Protein AF-A0A4Q3ETP7-F1 (afdb_monomer_lite)

pLDDT: mean 81.55, std 17.99, range [24.77, 98.75]

Sequence (913 aa):
LSASTTYLGPKTLTGAPQRDGIPVQGWSYGGETTNFLIDFCYAVKTATGEDLVATDANLKRFFSKTSEAIVHAYFPNRFQYDNSNDNGSFLGCTASYALPLRLTAILEGTPEGANIEYWYKNRQQPVNLLTGNKGYPALSWEKLLYGKTRKTTSPTLKPYYPETTVNIYKTTAVNKGLDKFYMRQDWTKTATWAALEMGVAAYDQHNHSNAGHFKIVRGDSHDGDDHLLVGANEIGTGANGIDGSSNYAFASSASNTLFIDDFDDYDARSQDHINTTGGQTSYGYDVPTHQEQNDKFSYFRSDLTSAYFVAYTAPDTSQRTLRYYYRSFLYLRGTNIFLVYDNLLVKNSANAKGQYKKHLRWHFLKQPVVSGSNVTATMDNSKLFVHTVLPEAVDIATVNESANPDNVYGTSANWYFNTNTWRAEVTVPGNPLKQDILTVLQPGAKTGSTEMTTTALKTTQNNMEGSIVKIGSRTEVVLFNKSVAKYPSPITSATYTYTGSLNATHSLCGLDPGKAYQVTYTGPVVTVKRTTSGTIKASASGVLTFVLPTPTKVAQTLKFSTTRSVKYGTADKTPGATSSNDITPISYKTSNSAIATIVAGQLHIKRTGVVTITASQAGSIYFTAAANVIQTLTVTPATLKISVPSNSRPYGSANPVVKPVYTGFVNGDTSITKLPVFTTAANATSIPGVYPVTASGAASVNYTISYLPGKITVTKAHLTITADSLSKVQGTANPVLTVSYNGFVNGQTAAVLTTLPKAATTATNSSPAGIYAIKVSGAAAANYSLIYIPGTLTVTTPPSANKIMSIAATNTIETNQTETEVTVPKALSPNGDGINDVFTIEGIDKFAENKVVIMNTTGALVYQVTGYNNIAKVFNGYNKDGILQKSGTYFYLVEYSTSTGLKRKTGYFILKY

Radius of gyration: 54.92 Å; chains: 1; bounding box: 120×83×165 Å

Secondary structure (DSSP, 8-state):
--HHHHSS-S--TTSPPPSS---TTHHHHHHHHHHHHHHHHHHHHHHH---HHHH-HHHHHHHHHHHHHHHHHB-TTSS-B---SS-S-TT-----THHHHHHHHHTTTSHHHHHHHHHHHHSPPPP---SSS----S-HHHHHHH---PPP-----PPP--S----TTS---------EEEEES-SSTTSEEEEEE------SSS----TT-EEEEES--SSSTTEEEB-GGG---SBTBS-TT-TTTTSGGGSSSEEEE-S------TTTSTT--SS--TT---EEEEEEE-SSEEEEEEE-SGGGSSSTT----SS--EEEEEEEEEEETTTTEEEEEEEEEES-SB-SS-B-EEEEEEEESSPPEEETTEEEEE-SSEEEEEEEEESS--EEEEEEGGG-TT--SSTTTT-------EEEEEE-TT--SEEEEEEEEEEEETTT-PPPEEEEEE-TTSSEEEEEEEETTEEEEEEEE---SSSPPPBSEEEEE--S-TTPEEEEESB-TT-EEEEEEETTEEEEEE-TT-SEE--TTSEEEEEPPPPBPB---EEE-S-EEEETTPPPB---EEES--SSPEEEEES-TTTEEEETTEEEE-SSEEEEEEEEE---SSBPPPPPEEEEEEEEPEEEEEEPPPEEEETTSPPP----EEE---TT----SBPPEEEES--TTPPSEEEEEEEE--B-SSEEEEEE-EEEEEEPEEEEEEEPPEEEETTSPPPP--EEEE---TT--GGGEEE--EEEES--TTPPSEEEEEEEE--EESSEEEEEE-EEEEEE--------------------------B--SEE--SSSSSSSS---BTGGG-TT-EEEEE-TT--EEEEEES--SSSS---SB-TTSPBPPSEEEEEEEEEEETTEEEEEEEEEEE--

Foldseek 3Di:
DVLCPPQQPDAFVVRAGAQQQQGQLGLASSLVSLVVVLVVQVVCCVVPVDRPLVVDPRNVSNLLNNLLVQLLQQALLLEEGPQAWDAQDQLHHLSQLCSLLSSLQSQAPHPSSQQSVQSNVPGDYQDCPDDADDSDDQDPVSCVSRNDDGHHDHDPNWARDRPQPCLLPDPDDGHDHFQKGWDWLDNHSQIKIKMFGQWHDQDDQIHALAHGFIWIAGHNDSSRQRTAFDFLLRHFDDSRRPPSQLLCSRYNVRGQFKWKQLPDQDQPPDPRSPFDGTDFHSAFDKDFSFWDDGNFKTKTKIWHQRRRDNHPPDPDDPRFWWPTWMWIWMAGSVQRKIKIKIKTFTPAQDDPVGGMWIWRKTKHLAWWDDDFQWTWDATDFKIKIKGWAPPVHKDKDKDFQQRDPSQGDDPPSPSRSRGRMMMIITTDPPRDRIGTIMMMMHMDTNPPFDDKDWHKWAFPVNQWIDIWIGGPPEIEAEIEGPAPDRNRDADQKTKTFADDDLAYKYKYFRHDAQFAWAWAAAQRMIMIGTDNPHPWGAHSRRITIDGHDQHHADAKEKDADDAAEDEPQDDWAAPGIDMPDDPWDKDKAKPDVCQWGQDPNIIGGNFFDKIKMKIWTDADSRYHTYDIDIHIYGHHAWAKEWEWEAEEDEAQDADDDIDTDIDGDHPPDDDAPFDWDKDWPDGNHDAFDKIKIWTDDTDHRRYDYDYHIYIYGYAAWAKEKEWAAEEDEAQAADDDTDIDIDGDHPPDDQVQWPWHKDWDWPDGSRRDFDKIKTWIDDIHGRRYDYHYHIYIYGYHYDDDDDDDDDDDDDDDDDDDDDDDDKAWDQAAELPPPPPRLWRDIPPLQVFQQKKKWKADPVRHTFDIDGRQHRPPRIHRQHGPVRHHHDFAKMKMWIWGADPVGIDIDIDIHTYDD

Structure (mmCIF, N/CA/C/O backbone):
data_AF-A0A4Q3ETP7-F1
#
_entry.id   AF-A0A4Q3ETP7-F1
#
loop_
_atom_site.group_PDB
_atom_site.id
_atom_site.type_symbol
_atom_site.label_atom_id
_atom_site.label_alt_id
_atom_site.label_comp_id
_atom_site.label_asym_id
_atom_site.label_entity_id
_atom_site.label_seq_id
_atom_site.pdbx_PDB_ins_code
_atom_site.Cartn_x
_atom_site.Cartn_y
_atom_site.Cartn_z
_atom_site.occupancy
_atom_site.B_iso_or_equiv
_atom_site.auth_seq_id
_atom_site.auth_comp_id
_atom_site.auth_asym_id
_atom_site.auth_atom_id
_atom_site.pdbx_PDB_model_num
ATOM 1 N N . LEU A 1 1 ? -34.282 5.974 46.234 1.00 34.06 1 LEU A N 1
ATOM 2 C CA . LEU A 1 1 ? -35.443 5.678 45.356 1.00 34.06 1 LEU A CA 1
ATOM 3 C C . LEU A 1 1 ? -35.883 6.876 44.507 1.00 34.06 1 LEU A C 1
ATOM 5 O O . LEU A 1 1 ? -35.835 6.738 43.290 1.00 34.06 1 LEU A O 1
ATOM 9 N N . SER A 1 2 ? -36.237 8.032 45.083 1.00 32.22 2 SER A N 1
ATOM 10 C CA . SER A 1 2 ? -36.499 9.274 44.320 1.00 32.22 2 SER A CA 1
ATOM 11 C C . SER A 1 2 ? -35.216 9.990 43.870 1.00 32.22 2 SER A C 1
ATOM 13 O O . SER A 1 2 ? -35.065 10.281 42.693 1.00 32.22 2 SER A O 1
ATOM 15 N N . ALA A 1 3 ? -34.224 10.173 44.750 1.00 36.03 3 ALA A N 1
ATOM 16 C CA . ALA A 1 3 ? -32.917 10.724 44.347 1.00 36.03 3 ALA A CA 1
ATOM 17 C C . ALA A 1 3 ? -32.281 9.929 43.181 1.00 36.03 3 ALA A C 1
ATOM 19 O O . ALA A 1 3 ? -31.731 10.485 42.236 1.00 36.03 3 ALA A O 1
ATOM 20 N N . SER A 1 4 ? -32.461 8.607 43.186 1.00 39.72 4 SER A N 1
ATOM 21 C CA . SER A 1 4 ? -31.983 7.697 42.141 1.00 39.72 4 SER A CA 1
ATOM 22 C C . SER A 1 4 ? -32.717 7.784 40.792 1.00 39.72 4 SER A C 1
ATOM 24 O O . SER A 1 4 ? -32.283 7.110 39.868 1.00 39.72 4 SER A O 1
ATOM 26 N N . THR A 1 5 ? -33.803 8.558 40.644 1.00 38.62 5 THR A N 1
ATOM 27 C CA . THR A 1 5 ? -34.422 8.815 39.321 1.00 38.62 5 THR A CA 1
ATOM 28 C C . THR A 1 5 ? -33.926 10.086 38.640 1.00 38.62 5 THR A C 1
ATOM 30 O O . THR A 1 5 ? -34.085 10.190 37.432 1.00 38.62 5 THR A O 1
ATOM 33 N N . THR A 1 6 ? -33.329 11.023 39.381 1.00 39.50 6 THR A N 1
ATOM 34 C CA . THR A 1 6 ? -32.821 12.295 38.826 1.00 39.50 6 THR A CA 1
ATOM 35 C C . THR A 1 6 ? -31.305 12.277 38.632 1.00 39.50 6 THR A C 1
ATOM 37 O O . THR A 1 6 ? -30.787 12.930 37.735 1.00 39.50 6 THR A O 1
ATOM 40 N N . TYR A 1 7 ? -30.592 11.521 39.475 1.00 42.81 7 TYR A N 1
ATOM 41 C CA . TYR A 1 7 ? -29.131 11.571 39.561 1.00 42.81 7 TYR A CA 1
ATOM 42 C C . TYR A 1 7 ? -28.416 10.363 38.926 1.00 42.81 7 TYR A C 1
ATOM 44 O O . TYR A 1 7 ? -27.399 10.533 38.266 1.00 42.81 7 TYR A O 1
ATOM 52 N N . LEU A 1 8 ? -28.929 9.135 39.063 1.00 43.47 8 LEU A N 1
ATOM 53 C CA . LEU A 1 8 ? -28.208 7.919 38.627 1.00 43.47 8 LEU A CA 1
ATOM 54 C C . LEU A 1 8 ? -28.393 7.567 37.135 1.00 43.47 8 LEU A C 1
ATOM 56 O O . LEU A 1 8 ? -28.206 6.413 36.746 1.00 43.47 8 LEU A O 1
ATOM 60 N N . GLY A 1 9 ? -28.762 8.551 36.311 1.00 42.34 9 GLY A N 1
ATOM 61 C CA . GLY A 1 9 ? -29.066 8.363 34.893 1.00 42.34 9 GLY A CA 1
ATOM 62 C C . GLY A 1 9 ? -30.337 7.538 34.638 1.00 42.34 9 GLY A C 1
ATOM 63 O O . GLY A 1 9 ? -31.125 7.291 35.560 1.00 42.34 9 GLY A O 1
ATOM 64 N N . PRO A 1 10 ? -30.570 7.090 33.389 1.00 38.78 10 PRO A N 1
ATOM 65 C CA . PRO A 1 10 ? -31.679 6.204 33.092 1.00 38.78 10 PRO A CA 1
ATOM 66 C C . PRO A 1 10 ? -31.516 4.882 33.844 1.00 38.78 10 PRO A C 1
ATOM 68 O O . PRO A 1 10 ? -30.569 4.120 33.640 1.00 38.78 10 PRO A O 1
ATOM 71 N N . LYS A 1 11 ? -32.519 4.585 34.673 1.00 41.94 11 LYS A N 1
ATOM 72 C CA . LYS A 1 11 ? -32.808 3.230 35.141 1.00 41.94 11 LYS A CA 1
ATOM 73 C C . LYS A 1 11 ? -32.742 2.245 33.971 1.00 41.94 11 LYS A C 1
ATOM 75 O O . LYS A 1 11 ? -33.188 2.551 32.863 1.00 41.94 11 LYS A O 1
ATOM 80 N N . THR A 1 12 ? -32.342 1.006 34.249 1.00 40.25 12 THR A N 1
ATOM 81 C CA . THR A 1 12 ? -32.731 -0.110 33.373 1.00 40.25 12 THR A CA 1
ATOM 82 C C . THR A 1 12 ? -34.254 -0.119 33.163 1.00 40.25 12 THR A C 1
ATOM 84 O O . THR A 1 12 ? -35.003 0.392 33.999 1.00 40.25 12 THR A O 1
ATOM 87 N N . LEU A 1 13 ? -34.751 -0.833 32.144 1.00 31.92 13 LEU A N 1
ATOM 88 C CA . LEU A 1 13 ? -36.190 -1.144 31.997 1.00 31.92 13 LEU A CA 1
ATOM 89 C C . LEU A 1 13 ? -36.808 -1.850 33.235 1.00 31.92 13 LEU A C 1
ATOM 91 O O . LEU A 1 13 ? -38.014 -2.062 33.288 1.00 31.92 13 LEU A O 1
ATOM 95 N N . THR A 1 14 ? -35.990 -2.205 34.234 1.00 35.62 14 THR A N 1
ATOM 96 C CA . THR A 1 14 ? -36.365 -2.841 35.504 1.00 35.62 14 THR A CA 1
ATOM 97 C C . THR A 1 14 ? -35.980 -2.023 36.751 1.00 35.62 14 THR A C 1
ATOM 99 O O . THR A 1 14 ? -36.059 -2.549 37.858 1.00 35.62 14 THR A O 1
ATOM 102 N N . GLY A 1 15 ? -35.526 -0.771 36.618 1.00 43.00 15 GLY A N 1
ATOM 103 C CA . GLY A 1 15 ? -35.301 0.136 37.754 1.00 43.00 15 GLY A CA 1
ATOM 104 C C . GLY A 1 15 ? -33.912 0.166 38.411 1.00 43.00 15 GLY A C 1
ATOM 105 O O . GLY A 1 15 ? -33.773 0.862 39.415 1.00 43.00 15 GLY A O 1
ATOM 106 N N . ALA A 1 16 ? -32.908 -0.547 37.891 1.00 47.25 16 ALA A N 1
ATOM 107 C CA . ALA A 1 16 ? -31.584 -0.692 38.518 1.00 47.25 16 ALA A CA 1
ATOM 108 C C . ALA A 1 16 ? -30.559 0.376 38.056 1.00 47.25 16 ALA A C 1
ATOM 110 O O . ALA A 1 16 ? -30.709 0.890 36.943 1.00 47.25 16 ALA A O 1
ATOM 111 N N . PRO A 1 17 ? -29.509 0.676 38.858 1.00 54.72 17 PRO A N 1
ATOM 112 C CA . PRO A 1 17 ? -28.368 1.496 38.432 1.00 54.72 17 PRO A CA 1
ATOM 113 C C . PRO A 1 17 ? -27.515 0.803 37.352 1.00 54.72 17 PRO A C 1
ATOM 115 O O . PRO A 1 17 ? -27.645 -0.404 37.110 1.00 54.72 17 PRO A O 1
ATOM 118 N N . GLN A 1 18 ? -26.619 1.570 36.721 1.00 62.06 18 GLN A N 1
ATOM 119 C CA . GLN A 1 18 ? -25.673 1.074 35.714 1.00 62.06 18 GLN A CA 1
ATOM 120 C C . GLN A 1 18 ? -24.776 -0.060 36.251 1.00 62.06 18 GLN A C 1
ATOM 122 O O . GLN A 1 18 ? -24.487 -0.149 37.445 1.00 62.06 18 GLN A O 1
ATOM 127 N N . ARG A 1 19 ? -24.367 -0.972 35.360 1.00 62.56 19 ARG A N 1
ATOM 128 C CA . ARG A 1 19 ? -23.789 -2.291 35.715 1.00 62.56 19 ARG A CA 1
ATOM 129 C C . ARG A 1 19 ? -22.311 -2.470 35.368 1.00 62.56 19 ARG A C 1
ATOM 131 O O . ARG A 1 19 ? -21.702 -3.454 35.770 1.00 62.56 19 ARG A O 1
ATOM 138 N N . ASP A 1 20 ? -21.776 -1.532 34.610 1.00 70.38 20 ASP A N 1
ATOM 139 C CA . ASP A 1 20 ? -20.394 -1.356 34.167 1.00 70.38 20 ASP A CA 1
ATOM 140 C C . ASP A 1 20 ? -19.636 -0.350 35.048 1.00 70.38 20 ASP A C 1
ATOM 142 O O . ASP A 1 20 ? -18.434 -0.486 35.237 1.00 70.38 20 ASP A O 1
ATOM 146 N N . GLY A 1 21 ? -20.345 0.609 35.651 1.00 77.12 21 GLY A N 1
ATOM 147 C CA . GLY A 1 21 ? -19.800 1.528 36.654 1.00 77.12 21 GLY A CA 1
ATOM 148 C C . GLY A 1 21 ? -19.117 2.776 36.093 1.00 77.12 21 GLY A C 1
ATOM 149 O O . GLY A 1 21 ? -18.650 3.596 36.886 1.00 77.12 21 GLY A O 1
ATOM 150 N N . ILE A 1 22 ? -19.089 2.953 34.767 1.00 78.88 22 ILE A N 1
ATOM 151 C CA . ILE A 1 22 ? -18.768 4.242 34.142 1.00 78.88 22 ILE A CA 1
ATOM 152 C C . ILE A 1 22 ? -20.000 5.143 34.312 1.00 78.88 22 ILE A C 1
ATOM 154 O O . ILE A 1 22 ? -21.091 4.740 33.903 1.00 78.88 22 ILE A O 1
ATOM 158 N N . PRO A 1 23 ? -19.876 6.331 34.919 1.00 74.12 23 PRO A N 1
ATOM 159 C CA . PRO A 1 23 ? -21.020 7.209 35.130 1.00 74.12 23 PRO A CA 1
ATOM 160 C C . PRO A 1 23 ? -21.522 7.830 33.819 1.00 74.12 23 PRO A C 1
ATOM 162 O O . PRO A 1 23 ? -20.711 8.282 33.014 1.00 74.12 23 PRO A O 1
ATOM 165 N N . VAL A 1 24 ? -22.852 7.931 33.651 1.00 69.94 24 VAL A N 1
ATOM 166 C CA . VAL A 1 24 ? -23.498 8.582 32.487 1.00 69.94 24 VAL A CA 1
ATOM 167 C C . VAL A 1 24 ? -22.864 9.930 32.156 1.00 69.94 24 VAL A C 1
ATOM 169 O O . VAL A 1 24 ? -22.305 10.051 31.075 1.00 69.94 24 VAL A O 1
ATOM 172 N N . GLN A 1 25 ? -22.927 10.888 33.092 1.00 71.44 25 GLN A N 1
ATOM 173 C CA . GLN A 1 25 ? -22.565 12.312 32.942 1.00 71.44 25 GLN A CA 1
ATOM 174 C C . GLN A 1 25 ? -21.042 12.571 32.907 1.00 71.44 25 GLN A C 1
ATOM 176 O O . GLN A 1 25 ? -20.555 13.564 33.455 1.00 71.44 25 GLN A O 1
ATOM 181 N N . GLY A 1 26 ? -20.267 11.618 32.385 1.00 75.56 26 GLY A N 1
ATOM 182 C CA . GLY A 1 26 ? -18.812 11.603 32.504 1.00 75.56 26 GLY A CA 1
ATOM 183 C C . GLY A 1 26 ? -18.312 11.549 33.955 1.00 75.56 26 GLY A C 1
ATOM 184 O O . GLY A 1 26 ? -19.064 11.519 34.935 1.00 75.56 26 GLY A O 1
ATOM 185 N N . TRP A 1 27 ? -16.991 11.535 34.110 1.00 78.94 27 TRP A N 1
ATOM 186 C CA . TRP A 1 27 ? -16.341 11.380 35.416 1.00 78.94 27 TRP A CA 1
ATOM 187 C C . TRP A 1 27 ? -16.333 12.650 36.282 1.00 78.94 27 TRP A C 1
ATOM 189 O O . TRP A 1 27 ? -16.048 12.548 37.474 1.00 78.94 27 TRP A O 1
ATOM 199 N N . SER A 1 28 ? -16.675 13.818 35.721 1.00 74.50 28 SER A N 1
ATOM 200 C CA . SER A 1 28 ? -16.854 15.069 36.476 1.00 74.50 28 SER A CA 1
ATOM 201 C C . SER A 1 28 ? -18.164 15.023 37.279 1.00 74.50 28 SER A C 1
ATOM 203 O O . SER A 1 28 ? -18.192 14.539 38.414 1.00 74.50 28 SER A O 1
ATOM 205 N N . TYR A 1 29 ? -19.279 15.419 36.661 1.00 73.56 29 TYR A N 1
ATOM 206 C CA . TYR A 1 29 ? -20.600 15.500 37.288 1.00 73.56 29 TYR A CA 1
ATOM 207 C C . TYR A 1 29 ? -21.125 14.140 37.761 1.00 73.56 29 TYR A C 1
ATOM 209 O O . TYR A 1 29 ? -21.717 14.025 38.837 1.00 73.56 29 TYR A O 1
ATOM 217 N N . GLY A 1 30 ? -20.862 13.073 37.005 1.00 75.62 30 GLY A N 1
ATOM 218 C CA . GLY A 1 30 ? -21.205 11.712 37.409 1.00 75.62 30 GLY A CA 1
ATOM 219 C C . GLY A 1 30 ? -20.345 11.170 38.560 1.00 75.62 30 GLY A C 1
ATOM 220 O O . GLY A 1 30 ? -20.817 10.370 39.376 1.00 75.62 30 GLY A O 1
ATOM 221 N N . GLY A 1 31 ? -19.108 11.658 38.694 1.00 78.06 31 GLY A N 1
ATOM 222 C CA . GLY A 1 31 ? -18.247 11.383 39.843 1.00 78.06 31 GLY A CA 1
ATOM 223 C C . GLY A 1 31 ? -18.759 12.058 41.117 1.00 78.06 31 GLY A C 1
ATOM 224 O O . GLY A 1 31 ? -18.889 11.408 42.156 1.00 78.06 31 GLY A O 1
ATOM 225 N N . GLU A 1 32 ? -19.126 13.338 41.052 1.00 76.00 32 GLU A N 1
ATOM 226 C CA . GLU A 1 32 ? -19.788 14.055 42.158 1.00 76.00 32 GLU A CA 1
ATOM 227 C C . GLU A 1 32 ? -21.143 13.438 42.525 1.00 76.00 32 GLU A C 1
ATOM 229 O O . GLU A 1 32 ? -21.456 13.240 43.698 1.00 76.00 32 GLU A O 1
ATOM 234 N N . THR A 1 33 ? -21.904 12.995 41.531 1.00 76.06 33 THR A N 1
ATOM 235 C CA . THR A 1 33 ? -23.161 12.278 41.761 1.00 76.06 33 THR A CA 1
ATOM 236 C C . THR A 1 33 ? -22.953 10.948 42.498 1.00 76.06 33 THR A C 1
ATOM 238 O O . THR A 1 33 ? -23.701 10.614 43.421 1.00 76.06 33 THR A O 1
ATOM 241 N N . THR A 1 34 ? -21.895 10.206 42.158 1.00 81.06 34 THR A N 1
ATOM 242 C CA . THR A 1 34 ? -21.508 8.984 42.884 1.00 81.06 34 THR A CA 1
ATOM 243 C C . THR A 1 34 ? -21.087 9.298 44.323 1.00 81.06 34 THR A C 1
ATOM 245 O O . THR A 1 34 ? -21.446 8.566 45.245 1.00 81.06 34 THR A O 1
ATOM 248 N N . ASN A 1 35 ? -20.378 10.410 44.540 1.00 81.44 35 ASN A N 1
ATOM 249 C CA . ASN A 1 35 ? -19.997 10.890 45.870 1.00 81.44 35 ASN A CA 1
ATOM 250 C C . ASN A 1 35 ? -21.222 11.153 46.768 1.00 81.44 35 ASN A C 1
ATOM 252 O O . ASN A 1 35 ? -21.239 10.675 47.904 1.00 81.44 35 ASN A O 1
ATOM 256 N N . PHE A 1 36 ? -22.260 11.833 46.261 1.00 81.31 36 PHE A N 1
ATOM 257 C CA . PHE A 1 36 ? -23.504 12.070 47.011 1.00 81.31 36 PHE A CA 1
ATOM 258 C C . PHE A 1 36 ? -24.253 10.773 47.349 1.00 81.31 36 PHE A C 1
ATOM 260 O O . PHE A 1 36 ? -24.826 10.659 48.434 1.00 81.31 36 PHE A O 1
ATOM 267 N N . LEU A 1 37 ? -24.229 9.767 46.464 1.00 83.31 37 LEU A N 1
ATOM 268 C CA . LEU A 1 37 ? -24.819 8.458 46.767 1.00 83.31 37 LEU A CA 1
ATOM 269 C C . LEU A 1 37 ? -24.063 7.745 47.902 1.00 83.31 37 LEU A C 1
ATOM 271 O O . LEU A 1 37 ? -24.701 7.129 48.755 1.00 83.31 37 LEU A O 1
ATOM 275 N N . ILE A 1 38 ? -22.730 7.855 47.956 1.00 88.44 38 ILE A N 1
ATOM 276 C CA . ILE A 1 38 ? -21.939 7.299 49.066 1.00 88.44 38 ILE A CA 1
ATOM 277 C C . ILE A 1 38 ? -22.240 8.040 50.375 1.00 88.44 38 ILE A C 1
ATOM 279 O O . ILE A 1 38 ? -22.456 7.376 51.388 1.00 88.44 38 ILE A O 1
ATOM 283 N N . ASP A 1 39 ? -22.329 9.376 50.357 1.00 86.75 39 ASP A N 1
ATOM 284 C CA . ASP A 1 39 ? -22.715 10.164 51.541 1.00 86.75 39 ASP A CA 1
ATOM 285 C C . ASP A 1 39 ? -24.096 9.747 52.063 1.00 86.75 39 ASP A C 1
ATOM 287 O O . ASP A 1 39 ? -24.262 9.547 53.265 1.00 86.75 39 ASP A O 1
ATOM 291 N N . PHE A 1 40 ? -25.072 9.541 51.171 1.00 87.69 40 PHE A N 1
ATOM 292 C CA . PHE A 1 40 ? -26.398 9.039 51.537 1.00 87.69 40 PHE A CA 1
ATOM 293 C C . PHE A 1 40 ? -26.334 7.644 52.180 1.00 87.69 40 PHE A C 1
ATOM 295 O O . PHE A 1 40 ? -26.904 7.439 53.253 1.00 87.69 40 PHE A O 1
ATOM 302 N N . CYS A 1 41 ? -25.619 6.690 51.574 1.00 88.88 41 CYS A N 1
ATOM 303 C CA . CYS A 1 41 ? -25.468 5.345 52.137 1.00 88.88 41 CYS A CA 1
ATOM 304 C C . CYS A 1 41 ? -24.766 5.363 53.505 1.00 88.88 41 CYS A C 1
ATOM 306 O O . CYS A 1 41 ? -25.162 4.622 54.405 1.00 88.88 41 CYS A O 1
ATOM 308 N N . TYR A 1 42 ? -23.760 6.221 53.685 1.00 88.00 42 TYR A N 1
ATOM 309 C CA . TYR A 1 42 ? -23.052 6.365 54.957 1.00 88.00 42 TYR A CA 1
ATOM 310 C C . TYR A 1 42 ? -23.934 7.030 56.023 1.00 88.00 42 TYR A C 1
ATOM 312 O O . TYR A 1 42 ? -24.002 6.542 57.148 1.00 88.00 42 TYR A O 1
ATOM 320 N N . ALA A 1 43 ? -24.685 8.076 55.661 1.00 88.38 43 ALA A N 1
ATOM 321 C CA . ALA A 1 43 ? -25.626 8.749 56.553 1.00 88.38 43 ALA A CA 1
ATOM 322 C C . ALA A 1 43 ? -26.748 7.814 57.033 1.00 88.38 43 ALA A C 1
ATOM 324 O O . ALA A 1 43 ? -27.026 7.776 58.230 1.00 88.38 43 ALA A O 1
ATOM 325 N N . VAL A 1 44 ? -27.342 7.009 56.140 1.00 89.19 44 VAL A N 1
ATOM 326 C CA . VAL A 1 44 ? -28.331 5.979 56.518 1.00 89.19 44 VAL A CA 1
ATOM 327 C C . VAL A 1 44 ? -27.711 4.977 57.493 1.00 89.19 44 VAL A C 1
ATOM 329 O O . VAL A 1 44 ? -28.269 4.755 58.570 1.00 89.19 44 VAL A O 1
ATOM 332 N N . LYS A 1 45 ? -26.527 4.440 57.179 1.00 90.50 45 LYS A N 1
ATOM 333 C CA . LYS A 1 45 ? -25.829 3.467 58.029 1.00 90.50 45 LYS A CA 1
ATOM 334 C C . LYS A 1 45 ? -25.472 4.027 59.409 1.00 90.50 45 LYS A C 1
ATOM 336 O O . LYS A 1 45 ? -25.620 3.322 60.402 1.00 90.50 45 LYS A O 1
ATOM 341 N N . THR A 1 46 ? -25.056 5.290 59.501 1.00 88.12 46 THR A N 1
ATOM 342 C CA . THR A 1 46 ? -24.763 5.958 60.781 1.00 88.12 46 THR A CA 1
ATOM 343 C C . THR A 1 46 ? -26.027 6.309 61.572 1.00 88.12 46 THR A C 1
ATOM 345 O O . THR A 1 46 ? -26.010 6.196 62.794 1.00 88.12 46 THR A O 1
ATOM 348 N N . ALA A 1 47 ? -27.119 6.709 60.914 1.00 93.62 47 ALA A N 1
ATOM 349 C CA . ALA A 1 47 ? -28.354 7.121 61.586 1.00 93.62 47 ALA A CA 1
ATOM 350 C C . ALA A 1 47 ? -29.270 5.953 61.999 1.00 93.62 47 ALA A C 1
ATOM 352 O O . ALA A 1 47 ? -30.067 6.107 62.921 1.00 93.62 47 ALA A O 1
ATOM 353 N N . THR A 1 48 ? -29.186 4.804 61.317 1.00 94.75 48 THR A N 1
ATOM 354 C CA . THR A 1 48 ? -30.128 3.675 61.487 1.00 94.75 48 THR A CA 1
ATOM 355 C C . THR A 1 48 ? -29.462 2.324 61.760 1.00 94.75 48 THR A C 1
ATOM 357 O O . THR A 1 48 ? -30.129 1.399 62.215 1.00 94.75 48 THR A O 1
ATOM 360 N N . GLY A 1 49 ? -28.166 2.181 61.464 1.00 92.06 49 GLY A N 1
ATOM 361 C CA . GLY A 1 49 ? -27.472 0.891 61.424 1.00 92.06 49 GLY A CA 1
ATOM 362 C C . GLY A 1 49 ? -27.647 0.102 60.117 1.00 92.06 49 GLY A C 1
ATOM 363 O O . GLY A 1 49 ? -26.936 -0.884 59.923 1.00 92.06 49 GLY A O 1
ATOM 364 N N . GLU A 1 50 ? -28.534 0.514 59.202 1.00 91.81 50 GLU A N 1
ATOM 365 C CA . GLU A 1 50 ? -28.773 -0.198 57.939 1.00 91.81 50 GLU A CA 1
ATOM 366 C C . GLU A 1 50 ? -27.617 -0.006 56.942 1.00 91.81 50 GLU A C 1
ATOM 368 O O . GLU A 1 50 ? -27.359 1.091 56.446 1.00 91.81 50 GLU A O 1
ATOM 373 N N . ASP A 1 51 ? -26.934 -1.098 56.594 1.00 90.06 51 ASP A N 1
ATOM 374 C CA . ASP A 1 51 ? -25.914 -1.104 55.546 1.00 90.06 51 ASP A CA 1
ATOM 375 C C . ASP A 1 51 ? -26.522 -1.453 54.179 1.00 90.06 51 ASP A C 1
ATOM 377 O O . ASP A 1 51 ? -26.521 -2.609 53.750 1.00 90.06 51 ASP A O 1
ATOM 381 N N . LEU A 1 52 ? -26.994 -0.419 53.477 1.00 87.00 52 LEU A N 1
ATOM 382 C CA . LEU A 1 52 ? -27.570 -0.511 52.128 1.00 87.00 52 LEU A CA 1
ATOM 383 C C . LEU A 1 52 ? -26.657 -1.197 51.092 1.00 87.00 52 LEU A C 1
ATOM 385 O O . LEU A 1 52 ? -27.142 -1.684 50.072 1.00 87.00 52 LEU A O 1
ATOM 389 N N . VAL A 1 53 ? -25.339 -1.233 51.319 1.00 87.25 53 VAL A N 1
ATOM 390 C CA . VAL A 1 53 ? -24.350 -1.815 50.392 1.00 87.25 53 VAL A CA 1
ATOM 391 C C . VAL A 1 53 ? -23.997 -3.256 50.777 1.00 87.25 53 VAL A C 1
ATOM 393 O O . VAL A 1 53 ? -23.548 -4.038 49.936 1.00 87.25 53 VAL A O 1
ATOM 396 N N . ALA A 1 54 ? -24.277 -3.661 52.016 1.00 86.88 54 ALA A N 1
ATOM 397 C CA . ALA A 1 54 ? -24.356 -5.070 52.387 1.00 86.88 54 ALA A CA 1
ATOM 398 C C . ALA A 1 54 ? -25.668 -5.726 51.911 1.00 86.88 54 ALA A C 1
ATOM 400 O O . ALA A 1 54 ? -25.639 -6.906 51.557 1.00 86.88 54 ALA A O 1
ATOM 401 N N . THR A 1 55 ? -26.788 -4.989 51.884 1.00 85.62 55 THR A N 1
ATOM 402 C CA . THR A 1 55 ? -28.126 -5.532 51.575 1.00 85.62 55 THR A CA 1
ATOM 403 C C . THR A 1 55 ? -28.527 -5.461 50.094 1.00 85.62 55 THR A C 1
ATOM 405 O O . THR A 1 55 ? -29.055 -6.449 49.582 1.00 85.62 55 THR A O 1
ATOM 408 N N . ASP A 1 56 ? -28.260 -4.368 49.362 1.00 84.00 56 ASP A N 1
ATOM 409 C CA . ASP A 1 56 ? -28.586 -4.268 47.927 1.00 84.00 56 ASP A CA 1
ATOM 410 C C . ASP A 1 56 ? -27.405 -4.696 47.037 1.00 84.00 56 ASP A C 1
ATOM 412 O O . ASP A 1 56 ? -26.416 -3.981 46.838 1.00 84.00 56 ASP A O 1
ATOM 416 N N . ALA A 1 57 ? -27.548 -5.870 46.419 1.00 81.44 57 ALA A N 1
ATOM 417 C CA . ALA A 1 57 ? -26.575 -6.426 45.482 1.00 81.44 57 ALA A CA 1
ATOM 418 C C . ALA A 1 57 ? -26.331 -5.556 44.228 1.00 81.44 57 ALA A C 1
ATOM 420 O O . ALA A 1 57 ? -25.265 -5.665 43.617 1.00 81.44 57 ALA A O 1
ATOM 421 N N . ASN A 1 58 ? -27.269 -4.687 43.833 1.00 76.38 58 ASN A N 1
ATOM 422 C CA . ASN A 1 58 ? -27.089 -3.747 42.723 1.00 76.38 58 ASN A CA 1
ATOM 423 C C . ASN A 1 58 ? -26.266 -2.528 43.150 1.00 76.38 58 ASN A C 1
ATOM 425 O O . ASN A 1 58 ? -25.374 -2.142 42.400 1.00 76.38 58 ASN A O 1
ATOM 429 N N . LEU A 1 59 ? -26.503 -1.961 44.342 1.00 80.00 59 LEU A N 1
ATOM 430 C CA . LEU A 1 59 ? -25.662 -0.882 44.887 1.00 80.00 59 LEU A CA 1
ATOM 431 C C . LEU A 1 59 ? -24.230 -1.372 45.116 1.00 80.00 59 LEU A C 1
ATOM 433 O O . LEU A 1 59 ? -23.277 -0.716 44.695 1.00 80.00 59 LEU A O 1
ATOM 437 N N . LYS A 1 60 ? -24.075 -2.569 45.692 1.00 84.50 60 LYS A N 1
ATOM 438 C CA . LYS A 1 60 ? -22.771 -3.222 45.851 1.00 84.50 60 LYS A CA 1
ATOM 439 C C . LYS A 1 60 ? -22.048 -3.386 44.517 1.00 84.50 60 LYS A C 1
ATOM 441 O O . LYS A 1 60 ? -20.907 -2.954 44.384 1.00 84.50 60 LYS A O 1
ATOM 446 N N . ARG A 1 61 ? -22.722 -3.958 43.511 1.00 81.12 61 ARG A N 1
ATOM 447 C CA . ARG A 1 61 ? -22.161 -4.138 42.164 1.00 81.12 61 ARG A CA 1
ATOM 448 C C . ARG A 1 61 ? -21.808 -2.808 41.506 1.00 81.12 61 ARG A C 1
ATOM 450 O O . ARG A 1 61 ? -20.735 -2.730 40.922 1.00 81.12 61 ARG A O 1
ATOM 457 N N . PHE A 1 62 ? -22.663 -1.790 41.618 1.00 82.00 62 PHE A N 1
ATOM 458 C CA . PHE A 1 62 ? -22.412 -0.447 41.091 1.00 82.00 62 PHE A CA 1
ATOM 459 C C . PHE A 1 62 ? -21.114 0.129 41.666 1.00 82.00 62 PHE A C 1
ATOM 461 O O . PHE A 1 62 ? -20.190 0.393 40.903 1.00 82.00 62 PHE A O 1
ATOM 468 N N . PHE A 1 63 ? -20.973 0.210 42.994 1.00 87.88 63 PHE A N 1
ATOM 469 C CA . PHE A 1 63 ? -19.751 0.740 43.609 1.00 87.88 63 PHE A CA 1
ATOM 470 C C . PHE A 1 63 ? -18.509 -0.103 43.286 1.00 87.88 63 PHE A C 1
ATOM 472 O O . PHE A 1 63 ? -17.476 0.460 42.918 1.00 87.88 63 PHE A O 1
ATOM 479 N N . SER A 1 64 ? -18.602 -1.439 43.349 1.00 86.88 64 SER A N 1
ATOM 480 C CA . SER A 1 64 ? -17.514 -2.340 42.937 1.00 86.88 64 SER A CA 1
ATOM 481 C C . SER A 1 64 ? -17.066 -2.052 41.501 1.00 86.88 64 SER A C 1
ATOM 483 O O . SER A 1 64 ? -15.869 -1.923 41.245 1.00 86.88 64 SER A O 1
ATOM 485 N N . LYS A 1 65 ? -18.012 -1.875 40.574 1.00 83.62 65 LYS A N 1
ATOM 486 C CA . LYS A 1 65 ? -17.734 -1.617 39.159 1.00 83.62 65 LYS A CA 1
ATOM 487 C C . LYS A 1 65 ? -17.221 -0.209 38.888 1.00 83.62 65 LYS A C 1
ATOM 489 O O . LYS A 1 65 ? -16.273 -0.067 38.125 1.00 83.62 65 LYS A O 1
ATOM 494 N N . THR A 1 66 ? -17.719 0.815 39.575 1.00 85.94 66 THR A N 1
ATOM 495 C CA . THR A 1 66 ? -17.138 2.164 39.501 1.00 85.94 66 THR A CA 1
ATOM 496 C C . THR A 1 66 ? -15.706 2.189 40.041 1.00 85.94 66 THR A C 1
ATOM 498 O O . THR A 1 66 ? -14.863 2.888 39.482 1.00 85.94 66 THR A O 1
ATOM 501 N N . SER A 1 67 ? -15.378 1.372 41.052 1.00 87.75 67 SER A N 1
ATOM 502 C CA . SER A 1 67 ? -13.996 1.228 41.537 1.00 87.75 67 SER A CA 1
ATOM 503 C C . SER A 1 67 ? -13.056 0.535 40.536 1.00 87.75 67 SER A C 1
ATOM 505 O O . SER A 1 67 ? -11.871 0.862 40.493 1.00 87.75 67 SER A O 1
ATOM 507 N N . GLU A 1 68 ? -13.575 -0.361 39.689 1.00 84.88 68 GLU A N 1
ATOM 508 C CA . GLU A 1 68 ? -12.845 -0.945 38.555 1.00 84.88 68 GLU A CA 1
ATOM 509 C C . GLU A 1 68 ? -12.680 0.091 37.430 1.00 84.88 68 GLU A C 1
ATOM 511 O O . GLU A 1 68 ? -11.562 0.408 37.019 1.00 84.88 68 GLU A O 1
ATOM 516 N N . ALA A 1 69 ? -13.791 0.673 36.972 1.00 84.62 69 ALA A N 1
ATOM 517 C CA . ALA A 1 69 ? -13.839 1.591 35.841 1.00 84.62 69 ALA A CA 1
ATOM 518 C C . ALA A 1 69 ? -12.980 2.849 36.054 1.00 84.62 69 ALA A C 1
ATOM 520 O O . ALA A 1 69 ? -12.245 3.241 35.146 1.00 84.62 69 ALA A O 1
ATOM 521 N N . ILE A 1 70 ? -12.985 3.447 37.254 1.00 84.56 70 ILE A N 1
ATOM 522 C CA . ILE A 1 70 ? -12.222 4.677 37.521 1.00 84.56 70 ILE A CA 1
ATOM 523 C C . ILE A 1 70 ? -10.706 4.452 37.410 1.00 84.56 70 ILE A C 1
ATOM 525 O O . ILE A 1 70 ? -9.999 5.267 36.823 1.00 84.56 70 ILE A O 1
ATOM 529 N N . VAL A 1 71 ? -10.197 3.303 37.872 1.00 84.81 71 VAL A N 1
ATOM 530 C CA . VAL A 1 71 ? -8.772 2.924 37.759 1.00 84.81 71 VAL A CA 1
ATOM 531 C C . VAL A 1 71 ? -8.346 2.758 36.293 1.00 84.81 71 VAL A C 1
ATOM 533 O O . VAL A 1 71 ? -7.181 2.970 35.942 1.00 84.81 71 VAL A O 1
ATOM 536 N N . HIS A 1 72 ? -9.289 2.426 35.413 1.00 86.38 72 HIS A N 1
ATOM 537 C CA . HIS A 1 72 ? -9.069 2.374 33.973 1.00 86.38 72 HIS A CA 1
ATOM 538 C C . HIS A 1 72 ? -9.233 3.724 33.269 1.00 86.38 72 HIS A C 1
ATOM 540 O O . HIS A 1 72 ? -8.509 3.963 32.303 1.00 86.38 72 HIS A O 1
ATOM 546 N N . ALA A 1 73 ? -10.084 4.618 33.775 1.00 86.50 73 ALA A N 1
ATOM 547 C CA . ALA A 1 73 ? -10.234 5.984 33.279 1.00 86.50 73 ALA A CA 1
ATOM 548 C C . ALA A 1 73 ? -8.969 6.844 33.480 1.00 86.50 73 ALA A C 1
ATOM 550 O O . ALA A 1 73 ? -8.680 7.701 32.647 1.00 86.50 73 ALA A O 1
ATOM 551 N N . TYR A 1 74 ? -8.187 6.613 34.545 1.00 83.44 74 TYR A N 1
ATOM 552 C CA . TYR A 1 74 ? -6.932 7.341 34.795 1.00 83.44 74 TYR A CA 1
ATOM 553 C C . TYR A 1 74 ? -5.892 7.162 33.676 1.00 83.44 74 TYR A C 1
ATOM 555 O O . TYR A 1 74 ? -5.579 6.040 33.267 1.00 83.44 74 TYR A O 1
ATOM 563 N N . PHE A 1 75 ? -5.299 8.266 33.223 1.00 84.62 75 PHE A N 1
ATOM 564 C CA . PHE A 1 75 ? -4.242 8.315 32.208 1.00 84.62 75 PHE A CA 1
ATOM 565 C C . PHE A 1 75 ? -2.911 7.735 32.737 1.00 84.62 75 PHE A C 1
ATOM 567 O O . PHE A 1 75 ? -2.778 7.468 33.937 1.00 84.62 75 PHE A O 1
ATOM 574 N N . PRO A 1 76 ? -1.900 7.499 31.875 1.00 85.38 76 PRO A N 1
ATOM 575 C CA . PRO A 1 76 ? -0.621 6.910 32.284 1.00 85.38 76 PRO A CA 1
ATOM 576 C C . PRO A 1 76 ? 0.129 7.708 33.369 1.00 85.38 76 PRO A C 1
ATOM 578 O O . PRO A 1 76 ? 0.771 7.098 34.226 1.00 85.38 76 PRO A O 1
ATOM 581 N N . ASN A 1 77 ? -0.029 9.039 33.418 1.00 76.69 77 ASN A N 1
ATOM 582 C CA . ASN A 1 77 ? 0.520 9.893 34.484 1.00 76.69 77 ASN A CA 1
ATOM 583 C C . ASN A 1 77 ? -0.108 9.665 35.879 1.00 76.69 77 ASN A C 1
ATOM 585 O O . ASN A 1 77 ? 0.449 10.114 36.880 1.00 76.69 77 ASN A O 1
ATOM 589 N N . ARG A 1 78 ? -1.235 8.938 35.978 1.00 74.81 78 ARG A N 1
ATOM 590 C CA . ARG A 1 78 ? -1.977 8.643 37.227 1.00 74.81 78 ARG A CA 1
ATOM 591 C C . ARG A 1 78 ? -2.401 9.886 38.022 1.00 74.81 78 ARG A C 1
ATOM 593 O O . ARG A 1 78 ? -2.635 9.786 39.228 1.00 74.81 78 ARG A O 1
ATOM 600 N N . PHE A 1 79 ? -2.485 11.029 37.350 1.00 71.75 79 PHE A N 1
ATOM 601 C CA . PHE A 1 79 ? -2.943 12.311 37.881 1.00 71.75 79 PHE A CA 1
ATOM 602 C C . PHE A 1 79 ? -4.257 12.697 37.193 1.00 71.75 79 PHE A C 1
ATOM 604 O O . PHE A 1 79 ? -5.275 12.865 37.862 1.00 71.75 79 PHE A O 1
ATOM 611 N N . GLN A 1 80 ? -4.238 12.740 35.862 1.00 74.75 80 GLN A N 1
ATOM 612 C CA . GLN A 1 80 ? -5.393 13.022 35.014 1.00 74.75 80 GLN A CA 1
ATOM 613 C C . GLN A 1 80 ? -6.172 11.740 34.692 1.00 74.75 80 GLN A C 1
ATOM 615 O O . GLN A 1 80 ? -5.634 10.630 34.767 1.00 74.75 80 GLN A O 1
ATOM 620 N N . TYR A 1 81 ? -7.427 11.883 34.280 1.00 79.38 81 TYR A N 1
ATOM 621 C CA . TYR A 1 81 ? -8.268 10.791 33.795 1.00 79.38 81 TYR A CA 1
ATOM 622 C C . TYR A 1 81 ? -9.169 11.268 32.647 1.00 79.38 81 TYR A C 1
ATOM 624 O O . TYR A 1 81 ? -9.248 12.459 32.357 1.00 79.38 81 TYR A O 1
ATOM 632 N N . ASP A 1 82 ? -9.857 10.313 32.021 1.00 81.62 82 ASP A N 1
ATOM 633 C CA . ASP A 1 82 ? -10.874 10.487 30.980 1.00 81.62 82 ASP A CA 1
ATOM 634 C C . ASP A 1 82 ? -11.834 11.678 31.192 1.00 81.62 82 ASP A C 1
ATOM 636 O O . ASP A 1 82 ? -12.808 11.591 31.940 1.00 81.62 82 ASP A O 1
ATOM 640 N N . ASN A 1 83 ? -11.553 12.779 30.492 1.00 76.50 83 ASN A N 1
ATOM 641 C CA . ASN A 1 83 ? -12.284 14.045 30.565 1.00 76.50 83 ASN A CA 1
ATOM 642 C C . ASN A 1 83 ? -13.194 14.323 29.351 1.00 76.50 83 ASN A C 1
ATOM 644 O O . ASN A 1 83 ? -13.438 15.483 29.030 1.00 76.50 83 ASN A O 1
ATOM 648 N N . SER A 1 84 ? -13.669 13.277 28.668 1.00 74.69 84 SER A N 1
ATOM 649 C CA . SER A 1 84 ? -14.794 13.400 27.725 1.00 74.69 84 SER A CA 1
ATOM 650 C C . SER A 1 84 ? -16.094 13.698 28.482 1.00 74.69 84 SER A C 1
ATOM 652 O O . SER A 1 84 ? -16.190 13.364 29.668 1.00 74.69 84 SER A O 1
ATOM 654 N N . ASN A 1 85 ? -17.096 14.254 27.787 1.00 73.75 85 ASN A N 1
ATOM 655 C CA . ASN A 1 85 ? -18.267 14.910 28.390 1.00 73.75 85 ASN A CA 1
ATOM 656 C C . ASN A 1 85 ? -17.855 16.156 29.204 1.00 73.75 85 ASN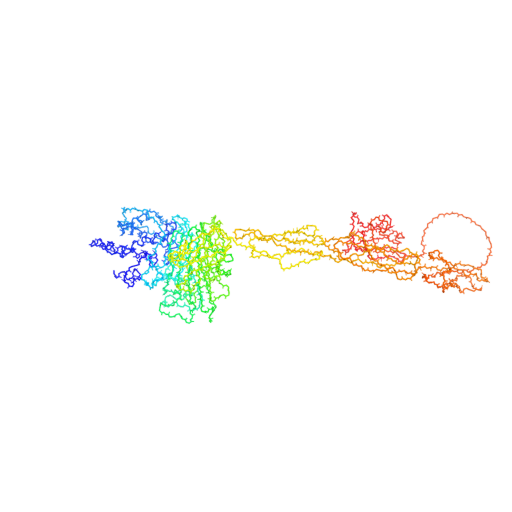 A C 1
ATOM 658 O O . ASN A 1 85 ? -16.672 16.512 29.245 1.00 73.75 85 ASN A O 1
ATOM 662 N N . ASP A 1 86 ? -18.812 16.881 29.790 1.00 71.69 86 ASP A N 1
ATOM 663 C CA . ASP A 1 86 ? -18.510 18.185 30.394 1.00 71.69 86 ASP A CA 1
ATOM 664 C C . ASP A 1 86 ? -17.472 18.104 31.522 1.00 71.69 86 ASP A C 1
ATOM 666 O O . ASP A 1 86 ? -17.579 17.324 32.478 1.00 71.69 86 ASP A O 1
ATOM 670 N N . ASN A 1 87 ? -16.457 18.964 31.416 1.00 66.88 87 ASN A N 1
ATOM 671 C CA . ASN A 1 87 ? -15.360 19.061 32.364 1.00 66.88 87 ASN A CA 1
ATOM 672 C C . ASN A 1 87 ? -14.993 20.535 32.628 1.00 66.88 87 ASN A C 1
ATOM 674 O O . ASN A 1 87 ? -14.837 21.326 31.704 1.00 66.88 87 ASN A O 1
ATOM 678 N N . GLY A 1 88 ? -14.822 20.901 33.901 1.00 53.41 88 GLY A N 1
ATOM 679 C CA . GLY A 1 88 ? -14.478 22.271 34.310 1.00 53.41 88 GLY A CA 1
ATOM 680 C C . GLY A 1 88 ? -12.973 22.572 34.360 1.00 53.41 88 GLY A C 1
ATOM 681 O O . GLY A 1 88 ? -12.550 23.378 35.189 1.00 53.41 88 GLY A O 1
ATOM 682 N N . SER A 1 89 ? -12.122 21.870 33.595 1.00 51.88 89 SER A N 1
ATOM 683 C CA . SER A 1 89 ? -10.659 21.996 33.735 1.00 51.88 89 SER A CA 1
ATOM 684 C C . SER A 1 89 ? -9.863 21.473 32.534 1.00 51.88 89 SER A C 1
ATOM 686 O O . SER A 1 89 ? -9.895 20.288 32.214 1.00 51.88 89 SER A O 1
ATOM 688 N N . PHE A 1 90 ? -9.020 22.348 31.971 1.00 45.28 90 PHE A N 1
ATOM 689 C CA . PHE A 1 90 ? -8.049 22.053 30.905 1.00 45.28 90 PHE A CA 1
ATOM 690 C C . PHE A 1 90 ? -7.155 20.828 31.185 1.00 45.28 90 PHE A C 1
ATOM 692 O O . PHE A 1 90 ? -6.821 20.084 30.270 1.00 45.28 90 PHE A O 1
ATOM 699 N N . LEU A 1 91 ? -6.804 20.576 32.453 1.00 49.56 91 LEU A N 1
ATOM 700 C CA . LEU A 1 91 ? -5.991 19.421 32.862 1.00 49.56 91 LEU A CA 1
ATOM 701 C C . LEU A 1 91 ? -6.829 18.149 33.085 1.00 49.56 91 LEU A C 1
ATOM 703 O O . LEU A 1 91 ? -6.377 17.214 33.745 1.00 49.56 91 LEU A O 1
ATOM 707 N N . GLY A 1 92 ? -8.040 18.094 32.538 1.00 45.25 92 GLY A N 1
ATOM 708 C CA . GLY A 1 92 ? -9.064 17.135 32.920 1.00 45.25 92 GLY A CA 1
ATOM 709 C C . GLY A 1 92 ? -9.779 17.568 34.198 1.00 45.25 92 GLY A C 1
ATOM 710 O O . GLY A 1 92 ? -9.240 18.305 35.031 1.00 45.25 92 GLY A O 1
ATOM 711 N N . CYS A 1 93 ? -11.027 17.129 34.341 1.00 44.28 93 CYS A N 1
ATOM 712 C CA . CYS A 1 93 ? -11.864 17.460 35.485 1.00 44.28 93 CYS A CA 1
ATOM 713 C C . CYS A 1 93 ? -11.232 17.004 36.807 1.00 44.28 93 CYS A C 1
ATOM 715 O O . CYS A 1 93 ? -10.605 15.950 36.912 1.00 44.28 93 CYS A O 1
ATOM 717 N N . THR A 1 94 ? -11.446 17.787 37.859 1.00 47.00 94 THR A N 1
ATOM 718 C CA . THR A 1 94 ? -11.247 17.307 39.221 1.00 47.00 94 THR A CA 1
ATOM 719 C C . THR A 1 94 ? -12.494 16.542 39.636 1.00 47.00 94 THR A C 1
ATOM 721 O O . THR A 1 94 ? -13.353 17.094 40.319 1.00 47.00 94 THR A O 1
ATOM 724 N N . ALA A 1 95 ? -12.594 15.257 39.278 1.00 48.22 95 ALA A N 1
ATOM 725 C CA . ALA A 1 95 ? -13.416 14.334 40.058 1.00 48.22 95 ALA A CA 1
ATOM 726 C C . ALA A 1 95 ? -13.002 14.551 41.507 1.00 48.22 95 ALA A C 1
ATOM 728 O O . ALA A 1 95 ? -11.791 14.600 41.774 1.00 48.22 95 ALA A O 1
ATOM 729 N N . SER A 1 96 ? -13.977 14.729 42.409 1.00 57.72 96 SER A N 1
ATOM 730 C CA . SER A 1 96 ? -13.668 15.037 43.807 1.00 57.72 96 SER A CA 1
ATOM 731 C C . SER A 1 96 ? -12.558 14.089 44.257 1.00 57.72 96 SER A C 1
ATOM 733 O O . SER A 1 96 ? -12.645 12.872 44.053 1.00 57.72 96 SER A O 1
ATOM 735 N N . TYR A 1 97 ? -11.449 14.635 44.770 1.00 61.72 97 TYR A N 1
ATOM 736 C CA . TYR A 1 97 ? -10.264 13.820 45.053 1.00 61.72 97 TYR A CA 1
ATOM 737 C C . TYR A 1 97 ? -10.629 12.664 46.003 1.00 61.72 97 TYR A C 1
ATOM 739 O O . TYR A 1 97 ? -9.983 11.612 45.998 1.00 61.72 97 TYR A O 1
ATOM 747 N N . ALA A 1 98 ? -11.688 12.849 46.793 1.00 74.00 98 ALA A N 1
ATOM 748 C CA . ALA A 1 98 ? -12.264 11.848 47.657 1.00 74.00 98 ALA A CA 1
ATOM 749 C C . ALA A 1 98 ? -13.029 10.713 46.955 1.00 74.00 98 ALA A C 1
ATOM 751 O O . ALA A 1 98 ? -13.217 9.716 47.628 1.00 74.00 98 ALA A O 1
ATOM 752 N N . LEU A 1 99 ? -13.434 10.745 45.678 1.00 83.88 99 LEU A N 1
ATOM 753 C CA . LEU A 1 99 ? -14.229 9.642 45.097 1.00 83.88 99 LEU A CA 1
ATOM 754 C C . LEU A 1 99 ? -13.550 8.265 45.264 1.00 83.88 99 LEU A C 1
ATOM 756 O O . LEU A 1 99 ? -14.175 7.376 45.844 1.00 83.88 99 LEU A O 1
ATOM 760 N N . PRO A 1 100 ? -12.258 8.072 44.916 1.00 86.69 100 PRO A N 1
ATOM 761 C CA . PRO A 1 100 ? -11.541 6.857 45.293 1.00 86.69 100 PRO A CA 1
ATOM 762 C C . PRO A 1 100 ? -11.515 6.592 46.806 1.00 86.69 100 PRO A C 1
ATOM 764 O O . PRO A 1 100 ? -11.735 5.454 47.193 1.00 86.69 100 PRO A O 1
ATOM 767 N N . LEU A 1 101 ? -11.320 7.611 47.661 1.00 86.81 101 LEU A N 1
ATOM 768 C CA . LEU A 1 101 ? -11.325 7.490 49.135 1.00 86.81 101 LEU A CA 1
ATOM 769 C C . LEU A 1 101 ? -12.681 6.999 49.689 1.00 86.81 101 LEU A C 1
ATOM 771 O O . LEU A 1 101 ? -12.725 6.130 50.558 1.00 86.81 101 LEU A O 1
ATOM 775 N N . ARG A 1 102 ? -13.786 7.545 49.174 1.00 90.00 102 ARG A N 1
ATOM 776 C CA . ARG A 1 102 ? -15.163 7.178 49.514 1.00 90.00 102 ARG A CA 1
ATOM 777 C C . ARG A 1 102 ? -15.492 5.779 48.994 1.00 90.00 102 ARG A C 1
ATOM 779 O O . ARG A 1 102 ? -16.138 5.013 49.703 1.00 90.00 102 ARG A O 1
ATOM 786 N N . LEU A 1 103 ? -14.966 5.396 47.827 1.00 91.69 103 LEU A N 1
ATOM 787 C CA . LEU A 1 103 ? -15.046 4.023 47.322 1.00 91.69 103 LEU A CA 1
ATOM 788 C C . LEU A 1 103 ? -14.288 3.030 48.224 1.00 91.69 103 LEU A C 1
ATOM 790 O O . LEU A 1 103 ? -14.839 1.971 48.515 1.00 91.69 103 LEU A O 1
ATOM 794 N N . THR A 1 104 ? -13.098 3.358 48.756 1.00 91.38 104 THR A N 1
ATOM 795 C CA . THR A 1 104 ? -12.425 2.476 49.745 1.00 91.38 104 THR A CA 1
ATOM 796 C C . THR A 1 104 ? -13.210 2.359 51.056 1.00 91.38 104 THR A C 1
ATOM 798 O O . THR A 1 104 ? -13.174 1.309 51.698 1.00 91.38 104 THR A O 1
ATOM 801 N N . ALA A 1 105 ? -13.963 3.401 51.430 1.00 91.19 105 ALA A N 1
ATOM 802 C CA . ALA A 1 105 ? -14.835 3.397 52.602 1.00 91.19 105 ALA A CA 1
ATOM 803 C C . ALA A 1 105 ? -16.104 2.554 52.425 1.00 91.19 105 ALA A C 1
ATOM 805 O O . ALA A 1 105 ? -16.417 1.748 53.299 1.00 91.19 105 ALA A O 1
ATOM 806 N N . ILE A 1 106 ? -16.828 2.714 51.314 1.00 92.00 106 ILE A N 1
ATOM 807 C CA . ILE A 1 106 ? -18.110 2.028 51.095 1.00 92.00 106 ILE A CA 1
ATOM 808 C C . ILE A 1 106 ? -17.937 0.554 50.687 1.00 92.00 106 ILE A C 1
ATOM 810 O O . ILE A 1 106 ? -18.822 -0.261 50.925 1.00 92.00 106 ILE A O 1
ATOM 814 N N . LEU A 1 107 ? -16.777 0.194 50.123 1.00 92.38 107 LEU A N 1
ATOM 815 C CA . LEU A 1 107 ? -16.409 -1.176 49.742 1.00 92.38 107 LEU A CA 1
ATOM 816 C C . LEU A 1 107 ? -15.522 -1.882 50.785 1.00 92.38 107 LEU A C 1
ATOM 818 O O . LEU A 1 107 ? -14.874 -2.886 50.477 1.00 92.38 107 LEU A O 1
ATOM 822 N N . GLU A 1 108 ? -15.437 -1.368 52.010 1.00 91.69 108 GLU A N 1
ATOM 823 C CA . GLU A 1 108 ? -14.536 -1.903 53.030 1.00 91.69 108 GLU A CA 1
ATOM 824 C C . GLU A 1 108 ? -14.785 -3.398 53.322 1.00 91.69 108 GLU A C 1
ATOM 826 O O . GLU A 1 108 ? -15.917 -3.869 53.395 1.00 91.69 108 GLU A O 1
ATOM 831 N N . GLY A 1 109 ? -13.700 -4.168 53.452 1.00 89.38 109 GLY A N 1
ATOM 832 C CA . GLY A 1 109 ? -13.749 -5.626 53.619 1.00 89.38 109 GLY A CA 1
ATOM 833 C C . GLY A 1 109 ? -13.890 -6.428 52.316 1.00 89.38 109 GLY A C 1
ATOM 834 O O . GLY A 1 109 ? -13.629 -7.631 52.329 1.00 89.38 109 GLY A O 1
ATOM 835 N N . THR A 1 110 ? -14.224 -5.797 51.185 1.00 90.38 110 THR A N 1
ATOM 836 C CA . THR A 1 110 ? -14.251 -6.463 49.867 1.00 90.38 110 THR A CA 1
ATOM 837 C C . THR A 1 110 ? -12.868 -6.478 49.187 1.00 90.38 110 THR A C 1
ATOM 839 O O . THR A 1 110 ? -12.020 -5.630 49.493 1.00 90.38 110 THR A O 1
ATOM 842 N N . PRO A 1 111 ? -12.611 -7.407 48.240 1.00 89.06 111 PRO A N 1
ATOM 843 C CA . PRO A 1 111 ? -11.423 -7.359 47.383 1.00 89.06 111 PRO A CA 1
ATOM 844 C C . PRO A 1 111 ? -11.322 -6.052 46.586 1.00 89.06 111 PRO A C 1
ATOM 846 O O . PRO A 1 111 ? -10.240 -5.480 46.471 1.00 89.06 111 PRO A O 1
ATOM 849 N N . GLU A 1 112 ? -12.448 -5.548 46.084 1.00 88.50 112 GLU A N 1
ATOM 850 C CA . GLU A 1 112 ? -12.531 -4.318 45.293 1.00 88.50 112 GLU A CA 1
ATOM 851 C C . GLU A 1 112 ? -12.139 -3.103 46.143 1.00 88.50 112 GLU A C 1
ATOM 853 O O . GLU A 1 112 ? -11.296 -2.309 45.729 1.00 88.50 112 GLU A O 1
ATOM 858 N N . GLY A 1 113 ? -12.639 -3.029 47.381 1.00 91.25 113 GLY A N 1
ATOM 859 C CA . GLY A 1 113 ? -12.249 -2.033 48.381 1.00 91.25 113 GLY A CA 1
ATOM 860 C C . GLY A 1 113 ? -10.746 -2.029 48.674 1.00 91.25 113 GLY A C 1
ATOM 861 O O . GLY A 1 113 ? -10.127 -0.967 48.724 1.00 91.25 113 GLY A O 1
ATOM 862 N N . ALA A 1 114 ? -10.129 -3.208 48.801 1.00 91.44 114 ALA A N 1
ATOM 863 C CA . ALA A 1 114 ? -8.685 -3.332 49.025 1.00 91.44 114 ALA A CA 1
ATOM 864 C C . ALA A 1 114 ? -7.840 -2.934 47.796 1.00 91.44 114 ALA A C 1
ATOM 866 O O . ALA A 1 114 ? -6.731 -2.408 47.953 1.00 91.44 114 ALA A O 1
ATOM 867 N N . ASN A 1 115 ? -8.371 -3.145 46.589 1.00 89.50 115 ASN A N 1
ATOM 868 C CA . ASN A 1 115 ? -7.760 -2.734 45.324 1.00 89.50 115 ASN A CA 1
ATOM 869 C C . ASN A 1 115 ? -7.808 -1.207 45.138 1.00 89.50 115 ASN A C 1
ATOM 871 O O . ASN A 1 115 ? -6.784 -0.595 44.824 1.00 89.50 115 ASN A O 1
ATOM 875 N N . ILE A 1 116 ? -8.963 -0.569 45.374 1.00 89.69 116 ILE A N 1
ATOM 876 C CA . ILE A 1 116 ? -9.099 0.894 45.266 1.00 89.69 116 ILE A CA 1
ATOM 877 C C . ILE A 1 116 ? -8.375 1.623 46.411 1.00 89.69 116 ILE A C 1
ATOM 879 O O . ILE A 1 116 ? -7.795 2.677 46.170 1.00 89.69 116 ILE A O 1
ATOM 883 N N . GLU A 1 117 ? -8.275 1.034 47.611 1.00 90.75 117 GLU A N 1
ATOM 884 C CA . GLU A 1 117 ? -7.394 1.510 48.698 1.00 90.75 117 GLU A CA 1
ATOM 885 C C . GLU A 1 117 ? -5.914 1.489 48.288 1.00 90.75 117 GLU A C 1
ATOM 887 O O . GLU A 1 117 ? -5.185 2.454 48.534 1.00 90.75 117 GLU A O 1
ATOM 892 N N . TYR A 1 118 ? -5.450 0.412 47.640 1.00 89.12 118 TYR A N 1
ATOM 893 C CA . TYR A 1 118 ? -4.088 0.355 47.103 1.00 89.12 118 TYR A CA 1
ATOM 894 C C . TYR A 1 118 ? -3.878 1.428 46.033 1.00 89.12 118 TYR A C 1
ATOM 896 O O . TYR A 1 118 ? -2.881 2.149 46.083 1.00 89.12 118 TYR A O 1
ATOM 904 N N . TRP A 1 119 ? -4.818 1.578 45.097 1.00 85.25 119 TRP A N 1
ATOM 905 C CA . TRP A 1 119 ? -4.695 2.554 44.019 1.00 85.25 119 TRP A CA 1
ATOM 906 C C . TRP A 1 119 ? -4.720 4.003 44.538 1.00 85.25 119 TRP A C 1
ATOM 908 O O . TRP A 1 119 ? -3.834 4.787 44.205 1.00 85.25 119 TRP A O 1
ATOM 918 N N . TYR A 1 120 ? -5.641 4.338 45.450 1.00 84.12 120 TYR A N 1
ATOM 919 C CA . TYR A 1 120 ? -5.718 5.638 46.132 1.00 84.12 120 TYR A CA 1
ATOM 920 C C . TYR A 1 120 ? -4.406 6.022 46.839 1.00 84.12 120 TYR A C 1
ATOM 922 O O . TYR A 1 120 ? -4.019 7.191 46.813 1.00 84.12 120 TYR A O 1
ATOM 930 N N . LYS A 1 121 ? -3.701 5.045 47.427 1.00 83.88 121 LYS A N 1
ATOM 931 C CA . LYS A 1 121 ? -2.394 5.230 48.085 1.00 83.88 121 LYS A CA 1
ATOM 932 C C . LYS A 1 121 ? -1.198 5.310 47.121 1.00 83.88 121 LYS A C 1
ATOM 934 O O . LYS A 1 121 ? -0.160 5.820 47.524 1.00 83.88 121 LYS A O 1
ATOM 939 N N . ASN A 1 122 ? -1.321 4.818 45.883 1.00 80.31 122 ASN A N 1
ATOM 940 C CA . ASN A 1 122 ? -0.218 4.702 44.907 1.00 80.31 122 ASN A CA 1
ATOM 941 C C . ASN A 1 122 ? -0.405 5.556 43.630 1.00 80.31 122 ASN A C 1
ATOM 943 O O . ASN A 1 122 ? 0.368 5.429 42.673 1.00 80.31 122 ASN A O 1
ATOM 947 N N . ARG A 1 123 ? -1.425 6.420 43.594 1.00 76.12 123 ARG A N 1
ATOM 948 C CA . ARG A 1 123 ? -1.592 7.468 42.574 1.00 76.12 123 ARG A CA 1
ATOM 949 C C . ARG A 1 123 ? -0.724 8.687 42.879 1.00 76.12 123 ARG A C 1
ATOM 951 O O . ARG A 1 123 ? -0.343 8.911 44.028 1.00 76.12 123 ARG A O 1
ATOM 958 N N . GLN A 1 124 ? -0.453 9.505 41.866 1.00 67.56 124 GLN A N 1
ATOM 959 C CA . GLN A 1 124 ? 0.194 10.794 42.102 1.00 67.56 124 GLN A CA 1
ATOM 960 C C . GLN A 1 124 ? -0.815 11.792 42.682 1.00 67.56 124 GLN A C 1
ATOM 962 O O . GLN A 1 124 ? -1.997 11.776 42.341 1.00 67.56 124 GLN A O 1
ATOM 967 N N . GLN A 1 125 ? -0.350 12.642 43.598 1.00 61.62 125 GLN A N 1
ATOM 968 C CA . GLN A 1 125 ? -1.138 13.784 44.057 1.00 61.62 125 GLN A CA 1
ATOM 969 C C . GLN A 1 125 ? -1.207 14.839 42.943 1.00 61.62 125 GLN A C 1
ATOM 971 O O . GLN A 1 125 ? -0.236 14.962 42.191 1.00 61.62 125 GLN A O 1
ATOM 976 N N . PRO A 1 126 ? -2.291 15.632 42.856 1.00 53.88 126 PRO A N 1
ATOM 977 C CA . PRO A 1 126 ? -2.271 16.850 42.059 1.00 53.88 126 PRO A CA 1
ATOM 978 C C . PRO A 1 126 ? -1.133 17.756 42.544 1.00 53.88 126 PRO A C 1
ATOM 980 O O . PRO A 1 126 ? -1.039 18.075 43.732 1.00 53.88 126 PRO A O 1
ATOM 983 N N . VAL A 1 127 ? -0.272 18.183 41.624 1.00 47.88 127 VAL A N 1
ATOM 984 C CA . VAL A 1 127 ? 0.617 19.324 41.867 1.00 47.88 127 VAL A CA 1
ATOM 985 C C . VAL A 1 127 ? -0.244 20.589 41.771 1.00 47.88 127 VAL A C 1
ATOM 987 O O . VAL A 1 127 ? -1.109 20.678 40.900 1.00 47.88 127 VAL A O 1
ATOM 990 N N . ASN A 1 128 ? -0.039 21.567 42.660 1.00 47.38 128 ASN A N 1
ATOM 991 C CA . ASN A 1 128 ? -0.731 22.862 42.593 1.00 47.38 128 ASN A CA 1
ATOM 992 C C . ASN A 1 128 ? -0.247 23.651 41.362 1.00 47.38 128 ASN A C 1
ATOM 994 O O . ASN A 1 128 ? 0.690 24.439 41.466 1.00 47.38 128 ASN A O 1
ATOM 998 N N . LEU A 1 129 ? -0.865 23.415 40.202 1.00 44.50 129 LEU A N 1
ATOM 999 C CA . LEU A 1 129 ? -0.436 23.973 38.913 1.00 44.50 129 LEU A CA 1
ATOM 1000 C C . LEU A 1 129 ? -1.210 25.222 38.464 1.00 44.50 129 LEU A C 1
ATOM 1002 O O . LEU A 1 129 ? -0.769 25.883 37.530 1.00 44.50 129 LEU A O 1
ATOM 1006 N N . LEU A 1 130 ? -2.319 25.589 39.121 1.00 40.22 130 LEU A N 1
ATOM 1007 C CA . LEU A 1 130 ? -3.081 26.805 38.803 1.00 40.22 130 LEU A CA 1
ATOM 1008 C C . LEU A 1 130 ? -3.483 27.586 40.061 1.00 40.22 130 LEU A C 1
ATOM 1010 O O . LEU A 1 130 ? -4.179 27.083 40.944 1.00 40.22 130 LEU A O 1
ATOM 1014 N N . THR A 1 131 ? -3.092 28.859 40.116 1.00 36.66 131 THR A N 1
ATOM 1015 C CA . THR A 1 131 ? -3.490 29.818 41.157 1.00 36.66 131 THR A CA 1
ATOM 1016 C C . THR A 1 131 ? -4.907 30.335 40.912 1.00 36.66 131 THR A C 1
ATOM 1018 O O . THR A 1 131 ? -5.104 31.451 40.439 1.00 36.66 131 THR A O 1
ATOM 1021 N N . GLY A 1 132 ? -5.905 29.514 41.230 1.00 42.56 132 GLY A N 1
ATOM 1022 C CA . GLY A 1 132 ? -7.314 29.908 41.188 1.00 42.56 132 GLY A CA 1
ATOM 1023 C C . GLY A 1 132 ? -8.235 28.718 41.406 1.00 42.56 132 GLY A C 1
ATOM 1024 O O . GLY A 1 132 ? -8.943 28.655 42.411 1.00 42.56 132 GLY A O 1
ATOM 1025 N N . ASN A 1 133 ? -8.161 27.738 40.504 1.00 40.34 133 ASN A N 1
ATOM 1026 C CA . ASN A 1 133 ? -9.029 26.570 40.555 1.00 40.34 133 ASN A CA 1
ATOM 1027 C C . ASN A 1 133 ? -8.477 25.530 41.545 1.00 40.34 133 ASN A C 1
ATOM 1029 O O . ASN A 1 133 ? -7.495 24.832 41.278 1.00 40.34 133 ASN A O 1
ATOM 1033 N N . LYS A 1 134 ? -9.080 25.464 42.737 1.00 42.31 134 LYS A N 1
ATOM 1034 C CA . LYS A 1 134 ? -8.682 24.535 43.800 1.00 42.31 134 LYS A CA 1
ATOM 1035 C C . LYS A 1 134 ? -9.108 23.121 43.423 1.00 42.31 134 LYS A C 1
ATOM 1037 O O . LYS A 1 134 ? -10.217 22.707 43.740 1.00 42.31 134 LYS A O 1
ATOM 1042 N N . GLY A 1 135 ? -8.194 22.346 42.844 1.00 45.47 135 GLY A N 1
ATOM 1043 C CA . GLY A 1 135 ? -8.309 20.889 42.833 1.00 45.47 135 GLY A CA 1
ATOM 1044 C C . GLY A 1 135 ? -8.227 20.364 44.262 1.00 45.47 135 GLY A C 1
ATOM 1045 O O . GLY A 1 135 ? -7.142 20.045 44.742 1.00 45.47 135 GLY A O 1
ATOM 1046 N N . TYR A 1 136 ? -9.364 20.361 44.963 1.00 47.31 136 TYR A N 1
ATOM 1047 C CA . TYR A 1 136 ? -9.438 20.124 46.400 1.00 47.31 136 TYR A CA 1
ATOM 1048 C C . TYR A 1 136 ? -8.777 18.783 46.756 1.00 47.31 136 TYR A C 1
ATOM 1050 O O . TYR A 1 136 ? -9.335 17.736 46.420 1.00 47.31 136 TYR A O 1
ATOM 1058 N N . PRO A 1 137 ? -7.634 18.754 47.474 1.00 52.31 137 PRO A N 1
ATOM 1059 C CA . PRO A 1 137 ? -7.238 17.529 48.156 1.00 52.31 137 PRO A CA 1
ATOM 1060 C C . PRO A 1 137 ? -8.345 17.211 49.163 1.00 52.31 137 PRO A C 1
ATOM 1062 O O . PRO A 1 137 ? -8.816 18.146 49.812 1.00 52.31 137 PRO A O 1
ATOM 1065 N N . ALA A 1 138 ? -8.726 15.929 49.309 1.00 55.19 138 ALA A N 1
ATOM 1066 C CA . ALA A 1 138 ? -9.896 15.520 50.109 1.00 55.19 138 ALA A CA 1
ATOM 1067 C C . ALA A 1 138 ? -9.989 16.357 51.387 1.00 55.19 138 ALA A C 1
ATOM 1069 O O . ALA A 1 138 ? -9.007 16.437 52.146 1.00 55.19 138 ALA A O 1
ATOM 1070 N N . LEU A 1 139 ? -11.120 17.041 51.540 1.00 60.16 139 LEU A N 1
ATOM 1071 C CA . LEU A 1 139 ? -11.318 18.092 52.525 1.00 60.16 139 LEU A CA 1
ATOM 1072 C C . LEU A 1 139 ? -11.061 17.539 53.928 1.00 60.16 139 LEU A C 1
ATOM 1074 O O . LEU A 1 139 ? -11.124 16.330 54.162 1.00 60.16 139 LEU A O 1
ATOM 1078 N N . SER A 1 140 ? -10.762 18.419 54.883 1.00 65.94 140 SER A N 1
ATOM 1079 C CA . SER A 1 140 ? -10.507 18.014 56.273 1.00 65.94 140 SER A CA 1
ATOM 1080 C C . SER A 1 140 ? -11.625 17.120 56.824 1.00 65.94 140 SER A C 1
ATOM 1082 O O . SER A 1 140 ? -11.331 16.124 57.480 1.00 65.94 140 SER A O 1
ATOM 1084 N N . TRP A 1 141 ? -12.883 17.403 56.467 1.00 75.50 141 TRP A N 1
ATOM 1085 C CA . TRP A 1 141 ? -14.039 16.575 56.814 1.00 75.50 141 TRP A CA 1
ATOM 1086 C C . TRP A 1 141 ? -14.096 15.235 56.056 1.00 75.50 141 TRP A C 1
ATOM 1088 O O . TRP A 1 141 ? -14.407 14.216 56.662 1.00 75.50 141 TRP A O 1
ATOM 1098 N N . GLU A 1 142 ? -13.737 15.177 54.770 1.00 79.06 142 GLU A N 1
ATOM 1099 C CA . GLU A 1 142 ? -13.727 13.919 54.000 1.00 79.06 142 GLU A CA 1
ATOM 1100 C C . GLU A 1 142 ? -12.647 12.962 54.509 1.00 79.06 142 GLU A C 1
ATOM 1102 O O . GLU A 1 142 ? -12.871 11.758 54.626 1.00 79.06 142 GLU A O 1
ATOM 1107 N N . LYS A 1 143 ? -11.473 13.498 54.862 1.00 79.25 143 LYS A N 1
ATOM 1108 C CA . LYS A 1 143 ? -10.407 12.732 55.520 1.00 79.25 143 LYS A CA 1
ATOM 1109 C C . LYS A 1 143 ? -10.802 12.304 56.934 1.00 79.25 143 LYS A C 1
ATOM 1111 O O . LYS A 1 143 ? -10.416 11.215 57.332 1.00 79.25 143 LYS A O 1
ATOM 1116 N N . LEU A 1 144 ? -11.588 13.104 57.656 1.00 83.12 144 LEU A N 1
ATOM 1117 C CA . LEU A 1 144 ? -12.102 12.753 58.984 1.00 83.12 144 LEU A CA 1
ATOM 1118 C C . LEU A 1 144 ? -13.155 11.631 58.936 1.00 83.12 144 LEU A C 1
ATOM 1120 O O . LEU A 1 144 ? -13.095 10.716 59.750 1.00 83.12 144 LEU A O 1
ATOM 1124 N N . LEU A 1 145 ? -14.100 11.675 57.988 1.00 84.50 145 LEU A N 1
ATOM 1125 C CA . LEU A 1 145 ? -15.170 10.672 57.869 1.00 84.50 145 LEU A CA 1
ATOM 1126 C C . LEU A 1 145 ? -14.711 9.383 57.174 1.00 84.50 145 LEU A C 1
ATOM 1128 O O . LEU A 1 145 ? -15.082 8.286 57.593 1.00 84.50 145 LEU A O 1
ATOM 1132 N N . TYR A 1 146 ? -13.910 9.502 56.110 1.00 87.62 146 TYR A N 1
ATOM 1133 C CA . TYR A 1 146 ? -13.574 8.385 55.221 1.00 87.62 146 TYR A CA 1
ATOM 1134 C C . TYR A 1 146 ? -12.104 7.948 55.291 1.00 87.62 146 TYR A C 1
ATOM 1136 O O . TYR A 1 146 ? -11.780 6.838 54.854 1.00 87.62 146 TYR A O 1
ATOM 1144 N N . GLY A 1 147 ? -11.211 8.765 55.854 1.00 82.50 147 GLY A N 1
ATOM 1145 C CA . GLY A 1 147 ? -9.779 8.482 55.980 1.00 82.50 147 GLY A CA 1
ATOM 1146 C C . GLY A 1 147 ? -9.425 7.654 57.213 1.00 82.50 147 GLY A C 1
ATOM 1147 O O . GLY A 1 147 ? -9.177 8.191 58.287 1.00 82.50 147 GLY A O 1
ATOM 1148 N N . LYS A 1 148 ? -9.301 6.336 57.036 1.00 85.81 148 LYS A N 1
ATOM 1149 C CA . LYS A 1 148 ? -8.710 5.421 58.027 1.00 85.81 148 LYS A CA 1
ATOM 1150 C C . LYS A 1 148 ? -7.837 4.368 57.352 1.00 85.81 148 LYS A C 1
ATOM 1152 O O . LYS A 1 148 ? -7.955 4.125 56.155 1.00 85.81 148 LYS A O 1
ATOM 1157 N N . THR A 1 149 ? -6.971 3.722 58.126 1.00 86.25 149 THR A N 1
ATOM 1158 C CA . THR A 1 149 ? -6.100 2.644 57.641 1.00 86.25 149 THR A CA 1
ATOM 1159 C C . THR A 1 149 ? -6.921 1.406 57.274 1.00 86.25 149 THR A C 1
ATOM 1161 O O . THR A 1 149 ? -7.328 0.658 58.160 1.00 86.25 149 THR A O 1
ATOM 1164 N N . ARG A 1 150 ? -7.133 1.155 55.975 1.00 91.31 150 ARG A N 1
ATOM 1165 C CA . ARG A 1 150 ? -7.722 -0.101 55.478 1.00 91.31 150 ARG A CA 1
ATOM 1166 C C . ARG A 1 150 ? -6.662 -1.024 54.877 1.00 91.31 150 ARG A C 1
ATOM 1168 O O . ARG A 1 150 ? -5.562 -0.594 54.510 1.00 91.31 150 ARG A O 1
ATOM 1175 N N . LYS A 1 151 ? -7.019 -2.308 54.764 1.00 90.44 151 LYS A N 1
ATOM 1176 C CA . LYS A 1 151 ? -6.241 -3.328 54.049 1.00 90.44 151 LYS A CA 1
ATOM 1177 C C . LYS A 1 151 ? -6.078 -2.917 52.584 1.00 90.44 151 LYS A C 1
ATOM 1179 O O . LYS A 1 151 ? -7.065 -2.690 51.896 1.00 90.44 151 LYS A O 1
ATOM 1184 N N . THR A 1 152 ? -4.842 -2.899 52.101 1.00 90.69 152 THR A N 1
ATOM 1185 C CA . THR A 1 152 ? -4.517 -2.792 50.675 1.00 90.69 152 THR A CA 1
ATOM 1186 C C . THR A 1 152 ? -4.383 -4.177 50.044 1.00 90.69 152 THR A C 1
ATOM 1188 O O . THR A 1 152 ? -4.081 -5.170 50.709 1.00 90.69 152 THR A O 1
ATOM 1191 N N . THR A 1 153 ? -4.581 -4.272 48.736 1.00 89.75 153 THR A N 1
ATOM 1192 C CA . THR A 1 153 ? -4.171 -5.417 47.911 1.00 89.75 153 THR A CA 1
ATOM 1193 C C . THR A 1 153 ? -3.773 -4.858 46.552 1.00 89.75 153 THR A C 1
ATOM 1195 O O . THR A 1 153 ? -4.493 -4.032 46.006 1.00 89.75 153 THR A O 1
ATOM 1198 N N . SER A 1 154 ? -2.598 -5.236 46.038 1.00 82.06 154 SER A N 1
ATOM 1199 C CA . SER A 1 154 ? -2.175 -4.788 44.708 1.00 82.06 154 SER A CA 1
ATOM 1200 C C . SER A 1 154 ? -3.072 -5.453 43.659 1.00 82.06 154 SER A C 1
ATOM 1202 O O . SER A 1 154 ? -3.078 -6.686 43.591 1.00 82.06 154 SER A O 1
ATOM 1204 N N . PRO A 1 155 ? -3.854 -4.694 42.873 1.00 70.81 155 PRO A N 1
ATOM 1205 C CA . PRO A 1 155 ? -4.772 -5.285 41.919 1.00 70.81 155 PRO A CA 1
ATOM 1206 C C . PRO A 1 155 ? -4.012 -5.918 40.751 1.00 70.81 155 PRO A C 1
ATOM 1208 O O . PRO A 1 155 ? -3.191 -5.272 40.096 1.00 70.81 155 PRO A O 1
ATOM 1211 N N . THR A 1 156 ? -4.350 -7.164 40.419 1.00 65.69 156 THR A N 1
ATOM 1212 C CA . THR A 1 156 ? -3.971 -7.773 39.136 1.00 65.69 156 THR A CA 1
ATOM 1213 C C . THR A 1 156 ? -4.835 -7.156 38.037 1.00 65.69 156 THR A C 1
ATOM 1215 O O . THR A 1 156 ? -5.854 -7.720 37.636 1.00 65.69 156 THR A O 1
ATOM 1218 N N . LEU A 1 157 ? -4.451 -5.953 37.602 1.00 64.50 157 LEU A N 1
ATOM 1219 C CA . LEU A 1 157 ? -5.193 -5.124 36.654 1.00 64.50 157 LEU A CA 1
ATOM 1220 C C . LEU A 1 157 ? -5.148 -5.707 35.235 1.00 64.50 157 LEU A C 1
ATOM 1222 O O . LEU A 1 157 ? -4.344 -5.308 34.386 1.00 64.50 157 LEU A O 1
ATOM 1226 N N . LYS A 1 158 ? -6.055 -6.656 34.999 1.00 64.25 158 LYS A N 1
ATOM 1227 C CA . LYS A 1 158 ? -6.488 -7.111 33.672 1.00 64.25 158 LYS A CA 1
ATOM 1228 C C . LYS A 1 158 ? -6.976 -5.917 32.828 1.00 64.25 158 LYS A C 1
ATOM 1230 O O . LYS A 1 158 ? -7.226 -4.847 33.377 1.00 64.25 158 LYS A O 1
ATOM 1235 N N . PRO A 1 159 ? -7.151 -6.068 31.505 1.00 65.50 159 PRO A N 1
ATOM 1236 C CA . PRO A 1 159 ? -7.920 -5.108 30.714 1.00 65.50 159 PRO A CA 1
ATOM 1237 C C . PRO A 1 159 ? -9.318 -4.876 31.323 1.00 65.50 159 PRO A C 1
ATOM 1239 O O . PRO A 1 159 ? -9.841 -5.768 31.982 1.00 65.50 159 PRO A O 1
ATOM 1242 N N . TYR A 1 160 ? -9.918 -3.704 31.100 1.00 65.81 160 TYR A N 1
ATOM 1243 C CA . TYR A 1 160 ? -11.276 -3.411 31.572 1.00 65.81 160 TYR A CA 1
ATOM 1244 C C . TYR A 1 160 ? -12.319 -4.239 30.811 1.00 65.81 160 TYR A C 1
ATOM 1246 O O . TYR A 1 160 ? -12.174 -4.446 29.602 1.00 65.81 160 TYR A O 1
ATOM 1254 N N . TYR A 1 161 ? -13.378 -4.665 31.504 1.00 59.78 161 TYR A N 1
ATOM 1255 C CA . TYR A 1 161 ? -14.519 -5.365 30.912 1.00 59.78 161 TYR A CA 1
ATOM 1256 C C . TYR A 1 161 ? -15.837 -4.709 31.368 1.00 59.78 161 TYR A C 1
ATOM 1258 O O . TYR A 1 161 ? -16.313 -5.017 32.469 1.00 59.78 161 TYR A O 1
ATOM 1266 N N . PRO A 1 162 ? -16.479 -3.854 30.545 1.00 54.81 162 PRO A N 1
ATOM 1267 C CA . PRO A 1 162 ? -17.859 -3.462 30.811 1.00 54.81 162 PRO A CA 1
ATOM 1268 C C . PRO A 1 162 ? -18.749 -4.711 30.728 1.00 54.81 162 PRO A C 1
ATOM 1270 O O . PRO A 1 162 ? -18.586 -5.549 29.839 1.00 54.81 162 PRO A O 1
ATOM 1273 N N . GLU A 1 163 ? -19.686 -4.874 31.666 1.00 49.59 163 GLU A N 1
ATOM 1274 C CA . GLU A 1 163 ? -20.462 -6.118 31.819 1.00 49.59 163 GLU A CA 1
ATOM 1275 C C . GLU A 1 163 ? -21.651 -6.234 30.850 1.00 49.59 163 GLU A C 1
ATOM 1277 O O . GLU A 1 163 ? -22.767 -6.609 31.223 1.00 49.59 163 GLU A O 1
ATOM 1282 N N . THR A 1 164 ? -21.398 -5.941 29.577 1.00 49.25 164 THR A N 1
ATOM 1283 C CA . THR A 1 164 ? -22.303 -6.175 28.454 1.00 49.25 164 THR A CA 1
ATOM 1284 C C . THR A 1 164 ? -21.923 -7.481 27.749 1.00 49.25 164 THR A C 1
ATOM 1286 O O . THR A 1 164 ? -21.151 -7.521 26.794 1.00 49.25 164 THR A O 1
ATOM 1289 N N . THR A 1 165 ? -22.490 -8.605 28.195 1.00 37.91 165 THR A N 1
ATOM 1290 C CA . THR A 1 165 ? -22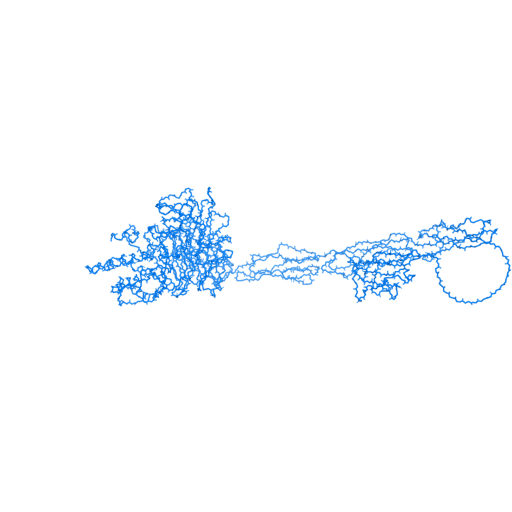.315 -9.906 27.519 1.00 37.91 165 THR A CA 1
ATOM 1291 C C . THR A 1 165 ? -23.205 -9.992 26.273 1.00 37.91 165 THR A C 1
ATOM 1293 O O . THR A 1 165 ? -24.137 -10.798 26.215 1.00 37.91 165 THR A O 1
ATOM 1296 N N . VAL A 1 166 ? -22.948 -9.141 25.273 1.00 41.72 166 VAL A N 1
ATOM 1297 C CA . VAL A 1 166 ? -23.692 -9.137 24.005 1.00 41.72 166 VAL A CA 1
ATOM 1298 C C . VAL A 1 166 ? -23.350 -10.413 23.233 1.00 41.72 166 VAL A C 1
ATOM 1300 O O . VAL A 1 166 ? -22.369 -10.493 22.501 1.00 41.72 166 VAL A O 1
ATOM 1303 N N . ASN A 1 167 ? -24.154 -11.457 23.425 1.00 36.31 167 ASN A N 1
ATOM 1304 C CA . ASN A 1 167 ? -24.073 -12.683 22.641 1.00 36.31 167 ASN A CA 1
ATOM 1305 C C . ASN A 1 167 ? -24.885 -12.470 21.358 1.00 36.31 167 ASN A C 1
ATOM 1307 O O . ASN A 1 167 ? -26.087 -12.713 21.329 1.00 36.31 167 ASN A O 1
ATOM 1311 N N . ILE A 1 168 ? -24.224 -11.950 20.324 1.00 40.38 168 ILE A N 1
ATOM 1312 C CA . ILE A 1 168 ? -24.835 -11.252 19.173 1.00 40.38 168 ILE A CA 1
ATOM 1313 C C . ILE A 1 168 ? -25.755 -12.111 18.284 1.00 40.38 168 ILE A C 1
ATOM 1315 O O . ILE A 1 168 ? -26.466 -11.573 17.441 1.00 40.38 168 ILE A O 1
ATOM 1319 N N . TYR A 1 169 ? -25.796 -13.430 18.498 1.00 37.75 169 TYR A N 1
ATOM 1320 C CA . TYR A 1 169 ? -26.740 -14.354 17.848 1.00 37.75 169 TYR A CA 1
ATOM 1321 C C . TYR A 1 169 ? -27.938 -14.732 18.736 1.00 37.75 169 TYR A C 1
ATOM 1323 O O . TYR A 1 169 ? -28.709 -15.628 18.391 1.00 37.75 169 TYR A O 1
ATOM 1331 N N . LYS A 1 170 ? -28.111 -14.067 19.884 1.00 33.84 170 LYS A N 1
ATOM 1332 C CA . LYS A 1 170 ? -29.298 -14.149 20.741 1.00 33.84 170 LYS A CA 1
ATOM 1333 C C . LYS A 1 170 ? -29.962 -12.776 20.802 1.00 33.84 170 LYS A C 1
ATOM 1335 O O . LYS A 1 170 ? -29.382 -11.812 21.285 1.00 33.84 170 LYS A O 1
ATOM 1340 N N . THR A 1 171 ? -31.199 -12.700 20.326 1.00 30.38 171 THR A N 1
ATOM 1341 C CA . THR A 1 171 ? -31.953 -11.460 20.059 1.00 30.38 171 THR A CA 1
ATOM 1342 C C . THR A 1 171 ? -32.457 -10.712 21.305 1.00 30.38 171 THR A C 1
ATOM 1344 O O . THR A 1 171 ? -33.230 -9.765 21.189 1.00 30.38 171 THR A O 1
ATOM 1347 N N . THR A 1 172 ? -32.032 -11.106 22.506 1.00 35.78 172 THR A N 1
ATOM 1348 C CA . THR A 1 172 ? -32.514 -10.580 23.791 1.00 35.78 172 THR A CA 1
ATOM 1349 C C . THR A 1 172 ? -31.567 -9.519 24.355 1.00 35.78 172 THR A C 1
ATOM 1351 O O . THR A 1 172 ? -30.728 -9.816 25.207 1.00 35.78 172 THR A O 1
ATOM 1354 N N . ALA A 1 173 ? -31.700 -8.275 23.893 1.00 35.59 173 ALA A N 1
ATOM 1355 C CA . ALA A 1 173 ? -30.985 -7.138 24.471 1.00 35.59 173 ALA A CA 1
ATOM 1356 C C . ALA A 1 173 ? -31.595 -6.753 25.832 1.00 35.59 173 ALA A C 1
ATOM 1358 O O . ALA A 1 173 ? -32.692 -6.201 25.890 1.00 35.59 173 ALA A O 1
ATOM 1359 N N . VAL A 1 174 ? -30.889 -7.038 26.932 1.00 36.91 174 VAL A N 1
ATOM 1360 C CA . VAL A 1 174 ? -31.306 -6.667 28.295 1.00 36.91 174 VAL A CA 1
ATOM 1361 C C . VAL A 1 174 ? -30.114 -6.091 29.056 1.00 36.91 174 VAL A C 1
ATOM 1363 O O . VAL A 1 174 ? -29.131 -6.791 29.273 1.00 36.91 174 VAL A O 1
ATOM 1366 N N . ASN A 1 175 ? -30.258 -4.843 29.509 1.00 41.81 175 ASN A N 1
ATOM 1367 C CA . ASN A 1 175 ? -29.284 -4.040 30.260 1.00 41.81 175 ASN A CA 1
ATOM 1368 C C . ASN A 1 175 ? -27.953 -3.772 29.536 1.00 41.81 175 ASN A C 1
ATOM 1370 O O . ASN A 1 175 ? -27.098 -4.647 29.413 1.00 41.81 175 ASN A O 1
ATOM 1374 N N . LYS A 1 176 ? -27.749 -2.507 29.160 1.00 51.19 176 LYS A N 1
ATOM 1375 C CA . LYS A 1 176 ? -26.447 -1.958 28.779 1.00 51.19 176 LYS A CA 1
ATOM 1376 C C . LYS A 1 176 ? -25.899 -1.041 29.874 1.00 51.19 176 LYS A C 1
ATOM 1378 O O . LYS A 1 176 ? -26.674 -0.472 30.642 1.00 51.19 176 LYS A O 1
ATOM 1383 N N . GLY A 1 177 ? -24.575 -0.926 29.923 1.00 53.12 177 GLY A N 1
ATOM 1384 C CA . GLY A 1 177 ? -23.877 0.185 30.570 1.00 53.12 177 GLY A CA 1
ATOM 1385 C C . GLY A 1 177 ? -23.775 1.392 29.635 1.00 53.12 177 GLY A C 1
ATOM 1386 O O . GLY A 1 177 ? -24.571 1.507 28.701 1.00 53.12 177 GLY A O 1
ATOM 1387 N N . LEU A 1 178 ? -22.769 2.245 29.832 1.00 64.31 178 LEU A N 1
ATOM 1388 C CA . LEU A 1 178 ? -22.265 3.046 28.715 1.00 64.31 178 LEU A CA 1
ATOM 1389 C C . LEU A 1 178 ? -21.496 2.131 27.758 1.00 64.31 178 LEU A C 1
ATOM 1391 O O . LEU A 1 178 ? -20.713 1.280 28.180 1.00 64.31 178 LEU A O 1
ATOM 1395 N N . ASP A 1 179 ? -21.658 2.342 26.454 1.00 73.31 179 ASP A N 1
ATOM 1396 C CA . ASP A 1 179 ? -20.880 1.638 25.432 1.00 73.31 179 ASP A CA 1
ATOM 1397 C C . ASP A 1 179 ? -19.495 2.320 25.247 1.00 73.31 179 ASP A C 1
ATOM 1399 O O . ASP A 1 179 ? -19.070 2.610 24.127 1.00 73.31 179 ASP A O 1
ATOM 1403 N N . LYS A 1 180 ? -18.794 2.598 26.364 1.00 81.06 180 LYS A N 1
ATOM 1404 C CA . LYS A 1 180 ? -17.467 3.245 26.441 1.00 81.06 180 LYS A CA 1
ATOM 1405 C C . LYS A 1 180 ? -16.395 2.271 26.948 1.00 81.06 180 LYS A C 1
ATOM 1407 O O . LYS A 1 180 ? -16.591 1.545 27.921 1.00 81.06 180 LYS A O 1
ATOM 1412 N N . PHE A 1 181 ? -15.239 2.256 26.282 1.00 85.50 181 PHE A N 1
ATOM 1413 C CA . PHE A 1 181 ? -14.214 1.218 26.433 1.00 85.50 181 PHE A CA 1
ATOM 1414 C C . PHE A 1 181 ? -12.828 1.808 26.712 1.00 85.50 181 PHE A C 1
ATOM 1416 O O . PHE A 1 181 ? -12.264 2.509 25.871 1.00 85.50 181 PHE A O 1
ATOM 1423 N N . TYR A 1 182 ? -12.249 1.471 27.870 1.00 88.50 182 TYR A N 1
ATOM 1424 C CA . TYR A 1 182 ? -10.896 1.882 28.261 1.00 88.50 182 TYR A CA 1
ATOM 1425 C C . TYR A 1 182 ? -9.841 0.840 27.912 1.00 88.50 182 TYR A C 1
ATOM 1427 O O . TYR A 1 182 ? -9.897 -0.320 28.332 1.00 88.50 182 TYR A O 1
ATOM 1435 N N . MET A 1 183 ? -8.810 1.282 27.204 1.00 90.69 183 MET A N 1
ATOM 1436 C CA . MET A 1 183 ? -7.713 0.459 26.718 1.00 90.69 183 MET A CA 1
ATOM 1437 C C . MET A 1 183 ? -6.379 1.000 27.221 1.00 90.69 183 MET A C 1
ATOM 1439 O O . MET A 1 183 ? -6.135 2.201 27.241 1.00 90.69 183 MET A O 1
ATOM 1443 N N . ARG A 1 184 ? -5.478 0.089 27.586 1.00 88.75 184 ARG A N 1
ATOM 1444 C CA . ARG A 1 184 ? -4.097 0.406 27.960 1.00 88.75 184 ARG A CA 1
ATOM 1445 C C . ARG A 1 184 ? -3.147 -0.590 27.296 1.00 88.75 184 ARG A C 1
ATOM 1447 O O . ARG A 1 184 ? -3.560 -1.712 26.985 1.00 88.75 184 ARG A O 1
ATOM 1454 N N . GLN A 1 185 ? -1.913 -0.182 27.026 1.00 88.12 185 GLN A N 1
ATOM 1455 C CA . GLN A 1 185 ? -0.844 -1.073 26.565 1.00 88.12 185 GLN A CA 1
ATOM 1456 C C . GLN A 1 185 ? -0.335 -1.939 27.726 1.00 88.12 185 GLN A C 1
ATOM 1458 O O . GLN A 1 185 ? -0.384 -3.164 27.662 1.00 88.12 185 GLN A O 1
ATOM 1463 N N . ASP A 1 186 ? 0.061 -1.272 28.807 1.00 85.38 186 ASP A N 1
ATOM 1464 C CA . ASP A 1 186 ? 0.527 -1.808 30.086 1.00 85.38 186 ASP A CA 1
ATOM 1465 C C . ASP A 1 186 ? 0.338 -0.721 31.172 1.00 85.38 186 ASP A C 1
ATOM 1467 O O . ASP A 1 186 ? -0.246 0.325 30.895 1.00 85.38 186 ASP A O 1
ATOM 1471 N N . TRP A 1 187 ? 0.788 -0.947 32.411 1.00 83.44 187 TRP A N 1
ATOM 1472 C CA . TRP A 1 187 ? 0.573 -0.024 33.545 1.00 83.44 187 TRP A CA 1
ATOM 1473 C C . TRP A 1 187 ? 1.766 0.891 33.887 1.00 83.44 187 TRP A C 1
ATOM 1475 O O . TRP A 1 187 ? 1.783 1.513 34.959 1.00 83.44 187 TRP A O 1
ATOM 1485 N N . THR A 1 188 ? 2.764 0.996 33.004 1.00 85.19 188 THR A N 1
ATOM 1486 C CA . THR A 1 188 ? 3.831 2.005 33.112 1.00 85.19 188 THR A CA 1
ATOM 1487 C C . THR A 1 188 ? 3.294 3.414 32.846 1.00 85.19 188 THR A C 1
ATOM 1489 O O . THR A 1 188 ? 2.202 3.592 32.304 1.00 85.19 188 THR A O 1
ATOM 1492 N N . LYS A 1 189 ? 4.062 4.446 33.221 1.00 82.88 189 LYS A N 1
ATOM 1493 C CA . LYS A 1 189 ? 3.655 5.832 32.959 1.00 82.88 189 LYS A CA 1
ATOM 1494 C C . LYS A 1 189 ? 3.817 6.270 31.496 1.00 82.88 189 LYS A C 1
ATOM 1496 O O . LYS A 1 189 ? 3.221 7.251 31.087 1.00 82.88 189 LYS A O 1
ATOM 1501 N N . THR A 1 190 ? 4.607 5.553 30.698 1.00 85.94 190 THR A N 1
ATOM 1502 C CA . THR A 1 190 ? 4.820 5.845 29.268 1.00 85.94 190 THR A CA 1
ATOM 1503 C C . THR A 1 190 ? 3.989 4.948 28.346 1.00 85.94 190 THR A C 1
ATOM 1505 O O . THR A 1 190 ? 4.124 5.023 27.120 1.00 85.94 190 THR A O 1
ATOM 1508 N N . ALA A 1 191 ? 3.121 4.117 28.932 1.00 88.81 191 ALA A N 1
ATOM 1509 C CA . ALA A 1 191 ? 2.158 3.285 28.232 1.00 88.81 191 ALA A CA 1
ATOM 1510 C C . ALA A 1 191 ? 1.222 4.119 27.353 1.00 88.81 191 ALA A C 1
ATOM 1512 O O . ALA A 1 191 ? 0.863 5.249 27.685 1.00 88.81 191 ALA A O 1
ATOM 1513 N N . THR A 1 192 ? 0.744 3.519 26.268 1.00 92.88 192 THR A N 1
ATOM 1514 C CA . THR A 1 192 ? -0.403 4.069 25.541 1.00 92.88 192 THR A CA 1
ATOM 1515 C C . THR A 1 192 ? -1.688 3.784 26.315 1.00 92.88 192 THR A C 1
ATOM 1517 O O . THR A 1 192 ? -1.954 2.636 26.687 1.00 92.88 192 THR A O 1
ATOM 1520 N N . TRP A 1 193 ? -2.498 4.815 26.529 1.00 92.94 193 TRP A N 1
ATOM 1521 C CA . TRP A 1 193 ? -3.885 4.737 26.979 1.00 92.94 193 TRP A CA 1
ATOM 1522 C C . TRP A 1 193 ? -4.806 5.223 25.862 1.00 92.94 193 TRP A C 1
ATOM 1524 O O . TRP A 1 193 ? -4.439 6.106 25.084 1.00 92.94 193 TRP A O 1
ATOM 1534 N N . ALA A 1 194 ? -6.001 4.653 25.779 1.00 93.69 194 ALA A N 1
ATOM 1535 C CA . ALA A 1 194 ? -7.012 5.080 24.829 1.00 93.69 194 ALA A CA 1
ATOM 1536 C C . ALA A 1 194 ? -8.431 4.845 25.361 1.00 93.69 194 ALA A C 1
ATOM 1538 O O . ALA A 1 194 ? -8.676 3.874 26.083 1.00 93.69 194 ALA A O 1
ATOM 1539 N N . ALA A 1 195 ? -9.368 5.689 24.936 1.00 90.56 195 ALA A N 1
ATOM 1540 C CA . ALA A 1 195 ? -10.801 5.491 25.130 1.00 90.56 195 ALA A CA 1
ATOM 1541 C C . ALA A 1 195 ? -11.518 5.473 23.779 1.00 90.56 195 ALA A C 1
ATOM 1543 O O . ALA A 1 195 ? -11.126 6.179 22.850 1.00 90.56 195 ALA A O 1
ATOM 1544 N N . LEU A 1 196 ? -12.563 4.655 23.681 1.00 89.88 196 LEU A N 1
ATOM 1545 C CA . LEU A 1 196 ? -13.439 4.564 22.518 1.00 89.88 196 LEU A CA 1
ATOM 1546 C C . LEU A 1 196 ? -14.895 4.556 22.985 1.00 89.88 196 LEU A C 1
ATOM 1548 O O . LEU A 1 196 ? -15.254 3.765 23.858 1.00 89.88 196 LEU A O 1
ATOM 1552 N N . GLU A 1 197 ? -15.724 5.401 22.387 1.00 84.19 197 GLU A N 1
ATOM 1553 C CA . GLU A 1 197 ? -17.152 5.527 22.684 1.00 84.19 197 GLU A CA 1
ATOM 1554 C C . GLU A 1 197 ? -17.935 4.981 21.492 1.00 84.19 197 GLU A C 1
ATOM 1556 O O . GLU A 1 197 ? -17.883 5.535 20.401 1.00 84.19 197 GLU A O 1
ATOM 1561 N N . MET A 1 198 ? -18.614 3.847 21.656 1.00 78.50 198 MET A N 1
ATOM 1562 C CA . MET A 1 198 ? -19.264 3.106 20.562 1.00 78.50 198 MET A CA 1
ATOM 1563 C C . MET A 1 198 ? -20.792 3.214 20.575 1.00 78.50 198 MET A C 1
ATOM 1565 O O . MET A 1 198 ? -21.469 2.473 19.858 1.00 78.50 198 MET A O 1
ATOM 1569 N N . GLY A 1 199 ? -21.329 4.157 21.346 1.00 65.75 199 GLY A N 1
ATOM 1570 C CA . GLY A 1 199 ? -22.717 4.586 21.266 1.00 65.75 199 GLY A CA 1
ATOM 1571 C C . GLY A 1 199 ? -23.084 5.604 22.339 1.00 65.75 199 GLY A C 1
ATOM 1572 O O . GLY A 1 199 ? -22.485 5.626 23.412 1.00 65.75 199 GLY A O 1
ATOM 1573 N N . VAL A 1 200 ? -24.090 6.423 22.039 1.00 56.66 200 VAL A N 1
ATOM 1574 C CA . VAL A 1 200 ? -24.685 7.381 22.981 1.00 56.66 200 VAL A CA 1
ATOM 1575 C C . VAL A 1 200 ? -25.762 6.692 23.826 1.00 56.66 200 VAL A C 1
ATOM 1577 O O . VAL A 1 200 ? -26.539 5.872 23.333 1.00 56.66 200 VAL A O 1
ATOM 1580 N N . ALA A 1 201 ? -25.816 7.047 25.110 1.00 51.28 201 ALA A N 1
ATOM 1581 C CA . ALA A 1 201 ? -26.969 6.809 25.969 1.00 51.28 201 ALA A CA 1
ATOM 1582 C C . ALA A 1 201 ? -27.700 8.143 26.160 1.00 51.28 201 ALA A C 1
ATOM 1584 O O . ALA A 1 201 ? -27.135 9.069 26.742 1.00 51.28 201 ALA A O 1
ATOM 1585 N N . ALA A 1 202 ? -28.935 8.246 25.663 1.00 48.59 202 ALA A N 1
ATOM 1586 C CA . ALA A 1 202 ? -29.692 9.493 25.712 1.00 48.59 202 ALA A CA 1
ATOM 1587 C C . ALA A 1 202 ? -29.932 9.956 27.162 1.00 48.59 202 ALA A C 1
ATOM 1589 O O . ALA A 1 202 ? -30.665 9.316 27.922 1.00 48.59 202 ALA A O 1
ATOM 1590 N N . TYR A 1 203 ? -29.329 11.089 27.522 1.00 52.62 203 TYR A N 1
ATOM 1591 C CA . TYR A 1 203 ? -29.640 11.840 28.734 1.00 52.62 203 TYR A CA 1
ATOM 1592 C C . TYR A 1 203 ? -29.460 13.354 28.505 1.00 52.62 203 TYR A C 1
ATOM 1594 O O . TYR A 1 203 ? -29.264 13.805 27.373 1.00 52.62 203 TYR A O 1
ATOM 1602 N N . ASP A 1 204 ? -29.635 14.119 29.576 1.00 59.38 204 ASP A N 1
ATOM 1603 C CA . ASP A 1 204 ? -29.715 15.576 29.646 1.00 59.38 204 ASP A CA 1
ATOM 1604 C C . ASP A 1 204 ? -28.429 16.200 30.240 1.00 59.38 204 ASP A C 1
ATOM 1606 O O . ASP A 1 204 ? -27.678 15.547 30.969 1.00 59.38 204 ASP A O 1
ATOM 1610 N N . GLN A 1 205 ? -28.225 17.491 29.990 1.00 62.56 205 GLN A N 1
ATOM 1611 C CA . GLN A 1 205 ? -27.213 18.385 30.586 1.00 62.56 205 GLN A CA 1
ATOM 1612 C C . GLN A 1 205 ? -25.753 18.169 30.163 1.00 62.56 205 GLN A C 1
ATOM 1614 O O . GLN A 1 205 ? -25.222 19.052 29.509 1.00 62.56 205 GLN A O 1
ATOM 1619 N N . HIS A 1 206 ? -25.089 17.057 30.511 1.00 70.94 206 HIS A N 1
ATOM 1620 C CA . HIS A 1 206 ? -23.608 17.017 30.514 1.00 70.94 206 HIS A CA 1
ATOM 1621 C C . HIS A 1 206 ? -22.932 16.064 29.519 1.00 70.94 206 HIS A C 1
ATOM 1623 O O . HIS A 1 206 ? -21.702 16.024 29.460 1.00 70.94 206 HIS A O 1
ATOM 1629 N N . ASN A 1 207 ? -23.699 15.309 28.728 1.00 71.31 207 ASN A N 1
ATOM 1630 C CA . ASN A 1 207 ? -23.156 14.362 27.750 1.00 71.31 207 ASN A CA 1
ATOM 1631 C C . ASN A 1 207 ? -23.077 14.932 26.337 1.00 71.31 207 ASN A C 1
ATOM 1633 O O . ASN A 1 207 ? -24.005 15.583 25.862 1.00 71.31 207 ASN A O 1
ATOM 1637 N N . HIS A 1 208 ? -21.981 14.631 25.642 1.00 74.69 208 HIS A N 1
ATOM 1638 C CA . HIS A 1 208 ? -21.723 15.112 24.286 1.00 74.69 208 HIS A CA 1
ATOM 1639 C C . HIS A 1 208 ? -22.267 14.142 23.227 1.00 74.69 208 HIS A C 1
ATOM 1641 O O . HIS A 1 208 ? -22.337 12.932 23.442 1.00 74.69 208 HIS A O 1
ATOM 1647 N N . SER A 1 209 ? -22.616 14.657 22.047 1.00 75.62 209 SER A N 1
ATOM 1648 C CA . SER A 1 209 ? -23.038 13.853 20.888 1.00 75.62 209 SER A CA 1
ATOM 1649 C C . SER A 1 209 ? -21.793 13.286 20.195 1.00 75.62 209 SER A C 1
ATOM 1651 O O . SER A 1 209 ? -21.301 13.833 19.210 1.00 75.62 209 SER A O 1
ATOM 1653 N N . ASN A 1 210 ? -21.201 12.249 20.789 1.00 79.38 210 ASN A N 1
ATOM 1654 C CA . ASN A 1 210 ? -19.826 11.810 20.528 1.00 79.38 210 ASN A CA 1
ATOM 1655 C C . ASN A 1 210 ? -19.712 10.333 20.081 1.00 79.38 210 ASN A C 1
ATOM 1657 O O . ASN A 1 210 ? -18.670 9.701 20.253 1.00 79.38 210 ASN A O 1
ATOM 1661 N N . ALA A 1 211 ? -20.750 9.750 19.482 1.00 81.88 211 ALA A N 1
ATOM 1662 C CA . ALA A 1 211 ? -20.742 8.354 19.053 1.00 81.88 211 ALA A CA 1
ATOM 1663 C C . ALA A 1 211 ? -19.600 8.056 18.061 1.00 81.88 211 ALA A C 1
ATOM 1665 O O . ALA A 1 211 ? -19.350 8.783 17.093 1.00 81.88 211 ALA A O 1
ATOM 1666 N N . GLY A 1 212 ? -18.881 6.965 18.298 1.00 87.94 212 GLY A N 1
ATOM 1667 C CA . GLY A 1 212 ? -17.663 6.604 17.581 1.00 87.94 212 GLY A CA 1
ATOM 1668 C C . GLY A 1 212 ? -16.404 7.341 18.039 1.00 87.94 212 GLY A C 1
ATOM 1669 O O . GLY A 1 212 ? -15.340 7.002 17.521 1.00 87.94 212 GLY A O 1
ATOM 1670 N N . HIS A 1 213 ? -16.477 8.319 18.953 1.00 89.56 213 HIS A N 1
ATOM 1671 C CA . HIS A 1 213 ? -15.320 9.108 19.386 1.00 89.56 213 HIS A CA 1
ATOM 1672 C C . HIS A 1 213 ? -14.182 8.207 19.875 1.00 89.56 213 HIS A C 1
ATOM 1674 O O . HIS A 1 213 ? -14.382 7.280 20.661 1.00 89.56 213 HIS A O 1
ATOM 1680 N N . PHE A 1 214 ? -12.967 8.511 19.422 1.00 92.31 214 PHE A N 1
ATOM 1681 C CA . PHE A 1 214 ? -11.752 7.792 19.777 1.00 92.31 214 PHE A CA 1
ATOM 1682 C C . PHE A 1 214 ? -10.658 8.747 20.273 1.00 92.31 214 PHE A C 1
ATOM 1684 O O . PHE A 1 214 ? -10.425 9.787 19.665 1.00 92.31 214 PHE A O 1
ATOM 1691 N N . LYS A 1 215 ? -9.974 8.383 21.361 1.00 91.12 215 LYS A N 1
ATOM 1692 C CA . LYS A 1 215 ? -9.025 9.230 22.099 1.00 91.12 215 LYS A CA 1
ATOM 1693 C C . LYS A 1 215 ? -7.752 8.459 22.432 1.00 91.12 215 LYS A C 1
ATOM 1695 O O . LYS A 1 215 ? -7.835 7.283 22.781 1.00 91.12 215 LYS A O 1
ATOM 1700 N N . ILE A 1 216 ? -6.588 9.110 22.375 1.00 94.25 216 ILE A N 1
ATOM 1701 C CA . ILE A 1 216 ? -5.282 8.513 22.712 1.00 94.25 216 ILE A CA 1
ATOM 1702 C C . ILE A 1 216 ? -4.473 9.470 23.593 1.00 94.25 216 ILE A C 1
ATOM 1704 O O . ILE A 1 216 ? -4.247 10.622 23.227 1.00 94.25 216 ILE A O 1
ATOM 1708 N N . VAL A 1 217 ? -3.946 8.961 24.706 1.00 91.06 217 VAL A N 1
ATOM 1709 C CA . VAL A 1 217 ? -2.991 9.657 25.586 1.00 91.06 217 VAL A CA 1
ATOM 1710 C C . VAL A 1 217 ? -1.778 8.753 25.795 1.00 91.06 217 VAL A C 1
ATOM 1712 O O . VAL A 1 217 ? -1.931 7.548 26.011 1.00 91.06 217 VAL A O 1
ATOM 1715 N N . ARG A 1 218 ? -0.559 9.294 25.723 1.00 90.81 218 ARG A N 1
ATOM 1716 C CA . ARG A 1 218 ? 0.663 8.502 25.925 1.00 90.81 218 ARG A CA 1
ATOM 1717 C C . ARG A 1 218 ? 1.778 9.367 26.495 1.00 90.81 218 ARG A C 1
ATOM 1719 O O . ARG A 1 218 ? 2.273 10.241 25.798 1.00 90.81 218 ARG A O 1
ATOM 1726 N N . GLY A 1 219 ? 2.269 9.028 27.680 1.00 82.25 219 GLY A N 1
ATOM 1727 C CA . GLY A 1 219 ? 3.341 9.766 28.348 1.00 82.25 219 GLY A CA 1
ATOM 1728 C C . GLY A 1 219 ? 2.935 10.208 29.746 1.00 82.25 219 GLY A C 1
ATOM 1729 O O . GLY A 1 219 ? 1.814 9.943 30.190 1.00 82.25 219 GLY A O 1
ATOM 1730 N N . ASP A 1 220 ? 3.876 10.837 30.446 1.00 73.62 220 ASP A N 1
ATOM 1731 C CA . ASP A 1 220 ? 3.730 11.199 31.852 1.00 73.62 220 ASP A CA 1
ATOM 1732 C C . ASP A 1 220 ? 3.875 12.695 32.147 1.00 73.62 220 ASP A C 1
ATOM 1734 O O . ASP A 1 220 ? 4.080 13.074 33.304 1.00 73.62 220 ASP A O 1
ATOM 1738 N N . SER A 1 221 ? 3.686 13.552 31.135 1.00 67.25 221 SER A N 1
ATOM 1739 C CA . SER A 1 221 ? 3.562 14.996 31.348 1.00 67.25 221 SER A CA 1
ATOM 1740 C C . SER A 1 221 ? 2.431 15.320 32.343 1.00 67.25 221 SER A C 1
ATOM 1742 O O . SER A 1 221 ? 1.429 14.604 32.458 1.00 67.25 221 SER A O 1
ATOM 1744 N N . HIS A 1 222 ? 2.647 16.358 33.154 1.00 62.81 222 HIS A N 1
ATOM 1745 C CA . HIS A 1 222 ? 1.727 16.779 34.226 1.00 62.81 222 HIS A CA 1
ATOM 1746 C C . HIS A 1 222 ? 0.873 17.998 33.811 1.00 62.81 222 HIS A C 1
ATOM 1748 O O . HIS A 1 222 ? 0.063 18.488 34.592 1.00 62.81 222 HIS A O 1
ATOM 1754 N N . ASP A 1 223 ? 1.068 18.465 32.581 1.00 61.19 223 ASP A N 1
ATOM 1755 C CA . ASP A 1 223 ? 0.486 19.641 31.921 1.00 61.19 223 ASP A CA 1
ATOM 1756 C C . ASP A 1 223 ? -0.582 19.280 30.865 1.00 61.19 223 ASP A C 1
ATOM 1758 O O . ASP A 1 223 ? -1.257 20.166 30.351 1.00 61.19 223 ASP A O 1
ATOM 1762 N N . GLY A 1 224 ? -0.763 17.988 30.565 1.00 63.09 224 GLY A N 1
ATOM 1763 C CA . GLY A 1 224 ? -1.703 17.491 29.555 1.00 63.09 224 GLY A CA 1
ATOM 1764 C C . GLY A 1 224 ? -1.160 17.441 28.121 1.00 63.09 224 GLY A C 1
ATOM 1765 O O . GLY A 1 224 ? -1.825 16.869 27.257 1.00 63.09 224 GLY A O 1
ATOM 1766 N N . ASP A 1 225 ? 0.046 17.948 27.845 1.00 68.31 225 ASP A N 1
ATOM 1767 C CA . ASP A 1 225 ? 0.561 18.042 26.471 1.00 68.31 225 ASP A CA 1
ATOM 1768 C C . ASP A 1 225 ? 0.770 16.673 25.796 1.00 68.31 225 ASP A C 1
ATOM 1770 O O . ASP A 1 225 ? 0.663 16.575 24.577 1.00 68.31 225 ASP A O 1
ATOM 1774 N N . ASP A 1 226 ? 0.993 15.588 26.548 1.00 79.38 226 ASP A N 1
ATOM 1775 C CA . ASP A 1 226 ? 1.140 14.214 26.022 1.00 79.38 226 ASP A CA 1
ATOM 1776 C C . ASP A 1 226 ? -0.183 13.548 25.541 1.00 79.38 226 ASP A C 1
ATOM 1778 O O . ASP A 1 226 ? -0.239 12.335 25.274 1.00 79.38 226 ASP A O 1
ATOM 1782 N N . HIS A 1 227 ? -1.265 14.318 25.380 1.00 86.38 227 HIS A N 1
ATOM 1783 C CA . HIS A 1 227 ? -2.474 13.872 24.683 1.00 86.38 227 HIS A CA 1
ATOM 1784 C C . HIS A 1 227 ? -2.236 13.812 23.162 1.00 86.38 227 HIS A C 1
ATOM 1786 O O . HIS A 1 227 ? -2.040 14.825 22.496 1.00 86.38 227 HIS A O 1
ATOM 1792 N N . LEU A 1 228 ? -2.293 12.611 22.585 1.00 91.00 228 LEU A N 1
ATOM 1793 C CA . LEU A 1 228 ? -1.971 12.367 21.175 1.00 91.00 228 LEU A CA 1
ATOM 1794 C C . LEU A 1 228 ? -3.154 12.511 20.215 1.00 91.00 228 LEU A C 1
ATOM 1796 O O . LEU A 1 228 ? -2.940 12.798 19.040 1.00 91.00 228 LEU A O 1
ATOM 1800 N N . LEU A 1 229 ? -4.372 12.272 20.696 1.00 92.62 229 LEU A N 1
ATOM 1801 C CA . LEU A 1 229 ? -5.623 12.416 19.955 1.00 92.62 229 LEU A CA 1
ATOM 1802 C C . LEU A 1 229 ? -6.712 12.784 20.972 1.00 92.62 229 LEU A C 1
ATOM 1804 O O . LEU A 1 229 ? -6.924 12.021 21.917 1.00 92.62 229 LEU A O 1
ATOM 1808 N N . VAL A 1 230 ? -7.358 13.937 20.798 1.00 86.94 230 VAL A N 1
ATOM 1809 C CA . VAL A 1 230 ? -8.306 14.562 21.750 1.00 86.94 230 VAL A CA 1
ATOM 1810 C C . VAL A 1 230 ? -9.639 14.871 21.080 1.00 86.94 230 VAL A C 1
ATOM 1812 O O . VAL A 1 230 ? -9.698 14.915 19.857 1.00 86.94 230 VAL A O 1
ATOM 1815 N N . GLY A 1 231 ? -10.695 15.136 21.842 1.00 81.25 231 GLY A N 1
ATOM 1816 C CA . GLY A 1 231 ? -11.799 15.967 21.358 1.00 81.25 231 GLY A CA 1
ATOM 1817 C C . GLY A 1 231 ? -11.463 17.446 21.487 1.00 81.25 231 GLY A C 1
ATOM 1818 O O . GLY A 1 231 ? -10.870 17.866 22.480 1.00 81.25 231 GLY A O 1
ATOM 1819 N N . ALA A 1 232 ? -11.864 18.251 20.507 1.00 75.50 232 ALA A N 1
ATOM 1820 C CA . ALA A 1 232 ? -11.740 19.706 20.604 1.00 75.50 232 ALA A CA 1
ATOM 1821 C C . ALA A 1 232 ? -12.653 20.280 21.708 1.00 75.50 232 ALA A C 1
ATOM 1823 O O . ALA A 1 232 ? -12.320 21.269 22.349 1.00 75.50 232 ALA A O 1
ATOM 1824 N N . ASN A 1 233 ? -13.761 19.595 21.999 1.00 65.50 233 ASN A N 1
ATOM 1825 C CA . ASN A 1 233 ? -14.679 19.876 23.102 1.00 65.50 233 ASN A CA 1
ATOM 1826 C C . ASN A 1 233 ? -14.157 19.452 24.492 1.00 65.50 233 ASN A C 1
ATOM 1828 O O . ASN A 1 233 ? -14.803 19.735 25.496 1.00 65.50 233 ASN A O 1
ATOM 1832 N N . GLU A 1 234 ? -13.000 18.789 24.578 1.00 66.00 234 GLU A N 1
ATOM 1833 C CA . GLU A 1 234 ? -12.421 18.329 25.849 1.00 66.00 234 GLU A CA 1
ATOM 1834 C C . GLU A 1 234 ? -11.366 19.292 26.422 1.00 66.00 234 GLU A C 1
ATOM 1836 O O . GLU A 1 234 ? -10.903 19.087 27.545 1.00 66.00 234 GLU A O 1
ATOM 1841 N N . ILE A 1 235 ? -10.948 20.300 25.648 1.00 59.81 235 ILE A N 1
ATOM 1842 C CA . ILE A 1 235 ? -9.766 21.140 25.890 1.00 59.81 235 ILE A CA 1
ATOM 1843 C C . ILE A 1 235 ? -10.155 22.607 25.694 1.00 59.81 235 ILE A C 1
ATOM 1845 O O . ILE A 1 235 ? -10.510 22.987 24.588 1.00 59.81 235 ILE A O 1
ATOM 1849 N N . GLY A 1 236 ? -10.048 23.467 26.710 1.00 53.69 236 GLY A N 1
ATOM 1850 C CA . GLY A 1 236 ? -10.399 24.884 26.544 1.00 53.69 236 GLY A CA 1
ATOM 1851 C C . GLY A 1 236 ? -9.830 25.810 27.612 1.00 53.69 236 GLY A C 1
ATOM 1852 O O . GLY A 1 236 ? -9.482 25.379 28.712 1.00 53.69 236 GLY A O 1
ATOM 1853 N N . THR A 1 237 ? -9.709 27.093 27.265 1.00 45.16 237 THR A N 1
ATOM 1854 C CA . THR A 1 237 ? -9.045 28.116 28.084 1.00 45.16 237 THR A CA 1
ATOM 1855 C C . THR A 1 237 ? -9.996 29.254 28.443 1.00 45.16 237 THR A C 1
ATOM 1857 O O . THR A 1 237 ? -10.284 30.118 27.617 1.00 45.16 237 THR A O 1
ATOM 1860 N N . GLY A 1 238 ? -10.431 29.284 29.701 1.00 40.62 238 GLY A N 1
ATOM 1861 C CA . GLY A 1 238 ? -11.260 30.337 30.285 1.00 40.62 238 GLY A CA 1
ATOM 1862 C C . GLY A 1 238 ? -11.134 30.341 31.810 1.00 40.62 238 GLY A C 1
ATOM 1863 O O . GLY A 1 238 ? -10.661 29.367 32.396 1.00 40.62 238 GLY A O 1
ATOM 1864 N N . ALA A 1 239 ? -11.555 31.426 32.468 1.00 35.44 239 ALA A N 1
ATOM 1865 C CA . ALA A 1 239 ? -11.497 31.537 33.933 1.00 35.44 239 ALA A CA 1
ATOM 1866 C C . ALA A 1 239 ? -12.367 30.485 34.657 1.00 35.44 239 ALA A C 1
ATOM 1868 O O . ALA A 1 239 ? -12.059 30.112 35.787 1.00 35.44 239 ALA A O 1
ATOM 1869 N N . ASN A 1 240 ? -13.391 29.972 33.967 1.00 35.31 240 ASN A N 1
ATOM 1870 C CA . ASN A 1 240 ? -14.311 28.932 34.433 1.00 35.31 240 ASN A CA 1
ATOM 1871 C C . ASN A 1 240 ? -13.952 27.527 33.886 1.00 35.31 240 ASN A C 1
ATOM 1873 O O . ASN A 1 240 ? -14.699 26.576 34.088 1.00 35.31 240 ASN A O 1
ATOM 1877 N N . GLY A 1 241 ? -12.829 27.382 33.168 1.00 39.06 241 GLY A N 1
ATOM 1878 C CA . GLY A 1 241 ? -12.587 26.236 32.282 1.00 39.06 241 GLY A CA 1
ATOM 1879 C C . GLY A 1 241 ? -13.367 26.376 30.969 1.00 39.06 241 GLY A C 1
ATOM 1880 O O . GLY A 1 241 ? -13.547 27.494 30.481 1.00 39.06 241 GLY A O 1
ATOM 1881 N N . ILE A 1 242 ? -13.831 25.255 30.404 1.00 40.97 242 ILE A N 1
ATOM 1882 C CA . ILE A 1 242 ? -14.981 25.277 29.492 1.00 40.97 242 ILE A CA 1
ATOM 1883 C C . ILE A 1 242 ? -16.226 25.363 30.378 1.00 40.97 242 ILE A C 1
ATOM 1885 O O . ILE A 1 242 ? -16.500 24.435 31.136 1.00 40.97 242 ILE A O 1
ATOM 1889 N N . ASP A 1 243 ? -16.993 26.448 30.269 1.00 39.62 243 ASP A N 1
ATOM 1890 C CA . ASP A 1 243 ? -18.379 26.423 30.736 1.00 39.62 243 ASP A CA 1
ATOM 1891 C C . ASP A 1 243 ? -19.158 25.435 29.853 1.00 39.62 243 ASP A C 1
ATOM 1893 O O . ASP A 1 243 ? -19.290 25.644 28.641 1.00 39.62 243 ASP A O 1
ATOM 1897 N N . GLY A 1 244 ? -19.665 24.357 30.466 1.00 43.38 244 GLY A N 1
ATOM 1898 C CA . GLY A 1 244 ? -20.502 23.307 29.858 1.00 43.38 244 GLY A CA 1
ATOM 1899 C C . GLY A 1 244 ? -21.900 23.807 29.478 1.00 43.38 244 GLY A C 1
ATOM 1900 O O . GLY A 1 244 ? -22.915 23.293 29.930 1.00 43.38 244 GLY A O 1
ATOM 1901 N N . SER A 1 245 ? -21.942 24.899 28.719 1.00 43.75 245 SER A N 1
ATOM 1902 C CA . SER A 1 245 ? -23.141 25.610 28.269 1.00 43.75 245 SER A CA 1
ATOM 1903 C C . SER A 1 245 ? -22.999 26.166 26.848 1.00 43.75 245 SER A C 1
ATOM 1905 O O . SER A 1 245 ? -23.993 26.563 26.244 1.00 43.75 245 SER A O 1
ATOM 1907 N N . SER A 1 246 ? -21.792 26.153 26.263 1.00 53.00 246 SER A N 1
ATOM 1908 C CA . SER A 1 246 ? -21.636 26.437 24.835 1.00 53.00 246 SER A CA 1
ATOM 1909 C C . SER A 1 246 ? -22.172 25.263 24.004 1.00 53.00 246 SER A C 1
ATOM 1911 O O . SER A 1 246 ? -21.674 24.141 24.090 1.00 53.00 246 SER A O 1
ATOM 1913 N N . ASN A 1 247 ? -23.178 25.520 23.165 1.00 52.94 247 ASN A N 1
ATOM 1914 C CA . ASN A 1 247 ? -23.870 24.481 22.385 1.00 52.94 247 ASN A CA 1
ATOM 1915 C C . ASN A 1 247 ? -22.949 23.641 21.479 1.00 52.94 247 ASN A C 1
ATOM 1917 O O . ASN A 1 247 ? -23.302 22.525 21.106 1.00 52.94 247 ASN A O 1
ATOM 1921 N N . TYR A 1 248 ? -21.765 24.156 21.132 1.00 57.25 248 TYR A N 1
ATOM 1922 C CA . TYR A 1 248 ? -20.789 23.463 20.287 1.00 57.25 248 TYR A CA 1
ATOM 1923 C C . TYR A 1 248 ? -19.926 22.438 21.037 1.00 57.25 248 TYR A C 1
ATOM 1925 O O . TYR A 1 248 ? -19.410 21.526 20.395 1.00 57.25 248 TYR A O 1
ATOM 1933 N N . ALA A 1 249 ? -19.815 22.501 22.371 1.00 58.56 249 ALA A N 1
ATOM 1934 C CA . ALA A 1 249 ? -19.138 21.450 23.142 1.00 58.56 249 ALA A CA 1
ATOM 1935 C C . ALA A 1 249 ? -19.878 20.100 23.030 1.00 58.56 249 ALA A C 1
ATOM 1937 O O . ALA A 1 249 ? -19.259 19.039 22.946 1.00 58.56 249 ALA A O 1
ATOM 1938 N N . PHE A 1 250 ? -21.208 20.152 22.928 1.00 63.62 250 PHE A N 1
ATOM 1939 C CA . PHE A 1 250 ? -22.087 18.992 22.778 1.00 63.62 250 PHE A CA 1
ATOM 1940 C C . PHE A 1 250 ? -22.119 18.399 21.359 1.00 63.62 250 PHE A C 1
ATOM 1942 O O . PHE A 1 250 ? -22.749 17.358 21.160 1.00 63.62 250 PHE A O 1
ATOM 1949 N N . ALA A 1 251 ? -21.481 19.030 20.369 1.00 69.88 251 ALA A N 1
ATOM 1950 C CA . ALA A 1 251 ? -21.601 18.661 18.960 1.00 69.88 251 ALA A CA 1
ATOM 1951 C C . ALA A 1 251 ? -20.543 17.638 18.503 1.00 69.88 251 ALA A C 1
ATOM 1953 O O . ALA A 1 251 ? -19.360 17.729 18.841 1.00 69.88 251 ALA A O 1
ATOM 1954 N N . SER A 1 252 ? -20.936 16.704 17.627 1.00 73.00 252 SER A N 1
ATOM 1955 C CA . SER A 1 252 ? -20.009 15.715 17.047 1.00 73.00 252 SER A CA 1
ATOM 1956 C C . SER A 1 252 ? -18.919 16.324 16.162 1.00 73.00 252 SER A C 1
ATOM 1958 O O . SER A 1 252 ? -17.930 15.655 15.868 1.00 73.00 252 SER A O 1
ATOM 1960 N N . SER A 1 253 ? -19.097 17.573 15.720 1.00 75.25 253 SER A N 1
ATOM 1961 C CA . SER A 1 253 ? -18.129 18.336 14.922 1.00 75.25 253 SER A CA 1
ATOM 1962 C C . SER A 1 253 ? -16.759 18.452 15.600 1.00 75.25 253 SER A C 1
ATOM 1964 O O . SER A 1 253 ? -15.756 18.487 14.890 1.00 75.25 253 SER A O 1
ATOM 1966 N N . ALA A 1 254 ? -16.728 18.430 16.938 1.00 77.44 254 ALA A N 1
ATOM 1967 C CA . ALA A 1 254 ? -15.539 18.484 17.788 1.00 77.44 254 ALA A CA 1
ATOM 1968 C C . ALA A 1 254 ? -14.972 17.099 18.186 1.00 77.44 254 ALA A C 1
ATOM 1970 O O . ALA A 1 254 ? -14.032 17.012 18.980 1.00 77.44 254 ALA A O 1
ATOM 1971 N N . SER A 1 255 ? -15.553 16.003 17.680 1.00 83.56 255 SER A N 1
ATOM 1972 C CA . SER A 1 255 ? -15.236 14.621 18.070 1.00 83.56 255 SER A CA 1
ATOM 1973 C C . SER A 1 255 ? -14.563 13.808 16.962 1.00 83.56 255 SER A C 1
ATOM 1975 O O . SER A 1 255 ? -14.782 14.030 15.774 1.00 83.56 255 SER A O 1
ATOM 1977 N N . ASN A 1 256 ? -13.766 12.805 17.348 1.00 91.81 256 ASN A N 1
ATOM 1978 C CA . ASN A 1 256 ? -12.977 11.976 16.423 1.00 91.81 256 ASN A CA 1
ATOM 1979 C C . ASN A 1 256 ? -13.813 10.898 15.718 1.00 91.81 256 ASN A C 1
ATOM 1981 O O . ASN A 1 256 ? -13.622 9.695 15.911 1.00 91.81 256 ASN A O 1
ATOM 1985 N N . THR A 1 257 ? -14.801 11.338 14.948 1.00 90.75 257 THR A N 1
ATOM 1986 C CA . THR A 1 257 ? -15.815 10.516 14.285 1.00 90.75 257 THR A CA 1
ATOM 1987 C C . THR A 1 257 ? -16.158 11.115 12.914 1.00 90.75 257 THR A C 1
ATOM 1989 O O . THR A 1 257 ? -15.401 11.921 12.366 1.00 90.75 257 THR A O 1
ATOM 1992 N N . LEU A 1 258 ? -17.266 10.679 12.322 1.00 89.94 258 LEU A N 1
ATOM 1993 C CA . LEU A 1 258 ? -17.783 11.197 11.063 1.00 89.94 258 LEU A CA 1
ATOM 1994 C C . LEU A 1 258 ? -18.545 12.513 11.290 1.00 89.94 258 LEU A C 1
ATOM 1996 O O . LEU A 1 258 ? -19.492 12.564 12.073 1.00 89.94 258 LEU A O 1
ATOM 2000 N N . PHE A 1 259 ? -18.180 13.551 10.550 1.00 86.56 259 PHE A N 1
ATOM 2001 C CA . PHE A 1 259 ? -18.942 14.787 10.395 1.00 86.56 259 PHE A CA 1
ATOM 2002 C C . PHE A 1 259 ? -19.571 14.823 8.994 1.00 86.56 259 PHE A C 1
ATOM 2004 O O . PHE A 1 259 ? -18.930 14.430 8.013 1.00 86.56 259 PHE A O 1
ATOM 2011 N N . ILE A 1 260 ? -20.829 15.263 8.903 1.00 80.88 260 ILE A N 1
ATOM 2012 C CA . ILE A 1 260 ? -21.589 15.352 7.649 1.00 80.88 260 ILE A CA 1
ATOM 2013 C C . ILE A 1 260 ? -22.171 16.759 7.551 1.00 80.88 260 ILE A C 1
ATOM 2015 O O . ILE A 1 260 ? -23.031 17.123 8.343 1.00 80.88 260 ILE A O 1
ATOM 2019 N N . ASP A 1 261 ? -21.709 17.522 6.568 1.00 74.75 261 ASP A N 1
ATOM 2020 C CA . ASP A 1 261 ? -22.211 18.859 6.245 1.00 74.75 261 ASP A CA 1
ATOM 2021 C C . ASP A 1 261 ? -23.415 18.728 5.295 1.00 74.75 261 ASP A C 1
ATOM 2023 O O . ASP A 1 261 ? -23.221 18.613 4.082 1.00 74.75 261 ASP A O 1
ATOM 2027 N N . ASP A 1 262 ? -24.644 18.642 5.825 1.00 67.19 262 ASP A N 1
ATOM 2028 C CA . ASP A 1 262 ? -25.882 18.493 5.032 1.00 67.19 262 ASP A CA 1
ATOM 2029 C C . ASP A 1 262 ? -26.885 19.664 5.099 1.00 67.19 262 ASP A C 1
ATOM 2031 O O . ASP A 1 262 ? -28.006 19.571 4.593 1.00 67.19 262 ASP A O 1
ATOM 2035 N N . PHE A 1 263 ? -26.423 20.826 5.573 1.00 56.75 263 PHE A N 1
ATOM 2036 C CA . PHE A 1 263 ? -27.033 22.161 5.405 1.00 56.75 263 PHE A CA 1
ATOM 2037 C C . PHE A 1 263 ? -28.456 22.399 5.965 1.00 56.75 263 PHE A C 1
ATOM 2039 O O . PHE A 1 263 ? -28.976 23.509 5.808 1.00 56.75 263 PHE A O 1
ATOM 2046 N N . ASP A 1 264 ? -29.101 21.419 6.601 1.00 54.22 264 ASP A N 1
ATOM 2047 C CA . ASP A 1 264 ? -30.454 21.551 7.186 1.00 54.22 264 ASP A CA 1
ATOM 2048 C C . ASP A 1 264 ? -30.674 20.729 8.474 1.00 54.22 264 ASP A C 1
ATOM 2050 O O . ASP A 1 264 ? -31.803 20.628 8.957 1.00 54.22 264 ASP A O 1
ATOM 2054 N N . ASP A 1 265 ? -29.629 20.114 9.036 1.00 54.62 265 ASP A N 1
ATOM 2055 C CA . ASP A 1 265 ? -29.815 19.100 10.074 1.00 54.62 265 ASP A CA 1
ATOM 2056 C C . ASP A 1 265 ? -29.964 19.648 11.501 1.00 54.62 265 ASP A C 1
ATOM 2058 O O . ASP A 1 265 ? -29.008 19.786 12.260 1.00 54.62 265 ASP A O 1
ATOM 2062 N N . TYR A 1 266 ? -31.210 19.957 11.844 1.00 52.47 266 TYR A N 1
ATOM 2063 C CA . TYR A 1 266 ? -31.648 20.530 13.113 1.00 52.47 266 TYR A CA 1
ATOM 2064 C C . TYR A 1 266 ? -31.836 19.462 14.214 1.00 52.47 266 TYR A C 1
ATOM 2066 O O . TYR A 1 266 ? -32.715 18.602 14.097 1.00 52.47 266 TYR A O 1
ATOM 2074 N N . ASP A 1 267 ? -31.070 19.539 15.314 1.00 52.53 267 ASP A N 1
ATOM 2075 C CA . ASP A 1 267 ? -31.489 18.937 16.594 1.00 52.53 267 ASP A CA 1
ATOM 2076 C C . ASP A 1 267 ? -32.576 19.837 17.210 1.00 52.53 267 ASP A C 1
ATOM 2078 O O . ASP A 1 267 ? -32.402 21.046 17.351 1.00 52.53 267 ASP A O 1
ATOM 2082 N N . ALA A 1 268 ? -33.724 19.245 17.535 1.00 44.66 268 ALA A N 1
ATOM 2083 C CA . ALA A 1 268 ? -34.927 19.960 17.950 1.00 44.66 268 ALA A CA 1
ATOM 2084 C C . ALA A 1 268 ? -35.041 20.169 19.475 1.00 44.66 268 ALA A C 1
ATOM 2086 O O . ALA A 1 268 ? -36.129 20.486 19.970 1.00 44.66 268 ALA A O 1
ATOM 2087 N N . ARG A 1 269 ? -33.963 19.970 20.250 1.00 44.62 269 ARG A N 1
ATOM 2088 C CA . ARG A 1 269 ? -33.972 20.263 21.693 1.00 44.62 269 ARG A CA 1
ATOM 2089 C C . ARG A 1 269 ? -33.920 21.765 21.986 1.00 44.62 269 ARG A C 1
ATOM 2091 O O . ARG A 1 269 ? -32.895 22.405 21.810 1.00 44.62 269 ARG A O 1
ATOM 2098 N N . SER A 1 270 ? -35.020 22.241 22.571 1.00 42.00 270 SER A N 1
ATOM 2099 C CA . SER A 1 270 ? -35.207 23.557 23.199 1.00 42.00 270 SER A CA 1
ATOM 2100 C C . SER A 1 270 ? -34.996 24.787 22.299 1.00 42.00 270 SER A C 1
ATOM 2102 O O . SER A 1 270 ? -34.689 24.701 21.112 1.00 42.00 270 SER A O 1
ATOM 2104 N N . GLN A 1 271 ? -35.250 25.966 22.874 1.00 43.69 271 GLN A N 1
ATOM 2105 C CA . GLN A 1 271 ? -34.923 27.258 22.261 1.00 43.69 271 GLN A CA 1
ATOM 2106 C C . GLN A 1 271 ? -33.476 27.688 22.563 1.00 43.69 271 GLN A C 1
ATOM 2108 O O . GLN A 1 271 ? -33.060 28.758 22.126 1.00 43.69 271 GLN A O 1
ATOM 2113 N N . ASP A 1 272 ? -32.717 26.857 23.283 1.00 43.03 272 ASP A N 1
ATOM 2114 C CA . ASP A 1 272 ? -31.384 27.170 23.798 1.00 43.03 272 ASP A CA 1
ATOM 2115 C C . ASP A 1 272 ? -30.278 26.525 22.955 1.00 43.03 272 ASP A C 1
ATOM 2117 O O . ASP A 1 272 ? -29.267 27.180 22.706 1.00 43.03 272 ASP A O 1
ATOM 2121 N N . HIS A 1 273 ? -30.464 25.300 22.435 1.00 50.06 273 HIS A N 1
ATOM 2122 C CA . HIS A 1 273 ? -29.454 24.584 21.630 1.00 50.06 273 HIS A CA 1
ATOM 2123 C C . HIS A 1 273 ? -29.418 25.003 20.149 1.00 50.06 273 HIS A C 1
ATOM 2125 O O . HIS A 1 273 ? -29.371 24.188 19.228 1.00 50.06 273 HIS A O 1
ATOM 2131 N N . ILE A 1 274 ? -29.444 26.312 19.904 1.00 46.28 274 ILE A N 1
ATOM 2132 C CA . ILE A 1 274 ? -29.604 26.889 18.567 1.00 46.28 274 ILE A CA 1
ATOM 2133 C C . ILE A 1 274 ? -28.366 26.657 17.675 1.00 46.28 274 ILE A C 1
ATOM 2135 O O . ILE A 1 274 ? -27.267 27.114 17.992 1.00 46.28 274 ILE A O 1
ATOM 2139 N N . ASN A 1 275 ? -28.593 26.073 16.491 1.00 48.28 275 ASN A N 1
ATOM 2140 C CA . ASN A 1 275 ? -27.710 26.082 15.309 1.00 48.28 275 ASN A CA 1
ATOM 2141 C C . ASN A 1 275 ? -26.395 25.262 15.367 1.00 48.28 275 ASN A C 1
ATOM 2143 O O . ASN A 1 275 ? -25.352 25.721 14.884 1.00 48.28 275 ASN A O 1
ATOM 2147 N N . THR A 1 276 ? -26.418 24.029 15.876 1.00 49.16 276 THR A N 1
ATOM 2148 C CA . THR A 1 276 ? -25.374 23.043 15.532 1.00 49.16 276 THR A CA 1
ATOM 2149 C C . THR A 1 276 ? -25.536 22.600 14.073 1.00 49.16 276 THR A C 1
ATOM 2151 O O . THR A 1 276 ? -26.620 22.213 13.646 1.00 49.16 276 THR A O 1
ATOM 2154 N N . THR A 1 277 ? -24.474 22.695 13.270 1.00 53.41 277 THR A N 1
ATOM 2155 C CA . THR A 1 277 ? -24.524 22.401 11.827 1.00 53.41 277 THR A CA 1
ATOM 2156 C C . THR A 1 277 ? -23.815 21.092 11.501 1.00 53.41 277 THR A C 1
ATOM 2158 O O . THR A 1 277 ? -22.588 21.055 11.457 1.00 53.41 277 THR A O 1
ATOM 2161 N N . GLY A 1 278 ? -24.594 20.047 11.213 1.00 61.25 278 GLY A N 1
ATOM 2162 C CA . GLY A 1 278 ? -24.108 18.794 10.633 1.00 61.25 278 GLY A CA 1
ATOM 2163 C C . GLY A 1 278 ? -23.529 17.789 11.637 1.00 61.25 278 GLY A C 1
ATOM 2164 O O . GLY A 1 278 ? -22.586 18.074 12.377 1.00 61.25 278 GLY A O 1
ATOM 2165 N N . GLY A 1 279 ? -24.059 16.563 11.627 1.00 73.06 279 GLY A N 1
ATOM 2166 C CA . GLY A 1 279 ? -23.513 15.441 12.393 1.00 73.06 279 GLY A CA 1
ATOM 2167 C C . GLY A 1 279 ? -24.543 14.705 13.248 1.00 73.06 279 GLY A C 1
ATOM 2168 O O . GLY A 1 279 ? -25.566 14.244 12.741 1.00 73.06 279 GLY A O 1
ATOM 2169 N N . GLN A 1 280 ? -24.211 14.502 14.521 1.00 77.25 280 GLN A N 1
ATOM 2170 C CA . GLN A 1 280 ? -25.003 13.704 15.454 1.00 77.25 280 GLN A CA 1
ATOM 2171 C C . GLN A 1 280 ? -25.976 14.544 16.270 1.00 77.25 280 GLN A C 1
ATOM 2173 O O . GLN A 1 280 ? -25.715 15.709 16.567 1.00 77.25 280 GLN A O 1
ATOM 2178 N N . THR A 1 281 ? -27.054 13.898 16.700 1.00 68.12 281 THR A N 1
ATOM 2179 C CA . THR A 1 281 ? -28.020 14.432 17.654 1.00 68.12 281 THR A CA 1
ATOM 2180 C C . THR A 1 281 ? -27.840 13.820 19.030 1.00 68.12 281 THR A C 1
ATOM 2182 O O . THR A 1 281 ? -27.294 12.729 19.225 1.00 68.12 281 THR A O 1
ATOM 2185 N N . SER A 1 282 ? -28.449 14.496 19.986 1.00 60.44 282 SER A N 1
ATOM 2186 C CA . SER A 1 282 ? -28.593 14.076 21.372 1.00 60.44 282 SER A CA 1
ATOM 2187 C C . SER A 1 282 ? -29.490 12.833 21.596 1.00 60.44 282 SER A C 1
ATOM 2189 O O . SER A 1 282 ? -29.641 12.388 22.739 1.00 60.44 282 SER A O 1
ATOM 2191 N N . TYR A 1 283 ? -30.123 12.268 20.553 1.00 55.41 283 TYR A N 1
ATOM 2192 C CA . TYR A 1 283 ? -31.187 11.245 20.649 1.00 55.41 283 TYR A CA 1
ATOM 2193 C C . TYR A 1 283 ? -30.819 9.824 20.168 1.00 55.41 283 TYR A C 1
ATOM 2195 O O . TYR A 1 283 ? -31.675 8.933 20.212 1.00 55.41 283 TYR A O 1
ATOM 2203 N N . GLY A 1 284 ? -29.588 9.591 19.707 1.00 59.06 284 GLY A N 1
ATOM 2204 C CA . GLY A 1 284 ? -29.149 8.280 19.207 1.00 59.06 284 GLY A CA 1
ATOM 2205 C C . GLY A 1 284 ? -29.117 7.157 20.254 1.00 59.06 284 GLY A C 1
ATOM 2206 O O . GLY A 1 284 ? -28.912 7.396 21.442 1.00 59.06 284 GLY A O 1
ATOM 2207 N N . TYR A 1 285 ? -29.267 5.911 19.790 1.00 63.19 285 TYR A N 1
ATOM 2208 C CA . TYR A 1 285 ? -29.151 4.675 20.579 1.00 63.19 285 TYR A CA 1
ATOM 2209 C C . TYR A 1 285 ? -28.410 3.596 19.777 1.00 63.19 285 TYR A C 1
ATOM 2211 O O . TYR A 1 285 ? -28.983 2.614 19.288 1.00 63.19 285 TYR A O 1
ATOM 2219 N N . ASP A 1 286 ? -27.105 3.790 19.630 1.00 68.44 286 ASP A N 1
ATOM 2220 C CA . ASP A 1 286 ? -26.259 2.890 18.854 1.00 68.44 286 ASP A CA 1
ATOM 2221 C C . ASP A 1 286 ? -26.019 1.553 19.572 1.00 68.44 286 ASP A C 1
ATOM 2223 O O . ASP A 1 286 ? -26.422 1.324 20.719 1.00 68.44 286 ASP A O 1
ATOM 2227 N N . VAL A 1 287 ? -25.424 0.593 18.861 1.00 68.06 287 VAL A N 1
ATOM 2228 C CA . VAL A 1 287 ? -25.283 -0.781 19.357 1.00 68.06 287 VAL A CA 1
ATOM 2229 C C . VAL A 1 287 ? -23.934 -1.376 18.973 1.00 68.06 287 VAL A C 1
ATOM 2231 O O . VAL A 1 287 ? -23.756 -1.708 17.800 1.00 68.06 287 VAL A O 1
ATOM 2234 N N . PRO A 1 288 ? -23.041 -1.640 19.950 1.00 75.50 288 PRO A N 1
ATOM 2235 C CA . PRO A 1 288 ? -21.945 -2.581 19.792 1.00 75.50 288 PRO A CA 1
ATOM 2236 C C . PRO A 1 288 ? -22.463 -3.937 19.309 1.00 75.50 288 PRO A C 1
ATOM 2238 O O . PRO A 1 288 ? -23.127 -4.699 20.010 1.00 75.50 288 PRO A O 1
ATOM 2241 N N . THR A 1 289 ? -22.169 -4.199 18.045 1.00 77.50 289 THR A N 1
ATOM 2242 C CA . THR A 1 289 ? -22.510 -5.400 17.278 1.00 77.50 289 THR A CA 1
ATOM 2243 C C . THR A 1 289 ? -21.499 -6.517 17.502 1.00 77.50 289 THR A C 1
ATOM 2245 O O . THR A 1 289 ? -21.801 -7.662 17.199 1.00 77.50 289 THR A O 1
ATOM 2248 N N . HIS A 1 290 ? -20.295 -6.164 17.965 1.00 80.62 290 HIS A N 1
ATOM 2249 C CA . HIS A 1 290 ? -19.178 -7.024 18.352 1.00 80.62 290 HIS A CA 1
ATOM 2250 C C . HIS A 1 290 ? -18.363 -6.267 19.406 1.00 80.62 290 HIS A C 1
ATOM 2252 O O . HIS A 1 290 ? -18.147 -5.061 19.257 1.00 80.62 290 HIS A O 1
ATOM 2258 N N . GLN A 1 291 ? -17.879 -6.965 20.431 1.00 82.44 291 GLN A N 1
ATOM 2259 C CA . GLN A 1 291 ? -16.974 -6.409 21.437 1.00 82.44 291 GLN A CA 1
ATOM 2260 C C . GLN A 1 291 ? -16.162 -7.503 22.133 1.00 82.44 291 GLN A C 1
ATOM 2262 O O . GLN A 1 291 ? -16.698 -8.505 22.607 1.00 82.44 291 GLN A O 1
ATOM 2267 N N . GLU A 1 292 ? -14.850 -7.332 22.188 1.00 86.12 292 GLU A N 1
ATOM 2268 C CA . GLU A 1 292 ? -13.945 -8.213 22.915 1.00 86.12 292 GLU A CA 1
ATOM 2269 C C . GLU A 1 292 ? -12.691 -7.449 23.319 1.00 86.12 292 GLU A C 1
ATOM 2271 O O . GLU A 1 292 ? -12.073 -6.769 22.504 1.00 86.12 292 GLU A O 1
ATOM 2276 N N . GLN A 1 293 ? -12.276 -7.612 24.569 1.00 86.44 293 GLN A N 1
ATOM 2277 C CA . GLN A 1 293 ? -11.033 -7.061 25.079 1.00 86.44 293 GLN A CA 1
ATOM 2278 C C . GLN A 1 293 ? -10.244 -8.189 25.744 1.00 86.44 293 GLN A C 1
ATOM 2280 O O . GLN A 1 293 ? -10.808 -8.988 26.481 1.00 86.44 293 GLN A O 1
ATOM 2285 N N . ASN A 1 294 ? -8.955 -8.309 25.439 1.00 85.19 294 ASN A N 1
ATOM 2286 C CA . ASN A 1 294 ? -8.059 -9.302 26.032 1.00 85.19 294 ASN A CA 1
ATOM 2287 C C . ASN A 1 294 ? -6.609 -8.772 26.041 1.00 85.19 294 ASN A C 1
ATOM 2289 O O . ASN A 1 294 ? -6.348 -7.626 25.660 1.00 85.19 294 ASN A O 1
ATOM 2293 N N . ASP A 1 295 ? -5.654 -9.584 26.492 1.00 83.69 295 ASP A N 1
ATOM 2294 C CA . ASP A 1 295 ? -4.249 -9.174 26.656 1.00 83.69 295 ASP A CA 1
ATOM 2295 C C . ASP A 1 295 ? -3.496 -9.004 25.319 1.00 83.69 295 ASP A C 1
ATOM 2297 O O . ASP A 1 295 ? -2.432 -8.390 25.277 1.00 83.69 295 ASP A O 1
ATOM 2301 N N . LYS A 1 296 ? -4.047 -9.514 24.208 1.00 87.44 296 LYS A N 1
ATOM 2302 C CA . LYS A 1 296 ? -3.475 -9.387 22.857 1.00 87.44 296 LYS A CA 1
ATOM 2303 C C . LYS A 1 296 ? -4.100 -8.231 22.080 1.00 87.44 296 LYS A C 1
ATOM 2305 O O . LYS A 1 296 ? -3.372 -7.463 21.448 1.00 87.44 296 LYS A O 1
ATOM 2310 N N . PHE A 1 297 ? -5.426 -8.104 22.123 1.00 92.50 297 PHE A N 1
ATOM 2311 C CA . PHE A 1 297 ? -6.168 -7.110 21.350 1.00 92.50 297 PHE A CA 1
ATOM 2312 C C . PHE A 1 297 ? -7.402 -6.541 22.071 1.00 92.50 297 PHE A C 1
ATOM 2314 O O . PHE A 1 297 ? -7.840 -7.037 23.110 1.00 92.50 297 PHE A O 1
ATOM 2321 N N . SER A 1 298 ? -7.973 -5.486 21.492 1.00 92.38 298 SER A N 1
ATOM 2322 C CA . SER A 1 298 ? -9.339 -5.010 21.761 1.00 92.38 298 SER A CA 1
ATOM 2323 C C . SER A 1 298 ? -10.041 -4.848 20.413 1.00 92.38 298 SER A C 1
ATOM 2325 O O . SER A 1 298 ? -9.511 -4.140 19.562 1.00 92.38 298 SER A O 1
ATOM 2327 N N . TYR A 1 299 ? -11.167 -5.521 20.185 1.00 93.38 299 TYR A N 1
ATOM 2328 C CA . TYR A 1 299 ? -11.940 -5.460 18.943 1.00 93.38 299 TYR A CA 1
ATOM 2329 C C . TYR A 1 299 ? -13.371 -5.023 19.240 1.00 93.38 299 TYR A C 1
ATOM 2331 O O . TYR A 1 299 ? -14.040 -5.639 20.067 1.00 93.38 299 TYR A O 1
ATOM 2339 N N . PHE A 1 300 ? -13.849 -4.003 18.532 1.00 89.19 300 PHE A N 1
ATOM 2340 C CA . PHE A 1 300 ? -15.214 -3.493 18.647 1.00 89.19 300 PHE A CA 1
ATOM 2341 C C . PHE A 1 300 ? -15.795 -3.248 17.253 1.00 89.19 300 PHE A C 1
ATOM 2343 O O . PHE A 1 300 ? -15.071 -2.900 16.320 1.00 89.19 300 PHE A O 1
ATOM 2350 N N . ARG A 1 301 ? -17.110 -3.381 17.091 1.00 89.75 301 ARG A N 1
ATOM 2351 C CA . ARG A 1 301 ? -17.826 -2.869 15.911 1.00 89.75 301 ARG A CA 1
ATOM 2352 C C . ARG A 1 301 ? -19.194 -2.374 16.329 1.00 89.75 301 ARG A C 1
ATOM 2354 O O . ARG A 1 301 ? -19.939 -3.152 16.916 1.00 89.75 301 ARG A O 1
ATOM 2361 N N . SER A 1 302 ? -19.554 -1.147 15.977 1.00 87.12 302 SER A N 1
ATOM 2362 C CA . SER A 1 302 ? -20.868 -0.573 16.276 1.00 87.12 302 SER A CA 1
ATOM 2363 C C . SER A 1 302 ? -21.598 -0.129 15.017 1.00 87.12 302 SER A C 1
ATOM 2365 O O . SER A 1 302 ? -20.988 0.189 13.994 1.00 87.12 302 SER A O 1
ATOM 2367 N N . ASP A 1 303 ? -22.919 -0.140 15.114 1.00 86.88 303 ASP A N 1
ATOM 2368 C CA . ASP A 1 303 ? -23.828 0.544 14.206 1.00 86.88 303 ASP A CA 1
ATOM 2369 C C . ASP A 1 303 ? -24.111 1.926 14.785 1.00 86.88 303 ASP A C 1
ATOM 2371 O O . ASP A 1 303 ? -24.933 2.045 15.693 1.00 86.88 303 ASP A O 1
ATOM 2375 N N . LEU A 1 304 ? -23.378 2.918 14.271 1.00 85.75 304 LEU A N 1
ATOM 2376 C CA . LEU A 1 304 ? -23.404 4.322 14.685 1.00 85.75 304 LEU A CA 1
ATOM 2377 C C . LEU A 1 304 ? -24.444 5.144 13.911 1.00 85.75 304 LEU A C 1
ATOM 2379 O O . LEU A 1 304 ? -24.454 6.369 13.971 1.00 85.75 304 LEU A O 1
ATOM 2383 N N . THR A 1 305 ? -25.292 4.487 13.116 1.00 82.75 305 THR A N 1
ATOM 2384 C CA . THR A 1 305 ? -26.234 5.167 12.221 1.00 82.75 305 THR A CA 1
ATOM 2385 C C . THR A 1 305 ? -27.262 5.997 12.994 1.00 82.75 305 THR A C 1
ATOM 2387 O O . THR A 1 305 ? -27.703 7.031 12.500 1.00 82.75 305 THR A O 1
ATOM 2390 N N . SER A 1 306 ? -27.649 5.569 14.203 1.00 77.06 306 SER A N 1
ATOM 2391 C CA . SER A 1 306 ? -28.767 6.183 14.927 1.00 77.06 306 SER A CA 1
ATOM 2392 C C . SER A 1 306 ? -28.402 7.479 15.645 1.00 77.06 306 SER A C 1
ATOM 2394 O O . SER A 1 306 ? -29.279 8.319 15.829 1.00 77.06 306 SER A O 1
ATOM 2396 N N . ALA A 1 307 ? -27.121 7.691 15.968 1.00 77.69 307 ALA A N 1
ATOM 2397 C CA . ALA A 1 307 ? -26.620 8.996 16.399 1.00 77.69 307 ALA A CA 1
ATOM 2398 C C . ALA A 1 307 ? -26.870 10.103 15.363 1.00 77.69 307 ALA A C 1
ATOM 2400 O O . ALA A 1 307 ? -26.976 11.261 15.737 1.00 77.69 307 ALA A O 1
ATOM 2401 N N . TYR A 1 308 ? -27.035 9.767 14.081 1.00 77.62 308 TYR A N 1
ATOM 2402 C CA . TYR A 1 308 ? -27.296 10.717 12.995 1.00 77.62 308 TYR A CA 1
ATOM 2403 C C . TYR A 1 308 ? -28.779 10.701 12.566 1.00 77.62 308 TYR A C 1
ATOM 2405 O O . TYR A 1 308 ? -29.075 10.828 11.373 1.00 77.62 308 TYR A O 1
ATOM 2413 N N . PHE A 1 309 ? -29.720 10.576 13.514 1.00 71.12 309 PHE A N 1
ATOM 2414 C CA . PHE A 1 309 ? -31.170 10.742 13.301 1.00 71.12 309 PHE A CA 1
ATOM 2415 C C . PHE A 1 309 ? -31.803 11.717 14.314 1.00 71.12 309 PHE A C 1
ATOM 2417 O O . PHE A 1 309 ? -31.339 11.834 15.443 1.00 71.12 309 PHE A O 1
ATOM 2424 N N . VAL A 1 310 ? -32.895 12.396 13.928 1.00 55.97 310 VAL A N 1
ATOM 2425 C CA . VAL A 1 310 ? -33.504 13.497 14.715 1.00 55.97 310 VAL A CA 1
ATOM 2426 C C . VAL A 1 310 ? -34.097 13.037 16.055 1.00 55.97 310 VAL A C 1
ATOM 2428 O O . VAL A 1 310 ? -33.986 13.749 17.045 1.00 55.97 310 VAL A O 1
ATOM 2431 N N . ALA A 1 311 ? -34.744 11.867 16.105 1.00 54.62 311 ALA A N 1
ATOM 2432 C CA . ALA A 1 311 ? -35.372 11.352 17.324 1.00 54.62 311 ALA A CA 1
ATOM 2433 C C . ALA A 1 311 ? -35.518 9.822 17.300 1.00 54.62 311 ALA A C 1
ATOM 2435 O O . ALA A 1 311 ? -35.694 9.227 16.239 1.00 54.62 311 ALA A O 1
ATOM 2436 N N . TYR A 1 312 ? -35.535 9.205 18.487 1.00 46.88 312 TYR A N 1
ATOM 2437 C CA . TYR A 1 312 ? -35.554 7.747 18.714 1.00 46.88 312 TYR A CA 1
ATOM 2438 C C . TYR A 1 312 ? -36.603 6.951 17.907 1.00 46.88 312 TYR A C 1
ATOM 2440 O O . TYR A 1 312 ? -36.354 5.807 17.531 1.00 46.88 312 TYR A O 1
ATOM 2448 N N . THR A 1 313 ? -37.772 7.539 17.640 1.00 42.44 313 THR A N 1
ATOM 2449 C CA . THR A 1 313 ? -38.890 6.902 16.916 1.00 42.44 313 THR A CA 1
ATOM 2450 C C . THR A 1 313 ? -39.189 7.530 15.553 1.00 42.44 313 THR A C 1
ATOM 2452 O O . THR A 1 313 ? -40.088 7.058 14.854 1.00 42.44 313 THR A O 1
ATOM 2455 N N . ALA A 1 314 ? -38.478 8.591 15.162 1.00 45.12 314 ALA A N 1
ATOM 2456 C CA . ALA A 1 314 ? -38.751 9.300 13.918 1.00 45.12 314 ALA A CA 1
ATOM 2457 C C . ALA A 1 314 ? -38.134 8.556 12.718 1.00 45.12 314 ALA A C 1
ATOM 2459 O O . ALA A 1 314 ? -36.950 8.214 12.758 1.00 45.12 314 ALA A O 1
ATOM 2460 N N . PRO A 1 315 ? -38.887 8.321 11.626 1.00 45.75 315 PRO A N 1
ATOM 2461 C CA . PRO A 1 315 ? -38.299 7.801 10.402 1.00 45.75 315 PRO A CA 1
ATOM 2462 C C . PRO A 1 315 ? -37.331 8.822 9.785 1.00 45.75 315 PRO A C 1
ATOM 2464 O O . PRO A 1 315 ? -37.612 10.018 9.726 1.00 45.75 315 PRO A O 1
ATOM 2467 N N . ASP A 1 316 ? -36.208 8.301 9.289 1.00 51.53 316 ASP A N 1
ATOM 2468 C CA . ASP A 1 316 ? -35.205 8.975 8.458 1.00 51.53 316 ASP A CA 1
ATOM 2469 C C . ASP A 1 316 ? -35.853 9.923 7.419 1.00 51.53 316 ASP A C 1
ATOM 2471 O O . ASP A 1 316 ? -36.570 9.474 6.519 1.00 51.53 316 ASP A O 1
ATOM 2475 N N . THR A 1 317 ? -35.635 11.239 7.563 1.00 53.56 317 THR A N 1
ATOM 2476 C CA . THR A 1 317 ? -36.364 12.272 6.801 1.00 53.56 317 THR A CA 1
ATOM 2477 C C . THR A 1 317 ? -35.995 12.274 5.313 1.00 53.56 317 THR A C 1
ATOM 2479 O O . THR A 1 317 ? -35.009 11.677 4.880 1.00 53.56 317 THR A O 1
ATOM 2482 N N . SER A 1 318 ? -36.762 12.981 4.482 1.00 56.59 318 SER A N 1
ATOM 2483 C CA . SER A 1 318 ? -36.401 13.194 3.072 1.00 56.59 318 SER A CA 1
ATOM 2484 C C . SER A 1 318 ? -35.146 14.066 2.883 1.00 56.59 318 SER A C 1
ATOM 2486 O O . SER A 1 318 ? -34.558 14.028 1.804 1.00 56.59 318 SER A O 1
ATOM 2488 N N . GLN A 1 319 ? -34.731 14.819 3.912 1.00 53.69 319 GLN A N 1
ATOM 2489 C CA . GLN A 1 319 ? -33.603 15.761 3.873 1.00 53.69 319 GLN A CA 1
ATOM 2490 C C . GLN A 1 319 ? -32.279 15.139 4.346 1.00 53.69 319 GLN A C 1
ATOM 2492 O O . GLN A 1 319 ? -31.285 15.252 3.622 1.00 53.69 319 GLN A O 1
ATOM 2497 N N . ARG A 1 320 ? -32.265 14.433 5.495 1.00 62.94 320 ARG A N 1
ATOM 2498 C CA . ARG A 1 320 ? -31.072 13.700 5.974 1.00 62.94 320 ARG A CA 1
ATOM 2499 C C . ARG A 1 320 ? -30.608 12.707 4.916 1.00 62.94 320 ARG A C 1
ATOM 2501 O O . ARG A 1 320 ? -31.427 12.171 4.165 1.00 62.94 320 ARG A O 1
ATOM 2508 N N . THR A 1 321 ? -29.315 12.392 4.868 1.00 69.00 321 THR A N 1
ATOM 2509 C CA . THR A 1 321 ? -28.806 11.444 3.859 1.00 69.00 321 THR A CA 1
ATOM 2510 C C . THR A 1 321 ? -28.145 10.175 4.352 1.00 69.00 321 THR A C 1
ATOM 2512 O O . THR A 1 321 ? -28.060 9.247 3.548 1.00 69.00 321 THR A O 1
ATOM 2515 N N . LEU A 1 322 ? -27.717 10.054 5.606 1.00 82.38 322 LEU A N 1
ATOM 2516 C CA . LEU A 1 322 ? -27.045 8.832 6.053 1.00 82.38 322 LEU A CA 1
ATOM 2517 C C . LEU A 1 322 ? -27.978 7.605 5.972 1.00 82.38 322 LEU A C 1
ATOM 2519 O O . LEU A 1 322 ? -29.108 7.629 6.449 1.00 82.38 322 LEU A O 1
ATOM 2523 N N . ARG A 1 323 ? -27.503 6.522 5.345 1.00 85.00 323 ARG A N 1
ATOM 2524 C CA . ARG A 1 323 ? -28.185 5.216 5.268 1.00 85.00 323 ARG A CA 1
ATOM 2525 C C . ARG A 1 323 ? -27.625 4.202 6.252 1.00 85.00 323 ARG A C 1
ATOM 2527 O O . ARG A 1 323 ? -28.388 3.419 6.806 1.00 85.00 323 ARG A O 1
ATOM 2534 N N . TYR A 1 324 ? -26.308 4.197 6.420 1.00 89.19 324 TYR A N 1
ATOM 2535 C CA . TYR A 1 324 ? -25.624 3.495 7.498 1.00 89.19 324 TYR A CA 1
ATOM 2536 C C . TYR A 1 324 ? -24.267 4.134 7.775 1.00 89.19 324 TYR A C 1
ATOM 2538 O O . TYR A 1 324 ? -23.644 4.688 6.865 1.00 89.19 324 TYR A O 1
ATOM 2546 N N . TYR A 1 325 ? -23.794 3.976 9.007 1.00 91.12 325 TYR A N 1
ATOM 2547 C CA . TYR A 1 325 ? -22.410 4.194 9.413 1.00 91.12 325 TYR A CA 1
ATOM 2548 C C . TYR A 1 325 ? -22.008 3.090 10.397 1.00 91.12 325 TYR A C 1
ATOM 2550 O O . TYR A 1 325 ? -22.505 3.015 11.520 1.00 91.12 325 TYR A O 1
ATOM 2558 N N . TYR A 1 326 ? -21.120 2.200 9.955 1.00 93.31 326 TYR A N 1
ATOM 2559 C CA . TYR A 1 326 ? -20.551 1.137 10.778 1.00 93.31 326 TYR A CA 1
ATOM 2560 C C . TYR A 1 326 ? -19.084 1.439 11.054 1.00 93.31 326 TYR A C 1
ATOM 2562 O O . TYR A 1 326 ? -18.267 1.370 10.134 1.00 93.31 326 TYR A O 1
ATOM 2570 N N . ARG A 1 327 ? -18.740 1.698 12.317 1.00 94.00 327 ARG A N 1
ATOM 2571 C CA . ARG A 1 327 ? -17.347 1.807 12.766 1.00 94.00 327 ARG A CA 1
ATOM 2572 C C . ARG A 1 327 ? -16.886 0.467 13.314 1.00 94.00 327 ARG A C 1
ATOM 2574 O O . ARG A 1 327 ? -17.500 -0.082 14.229 1.00 94.00 327 ARG A O 1
ATOM 2581 N N . SER A 1 328 ? -15.799 -0.058 12.766 1.00 95.06 328 SER A N 1
ATOM 2582 C CA . SER A 1 328 ? -15.077 -1.225 13.282 1.00 95.06 328 SER A CA 1
ATOM 2583 C C . SER A 1 328 ? -13.718 -0.771 13.802 1.00 95.06 328 SER A C 1
ATOM 2585 O O . SER A 1 328 ? -13.081 0.088 13.205 1.00 95.06 328 SER A O 1
ATOM 2587 N N . PHE A 1 329 ? -13.259 -1.346 14.904 1.00 95.69 329 PHE A N 1
ATOM 2588 C CA . PHE A 1 329 ? -12.068 -0.908 15.618 1.00 95.69 329 PHE A CA 1
ATOM 2589 C C . PHE A 1 329 ? -11.252 -2.115 16.067 1.00 95.69 329 PHE A C 1
ATOM 2591 O O . PHE A 1 329 ? -11.816 -3.045 16.643 1.00 95.69 329 PHE A O 1
ATOM 2598 N N . LEU A 1 330 ? -9.934 -2.090 15.871 1.00 97.62 330 LEU A N 1
ATOM 2599 C CA . LEU A 1 330 ? -9.004 -3.085 16.407 1.00 97.62 330 LEU A CA 1
ATOM 2600 C C . LEU A 1 330 ? -7.767 -2.401 17.002 1.00 97.62 330 LEU A C 1
ATOM 2602 O O . LEU A 1 330 ? -7.015 -1.755 16.282 1.00 97.62 330 LEU A O 1
ATOM 2606 N N . TYR A 1 331 ? -7.512 -2.603 18.293 1.00 96.88 331 TYR A N 1
ATOM 2607 C CA . TYR A 1 331 ? -6.246 -2.260 18.944 1.00 96.88 331 TYR A CA 1
ATOM 2608 C C . TYR A 1 331 ? -5.416 -3.525 19.178 1.00 96.88 331 TYR A C 1
ATOM 2610 O O . TYR A 1 331 ? -5.871 -4.433 19.872 1.00 96.88 331 TYR A O 1
ATOM 2618 N N . LEU A 1 332 ? -4.200 -3.576 18.639 1.00 95.44 332 LEU A N 1
ATOM 2619 C CA . LEU A 1 332 ? -3.223 -4.654 18.797 1.00 95.44 332 LEU A CA 1
ATOM 2620 C C . LEU A 1 332 ? -2.162 -4.237 19.828 1.00 95.44 332 LEU A C 1
ATOM 2622 O O . LEU A 1 332 ? -1.265 -3.448 19.524 1.00 95.44 332 LEU A O 1
ATOM 2626 N N . ARG A 1 333 ? -2.238 -4.769 21.059 1.00 90.44 333 ARG A N 1
ATOM 2627 C CA . ARG A 1 333 ? -1.376 -4.322 22.178 1.00 90.44 333 ARG A CA 1
ATOM 2628 C C . ARG A 1 333 ? 0.101 -4.624 21.947 1.00 90.44 333 ARG A C 1
ATOM 2630 O O . ARG A 1 333 ? 0.958 -3.811 22.275 1.00 90.44 333 ARG A O 1
ATOM 2637 N N . GLY A 1 334 ? 0.397 -5.794 21.376 1.00 88.25 334 GLY A N 1
ATOM 2638 C CA . GLY A 1 334 ? 1.770 -6.272 21.188 1.00 88.25 334 GLY A CA 1
ATOM 2639 C C . GLY A 1 334 ? 2.609 -5.394 20.254 1.00 88.25 334 GLY A C 1
ATOM 2640 O O . GLY A 1 334 ? 3.823 -5.313 20.423 1.00 88.25 334 GLY A O 1
ATOM 2641 N N . THR A 1 335 ? 1.973 -4.726 19.293 1.00 92.06 335 THR A N 1
ATOM 2642 C CA . THR A 1 335 ? 2.590 -3.820 18.306 1.00 92.06 335 THR A CA 1
ATOM 2643 C C . THR A 1 335 ? 2.202 -2.353 18.493 1.00 92.06 335 THR A C 1
ATOM 2645 O O . THR A 1 335 ? 2.771 -1.497 17.825 1.00 92.06 335 THR A O 1
ATOM 2648 N N . ASN A 1 336 ? 1.301 -2.060 19.436 1.00 93.88 336 ASN A N 1
ATOM 2649 C CA . ASN A 1 336 ? 0.758 -0.735 19.731 1.00 93.88 336 ASN A CA 1
ATOM 2650 C C . ASN A 1 336 ? 0.087 -0.046 18.523 1.00 93.88 336 ASN A C 1
ATOM 2652 O O . ASN A 1 336 ? 0.244 1.156 18.323 1.00 93.88 336 ASN A O 1
ATOM 2656 N N . ILE A 1 337 ? -0.644 -0.814 17.708 1.00 97.12 337 ILE A N 1
ATOM 2657 C CA . ILE A 1 337 ? -1.354 -0.308 16.523 1.00 97.12 337 ILE A CA 1
ATOM 2658 C C . ILE A 1 337 ? -2.857 -0.316 16.739 1.00 97.12 337 ILE A C 1
ATOM 2660 O O . ILE A 1 337 ? -3.429 -1.321 17.159 1.00 97.12 337 ILE A O 1
ATOM 2664 N N . PHE A 1 338 ? -3.492 0.782 16.359 1.00 98.44 338 PHE A N 1
ATOM 2665 C CA . PHE A 1 338 ? -4.934 0.925 16.253 1.00 98.44 338 PHE A CA 1
ATOM 2666 C C . PHE A 1 338 ? -5.333 0.909 14.778 1.00 98.44 338 PHE A C 1
ATOM 2668 O O . PHE A 1 338 ? -4.634 1.471 13.937 1.00 98.44 338 PHE A O 1
ATOM 2675 N N . LEU A 1 339 ? -6.459 0.284 14.457 1.00 98.50 339 LEU A N 1
ATOM 2676 C CA . LEU A 1 339 ? -7.083 0.332 13.141 1.00 98.50 339 LEU A CA 1
ATOM 2677 C C . LEU A 1 339 ? -8.554 0.692 13.314 1.00 98.50 339 LEU A C 1
ATOM 2679 O O . LEU A 1 339 ? -9.257 0.046 14.092 1.00 98.50 339 LEU A O 1
ATOM 2683 N N . VAL A 1 340 ? -9.011 1.686 12.562 1.00 98.06 340 VAL A N 1
ATOM 2684 C CA . VAL A 1 340 ? -10.405 2.123 12.489 1.00 98.06 340 VAL A CA 1
ATOM 2685 C C . VAL A 1 340 ? -10.873 1.919 11.052 1.00 98.06 340 VAL A C 1
ATOM 2687 O O . VAL A 1 340 ? -10.239 2.406 10.119 1.00 98.06 340 VAL A O 1
ATOM 2690 N N . TYR A 1 341 ? -11.939 1.145 10.874 1.00 97.62 341 TYR A N 1
ATOM 2691 C CA . TYR A 1 341 ? -12.522 0.803 9.580 1.00 97.62 341 TYR A CA 1
ATOM 2692 C C . TYR A 1 341 ? -13.991 1.217 9.556 1.00 97.62 341 TYR A C 1
ATOM 2694 O O . TYR A 1 341 ? -14.835 0.600 10.214 1.00 97.62 341 TYR A O 1
ATOM 2702 N N . ASP A 1 342 ? -14.265 2.271 8.797 1.00 96.56 342 ASP A N 1
ATOM 2703 C CA . ASP A 1 342 ? -15.545 2.955 8.717 1.00 96.56 342 ASP A CA 1
ATOM 2704 C C . ASP A 1 342 ? -16.233 2.637 7.386 1.00 96.56 342 ASP A C 1
ATOM 2706 O O . ASP A 1 342 ? -15.746 2.990 6.310 1.00 96.56 342 ASP A O 1
ATOM 2710 N N . ASN A 1 343 ? -17.390 1.977 7.451 1.00 95.12 343 ASN A N 1
ATOM 2711 C CA . ASN A 1 343 ? -18.271 1.775 6.303 1.00 95.12 343 ASN A CA 1
ATOM 2712 C C . ASN A 1 343 ? -19.433 2.768 6.387 1.00 95.12 343 ASN A C 1
ATOM 2714 O O . ASN A 1 343 ? -20.280 2.624 7.271 1.00 95.12 343 ASN A O 1
ATOM 2718 N N . LEU A 1 344 ? -19.539 3.713 5.452 1.00 92.62 344 LEU A N 1
ATOM 2719 C CA . LEU A 1 344 ? -20.674 4.639 5.382 1.00 92.62 344 LEU A CA 1
ATOM 2720 C C . LEU A 1 344 ? -21.313 4.686 3.990 1.00 92.62 344 LEU A C 1
ATOM 2722 O O . LEU A 1 344 ? -20.654 4.494 2.964 1.00 92.62 344 LEU A O 1
ATOM 2726 N N . LEU A 1 345 ? -22.614 4.962 3.961 1.00 92.19 345 LEU A N 1
ATOM 2727 C CA . LEU A 1 345 ? -23.390 5.206 2.745 1.00 92.19 345 LEU A CA 1
ATOM 2728 C C . LEU A 1 345 ? -24.357 6.361 2.977 1.00 92.19 345 LEU A C 1
ATOM 2730 O O . LEU A 1 345 ? -25.088 6.358 3.964 1.00 92.19 345 LEU A O 1
ATOM 2734 N N . VAL A 1 346 ? -24.429 7.285 2.022 1.00 87.44 346 VAL A N 1
ATOM 2735 C CA . VAL A 1 346 ? -25.460 8.327 1.955 1.00 87.44 346 VAL A CA 1
ATOM 2736 C C . VAL A 1 346 ? -26.413 8.118 0.770 1.00 87.44 346 VAL A C 1
ATOM 2738 O O . VAL A 1 346 ? -26.036 7.527 -0.241 1.00 87.44 346 VAL A O 1
ATOM 2741 N N . LYS A 1 347 ? -27.652 8.616 0.884 1.00 83.62 347 LYS A N 1
ATOM 2742 C CA . LYS A 1 347 ? -28.682 8.639 -0.177 1.00 83.62 347 LYS A CA 1
ATOM 2743 C C . LYS A 1 347 ? -28.204 9.409 -1.410 1.00 83.62 347 LYS A C 1
ATOM 2745 O O . LYS A 1 347 ? -28.251 8.894 -2.519 1.00 83.62 347 LYS A O 1
ATOM 2750 N N . ASN A 1 348 ? -27.755 10.639 -1.168 1.00 79.94 348 ASN A N 1
ATOM 2751 C CA . ASN A 1 348 ? -27.344 11.641 -2.147 1.00 79.94 348 ASN A CA 1
ATOM 2752 C C . ASN A 1 348 ? -26.024 12.267 -1.670 1.00 79.94 348 ASN A C 1
ATOM 2754 O O . ASN A 1 348 ? -25.716 12.208 -0.482 1.00 79.94 348 ASN A O 1
ATOM 2758 N N . SER A 1 349 ? -25.267 12.902 -2.563 1.00 80.44 349 SER A N 1
ATOM 2759 C CA . SER A 1 349 ? -24.070 13.698 -2.233 1.00 80.44 349 SER A CA 1
ATOM 2760 C C . SER A 1 349 ? -24.285 15.210 -2.395 1.00 80.44 349 SER A C 1
ATOM 2762 O O . SER A 1 349 ? -23.327 15.970 -2.296 1.00 80.44 349 SER A O 1
ATOM 2764 N N . ALA A 1 350 ? -25.523 15.657 -2.630 1.00 79.38 350 ALA A N 1
ATOM 2765 C CA . ALA A 1 350 ? -25.906 17.066 -2.690 1.00 79.38 350 ALA A CA 1
ATOM 2766 C C . ALA A 1 350 ? -27.413 17.267 -2.446 1.00 79.38 350 ALA A C 1
ATOM 2768 O O . ALA A 1 350 ? -28.203 16.328 -2.598 1.00 79.38 350 ALA A O 1
ATOM 2769 N N . ASN A 1 351 ? -27.799 18.508 -2.147 1.00 73.12 351 ASN A N 1
ATOM 2770 C CA . ASN A 1 351 ? -29.168 19.028 -2.219 1.00 73.12 351 ASN A CA 1
ATOM 2771 C C . ASN A 1 351 ? -29.181 20.439 -2.849 1.00 73.12 351 ASN A C 1
ATOM 2773 O O . ASN A 1 351 ? -28.206 20.861 -3.467 1.00 73.12 351 ASN A O 1
ATOM 2777 N N . ALA A 1 352 ? -30.287 21.173 -2.698 1.00 71.62 352 ALA A N 1
ATOM 2778 C CA . ALA A 1 352 ? -30.434 22.536 -3.214 1.00 71.62 352 ALA A CA 1
ATOM 2779 C C . ALA A 1 352 ? -29.569 23.601 -2.500 1.00 71.62 352 ALA A C 1
ATOM 2781 O O . ALA A 1 352 ? -29.466 24.715 -3.007 1.00 71.62 352 ALA A O 1
ATOM 2782 N N . LYS A 1 353 ? -28.958 23.285 -1.347 1.00 70.38 353 LYS A N 1
ATOM 2783 C CA . LYS A 1 353 ? -28.064 24.183 -0.596 1.00 70.38 353 LYS A CA 1
ATOM 2784 C C . LYS A 1 353 ? -26.578 23.939 -0.881 1.00 70.38 353 LYS A C 1
ATOM 2786 O O . LYS A 1 353 ? -25.807 24.893 -0.854 1.00 70.38 353 LYS A O 1
ATOM 2791 N N . GLY A 1 354 ? -26.166 22.706 -1.185 1.00 74.88 354 GLY A N 1
ATOM 2792 C CA . GLY A 1 354 ? -24.765 22.411 -1.498 1.00 74.88 354 GLY A CA 1
ATOM 2793 C C . GLY A 1 354 ? -24.446 20.933 -1.725 1.00 74.88 354 GLY A C 1
ATOM 2794 O O . GLY A 1 354 ? -25.329 20.074 -1.724 1.00 74.88 354 GLY A O 1
ATOM 2795 N N . GLN A 1 355 ? -23.156 20.633 -1.922 1.00 78.38 355 GLN A N 1
ATOM 2796 C CA . GLN A 1 355 ? -22.642 19.259 -1.915 1.00 78.38 355 GLN A CA 1
ATOM 2797 C C . GLN A 1 355 ? -22.335 18.809 -0.487 1.00 78.38 355 GLN A C 1
ATOM 2799 O O . GLN A 1 355 ? -21.590 19.473 0.229 1.00 78.38 355 GLN A O 1
ATOM 2804 N N . TYR A 1 356 ? -22.865 17.650 -0.113 1.00 76.75 356 TYR A N 1
ATOM 2805 C CA . TYR A 1 356 ? -22.759 17.090 1.225 1.00 76.75 356 TYR A CA 1
ATOM 2806 C C . TYR A 1 356 ? -21.366 16.547 1.500 1.00 76.75 356 TYR A C 1
ATOM 2808 O O . TYR A 1 356 ? -20.993 15.498 0.961 1.00 76.75 356 TYR A O 1
ATOM 2816 N N . LYS A 1 357 ? -20.589 17.235 2.333 1.00 78.44 357 LYS A N 1
ATOM 2817 C CA . LYS A 1 357 ? -19.222 16.814 2.646 1.00 78.44 357 LYS A CA 1
ATOM 2818 C C . LYS A 1 357 ? -19.241 15.769 3.762 1.00 78.44 357 LYS A C 1
ATOM 2820 O O . LYS A 1 357 ? -19.898 15.968 4.778 1.00 78.44 357 LYS A O 1
ATOM 2825 N N . LYS A 1 358 ? -18.496 14.672 3.593 1.00 88.56 358 LYS A N 1
ATOM 2826 C CA . LYS A 1 358 ? -18.217 13.704 4.668 1.00 88.56 358 LYS A CA 1
ATOM 2827 C C . LYS A 1 358 ? -16.767 13.880 5.096 1.00 88.56 358 LYS A C 1
ATOM 2829 O O . LYS A 1 358 ? -15.876 13.660 4.276 1.00 88.56 358 LYS A O 1
ATOM 2834 N N . HIS A 1 359 ? -16.553 14.273 6.345 1.00 89.25 359 HIS A N 1
ATOM 2835 C CA . HIS A 1 359 ? -15.229 14.454 6.933 1.00 89.25 359 HIS A CA 1
ATOM 2836 C C . HIS A 1 359 ? -15.053 13.429 8.051 1.00 89.25 359 HIS A C 1
ATOM 2838 O O . HIS A 1 359 ? -15.801 13.443 9.027 1.00 89.25 359 HIS A O 1
ATOM 2844 N N . LEU A 1 360 ? -14.056 12.556 7.943 1.00 93.81 360 LEU A N 1
ATOM 2845 C CA . LEU A 1 360 ? -13.574 11.789 9.090 1.00 93.81 360 LEU A CA 1
ATOM 2846 C C . LEU A 1 360 ? -12.547 12.655 9.830 1.00 93.81 360 LEU A C 1
ATOM 2848 O O . LEU A 1 360 ? -11.523 13.021 9.251 1.00 93.81 360 LEU A O 1
ATOM 2852 N N . ARG A 1 361 ? -12.845 13.030 11.079 1.00 92.44 361 ARG A N 1
ATOM 2853 C CA . ARG A 1 361 ? -12.058 14.009 11.846 1.00 92.44 361 ARG A CA 1
ATOM 2854 C C . ARG A 1 361 ? -11.129 13.355 12.868 1.00 92.44 361 ARG A C 1
ATOM 2856 O O . ARG A 1 361 ? -11.497 12.381 13.523 1.00 92.44 361 ARG A O 1
ATOM 2863 N N . TRP A 1 362 ? -9.951 13.953 13.035 1.00 95.94 362 TRP A N 1
ATOM 2864 C CA . TRP A 1 362 ? -8.959 13.627 14.064 1.00 95.94 362 TRP A CA 1
ATOM 2865 C C . TRP A 1 362 ? -8.433 14.934 14.676 1.00 95.94 362 TRP A C 1
ATOM 2867 O O . TRP A 1 362 ? -7.877 15.735 13.928 1.00 95.94 362 TRP A O 1
ATOM 2877 N N . HIS A 1 363 ? -8.598 15.175 15.982 1.00 92.06 363 HIS A N 1
ATOM 2878 C CA . HIS A 1 363 ? -8.210 16.434 16.641 1.00 92.06 363 HIS A CA 1
ATOM 2879 C C . HIS A 1 363 ? -6.995 16.270 17.575 1.00 92.06 363 HIS A C 1
ATOM 2881 O O . HIS A 1 363 ? -6.767 15.224 18.189 1.00 92.06 363 HIS A O 1
ATOM 2887 N N . PHE A 1 364 ? -6.202 17.335 17.677 1.00 91.56 364 PHE A N 1
ATOM 2888 C CA . PHE A 1 364 ? -4.860 17.384 18.251 1.00 91.56 364 PHE A CA 1
ATOM 2889 C C . PHE A 1 364 ? -4.645 18.705 19.010 1.00 91.56 364 PHE A C 1
ATOM 2891 O O . PHE A 1 364 ? -5.193 19.740 18.635 1.00 91.56 364 PHE A O 1
ATOM 2898 N N . LEU A 1 365 ? -3.783 18.707 20.034 1.00 85.12 365 LEU A N 1
ATOM 2899 C CA . LEU A 1 365 ? -3.418 19.926 20.780 1.00 85.12 365 LEU A CA 1
ATOM 2900 C C . LEU A 1 365 ? -2.543 20.918 19.990 1.00 85.12 365 LEU A C 1
ATOM 2902 O O . LEU A 1 365 ? -2.426 22.079 20.367 1.00 85.12 365 LEU A O 1
ATOM 2906 N N . LYS A 1 366 ? -1.864 20.457 18.936 1.00 87.19 366 LYS A N 1
ATOM 2907 C CA . LYS A 1 366 ? -0.869 21.215 18.160 1.00 87.19 366 LYS A CA 1
ATOM 2908 C C . LYS A 1 366 ? -1.063 20.884 16.678 1.00 87.19 366 LYS A C 1
ATOM 2910 O O . LYS A 1 366 ? -1.484 19.768 16.371 1.00 87.19 366 LYS A O 1
ATOM 2915 N N . GLN A 1 367 ? -0.774 21.824 15.770 1.00 93.00 367 GLN A N 1
ATOM 2916 C CA . GLN A 1 367 ? -1.002 21.620 14.333 1.00 93.00 367 GLN A CA 1
ATOM 2917 C C . GLN A 1 367 ? -0.285 20.348 13.840 1.00 93.00 367 GLN A C 1
ATOM 2919 O O . GLN A 1 367 ? 0.938 20.247 13.984 1.00 93.00 367 GLN A O 1
ATOM 2924 N N . PRO A 1 368 ? -1.007 19.374 13.258 1.00 96.38 368 PRO A N 1
ATOM 2925 C CA . PRO A 1 368 ? -0.389 18.165 12.741 1.00 96.38 368 PRO A CA 1
ATOM 2926 C C . PRO A 1 368 ? 0.267 18.417 11.376 1.00 96.38 368 PRO A C 1
ATOM 2928 O O . PRO A 1 368 ? -0.186 19.248 10.589 1.00 96.38 368 PRO A O 1
ATOM 2931 N N . VAL A 1 369 ? 1.311 17.651 11.061 1.00 97.56 369 VAL A N 1
ATOM 2932 C CA . VAL A 1 369 ? 1.953 17.661 9.738 1.00 97.56 369 VAL A CA 1
ATOM 2933 C C . VAL A 1 369 ? 1.242 16.658 8.833 1.00 97.56 369 VAL A C 1
ATOM 2935 O O . VAL A 1 369 ? 1.181 15.476 9.164 1.00 97.56 369 VAL A O 1
ATOM 2938 N N . VAL A 1 370 ? 0.731 17.108 7.686 1.00 98.12 370 VAL A N 1
ATOM 2939 C CA . VAL A 1 370 ? 0.105 16.250 6.664 1.00 98.12 370 VAL A CA 1
ATOM 2940 C C . VAL A 1 370 ? 1.102 15.959 5.540 1.00 98.12 370 VAL A C 1
ATOM 2942 O O . VAL A 1 370 ? 1.835 16.847 5.109 1.00 98.12 370 VAL A O 1
ATOM 2945 N N . SER A 1 371 ? 1.127 14.717 5.057 1.00 96.38 371 SER A N 1
ATOM 2946 C CA . SER A 1 371 ? 1.937 14.282 3.915 1.00 96.38 371 SER A CA 1
ATOM 2947 C C . SER A 1 371 ? 1.192 13.196 3.134 1.00 96.38 371 SER A C 1
ATOM 2949 O O . SER A 1 371 ? 1.128 12.040 3.554 1.00 96.38 371 SER A O 1
ATOM 2951 N N . GLY A 1 372 ? 0.575 13.571 2.010 1.00 95.12 372 GLY A N 1
ATOM 2952 C CA . GLY A 1 372 ? -0.325 12.681 1.269 1.00 95.12 372 GLY A CA 1
ATOM 2953 C C . GLY A 1 372 ? -1.508 12.231 2.135 1.00 95.12 372 GLY A C 1
ATOM 2954 O O . GLY A 1 372 ? -2.174 13.058 2.750 1.00 95.12 372 GLY A O 1
ATOM 2955 N N . SER A 1 373 ? -1.744 10.918 2.214 1.00 95.88 373 SER A N 1
ATOM 2956 C CA . SER A 1 373 ? -2.790 10.319 3.056 1.00 95.88 373 SER A CA 1
ATOM 2957 C C . SER A 1 373 ? -2.385 10.112 4.529 1.00 95.88 373 SER A C 1
ATOM 2959 O O . SER A 1 373 ? -3.145 9.507 5.295 1.00 95.88 373 SER A O 1
ATOM 2961 N N . ASN A 1 374 ? -1.209 10.610 4.936 1.00 97.19 374 ASN A N 1
ATOM 2962 C CA . ASN A 1 374 ? -0.661 10.455 6.282 1.00 97.19 374 ASN A CA 1
ATOM 2963 C C . ASN A 1 374 ? -0.683 11.769 7.075 1.00 97.19 374 ASN A C 1
ATOM 2965 O O . ASN A 1 374 ? -0.494 12.857 6.530 1.00 97.19 374 ASN A O 1
ATOM 2969 N N . VAL A 1 375 ? -0.834 11.647 8.393 1.00 98.31 375 VAL A N 1
ATOM 2970 C CA . VAL A 1 375 ? -0.831 12.745 9.364 1.00 98.31 375 VAL A CA 1
ATOM 2971 C C . VAL A 1 375 ? 0.096 12.381 10.526 1.00 98.31 375 VAL A C 1
ATOM 2973 O O . VAL A 1 375 ? -0.019 11.299 11.100 1.00 98.31 375 VAL A O 1
ATOM 2976 N N . THR A 1 376 ? 1.010 13.278 10.894 1.00 97.62 376 THR A N 1
ATOM 2977 C CA . THR A 1 376 ? 1.896 13.139 12.060 1.00 97.62 376 THR A CA 1
ATOM 2978 C C . THR A 1 376 ? 1.632 14.258 13.060 1.00 97.62 376 THR A C 1
ATOM 2980 O O . THR A 1 376 ? 1.925 15.423 12.789 1.00 97.62 376 THR A O 1
ATOM 2983 N N . ALA A 1 377 ? 1.150 13.905 14.250 1.00 95.19 377 ALA A N 1
ATOM 2984 C CA . ALA A 1 377 ? 1.060 14.814 15.391 1.00 95.19 377 ALA A CA 1
ATOM 2985 C C . ALA A 1 377 ? 2.232 14.560 16.351 1.00 95.19 377 ALA A C 1
ATOM 2987 O O . ALA A 1 377 ? 2.520 13.414 16.702 1.00 95.19 377 ALA A O 1
ATOM 2988 N N . THR A 1 378 ? 2.930 15.616 16.773 1.00 92.94 378 THR A N 1
ATOM 2989 C CA . THR A 1 378 ? 4.065 15.522 17.707 1.00 92.94 378 THR A CA 1
ATOM 2990 C C . THR A 1 378 ? 3.802 16.383 18.929 1.00 92.94 378 THR A C 1
ATOM 2992 O O . THR A 1 378 ? 3.580 17.583 18.798 1.00 92.94 378 THR A O 1
ATOM 2995 N N . MET A 1 379 ? 3.874 15.755 20.099 1.00 88.88 379 MET A N 1
ATOM 2996 C CA . MET A 1 379 ? 3.663 16.377 21.403 1.00 88.88 379 MET A CA 1
ATOM 2997 C C . MET A 1 379 ? 4.984 16.440 22.179 1.00 88.88 379 MET A C 1
ATOM 2999 O O . MET A 1 379 ? 6.063 16.460 21.570 1.00 88.88 379 MET A O 1
ATOM 3003 N N . ASP A 1 380 ? 4.938 16.514 23.509 1.00 82.75 380 ASP A N 1
ATOM 3004 C CA . ASP A 1 380 ? 6.112 16.880 24.297 1.00 82.75 380 ASP A CA 1
ATOM 3005 C C . ASP A 1 380 ? 7.049 15.712 24.611 1.00 82.75 380 ASP A C 1
ATOM 3007 O O . ASP A 1 380 ? 8.250 15.856 24.358 1.00 82.75 380 ASP A O 1
ATOM 3011 N N . ASN A 1 381 ? 6.525 14.526 24.944 1.00 87.81 381 ASN A N 1
ATOM 3012 C CA . ASN A 1 381 ? 7.296 13.274 25.017 1.00 87.81 381 ASN A CA 1
ATOM 3013 C C . ASN A 1 381 ? 6.853 12.224 23.982 1.00 87.81 381 ASN A C 1
ATOM 3015 O O . ASN A 1 381 ? 7.597 11.274 23.707 1.00 87.81 381 ASN A O 1
ATOM 3019 N N . SER A 1 382 ? 5.681 12.394 23.363 1.00 92.38 382 SER A N 1
ATOM 3020 C CA . SER A 1 382 ? 5.088 11.425 22.430 1.00 92.38 382 SER A CA 1
ATOM 3021 C C . SER A 1 382 ? 4.835 11.942 21.006 1.00 92.38 382 SER A C 1
ATOM 3023 O O . SER A 1 382 ? 4.950 13.128 20.696 1.00 92.38 382 SER A O 1
ATOM 3025 N N . LYS A 1 383 ? 4.516 11.007 20.105 1.00 94.25 383 LYS A N 1
ATOM 3026 C CA . LYS A 1 383 ? 4.147 11.232 18.700 1.00 94.25 383 LYS A CA 1
ATOM 3027 C C . LYS A 1 383 ? 3.063 10.239 18.271 1.00 94.25 383 LYS A C 1
ATOM 3029 O O . LYS A 1 383 ? 3.026 9.116 18.775 1.00 94.25 383 LYS A O 1
ATOM 3034 N N . LEU A 1 384 ? 2.214 10.645 17.334 1.00 97.31 384 LEU A N 1
ATOM 3035 C CA . LEU A 1 384 ? 1.194 9.814 16.701 1.00 97.31 384 LEU A CA 1
ATOM 3036 C C . LEU A 1 384 ? 1.331 9.894 15.181 1.00 97.31 384 LEU A C 1
ATOM 3038 O O . LEU A 1 384 ? 1.244 10.984 14.616 1.00 97.31 384 LEU A O 1
ATOM 3042 N N . PHE A 1 385 ? 1.506 8.742 14.538 1.00 98.12 385 PHE A N 1
ATOM 3043 C CA . PHE A 1 385 ? 1.381 8.598 13.087 1.00 98.12 385 PHE A CA 1
ATOM 3044 C C . PHE A 1 385 ? -0.016 8.067 12.758 1.00 98.12 385 PHE A C 1
ATOM 3046 O O . PHE A 1 385 ? -0.480 7.123 13.401 1.00 98.12 385 PHE A O 1
ATOM 3053 N N . VAL A 1 386 ? -0.682 8.650 11.766 1.00 98.56 386 VAL A N 1
ATOM 3054 C CA . VAL A 1 386 ? -2.037 8.297 11.321 1.00 98.56 386 VAL A CA 1
ATOM 3055 C C . VAL A 1 386 ? -2.006 8.139 9.806 1.00 98.56 386 VAL A C 1
ATOM 3057 O O . VAL A 1 386 ? -1.755 9.103 9.094 1.00 98.56 386 VAL A O 1
ATOM 3060 N N . HIS A 1 387 ? -2.226 6.931 9.299 1.00 98.44 387 HIS A N 1
ATOM 3061 C CA . HIS A 1 387 ? -2.231 6.635 7.865 1.00 98.44 387 HIS A CA 1
ATOM 3062 C C . HIS A 1 387 ? -3.652 6.313 7.423 1.00 98.44 387 HIS A C 1
ATOM 3064 O O . HIS A 1 387 ? -4.243 5.358 7.933 1.00 98.44 387 HIS A O 1
ATOM 3070 N N . THR A 1 388 ? -4.184 7.032 6.438 1.00 98.25 388 THR A N 1
ATOM 3071 C CA . THR A 1 388 ? -5.382 6.578 5.723 1.00 98.25 388 THR A CA 1
ATOM 3072 C C . THR A 1 388 ? -4.948 5.670 4.575 1.00 98.25 388 THR A C 1
ATOM 3074 O O . THR A 1 388 ? -4.194 6.072 3.691 1.00 98.25 388 THR A O 1
ATOM 3077 N N . VAL A 1 389 ? -5.373 4.408 4.644 1.00 98.00 389 VAL A N 1
ATOM 3078 C CA . VAL A 1 389 ? -4.924 3.301 3.780 1.00 98.00 389 VAL A CA 1
ATOM 3079 C C . VAL A 1 389 ? -5.988 2.916 2.752 1.00 98.00 389 VAL A C 1
ATOM 3081 O O . VAL A 1 389 ? -5.660 2.443 1.665 1.00 98.00 389 VAL A O 1
ATOM 3084 N N . LEU A 1 390 ? -7.263 3.108 3.092 1.00 95.94 390 LEU A N 1
ATOM 3085 C CA . LEU A 1 390 ? -8.386 3.016 2.164 1.00 95.94 390 LEU A CA 1
ATOM 3086 C C . LEU A 1 390 ? -9.278 4.256 2.334 1.00 95.94 390 LEU A C 1
ATOM 3088 O O . LEU A 1 390 ? -9.481 4.665 3.477 1.00 95.94 390 LEU A O 1
ATOM 3092 N N . PRO A 1 391 ? -9.838 4.814 1.244 1.00 95.12 391 PRO A N 1
ATOM 3093 C CA . PRO A 1 391 ? -9.392 4.606 -0.136 1.00 95.12 391 PRO A CA 1
ATOM 3094 C C . PRO A 1 391 ? -7.939 5.087 -0.333 1.00 95.12 391 PRO A C 1
ATOM 3096 O O . PRO A 1 391 ? -7.418 5.856 0.464 1.00 95.12 391 PRO A O 1
ATOM 3099 N N . GLU A 1 392 ? -7.272 4.610 -1.388 1.00 91.12 392 GLU A N 1
ATOM 3100 C CA . GLU A 1 392 ? -5.848 4.913 -1.654 1.00 91.12 392 GLU A CA 1
ATOM 3101 C C . GLU A 1 392 ? -5.592 6.397 -1.982 1.00 91.12 392 GLU A C 1
ATOM 3103 O O . GLU A 1 392 ? -4.472 6.878 -1.837 1.00 91.12 392 GLU A O 1
ATOM 3108 N N . ALA A 1 393 ? -6.634 7.122 -2.400 1.00 92.69 393 ALA A N 1
ATOM 3109 C CA . ALA A 1 393 ? -6.627 8.567 -2.577 1.00 92.69 393 ALA A CA 1
ATOM 3110 C C . ALA A 1 393 ? -7.650 9.205 -1.627 1.00 92.69 393 ALA A C 1
ATOM 3112 O O . ALA A 1 393 ? -8.843 8.896 -1.697 1.00 92.69 393 ALA A O 1
ATOM 3113 N N . VAL A 1 394 ? -7.170 10.104 -0.769 1.00 96.06 394 VAL A N 1
ATOM 3114 C CA . VAL A 1 394 ? -7.957 10.968 0.118 1.00 96.06 394 VAL A CA 1
ATOM 3115 C C . VAL A 1 394 ? -7.349 12.365 0.125 1.00 96.06 394 VAL A C 1
ATOM 3117 O O . VAL A 1 394 ? -6.128 12.500 0.041 1.00 96.06 394 VAL A O 1
ATOM 3120 N N . ASP A 1 395 ? -8.192 13.382 0.265 1.00 96.25 395 ASP A N 1
ATOM 3121 C CA . ASP A 1 395 ? -7.758 14.754 0.509 1.00 96.25 395 ASP A CA 1
ATOM 3122 C C . ASP A 1 395 ? -7.794 15.000 2.023 1.00 96.25 395 ASP A C 1
ATOM 3124 O O . ASP A 1 395 ? -8.825 14.760 2.664 1.00 96.25 395 ASP A O 1
ATOM 3128 N N . ILE A 1 396 ? -6.674 15.454 2.598 1.00 97.25 396 ILE A N 1
ATOM 3129 C CA . ILE A 1 396 ? -6.554 15.741 4.035 1.00 97.25 396 ILE A CA 1
ATOM 3130 C C . ILE A 1 396 ? -6.244 17.224 4.254 1.00 97.25 396 ILE A C 1
ATOM 3132 O O . ILE A 1 396 ? -5.176 17.705 3.877 1.00 97.25 396 ILE A O 1
ATOM 3136 N N . ALA A 1 397 ? -7.165 17.937 4.903 1.00 95.12 397 ALA A N 1
ATOM 3137 C CA . ALA A 1 397 ? -7.003 19.342 5.283 1.00 95.12 397 ALA A CA 1
ATOM 3138 C C . ALA A 1 397 ? -6.677 19.484 6.778 1.00 95.12 397 ALA A C 1
ATOM 3140 O O . ALA A 1 397 ? -7.142 18.681 7.586 1.00 95.12 397 ALA A O 1
ATOM 3141 N N . THR A 1 398 ? -5.923 20.522 7.165 1.00 94.81 398 THR A N 1
ATOM 3142 C CA . THR A 1 398 ? -5.758 20.913 8.579 1.00 94.81 398 THR A CA 1
ATOM 3143 C C . THR A 1 398 ? -6.554 22.171 8.893 1.00 94.81 398 THR A C 1
ATOM 3145 O O . THR A 1 398 ? -6.358 23.188 8.226 1.00 94.81 398 THR A O 1
ATOM 3148 N N . VAL A 1 399 ? -7.379 22.131 9.935 1.00 89.69 399 VAL A N 1
ATOM 3149 C CA . VAL A 1 399 ? -8.193 23.258 10.415 1.00 89.69 399 VAL A CA 1
ATOM 3150 C C . VAL A 1 399 ? -7.793 23.592 11.855 1.00 89.69 399 VAL A C 1
ATOM 3152 O O . VAL A 1 399 ? -7.497 22.690 12.636 1.00 89.69 399 VAL A O 1
ATOM 3155 N N . ASN A 1 400 ? -7.763 24.880 12.198 1.00 87.00 400 ASN A N 1
ATOM 3156 C CA . ASN A 1 400 ? -7.601 25.373 13.569 1.00 87.00 400 ASN A CA 1
ATOM 3157 C C . ASN A 1 400 ? -8.992 25.660 14.144 1.00 87.00 400 ASN A C 1
ATOM 3159 O O . ASN A 1 400 ? -9.763 26.382 13.510 1.00 87.00 400 ASN A O 1
ATOM 3163 N N . GLU A 1 401 ? -9.313 25.133 15.323 1.00 79.50 401 GLU A N 1
ATOM 3164 C CA . GLU A 1 401 ? -10.638 25.309 15.925 1.00 79.50 401 GLU A CA 1
ATOM 3165 C C . GLU A 1 401 ? -10.911 26.764 16.335 1.00 79.50 401 GLU A C 1
ATOM 3167 O O . GLU A 1 401 ? -12.012 27.260 16.104 1.00 79.50 401 GLU A O 1
ATOM 3172 N N . SER A 1 402 ? -9.889 27.517 16.762 1.00 74.50 402 SER A N 1
ATOM 3173 C CA . SER A 1 402 ? -9.986 28.976 16.974 1.00 74.50 402 SER A CA 1
ATOM 3174 C C . SER A 1 402 ? -10.387 29.764 15.712 1.00 74.50 402 SER A C 1
ATOM 3176 O O . SER A 1 402 ? -10.677 30.956 15.798 1.00 74.50 402 SER A O 1
ATOM 3178 N N . ALA A 1 403 ? -10.399 29.125 14.538 1.00 72.94 403 ALA A N 1
ATOM 3179 C CA . ALA A 1 403 ? -10.887 29.666 13.271 1.00 72.94 403 ALA A CA 1
ATOM 3180 C C . ALA A 1 403 ? -11.826 28.673 12.545 1.00 72.94 403 ALA A C 1
ATOM 3182 O O . ALA A 1 403 ? -11.807 28.593 11.315 1.00 72.94 403 ALA A O 1
ATOM 3183 N N . ASN A 1 404 ? -12.615 27.890 13.296 1.00 73.75 404 ASN A N 1
ATOM 3184 C CA . ASN A 1 404 ? -13.463 26.826 12.751 1.00 73.75 404 ASN A CA 1
ATOM 3185 C C . ASN A 1 404 ? -14.444 27.366 11.673 1.00 73.75 404 ASN A C 1
ATOM 3187 O O . ASN A 1 404 ? -15.267 28.235 11.975 1.00 73.75 404 ASN A O 1
ATOM 3191 N N . PRO A 1 405 ? -14.388 26.867 10.420 1.00 66.06 405 PRO A N 1
ATOM 3192 C CA . PRO A 1 405 ? -15.252 27.323 9.331 1.00 66.06 405 PRO A CA 1
ATOM 3193 C C . PRO A 1 405 ? -16.691 26.791 9.420 1.00 66.06 405 PRO A C 1
ATOM 3195 O O . PRO A 1 405 ? -17.545 27.262 8.674 1.00 66.06 405 PRO A O 1
ATOM 3198 N N . ASP A 1 406 ? -16.973 25.838 10.315 1.00 67.81 406 ASP A N 1
ATOM 3199 C CA . ASP A 1 406 ? -18.308 25.264 10.528 1.00 67.81 406 ASP A CA 1
ATOM 3200 C C . ASP A 1 406 ? -19.191 26.137 11.449 1.00 67.81 406 ASP A C 1
ATOM 3202 O O . ASP A 1 406 ? -20.282 25.723 11.826 1.00 67.81 406 ASP A O 1
ATOM 3206 N N . ASN A 1 407 ? -18.723 27.313 11.880 1.00 55.22 407 ASN A N 1
ATOM 3207 C CA . ASN A 1 407 ? -19.403 28.130 12.889 1.00 55.22 407 ASN A CA 1
ATOM 3208 C C . ASN A 1 407 ? -20.748 28.713 12.396 1.00 55.22 407 ASN A C 1
ATOM 3210 O O . ASN A 1 407 ? -20.781 29.795 11.815 1.00 55.22 407 ASN A O 1
ATOM 3214 N N . VAL A 1 408 ? -21.850 28.041 12.750 1.00 52.19 408 VAL A N 1
ATOM 3215 C CA . VAL A 1 408 ? -23.226 28.571 12.900 1.00 52.19 408 VAL A CA 1
ATOM 3216 C C . VAL A 1 408 ? -23.821 29.312 11.688 1.00 52.19 408 VAL A C 1
ATOM 3218 O O . VAL A 1 408 ? -23.615 30.507 11.479 1.00 52.19 408 VAL A O 1
ATOM 3221 N N . TYR A 1 409 ? -24.772 28.663 11.007 1.00 45.34 409 TYR A N 1
ATOM 3222 C CA . TYR A 1 409 ? -25.818 29.391 10.277 1.00 45.34 409 TYR A CA 1
ATOM 3223 C C . TYR A 1 409 ? -26.813 30.013 11.273 1.00 45.34 409 TYR A C 1
ATOM 3225 O O . TYR A 1 409 ? -27.689 29.321 11.786 1.00 45.34 409 TYR A O 1
ATOM 3233 N N . GLY A 1 410 ? -26.710 31.317 11.547 1.00 47.28 410 GLY A N 1
ATOM 3234 C CA . GLY A 1 410 ? -27.688 32.035 12.374 1.00 47.28 410 GLY A CA 1
ATOM 3235 C C . GLY A 1 410 ? -27.186 33.360 12.950 1.00 47.28 410 GLY A C 1
ATOM 3236 O O . GLY A 1 410 ? -26.022 33.720 12.816 1.00 47.28 410 GLY A O 1
ATOM 3237 N N . THR A 1 411 ? -28.068 34.089 13.637 1.00 36.75 411 THR A N 1
ATOM 3238 C CA . THR A 1 411 ? -27.757 35.372 14.304 1.00 36.75 411 THR A CA 1
ATOM 3239 C C . THR A 1 411 ? -26.954 35.225 15.604 1.00 36.75 411 THR A C 1
ATOM 3241 O O . THR A 1 411 ? -26.519 36.224 16.170 1.00 36.75 411 THR A O 1
ATOM 3244 N N . SER A 1 412 ? -26.738 33.995 16.079 1.00 47.12 412 SER A N 1
ATOM 3245 C CA . SER A 1 412 ? -26.138 33.678 17.386 1.00 47.12 412 SER A CA 1
ATOM 3246 C C . SER A 1 412 ? -24.656 33.275 17.311 1.00 47.12 412 SER A C 1
ATOM 3248 O O . SER A 1 412 ? -24.170 32.553 18.179 1.00 47.12 412 SER A O 1
ATOM 3250 N N . ALA A 1 413 ? -23.924 33.735 16.292 1.00 45.88 413 ALA A N 1
ATOM 3251 C CA . ALA A 1 413 ? -22.542 33.341 15.971 1.00 45.88 413 ALA A CA 1
ATOM 3252 C C . ALA A 1 413 ? -21.448 33.840 16.957 1.00 45.88 413 ALA A C 1
ATOM 3254 O O . ALA A 1 413 ? -20.285 33.970 16.587 1.00 45.88 413 ALA A O 1
ATOM 3255 N N . ASN A 1 414 ? -21.801 34.133 18.214 1.00 43.34 414 ASN A N 1
ATOM 3256 C CA . ASN A 1 414 ? -20.888 34.685 19.227 1.00 43.34 414 ASN A CA 1
ATOM 3257 C C . ASN A 1 414 ? -20.176 33.621 20.085 1.00 43.34 414 ASN A C 1
ATOM 3259 O O . ASN A 1 414 ? -19.279 33.961 20.856 1.00 43.34 414 ASN A O 1
ATOM 3263 N N . TRP A 1 415 ? -20.554 32.346 19.970 1.00 51.97 415 TRP A N 1
ATOM 3264 C CA . TRP A 1 415 ? -19.953 31.235 20.719 1.00 51.97 415 TRP A CA 1
ATOM 3265 C C . TRP A 1 415 ? -18.701 30.705 20.009 1.00 51.97 415 TRP A C 1
ATOM 3267 O O . TRP A 1 415 ? -18.676 29.582 19.512 1.00 51.97 415 TRP A O 1
ATOM 3277 N N . TYR A 1 416 ? -17.668 31.547 19.926 1.00 50.62 416 TYR A N 1
ATOM 3278 C CA . TYR A 1 416 ? -16.398 31.192 19.294 1.00 50.62 416 TYR A CA 1
ATOM 3279 C C . TYR A 1 416 ? -15.710 30.031 20.014 1.00 50.62 416 TYR A C 1
ATOM 3281 O O . TYR A 1 416 ? -15.619 29.994 21.244 1.00 50.62 416 TYR A O 1
ATOM 3289 N N . PHE A 1 417 ? -15.174 29.108 19.220 1.00 55.47 417 PHE A N 1
ATOM 3290 C CA . PHE A 1 417 ? -14.473 27.916 19.677 1.00 55.47 417 PHE A CA 1
ATOM 3291 C C . PHE A 1 417 ? -13.059 28.286 20.179 1.00 55.47 417 PHE A C 1
ATOM 3293 O O . PHE A 1 417 ? -12.057 27.994 19.535 1.00 55.47 417 PHE A O 1
ATOM 3300 N N . ASN A 1 418 ? -12.977 28.973 21.327 1.00 53.81 418 ASN A N 1
ATOM 3301 C CA . ASN A 1 418 ? -11.744 29.494 21.946 1.00 53.81 418 ASN A CA 1
ATOM 3302 C C . ASN A 1 418 ? -10.853 28.378 22.539 1.00 53.81 418 ASN A C 1
ATOM 3304 O O . ASN A 1 418 ? -10.510 28.376 23.725 1.00 53.81 418 ASN A O 1
ATOM 3308 N N . THR A 1 419 ? -10.476 27.413 21.705 1.00 61.78 419 THR A N 1
ATOM 3309 C CA . THR A 1 419 ? -9.576 26.309 22.037 1.00 61.78 419 THR A CA 1
ATOM 3310 C C . THR A 1 419 ? -8.442 26.295 21.023 1.00 61.78 419 THR A C 1
ATOM 3312 O O . THR A 1 419 ? -8.677 26.287 19.818 1.00 61.78 419 THR A O 1
ATOM 3315 N N . ASN A 1 420 ? -7.197 26.235 21.495 1.00 70.44 420 ASN A N 1
ATOM 3316 C CA . ASN A 1 420 ? -6.018 26.179 20.625 1.00 70.44 420 ASN A CA 1
ATOM 3317 C C . ASN A 1 420 ? -5.792 24.774 20.024 1.00 70.44 420 ASN A C 1
ATOM 3319 O O . ASN A 1 420 ? -4.653 24.332 19.892 1.00 70.44 420 ASN A O 1
ATOM 3323 N N . THR A 1 421 ? -6.868 24.055 19.696 1.00 81.50 421 THR A N 1
ATOM 3324 C CA . THR A 1 421 ? -6.812 22.715 19.105 1.00 81.50 421 THR A CA 1
ATOM 3325 C C . THR A 1 421 ? -6.904 22.768 17.580 1.00 81.50 421 THR A C 1
ATOM 3327 O O . THR A 1 421 ? -7.323 23.757 16.976 1.00 81.50 421 THR A O 1
ATOM 3330 N N . TRP A 1 422 ? -6.449 21.696 16.942 1.00 89.38 422 TRP A N 1
ATOM 3331 C CA . TRP A 1 422 ? -6.378 21.552 15.492 1.00 89.38 422 TRP A CA 1
ATOM 3332 C C . TRP A 1 422 ? -6.964 20.217 15.072 1.00 89.38 422 TRP A C 1
ATOM 3334 O O . TRP A 1 422 ? -6.710 19.214 15.735 1.00 89.38 422 TRP A O 1
ATOM 3344 N N . ARG A 1 423 ? -7.642 20.158 13.927 1.00 91.50 423 ARG A N 1
ATOM 3345 C CA . ARG A 1 423 ? -8.098 18.899 13.330 1.00 91.50 423 ARG A CA 1
ATOM 3346 C C . ARG A 1 423 ? -7.463 18.619 11.981 1.00 91.50 423 ARG A C 1
ATOM 3348 O O . ARG A 1 423 ? -7.221 19.535 11.197 1.00 91.50 423 ARG A O 1
ATOM 3355 N N . ALA A 1 424 ? -7.232 17.341 11.706 1.00 96.44 424 ALA A N 1
ATOM 3356 C CA . ALA A 1 424 ? -7.093 16.826 10.354 1.00 96.44 424 ALA A CA 1
ATOM 3357 C C . ALA A 1 424 ? -8.452 16.284 9.894 1.00 96.44 424 ALA A C 1
ATOM 3359 O O . ALA A 1 424 ? -9.071 15.470 10.583 1.00 96.44 424 ALA A O 1
ATOM 3360 N N . GLU A 1 425 ? -8.907 16.731 8.730 1.00 93.56 425 GLU A N 1
ATOM 3361 C CA . GLU A 1 425 ? -10.143 16.276 8.101 1.00 93.56 425 GLU A CA 1
ATOM 3362 C C . GLU A 1 425 ? -9.821 15.395 6.901 1.00 93.56 425 GLU A C 1
ATOM 3364 O O . GLU A 1 425 ? -9.264 15.877 5.918 1.00 93.56 425 GLU A O 1
ATOM 3369 N N . VAL A 1 426 ? -10.189 14.118 6.964 1.00 96.25 426 VAL A N 1
ATOM 3370 C CA . VAL A 1 426 ? -10.043 13.175 5.853 1.00 96.25 426 VAL A CA 1
ATOM 3371 C C . VAL A 1 426 ? -11.323 13.180 5.022 1.00 96.25 426 VAL A C 1
ATOM 3373 O O . VAL A 1 426 ? -12.404 12.888 5.538 1.00 96.25 426 VAL A O 1
ATOM 3376 N N . THR A 1 427 ? -11.200 13.476 3.729 1.00 94.44 427 THR A N 1
ATOM 3377 C CA . THR A 1 427 ? -12.304 13.465 2.755 1.00 94.44 427 THR A CA 1
ATOM 3378 C C . THR A 1 427 ? -11.936 12.618 1.529 1.00 94.44 427 THR A C 1
ATOM 3380 O O . THR A 1 427 ? -10.761 12.362 1.264 1.00 94.44 427 THR A O 1
ATOM 3383 N N . VAL A 1 428 ? -12.934 12.127 0.783 1.00 94.31 428 VAL A N 1
ATOM 3384 C CA . VAL A 1 428 ? -12.709 11.265 -0.395 1.00 94.31 428 VAL A CA 1
ATOM 3385 C C . VAL A 1 428 ? -12.980 12.042 -1.694 1.00 94.31 428 VAL A C 1
ATOM 3387 O O . VAL A 1 428 ? -14.123 12.483 -1.882 1.00 94.31 428 VAL A O 1
ATOM 3390 N N . PRO A 1 429 ? -11.992 12.157 -2.610 1.00 93.19 429 PRO A N 1
ATOM 3391 C CA . PRO A 1 429 ? -12.139 12.812 -3.906 1.00 93.19 429 PRO A CA 1
ATOM 3392 C C . PRO A 1 429 ? -13.393 12.373 -4.669 1.00 93.19 429 PRO A C 1
ATOM 3394 O O . PRO A 1 429 ? -13.759 11.196 -4.696 1.00 93.19 429 PRO A O 1
ATOM 3397 N N . GLY A 1 430 ? -14.077 13.334 -5.293 1.00 91.50 430 GLY A N 1
ATOM 3398 C CA . GLY A 1 430 ? -15.328 13.094 -6.024 1.00 91.50 430 GLY A CA 1
ATOM 3399 C C . GLY A 1 430 ? -16.556 12.816 -5.142 1.00 91.50 430 GLY A C 1
ATOM 3400 O O . GLY A 1 430 ? -17.635 12.585 -5.680 1.00 91.50 430 GLY A O 1
ATOM 3401 N N . ASN A 1 431 ? -16.421 12.855 -3.810 1.00 90.19 431 ASN A N 1
ATOM 3402 C CA . ASN A 1 431 ? -17.519 12.779 -2.841 1.00 90.19 431 ASN A CA 1
ATOM 3403 C C . ASN A 1 431 ? -18.521 11.605 -3.060 1.00 90.19 431 ASN A C 1
ATOM 3405 O O . ASN A 1 431 ? -19.742 11.816 -3.088 1.00 90.19 431 ASN A O 1
ATOM 3409 N N . PRO A 1 432 ? -18.048 10.349 -3.214 1.00 92.94 432 PRO A N 1
ATOM 3410 C CA . PRO A 1 432 ? -18.907 9.214 -3.553 1.00 92.94 432 PRO A CA 1
ATOM 3411 C C . PRO A 1 432 ? -19.979 8.929 -2.488 1.00 92.94 432 PRO A C 1
ATOM 3413 O O . PRO A 1 432 ? -19.817 9.237 -1.304 1.00 92.94 432 PRO A O 1
ATOM 3416 N N . LEU A 1 433 ? -21.096 8.320 -2.913 1.00 92.12 433 LEU A N 1
ATOM 3417 C CA . LEU A 1 433 ? -22.217 7.975 -2.026 1.00 92.12 433 LEU A CA 1
ATOM 3418 C C . LEU A 1 433 ? -21.815 6.958 -0.952 1.00 92.12 433 LEU A C 1
ATOM 3420 O O . LEU A 1 433 ? -22.177 7.127 0.209 1.00 92.12 433 LEU A O 1
ATOM 3424 N N . LYS A 1 434 ? -21.056 5.924 -1.333 1.00 93.06 434 LYS A N 1
ATOM 3425 C CA . LYS A 1 434 ? -20.443 4.977 -0.398 1.00 93.06 434 LYS A CA 1
ATOM 3426 C C . LYS A 1 434 ? -18.979 5.346 -0.175 1.00 93.06 434 LYS A C 1
ATOM 3428 O O . LYS A 1 434 ? -18.262 5.577 -1.147 1.00 93.06 434 LYS A O 1
ATOM 3433 N N . GLN A 1 435 ? -18.531 5.318 1.075 1.00 92.88 435 GLN A N 1
ATOM 3434 C CA . GLN A 1 435 ? -17.118 5.390 1.439 1.00 92.88 435 GLN A CA 1
ATOM 3435 C C . GLN A 1 435 ? -16.792 4.224 2.385 1.00 92.88 435 GLN A C 1
ATOM 3437 O O . GLN A 1 435 ? -17.502 3.982 3.359 1.00 92.88 435 GLN A O 1
ATOM 3442 N N . ASP A 1 436 ? -15.739 3.475 2.056 1.00 94.19 436 ASP A N 1
ATOM 3443 C CA . ASP A 1 436 ? -15.102 2.500 2.945 1.00 94.19 436 ASP A CA 1
ATOM 3444 C C . ASP A 1 436 ? -13.731 3.086 3.306 1.00 94.19 436 ASP A C 1
ATOM 3446 O O . ASP A 1 436 ? -12.847 3.131 2.446 1.00 94.19 436 ASP A O 1
ATOM 3450 N N . ILE A 1 437 ? -13.572 3.589 4.532 1.00 97.31 437 ILE A N 1
ATOM 3451 C CA . ILE A 1 437 ? -12.349 4.264 4.987 1.00 97.31 437 ILE A CA 1
ATOM 3452 C C . ILE A 1 437 ? -11.617 3.365 5.987 1.00 97.31 437 ILE A C 1
ATOM 3454 O O . ILE A 1 437 ? -12.234 2.796 6.885 1.00 97.31 437 ILE A O 1
ATOM 3458 N N . LEU A 1 438 ? -10.300 3.220 5.836 1.00 98.31 438 LEU A N 1
ATOM 3459 C CA . LEU A 1 438 ? -9.436 2.500 6.774 1.00 98.31 438 LEU A CA 1
ATOM 3460 C C . LEU A 1 438 ? -8.304 3.414 7.229 1.00 98.31 438 LEU A C 1
ATOM 3462 O O . LEU A 1 438 ? -7.420 3.742 6.435 1.00 98.31 438 LEU A O 1
ATOM 3466 N N . THR A 1 439 ? -8.286 3.744 8.514 1.00 98.56 439 THR A N 1
ATOM 3467 C CA . THR A 1 439 ? -7.222 4.522 9.149 1.00 98.56 439 THR A CA 1
ATOM 3468 C C . THR A 1 439 ? -6.452 3.640 10.129 1.00 98.56 439 THR A C 1
ATOM 3470 O O . THR A 1 439 ? -7.040 2.945 10.957 1.00 98.56 439 THR A O 1
ATOM 3473 N N . VAL A 1 440 ? -5.125 3.661 10.043 1.00 98.75 440 VAL A N 1
ATOM 3474 C CA . VAL A 1 440 ? -4.207 2.997 10.977 1.00 98.75 440 VAL A CA 1
ATOM 3475 C C . VAL A 1 440 ? -3.525 4.073 11.817 1.00 98.75 440 VAL A C 1
ATOM 3477 O O . VAL A 1 440 ? -3.064 5.066 11.259 1.00 98.75 440 VAL A O 1
ATOM 3480 N N . LEU A 1 441 ? -3.443 3.894 13.137 1.00 98.62 441 LEU A N 1
ATOM 3481 C CA . LEU A 1 441 ? -2.818 4.844 14.058 1.00 98.62 441 LEU A CA 1
ATOM 3482 C C . LEU A 1 441 ? -1.734 4.156 14.903 1.00 98.62 441 LEU A C 1
ATOM 3484 O O . LEU A 1 441 ? -1.963 3.087 15.475 1.00 98.62 441 LEU A O 1
ATOM 3488 N N . GLN A 1 442 ? -0.565 4.789 15.007 1.00 97.69 442 GLN A N 1
ATOM 3489 C CA . GLN A 1 442 ? 0.610 4.307 15.739 1.00 97.69 442 GLN A CA 1
ATOM 3490 C C . GLN A 1 442 ? 1.091 5.362 16.751 1.00 97.69 442 GLN A C 1
ATOM 3492 O O . GLN A 1 442 ? 1.814 6.293 16.380 1.00 97.69 442 GLN A O 1
ATOM 3497 N N . PRO A 1 443 ? 0.745 5.216 18.040 1.00 96.19 443 PRO A N 1
ATOM 3498 C CA . PRO A 1 443 ? 1.347 5.992 19.118 1.00 96.19 443 PRO A CA 1
ATOM 3499 C C . PRO A 1 443 ? 2.780 5.537 19.413 1.00 96.19 443 PRO A C 1
ATOM 3501 O O . PRO A 1 443 ? 3.079 4.339 19.451 1.00 96.19 443 PRO A O 1
ATOM 3504 N N . GLY A 1 444 ? 3.664 6.489 19.693 1.00 93.94 444 GLY A N 1
ATOM 3505 C CA . GLY A 1 444 ? 5.056 6.238 20.056 1.00 93.94 444 GLY A CA 1
ATOM 3506 C C . GLY A 1 444 ? 5.672 7.377 20.866 1.00 93.94 444 GLY A C 1
ATOM 3507 O O . GLY A 1 444 ? 5.027 8.381 21.160 1.00 93.94 444 GLY A O 1
ATOM 3508 N N . ALA A 1 445 ? 6.941 7.222 21.238 1.00 92.31 445 ALA A N 1
ATOM 3509 C CA . ALA A 1 445 ? 7.748 8.309 21.785 1.00 92.31 445 ALA A CA 1
ATOM 3510 C C . ALA A 1 445 ? 8.148 9.308 20.681 1.00 92.31 445 ALA A C 1
ATOM 3512 O O . ALA A 1 445 ? 8.322 8.934 19.518 1.00 92.31 445 ALA A O 1
ATOM 3513 N N . LYS A 1 446 ? 8.319 10.579 21.049 1.00 91.81 446 LYS A N 1
ATOM 3514 C CA . LYS A 1 446 ? 8.709 11.692 20.165 1.00 91.81 446 LYS A CA 1
ATOM 3515 C C . LYS A 1 446 ? 9.992 11.407 19.384 1.00 91.81 446 LYS A C 1
ATOM 3517 O O . LYS A 1 446 ? 10.061 11.676 18.179 1.00 91.81 446 LYS A O 1
ATOM 3522 N N . THR A 1 447 ? 10.967 10.819 20.073 1.00 90.31 447 THR A N 1
ATOM 3523 C CA . THR A 1 447 ? 12.241 10.304 19.561 1.00 90.31 447 THR A CA 1
ATOM 3524 C C . THR A 1 447 ? 12.235 8.769 19.547 1.00 90.31 447 THR A C 1
ATOM 3526 O O . THR A 1 447 ? 11.455 8.130 20.249 1.00 90.31 447 THR A O 1
ATOM 3529 N N . GLY A 1 448 ? 13.080 8.153 18.715 1.00 86.56 448 GLY A N 1
ATOM 3530 C CA . GLY A 1 448 ? 13.253 6.692 18.646 1.00 86.56 448 GLY A CA 1
ATOM 3531 C C . GLY A 1 448 ? 12.137 5.896 17.948 1.00 86.56 448 GLY A C 1
ATOM 3532 O O . GLY A 1 448 ? 12.403 4.800 17.463 1.00 86.56 448 GLY A O 1
ATOM 3533 N N . SER A 1 449 ? 10.916 6.428 17.832 1.00 90.56 449 SER A N 1
ATOM 3534 C CA . SER A 1 449 ? 9.820 5.752 17.120 1.00 90.56 449 SER A CA 1
ATOM 3535 C C . SER A 1 449 ? 10.005 5.804 15.604 1.00 90.56 449 SER A C 1
ATOM 3537 O O . SER A 1 449 ? 9.929 6.876 15.005 1.00 90.56 449 SER A O 1
ATOM 3539 N N . THR A 1 450 ? 10.193 4.643 14.975 1.00 90.94 450 THR A N 1
ATOM 3540 C CA . THR A 1 450 ? 10.079 4.491 13.517 1.00 90.94 450 THR A CA 1
ATOM 3541 C C . THR A 1 450 ? 8.608 4.517 13.103 1.00 90.94 450 THR A C 1
ATOM 3543 O O . THR A 1 450 ? 7.804 3.769 13.660 1.00 90.94 450 THR A O 1
ATOM 3546 N N . GLU A 1 451 ? 8.276 5.345 12.115 1.00 96.00 451 GLU A N 1
ATOM 3547 C CA . GLU A 1 451 ? 6.973 5.359 11.443 1.00 96.00 451 GLU A CA 1
ATOM 3548 C C . GLU A 1 451 ? 6.688 4.007 10.765 1.00 96.00 451 GLU A C 1
ATOM 3550 O O . GLU A 1 451 ? 7.588 3.345 10.235 1.00 96.00 451 GLU A O 1
ATOM 3555 N N . MET A 1 452 ? 5.436 3.565 10.818 1.00 97.31 452 MET A N 1
ATOM 3556 C CA . MET A 1 452 ? 4.973 2.352 10.152 1.00 97.31 452 MET A CA 1
ATOM 3557 C C . MET A 1 452 ? 4.929 2.512 8.628 1.00 97.31 452 MET A C 1
ATOM 3559 O O . MET A 1 452 ? 4.772 3.607 8.103 1.00 97.31 452 MET A O 1
ATOM 3563 N N . THR A 1 453 ? 4.966 1.402 7.891 1.00 97.31 453 THR A N 1
ATOM 3564 C CA . THR A 1 453 ? 4.555 1.393 6.477 1.00 97.31 453 THR A CA 1
ATOM 3565 C C . THR A 1 453 ? 3.287 0.569 6.316 1.00 97.31 453 THR A C 1
ATOM 3567 O O . THR A 1 453 ? 3.238 -0.582 6.761 1.00 97.31 453 THR A O 1
ATOM 3570 N N . THR A 1 454 ? 2.284 1.140 5.658 1.00 97.88 454 THR A N 1
ATOM 3571 C CA . THR A 1 454 ? 0.971 0.531 5.419 1.00 97.88 454 THR A CA 1
ATOM 3572 C C . THR A 1 454 ? 0.799 0.136 3.956 1.00 97.88 454 THR A C 1
ATOM 3574 O O . THR A 1 454 ? 1.341 0.777 3.057 1.00 97.88 454 THR A O 1
ATOM 3577 N N . THR A 1 455 ? 0.032 -0.915 3.684 1.00 97.50 455 THR A N 1
ATOM 3578 C CA . THR A 1 455 ? -0.323 -1.325 2.317 1.00 97.50 455 THR A CA 1
ATOM 3579 C C . THR A 1 455 ? -1.704 -1.960 2.327 1.00 97.50 455 THR A C 1
ATOM 3581 O O . THR A 1 455 ? -1.934 -2.910 3.077 1.00 97.50 455 THR A O 1
ATOM 3584 N N . ALA A 1 456 ? -2.614 -1.442 1.501 1.00 97.69 456 ALA A N 1
ATOM 3585 C CA . ALA A 1 456 ? -3.972 -1.955 1.380 1.00 97.69 456 ALA A CA 1
ATOM 3586 C C . ALA A 1 456 ? -3.982 -3.448 1.006 1.00 97.69 456 ALA A C 1
ATOM 3588 O O . ALA A 1 456 ? -3.220 -3.899 0.151 1.00 97.69 456 ALA A O 1
ATOM 3589 N N . LEU A 1 457 ? -4.872 -4.215 1.636 1.00 97.38 457 LEU A N 1
ATOM 3590 C CA . LEU A 1 457 ? -5.062 -5.638 1.367 1.00 97.38 457 LEU A CA 1
ATOM 3591 C C . LEU A 1 457 ? -6.545 -5.942 1.165 1.00 97.38 457 LEU A C 1
ATOM 3593 O O . LEU A 1 457 ? -7.395 -5.480 1.924 1.00 97.38 457 LEU A O 1
ATOM 3597 N N . LYS A 1 458 ? -6.855 -6.747 0.147 1.00 97.19 458 LYS A N 1
ATOM 3598 C CA . LYS A 1 458 ? -8.214 -7.198 -0.176 1.00 97.19 458 LYS A CA 1
ATOM 3599 C C . LYS A 1 458 ? -8.215 -8.701 -0.420 1.00 97.19 458 LYS A C 1
ATOM 3601 O O . LYS A 1 458 ? -7.247 -9.268 -0.925 1.00 97.19 458 LYS A O 1
ATOM 3606 N N . THR A 1 459 ? -9.312 -9.344 -0.049 1.00 98.25 459 THR A N 1
ATOM 3607 C CA . THR A 1 459 ? -9.559 -10.757 -0.365 1.00 98.25 459 THR A CA 1
ATOM 3608 C C . THR A 1 459 ? -9.941 -10.942 -1.830 1.00 98.25 459 THR A C 1
ATOM 3610 O O . THR A 1 459 ? -10.598 -10.089 -2.422 1.00 98.25 459 THR A O 1
ATOM 3613 N N . THR A 1 460 ? -9.607 -12.096 -2.410 1.00 97.38 460 THR A N 1
ATOM 3614 C CA . THR A 1 460 ? -10.027 -12.497 -3.764 1.00 97.38 460 THR A CA 1
ATOM 3615 C C . THR A 1 460 ? -11.552 -12.546 -3.896 1.00 97.38 460 THR A C 1
ATOM 3617 O O . THR A 1 460 ? -12.091 -12.272 -4.961 1.00 97.38 460 THR A O 1
ATOM 3620 N N . GLN A 1 461 ? -12.260 -12.857 -2.805 1.00 95.94 461 GLN A N 1
ATOM 3621 C CA . GLN A 1 461 ? -13.723 -12.828 -2.728 1.00 95.94 461 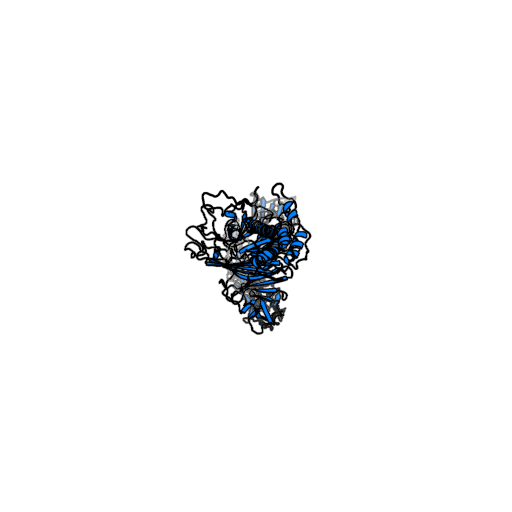GLN A CA 1
ATOM 3622 C C . GLN A 1 461 ? -14.311 -11.413 -2.541 1.00 95.94 461 GLN A C 1
ATOM 3624 O O . GLN A 1 461 ? -15.532 -11.277 -2.529 1.00 95.94 461 GLN A O 1
ATOM 3629 N N . ASN A 1 462 ? -13.481 -10.377 -2.343 1.00 94.75 462 ASN A N 1
ATOM 3630 C CA . ASN A 1 462 ? -13.884 -9.003 -1.998 1.00 94.75 462 ASN A CA 1
ATOM 3631 C C . ASN A 1 462 ? -14.844 -8.917 -0.782 1.00 94.75 462 ASN A C 1
ATOM 3633 O O . ASN A 1 462 ? -15.647 -7.991 -0.667 1.00 94.75 462 ASN A O 1
ATOM 3637 N N . ASN A 1 463 ? -14.777 -9.900 0.126 1.00 95.12 463 ASN A N 1
ATOM 3638 C CA . ASN A 1 463 ? -15.631 -10.009 1.316 1.00 95.12 463 ASN A CA 1
ATOM 3639 C C . ASN A 1 463 ? -14.950 -9.487 2.596 1.00 95.12 463 ASN A C 1
ATOM 3641 O O . ASN A 1 463 ? -15.622 -9.199 3.586 1.00 95.12 463 ASN A O 1
ATOM 3645 N N . MET A 1 464 ? -13.627 -9.328 2.557 1.00 97.75 464 MET A N 1
ATOM 3646 C CA . MET A 1 464 ? -12.825 -8.639 3.566 1.00 97.75 464 MET A CA 1
ATOM 3647 C C . MET A 1 464 ? -11.770 -7.738 2.922 1.00 97.75 464 MET A C 1
ATOM 3649 O O . MET A 1 464 ? -11.185 -8.099 1.892 1.00 97.75 464 MET A O 1
ATOM 3653 N N . GLU A 1 465 ? -11.476 -6.617 3.575 1.00 97.44 465 GLU A N 1
ATOM 3654 C CA . GLU A 1 465 ? -10.372 -5.711 3.241 1.00 97.44 465 GLU A CA 1
ATOM 3655 C C . GLU A 1 465 ? -9.715 -5.135 4.502 1.00 97.44 465 GLU A C 1
ATOM 3657 O O . GLU A 1 465 ? -10.233 -5.284 5.608 1.00 97.44 465 GLU A O 1
ATOM 3662 N N . GLY A 1 466 ? -8.535 -4.541 4.358 1.00 97.81 466 GLY A N 1
ATOM 3663 C CA . GLY A 1 466 ? -7.711 -4.134 5.488 1.00 97.81 466 GLY A CA 1
ATOM 3664 C C . GLY A 1 466 ? -6.321 -3.660 5.064 1.00 97.81 466 GLY A C 1
ATOM 3665 O O . GLY A 1 466 ? -6.155 -3.106 3.976 1.00 97.81 466 GLY A O 1
ATOM 3666 N N . SER A 1 467 ? -5.318 -3.882 5.917 1.00 98.31 467 SER A N 1
ATOM 3667 C CA . SER A 1 467 ? -3.943 -3.415 5.703 1.00 98.31 467 SER A CA 1
ATOM 3668 C C . SER A 1 467 ? -2.908 -4.432 6.176 1.00 98.31 467 SER A C 1
ATOM 3670 O O . SER A 1 467 ? -3.038 -5.034 7.243 1.00 98.31 467 SER A O 1
ATOM 3672 N N . ILE A 1 468 ? -1.816 -4.535 5.423 1.00 98.56 468 ILE A N 1
ATOM 3673 C CA . ILE A 1 468 ? -0.516 -4.971 5.937 1.00 98.56 468 ILE A CA 1
ATOM 3674 C C . ILE A 1 468 ? 0.108 -3.752 6.630 1.00 98.56 468 ILE A C 1
ATOM 3676 O O . ILE A 1 468 ? 0.150 -2.674 6.038 1.00 98.56 468 ILE A O 1
ATOM 3680 N N . VAL A 1 469 ? 0.555 -3.890 7.876 1.00 98.25 469 VAL A N 1
ATOM 3681 C CA . VAL A 1 469 ? 1.177 -2.817 8.672 1.00 98.25 469 VAL A CA 1
ATOM 3682 C C . VAL A 1 469 ? 2.534 -3.309 9.159 1.00 98.25 469 VAL A C 1
ATOM 3684 O O . VAL A 1 469 ? 2.612 -4.278 9.911 1.00 98.25 469 VAL A O 1
ATOM 3687 N N . LYS A 1 470 ? 3.623 -2.669 8.733 1.00 97.00 470 LYS A N 1
ATOM 3688 C CA . LYS A 1 470 ? 4.997 -3.039 9.109 1.00 97.00 470 LYS A CA 1
ATOM 3689 C C . LYS A 1 470 ? 5.602 -1.984 10.029 1.00 97.00 470 LYS A C 1
ATOM 3691 O O . LYS A 1 470 ? 5.525 -0.798 9.732 1.00 97.00 470 LYS A O 1
ATOM 3696 N N . ILE A 1 471 ? 6.241 -2.430 11.111 1.00 92.44 471 ILE A N 1
ATOM 3697 C CA . ILE A 1 471 ? 6.811 -1.579 12.164 1.00 92.44 471 ILE A CA 1
ATOM 3698 C C . ILE A 1 471 ? 8.198 -2.133 12.497 1.00 92.44 471 ILE A C 1
ATOM 3700 O O . ILE A 1 471 ? 8.325 -3.166 13.162 1.00 92.44 471 ILE A O 1
ATOM 3704 N N . GLY A 1 472 ? 9.250 -1.507 11.968 1.00 88.88 472 GLY A N 1
ATOM 3705 C CA . GLY A 1 472 ? 10.607 -2.056 12.035 1.00 88.88 472 GLY A CA 1
ATOM 3706 C C . GLY A 1 472 ? 10.680 -3.478 11.453 1.00 88.88 472 GLY A C 1
ATOM 3707 O O . GLY A 1 472 ? 10.499 -3.677 10.249 1.00 88.88 472 GLY A O 1
ATOM 3708 N N . SER A 1 473 ? 10.936 -4.467 12.315 1.00 89.25 473 SER A N 1
ATOM 3709 C CA . SER A 1 473 ? 10.991 -5.898 11.974 1.00 89.25 473 SER A CA 1
ATOM 3710 C C . SER A 1 473 ? 9.665 -6.657 12.135 1.00 89.25 473 SER A C 1
ATOM 3712 O O . SER A 1 473 ? 9.572 -7.801 11.689 1.00 89.25 473 SER A O 1
ATOM 3714 N N . ARG A 1 474 ? 8.639 -6.058 12.757 1.00 92.56 474 ARG A N 1
ATOM 3715 C CA . ARG A 1 474 ? 7.319 -6.682 12.954 1.00 92.56 474 ARG A CA 1
ATOM 3716 C C . ARG A 1 474 ? 6.378 -6.373 11.794 1.00 92.56 474 ARG A C 1
ATOM 3718 O O . ARG A 1 474 ? 6.531 -5.373 11.090 1.00 92.56 474 ARG A O 1
ATOM 3725 N N . THR A 1 475 ? 5.391 -7.237 11.584 1.00 97.19 475 THR A N 1
ATOM 3726 C CA . THR A 1 475 ? 4.340 -7.031 10.583 1.00 97.19 475 THR A CA 1
ATOM 3727 C C . THR A 1 475 ? 3.023 -7.608 11.082 1.00 97.19 475 THR A C 1
ATOM 3729 O O . THR A 1 475 ? 2.966 -8.770 11.476 1.00 97.19 475 THR A O 1
ATOM 3732 N N . GLU A 1 476 ? 1.982 -6.788 11.045 1.00 97.94 476 GLU A N 1
ATOM 3733 C CA . GLU A 1 476 ? 0.589 -7.165 11.260 1.00 97.94 476 GLU A CA 1
ATOM 3734 C C . GLU A 1 476 ? -0.115 -7.233 9.897 1.00 97.94 476 GLU A C 1
ATOM 3736 O O . GLU A 1 476 ? 0.187 -6.453 8.990 1.00 97.94 476 GLU A O 1
ATOM 3741 N N . VAL A 1 477 ? -1.061 -8.152 9.735 1.00 98.62 477 VAL A N 1
ATOM 3742 C CA . VAL A 1 477 ? -1.889 -8.293 8.531 1.00 98.62 477 VAL A CA 1
ATOM 3743 C C . VAL A 1 477 ? -3.341 -8.366 8.974 1.00 98.62 477 VAL A C 1
ATOM 3745 O O . VAL A 1 477 ? -3.817 -9.412 9.416 1.00 98.62 477 VAL A O 1
ATOM 3748 N N . VAL A 1 478 ? -4.039 -7.238 8.900 1.00 98.69 478 VAL A N 1
ATOM 3749 C CA . VAL A 1 478 ? -5.399 -7.095 9.430 1.00 98.69 478 VAL A CA 1
ATOM 3750 C C . VAL A 1 478 ? -6.405 -7.068 8.289 1.00 98.69 478 VAL A C 1
ATOM 3752 O O . VAL A 1 478 ? -6.174 -6.410 7.276 1.00 98.69 478 VAL A O 1
ATOM 3755 N N . LEU A 1 479 ? -7.528 -7.765 8.463 1.00 98.69 479 LEU A N 1
ATOM 3756 C CA . LEU A 1 479 ? -8.659 -7.789 7.534 1.00 98.69 479 LEU A CA 1
ATOM 3757 C C . LEU A 1 479 ? -9.983 -7.701 8.304 1.00 98.69 479 LEU A C 1
ATOM 3759 O O . LEU A 1 479 ? -10.218 -8.482 9.225 1.00 98.69 479 LEU A O 1
ATOM 3763 N N . PHE A 1 480 ? -10.875 -6.810 7.881 1.00 98.31 480 PHE A N 1
ATOM 3764 C CA . PHE A 1 480 ? -12.224 -6.635 8.420 1.00 98.31 480 PHE A CA 1
ATOM 3765 C C . PHE A 1 480 ? -13.282 -7.166 7.447 1.00 98.31 480 PHE A C 1
ATOM 3767 O O . PHE A 1 480 ? -13.153 -7.018 6.233 1.00 98.31 480 PHE A O 1
ATOM 3774 N N . ASN A 1 481 ? -14.350 -7.765 7.978 1.00 95.81 481 ASN A N 1
ATOM 3775 C CA . ASN A 1 481 ? -15.542 -8.144 7.218 1.00 95.81 481 ASN A CA 1
ATOM 3776 C C . ASN A 1 481 ? -16.207 -6.899 6.591 1.00 95.81 481 ASN A C 1
ATOM 3778 O O . ASN A 1 481 ? -16.607 -5.979 7.303 1.00 95.81 481 ASN A O 1
ATOM 3782 N N . LYS A 1 482 ? -16.349 -6.897 5.259 1.00 93.56 482 LYS A N 1
ATOM 3783 C CA . LYS A 1 482 ? -16.888 -5.786 4.453 1.00 93.56 482 LYS A CA 1
ATOM 3784 C C . LYS A 1 482 ? -18.429 -5.761 4.384 1.00 93.56 482 LYS A C 1
ATOM 3786 O O . LYS A 1 482 ? -19.020 -4.908 3.721 1.00 93.56 482 LYS A O 1
ATOM 3791 N N . SER A 1 483 ? -19.111 -6.703 5.040 1.00 90.00 483 SER A N 1
ATOM 3792 C CA . SER A 1 483 ? -20.575 -6.796 5.048 1.00 90.00 483 SER A CA 1
ATOM 3793 C C . SER A 1 483 ? -21.212 -5.586 5.750 1.00 90.00 483 SER A C 1
ATOM 3795 O O . SER A 1 483 ? -21.058 -5.370 6.952 1.00 90.00 483 SER A O 1
ATOM 3797 N N . VAL A 1 484 ? -21.953 -4.788 4.979 1.00 84.81 484 VAL A N 1
ATOM 3798 C CA . VAL A 1 484 ? -22.615 -3.554 5.429 1.00 84.81 484 VAL A CA 1
ATOM 3799 C C . VAL A 1 484 ? -23.999 -3.834 6.019 1.00 84.81 484 VAL A C 1
ATOM 3801 O O . VAL A 1 484 ? -25.029 -3.461 5.466 1.00 84.81 484 VAL A O 1
ATOM 3804 N N . ALA A 1 485 ? -24.002 -4.524 7.156 1.00 86.62 485 ALA A N 1
ATOM 3805 C CA . ALA A 1 485 ? -25.177 -4.729 7.994 1.00 86.62 485 ALA A CA 1
ATOM 3806 C C . ALA A 1 485 ? -24.828 -4.530 9.478 1.00 86.62 485 ALA A C 1
ATOM 3808 O O . ALA A 1 485 ? -23.667 -4.688 9.877 1.00 86.62 485 ALA A O 1
ATOM 3809 N N . LYS A 1 486 ? -25.858 -4.246 10.291 1.00 80.75 486 LYS A N 1
ATOM 3810 C CA . LYS A 1 486 ? -25.777 -4.165 11.762 1.00 80.75 486 LYS A CA 1
ATOM 3811 C C . LYS A 1 486 ? -25.231 -5.467 12.350 1.00 80.75 486 LYS A C 1
ATOM 3813 O O . LYS A 1 486 ? -24.256 -5.452 13.084 1.00 80.75 486 LYS A O 1
ATOM 3818 N N . TYR A 1 487 ? -25.788 -6.603 11.940 1.00 84.19 487 TYR A N 1
ATOM 3819 C CA . TYR A 1 487 ? -25.238 -7.923 12.248 1.00 84.19 487 TYR A CA 1
ATOM 3820 C C . TYR A 1 487 ? -24.709 -8.542 10.945 1.00 84.19 487 TYR A C 1
ATOM 3822 O O . TYR A 1 487 ? -25.483 -9.153 10.204 1.00 84.19 487 TYR A O 1
ATOM 3830 N N . PRO A 1 488 ? -23.426 -8.317 10.594 1.00 87.75 488 PRO A N 1
ATOM 3831 C CA . PRO A 1 488 ? -22.852 -8.820 9.351 1.00 87.75 488 PRO A CA 1
ATOM 3832 C C . PRO A 1 488 ? -22.838 -10.351 9.329 1.00 87.75 488 PRO A C 1
ATOM 3834 O O . PRO A 1 488 ? -22.582 -11.003 10.343 1.00 87.75 488 PRO A O 1
ATOM 3837 N N . SER A 1 489 ? -23.073 -10.937 8.152 1.00 90.81 489 SER A N 1
ATOM 3838 C CA . SER A 1 489 ? -22.942 -12.390 7.982 1.00 90.81 489 SER A CA 1
ATOM 3839 C C . SER A 1 489 ? -21.482 -12.811 8.217 1.00 90.81 489 SER A C 1
ATOM 3841 O O . SER A 1 489 ? -20.593 -12.223 7.590 1.00 90.81 489 SER A O 1
ATOM 3843 N N . PRO A 1 490 ? -21.197 -13.801 9.088 1.00 92.69 490 PRO A N 1
ATOM 3844 C CA . PRO A 1 490 ? -19.822 -14.158 9.422 1.00 92.69 490 PRO A CA 1
ATOM 3845 C C . PRO A 1 490 ? -19.056 -14.729 8.229 1.00 92.69 490 PRO A C 1
ATOM 3847 O O . PRO A 1 490 ? -19.566 -15.580 7.494 1.00 92.69 490 PRO A O 1
ATOM 3850 N N . ILE A 1 491 ? -17.803 -14.310 8.050 1.00 96.12 491 ILE A N 1
ATOM 3851 C CA . ILE A 1 491 ? -16.980 -14.808 6.946 1.00 96.12 491 ILE A CA 1
ATOM 3852 C C . ILE A 1 491 ? -16.573 -16.264 7.212 1.00 96.12 491 ILE A C 1
ATOM 3854 O O . ILE A 1 491 ? -15.897 -16.593 8.185 1.00 96.12 491 ILE A O 1
ATOM 3858 N N . THR A 1 492 ? -16.985 -17.171 6.327 1.00 96.75 492 THR A N 1
ATOM 3859 C CA . THR A 1 492 ? -16.683 -18.611 6.428 1.00 96.75 492 THR A CA 1
ATOM 3860 C C . THR A 1 492 ? -15.477 -19.032 5.585 1.00 96.75 492 THR A C 1
ATOM 3862 O O . THR A 1 492 ? -14.914 -20.101 5.822 1.00 96.75 492 THR A O 1
ATOM 3865 N N . SER A 1 493 ? -15.050 -18.199 4.632 1.00 97.19 493 SER A N 1
ATOM 3866 C CA . SER A 1 493 ? -13.832 -18.390 3.843 1.00 97.19 493 SER A CA 1
ATOM 3867 C C . SER A 1 493 ? -13.275 -17.047 3.366 1.00 97.19 493 SER A C 1
ATOM 3869 O O . SER A 1 493 ? -14.030 -16.206 2.874 1.00 97.19 493 SER A O 1
ATOM 3871 N N . ALA A 1 494 ? -11.960 -16.878 3.465 1.00 97.94 494 ALA A N 1
ATOM 3872 C CA . ALA A 1 494 ? -11.215 -15.721 2.979 1.00 97.94 494 ALA A CA 1
ATOM 3873 C C . ALA A 1 494 ? -9.913 -16.187 2.309 1.00 97.94 494 ALA A C 1
ATOM 3875 O O . ALA A 1 494 ? -9.176 -16.996 2.875 1.00 97.94 494 ALA A O 1
ATOM 3876 N N . THR A 1 495 ? -9.627 -15.672 1.116 1.00 98.56 495 THR A N 1
ATOM 3877 C CA . THR A 1 495 ? -8.407 -15.953 0.346 1.00 98.56 495 THR A CA 1
ATOM 3878 C C . THR A 1 495 ? -7.745 -14.636 -0.024 1.00 98.56 495 THR A C 1
ATOM 3880 O O . THR A 1 495 ? -8.435 -13.710 -0.442 1.00 98.56 495 THR A O 1
ATOM 3883 N N . TYR A 1 496 ? -6.430 -14.525 0.137 1.00 98.38 496 TYR A N 1
ATOM 3884 C CA . TYR A 1 496 ? -5.671 -13.325 -0.219 1.00 98.38 496 TYR A CA 1
ATOM 3885 C C . TYR A 1 496 ? -4.212 -13.663 -0.534 1.00 98.38 496 TYR A C 1
ATOM 3887 O O . TYR A 1 496 ? -3.672 -14.668 -0.068 1.00 98.38 496 TYR A O 1
ATOM 3895 N N . THR A 1 497 ? -3.569 -12.808 -1.324 1.00 96.75 497 THR A N 1
ATOM 3896 C CA . THR A 1 497 ? -2.144 -12.932 -1.641 1.00 96.75 497 THR A CA 1
ATOM 3897 C C . THR A 1 497 ? -1.309 -12.268 -0.548 1.00 96.75 497 THR A C 1
ATOM 3899 O O . THR A 1 497 ? -1.612 -11.157 -0.118 1.00 96.75 497 THR A O 1
ATOM 3902 N N . TYR A 1 498 ? -0.244 -12.932 -0.111 1.00 96.44 498 TYR A N 1
ATOM 3903 C CA . TYR A 1 498 ? 0.762 -12.393 0.795 1.00 96.44 498 TYR A CA 1
ATOM 3904 C C . TYR A 1 498 ? 2.151 -12.883 0.369 1.00 96.44 498 TYR A C 1
ATOM 3906 O O . TYR A 1 498 ? 2.312 -14.015 -0.078 1.00 96.44 498 TYR A O 1
ATOM 3914 N N . THR A 1 499 ? 3.156 -12.017 0.478 1.00 93.31 499 THR A N 1
ATOM 3915 C CA . THR A 1 499 ? 4.544 -12.318 0.079 1.00 93.31 499 THR A CA 1
ATOM 3916 C C . THR A 1 499 ? 5.583 -11.898 1.122 1.00 93.31 499 THR A C 1
ATOM 3918 O O . THR A 1 499 ? 6.775 -12.126 0.909 1.00 93.31 499 THR A O 1
ATOM 3921 N N . GLY A 1 500 ? 5.148 -11.311 2.243 1.00 91.81 500 GLY A N 1
ATOM 3922 C CA . GLY A 1 500 ? 6.007 -10.725 3.272 1.00 91.81 500 GLY A CA 1
ATOM 3923 C C . GLY A 1 500 ? 6.607 -11.725 4.270 1.00 91.81 500 GLY A C 1
ATOM 3924 O O . GLY A 1 500 ? 6.943 -12.858 3.934 1.00 91.81 500 GLY A O 1
ATOM 3925 N N . SER A 1 501 ? 6.782 -11.278 5.515 1.00 91.69 501 SER A N 1
ATOM 3926 C CA . SER A 1 501 ? 7.427 -12.061 6.575 1.00 91.69 501 SER A CA 1
ATOM 3927 C C . SER A 1 501 ? 6.558 -13.238 7.016 1.00 91.69 501 SER A C 1
ATOM 3929 O O . SER A 1 501 ? 5.406 -13.043 7.389 1.00 91.69 501 SER A O 1
ATOM 3931 N N . LEU A 1 502 ? 7.121 -14.450 7.073 1.00 91.31 502 LEU A N 1
ATOM 3932 C CA . LEU A 1 502 ? 6.420 -15.614 7.639 1.00 91.31 502 LEU A CA 1
ATOM 3933 C C . LEU A 1 502 ? 6.075 -15.422 9.127 1.00 91.31 502 LEU A C 1
ATOM 3935 O O . LEU A 1 502 ? 5.087 -15.969 9.599 1.00 91.31 502 LEU A O 1
ATOM 3939 N N . ASN A 1 503 ? 6.847 -14.588 9.834 1.00 92.56 503 ASN A N 1
ATOM 3940 C CA . ASN A 1 503 ? 6.623 -14.229 11.237 1.00 92.56 503 ASN A CA 1
ATOM 3941 C C . ASN A 1 503 ? 5.605 -13.082 11.409 1.00 92.56 503 ASN A C 1
ATOM 3943 O O . ASN A 1 503 ? 5.545 -12.481 12.482 1.00 92.56 503 ASN A O 1
ATOM 3947 N N . ALA A 1 504 ? 4.860 -12.717 10.362 1.00 96.38 504 ALA A N 1
ATOM 3948 C CA . ALA A 1 504 ? 3.777 -11.752 10.478 1.00 96.38 504 ALA A CA 1
ATOM 3949 C C . ALA A 1 504 ? 2.600 -12.337 11.271 1.00 96.38 504 ALA A C 1
ATOM 3951 O O . ALA A 1 504 ? 2.278 -13.523 11.162 1.00 96.38 504 ALA A O 1
ATOM 3952 N N . THR A 1 505 ? 1.932 -11.483 12.040 1.00 97.25 505 THR A N 1
ATOM 3953 C CA . THR A 1 505 ? 0.695 -11.824 12.747 1.00 97.25 505 THR A CA 1
ATOM 3954 C C . THR A 1 505 ? -0.489 -11.427 11.872 1.00 97.25 505 THR A C 1
ATOM 3956 O O . THR A 1 505 ? -0.642 -10.270 11.495 1.00 97.25 505 THR A O 1
ATOM 3959 N N . HIS A 1 506 ? -1.341 -12.385 11.534 1.00 98.25 506 HIS A N 1
ATOM 3960 C CA . HIS A 1 506 ? -2.536 -12.189 10.721 1.00 98.25 506 HIS A CA 1
ATOM 3961 C C . HIS A 1 506 ? -3.760 -12.163 11.636 1.00 98.25 506 HIS A C 1
ATOM 3963 O O . HIS A 1 506 ? -3.950 -13.108 12.397 1.00 98.25 506 HIS A O 1
ATOM 3969 N N . SER A 1 507 ? -4.587 -11.117 11.558 1.00 98.12 507 SER A N 1
ATOM 3970 C CA . SER A 1 507 ? -5.818 -10.962 12.348 1.00 98.12 507 SER A CA 1
ATOM 3971 C C . SER A 1 507 ? -7.018 -10.675 11.443 1.00 98.12 507 SER A C 1
ATOM 3973 O O . SER A 1 507 ? -7.119 -9.607 10.841 1.00 98.12 507 SER A O 1
ATOM 3975 N N . LEU A 1 508 ? -7.934 -11.639 11.338 1.00 98.50 508 LEU A N 1
ATOM 3976 C CA . LEU A 1 508 ? -9.166 -11.530 10.547 1.00 98.50 508 LEU A CA 1
ATOM 3977 C C . LEU A 1 508 ? -10.360 -11.303 11.482 1.00 98.50 508 LEU A C 1
ATOM 3979 O O . LEU A 1 508 ? -10.603 -12.129 12.359 1.00 98.50 508 LEU A O 1
ATOM 3983 N N . CYS A 1 509 ? -11.113 -10.223 11.277 1.00 97.69 509 CYS A N 1
ATOM 3984 C CA . CYS A 1 509 ? -12.221 -9.784 12.130 1.00 97.69 509 CYS A CA 1
ATOM 3985 C C . CYS A 1 509 ? -13.589 -9.954 11.443 1.00 97.69 509 CYS A C 1
ATOM 3987 O O . CYS A 1 509 ? -13.757 -9.577 10.282 1.00 97.69 509 CYS A O 1
ATOM 3989 N N . GLY A 1 510 ? -14.588 -10.466 12.169 1.00 94.56 510 GLY A N 1
ATOM 3990 C CA . GLY A 1 510 ? -15.934 -10.744 11.639 1.00 94.56 510 GLY A CA 1
ATOM 3991 C C . GLY A 1 510 ? -16.084 -12.141 11.017 1.00 94.56 510 GLY A C 1
ATOM 3992 O O . GLY A 1 510 ? -16.857 -12.328 10.071 1.00 94.56 510 GLY A O 1
ATOM 3993 N N . LEU A 1 511 ? -15.315 -13.107 11.526 1.00 95.69 511 LEU A N 1
ATOM 3994 C CA . LEU A 1 511 ? -15.463 -14.550 11.303 1.00 95.69 511 LEU A CA 1
ATOM 3995 C C . LEU A 1 511 ? -16.530 -15.140 12.250 1.00 95.69 511 LEU A C 1
ATOM 3997 O O . LEU A 1 511 ? -17.014 -14.456 13.144 1.00 95.69 511 LEU A O 1
ATOM 4001 N N . ASP A 1 512 ? -16.898 -16.410 12.067 1.00 93.44 512 ASP A N 1
ATOM 4002 C CA . ASP A 1 512 ? -17.913 -17.118 12.868 1.00 93.44 512 ASP A CA 1
ATOM 4003 C C . ASP A 1 512 ? -17.381 -17.431 14.288 1.00 93.44 512 ASP A C 1
ATOM 4005 O O . ASP A 1 512 ? -16.451 -18.241 14.417 1.00 93.44 512 ASP A O 1
ATOM 4009 N N . PRO A 1 513 ? -17.907 -16.796 15.358 1.00 92.12 513 PRO A N 1
ATOM 4010 C CA . PRO A 1 513 ? -17.309 -16.856 16.691 1.00 92.12 513 PRO A CA 1
ATOM 4011 C C . PRO A 1 513 ? -17.217 -18.260 17.294 1.00 92.12 513 PRO A C 1
ATOM 4013 O O . PRO A 1 513 ? -18.122 -19.094 17.189 1.00 92.12 513 PRO A O 1
ATOM 4016 N N . GLY A 1 514 ? -16.085 -18.536 17.944 1.00 91.75 514 GLY A N 1
ATOM 4017 C CA . GLY A 1 514 ? -15.775 -19.830 18.556 1.00 91.75 514 GLY A CA 1
ATOM 4018 C C . GLY A 1 514 ? -15.577 -21.000 17.581 1.00 91.75 514 GLY A C 1
ATOM 4019 O O . GLY A 1 514 ? -15.236 -22.100 18.029 1.00 91.75 514 GLY A O 1
ATOM 4020 N N . LYS A 1 515 ? -15.781 -20.823 16.265 1.00 95.88 515 LYS A N 1
ATOM 4021 C CA . LYS A 1 515 ? -15.606 -21.908 15.286 1.00 95.88 515 LYS A CA 1
ATOM 4022 C C . LYS A 1 515 ? -14.144 -22.135 14.942 1.00 95.88 515 LYS A C 1
ATOM 4024 O O . LYS A 1 515 ? -13.318 -21.229 15.003 1.00 95.88 515 LYS A O 1
ATOM 4029 N N . ALA A 1 516 ? -13.862 -23.362 14.523 1.00 97.38 516 ALA A N 1
ATOM 4030 C CA . ALA A 1 516 ? -12.571 -23.768 14.003 1.00 97.38 516 ALA A CA 1
ATOM 4031 C C . ALA A 1 516 ? -12.398 -23.371 12.525 1.00 97.38 516 ALA A C 1
ATOM 4033 O O . ALA A 1 516 ? -13.322 -23.450 11.709 1.00 97.38 516 ALA A O 1
ATOM 4034 N N . TYR A 1 517 ? -11.181 -22.952 12.195 1.00 98.19 517 TYR A N 1
ATOM 4035 C CA . TYR A 1 517 ? -10.730 -22.561 10.869 1.00 98.19 517 TYR A CA 1
ATOM 4036 C C . TYR A 1 517 ? -9.419 -23.278 10.549 1.00 98.19 517 TYR A C 1
ATOM 4038 O O . TYR A 1 517 ? -8.527 -23.390 11.392 1.00 98.19 517 TYR A O 1
ATOM 4046 N N . GLN A 1 518 ? -9.298 -23.748 9.311 1.00 97.25 518 GLN A N 1
ATOM 4047 C CA . GLN A 1 518 ? -8.033 -24.192 8.747 1.00 97.25 518 GLN A CA 1
ATOM 4048 C C . GLN A 1 518 ? -7.371 -23.024 8.016 1.00 97.25 518 GLN A C 1
ATOM 4050 O O . GLN A 1 518 ? -8.001 -22.372 7.179 1.00 97.25 518 GLN A O 1
ATOM 4055 N N . VAL A 1 519 ? -6.088 -22.799 8.300 1.00 97.19 519 VAL A N 1
ATOM 4056 C CA . VAL A 1 519 ? -5.213 -21.925 7.508 1.00 97.19 519 VAL A CA 1
ATOM 4057 C C . VAL A 1 519 ? -4.394 -22.798 6.559 1.00 97.19 519 VAL A C 1
ATOM 4059 O O . VAL A 1 519 ? -3.881 -23.847 6.949 1.00 97.19 519 VAL A O 1
ATOM 4062 N N . THR A 1 520 ? -4.278 -22.371 5.308 1.00 96.06 520 THR A N 1
ATOM 4063 C CA . THR A 1 520 ? -3.426 -22.979 4.277 1.00 96.06 520 THR A CA 1
ATOM 4064 C C . THR A 1 520 ? -2.645 -21.878 3.572 1.00 96.06 520 THR A C 1
ATOM 4066 O O . THR A 1 520 ? -3.169 -20.779 3.385 1.00 96.06 520 THR A O 1
ATOM 4069 N N . TYR A 1 521 ? -1.396 -22.158 3.203 1.00 97.19 521 TYR A N 1
ATOM 4070 C CA . TYR A 1 521 ? -0.530 -21.215 2.500 1.00 97.19 521 TYR A CA 1
ATOM 4071 C C . TYR A 1 521 ? 0.181 -21.960 1.371 1.00 97.19 521 TYR A C 1
ATOM 4073 O O . TYR A 1 521 ? 0.982 -22.863 1.625 1.00 97.19 521 TYR A O 1
ATOM 4081 N N . THR A 1 522 ? -0.169 -21.625 0.131 1.00 96.94 522 THR A N 1
ATOM 4082 C CA . THR A 1 522 ? 0.237 -22.372 -1.065 1.00 96.94 522 THR A CA 1
ATOM 4083 C C . THR A 1 522 ? 0.635 -21.386 -2.152 1.00 96.94 522 THR A C 1
ATOM 4085 O O . THR A 1 522 ? -0.163 -20.545 -2.568 1.00 96.94 522 THR A O 1
ATOM 4088 N N . GLY A 1 523 ? 1.894 -21.439 -2.587 1.00 94.69 523 GLY A N 1
ATOM 4089 C CA . GLY A 1 523 ? 2.499 -20.302 -3.275 1.00 94.69 523 GLY A CA 1
ATOM 4090 C C . GLY A 1 523 ? 2.421 -19.052 -2.384 1.00 94.69 523 GLY A C 1
ATOM 4091 O O . GLY A 1 523 ? 2.562 -19.176 -1.167 1.00 94.69 523 GLY A O 1
ATOM 4092 N N . PRO A 1 524 ? 2.155 -17.864 -2.948 1.00 95.25 524 PRO A N 1
ATOM 4093 C CA . PRO A 1 524 ? 1.891 -16.652 -2.176 1.00 95.25 524 PRO A CA 1
ATOM 4094 C C . PRO A 1 524 ? 0.418 -16.534 -1.728 1.00 95.25 524 PRO A C 1
ATOM 4096 O O . PRO A 1 524 ? -0.008 -15.462 -1.311 1.00 95.25 524 PRO A O 1
ATOM 4099 N N . VAL A 1 525 ? -0.409 -17.582 -1.853 1.00 97.06 525 VAL A N 1
ATOM 4100 C CA . VAL A 1 525 ? -1.856 -17.507 -1.581 1.00 97.06 525 VAL A CA 1
ATOM 4101 C C . VAL A 1 525 ? -2.177 -18.080 -0.205 1.00 97.06 525 VAL A C 1
ATOM 4103 O O . VAL A 1 525 ? -2.049 -19.284 0.030 1.00 97.06 525 VAL A O 1
ATOM 4106 N N . VAL A 1 526 ? -2.641 -17.219 0.701 1.00 98.31 526 VAL A N 1
ATOM 4107 C CA . VAL A 1 526 ? -3.216 -17.602 1.995 1.00 98.31 526 VAL A CA 1
ATOM 4108 C C . VAL A 1 526 ? -4.700 -17.900 1.796 1.00 98.31 526 VAL A C 1
ATOM 4110 O O . VAL A 1 526 ? -5.424 -17.109 1.192 1.00 98.31 526 VAL A O 1
ATOM 4113 N N . THR A 1 527 ? -5.186 -19.023 2.323 1.00 97.88 527 THR A N 1
ATOM 4114 C CA . THR A 1 527 ? -6.624 -19.308 2.441 1.00 97.88 527 THR A CA 1
ATOM 4115 C C . THR A 1 527 ? -6.969 -19.737 3.860 1.00 97.88 527 THR A C 1
ATOM 4117 O O . THR A 1 527 ? -6.381 -20.673 4.405 1.00 97.88 527 THR A O 1
ATOM 4120 N N . VAL A 1 528 ? -7.958 -19.053 4.432 1.00 98.12 528 VAL A N 1
ATOM 4121 C CA . VAL A 1 528 ? -8.534 -19.285 5.758 1.00 98.12 528 VAL A CA 1
ATOM 4122 C C . VAL A 1 528 ? -9.973 -19.756 5.562 1.00 98.12 528 VAL A C 1
ATOM 4124 O O . VAL A 1 528 ? -10.780 -19.026 4.988 1.00 98.12 528 VAL A O 1
ATOM 4127 N N . LYS A 1 529 ? -10.311 -20.972 6.006 1.00 97.50 529 LYS A N 1
ATOM 4128 C CA . LYS A 1 529 ? -11.617 -21.604 5.739 1.00 97.50 529 LYS A CA 1
ATOM 4129 C C . LYS A 1 529 ? -12.182 -22.294 6.980 1.00 97.50 529 LYS A C 1
ATOM 4131 O O . LYS A 1 529 ? -11.479 -23.067 7.625 1.00 97.50 529 LYS A O 1
ATOM 4136 N N . ARG A 1 530 ? -13.457 -22.045 7.294 1.00 97.56 530 ARG A N 1
ATOM 4137 C CA . ARG A 1 530 ? -14.185 -22.660 8.417 1.00 97.56 530 ARG A CA 1
ATOM 4138 C C . ARG A 1 530 ? -14.333 -24.166 8.179 1.00 97.56 530 ARG A C 1
ATOM 4140 O O . ARG A 1 530 ? -14.884 -24.571 7.153 1.00 97.56 530 ARG A O 1
ATOM 4147 N N . THR A 1 531 ? -13.881 -24.989 9.119 1.00 95.56 531 THR A N 1
ATOM 4148 C CA . THR A 1 531 ? -13.944 -26.461 9.049 1.00 95.56 531 THR A CA 1
ATOM 4149 C C . THR A 1 531 ? -14.189 -27.051 10.437 1.00 95.56 531 THR A C 1
ATOM 4151 O O . THR A 1 531 ? -13.864 -26.438 11.449 1.00 95.56 531 THR A O 1
ATOM 4154 N N . THR A 1 532 ? -14.743 -28.262 10.515 1.00 93.25 532 THR A N 1
ATOM 4155 C CA . THR A 1 532 ? -14.885 -28.991 11.792 1.00 93.25 532 THR A CA 1
ATOM 4156 C C . THR A 1 532 ? -13.536 -29.417 12.380 1.00 93.25 532 THR A C 1
ATOM 4158 O O . THR A 1 532 ? -13.406 -29.509 13.595 1.00 93.25 532 THR A O 1
ATOM 4161 N N . SER A 1 533 ? -12.531 -29.634 11.526 1.00 90.69 533 SER A N 1
ATOM 4162 C CA . SER A 1 533 ? -11.172 -30.073 11.870 1.00 90.69 533 SER A CA 1
ATOM 4163 C C . SER A 1 533 ? -10.134 -28.942 11.963 1.00 90.69 533 SER A C 1
ATOM 4165 O O . SER A 1 533 ? -8.938 -29.220 12.010 1.00 90.69 533 SER A O 1
ATOM 4167 N N . GLY A 1 534 ? -10.555 -27.674 11.932 1.00 91.62 534 GLY A N 1
ATOM 4168 C CA . GLY A 1 534 ? -9.639 -26.531 11.881 1.00 91.62 534 GLY A CA 1
ATOM 4169 C C . GLY A 1 534 ? -8.760 -26.399 13.129 1.00 91.62 534 GLY A C 1
ATOM 4170 O O . GLY A 1 534 ? -9.233 -26.535 14.258 1.00 91.62 534 GLY A O 1
ATOM 4171 N N . THR A 1 535 ? -7.475 -26.107 12.932 1.00 92.19 535 THR A N 1
ATOM 4172 C CA . THR A 1 535 ? -6.474 -26.070 14.013 1.00 92.19 535 THR A CA 1
ATOM 4173 C C . THR A 1 535 ? -6.507 -24.800 14.867 1.00 92.19 535 THR A C 1
ATOM 4175 O O . THR A 1 535 ? -5.945 -24.796 15.961 1.00 92.19 535 THR A O 1
ATOM 4178 N N . ILE A 1 536 ? -7.161 -23.728 14.407 1.00 95.62 536 ILE A N 1
ATOM 4179 C CA . ILE A 1 536 ? -7.231 -22.433 15.104 1.00 95.62 536 ILE A CA 1
ATOM 4180 C C . ILE A 1 536 ? -8.701 -22.016 15.223 1.00 95.62 536 ILE A C 1
ATOM 4182 O O . ILE A 1 536 ? -9.477 -22.219 14.291 1.00 95.62 536 ILE A O 1
ATOM 4186 N N . LYS A 1 537 ? -9.109 -21.449 16.364 1.00 95.56 537 LYS A N 1
ATOM 4187 C CA . LYS A 1 537 ? -10.494 -21.009 16.604 1.00 95.56 537 LYS A CA 1
ATOM 4188 C C . LYS A 1 537 ? -10.615 -19.490 16.590 1.00 95.56 537 LYS A C 1
ATOM 4190 O O . LYS A 1 537 ? -9.767 -18.808 17.161 1.00 95.56 537 LYS A O 1
ATOM 4195 N N . ALA A 1 538 ? -11.680 -18.982 15.974 1.00 95.69 538 ALA A N 1
ATOM 4196 C CA . ALA A 1 538 ? -12.052 -17.577 16.086 1.00 95.69 538 ALA A CA 1
ATOM 4197 C C . ALA A 1 538 ? -12.529 -17.264 17.516 1.00 95.69 538 ALA A C 1
ATOM 4199 O O . ALA A 1 538 ? -13.075 -18.129 18.205 1.00 95.69 538 ALA A O 1
ATOM 4200 N N . SER A 1 539 ? -12.311 -16.029 17.955 1.00 93.69 539 SER A N 1
ATOM 4201 C CA . SER A 1 539 ? -12.595 -15.551 19.308 1.00 93.69 539 SER A CA 1
ATOM 4202 C C . SER A 1 539 ? -14.096 -15.358 19.585 1.00 93.69 539 SER A C 1
ATOM 4204 O O . SER A 1 539 ? -14.944 -15.699 18.754 1.00 93.69 539 SER A O 1
ATOM 4206 N N . ALA A 1 540 ? -14.441 -14.810 20.757 1.00 88.25 540 ALA A N 1
ATOM 4207 C CA . ALA A 1 540 ? -15.828 -14.558 21.158 1.00 88.25 540 ALA A CA 1
ATOM 4208 C C . ALA A 1 540 ? -16.522 -13.491 20.289 1.00 88.25 540 ALA A C 1
ATOM 4210 O O . ALA A 1 540 ? -17.717 -13.611 20.033 1.00 88.25 540 ALA A O 1
ATOM 4211 N N . SER A 1 541 ? -15.768 -12.513 19.776 1.00 87.56 541 SER A N 1
ATOM 4212 C CA . SER A 1 541 ? -16.222 -11.550 18.757 1.00 87.56 541 SER A CA 1
ATOM 4213 C C . SER A 1 541 ? -15.669 -11.834 17.353 1.00 87.56 541 SER A C 1
ATOM 4215 O O . SER A 1 541 ? -15.517 -10.924 16.540 1.00 87.56 541 SER A O 1
ATOM 4217 N N . GLY A 1 542 ? -15.369 -13.098 17.035 1.00 93.44 542 GLY A N 1
ATOM 4218 C CA . GLY A 1 542 ? -15.079 -13.504 15.656 1.00 93.44 542 GLY A CA 1
ATOM 4219 C C . GLY A 1 542 ? -13.748 -12.985 15.106 1.00 93.44 542 GLY A C 1
ATOM 4220 O O . GLY A 1 542 ? -13.638 -12.751 13.901 1.00 93.44 542 GLY A O 1
ATOM 4221 N N . VAL A 1 543 ? -12.743 -12.793 15.966 1.00 96.06 543 VAL A N 1
ATOM 4222 C CA . VAL A 1 543 ? -11.368 -12.459 15.565 1.00 96.06 543 VAL A CA 1
ATOM 4223 C C . VAL A 1 543 ? -10.523 -13.732 15.530 1.00 96.06 543 VAL A C 1
ATOM 4225 O O . VAL A 1 543 ? -10.471 -14.476 16.507 1.00 96.06 543 VAL A O 1
ATOM 4228 N N . LEU A 1 544 ? -9.845 -14.006 14.417 1.00 97.69 544 LEU A N 1
ATOM 4229 C CA . LEU A 1 544 ? -8.889 -15.112 14.294 1.00 97.69 544 LEU A CA 1
ATOM 4230 C C . LEU A 1 544 ? -7.483 -14.543 14.119 1.00 97.69 544 LEU A C 1
ATOM 4232 O O . LEU A 1 544 ? -7.185 -13.973 13.070 1.00 97.69 544 LEU A O 1
ATOM 4236 N N . THR A 1 545 ? -6.630 -14.742 15.125 1.00 96.75 545 THR A N 1
ATOM 4237 C CA . THR A 1 545 ? -5.222 -14.324 15.097 1.00 96.75 545 THR A CA 1
ATOM 4238 C C . THR A 1 545 ? -4.299 -15.532 14.927 1.00 96.75 545 THR A C 1
ATOM 4240 O O . THR A 1 545 ? -4.391 -16.491 15.696 1.00 96.75 545 THR A O 1
ATOM 4243 N N . PHE A 1 546 ? -3.398 -15.495 13.943 1.00 96.94 546 PHE A N 1
ATOM 4244 C CA . PHE A 1 546 ? -2.461 -16.581 13.629 1.00 96.94 546 PHE A CA 1
ATOM 4245 C C . PHE A 1 546 ? -1.144 -16.075 13.018 1.00 96.94 546 PHE A C 1
ATOM 4247 O O . PHE A 1 546 ? -1.032 -14.916 12.638 1.00 96.94 546 PHE A O 1
ATOM 4254 N N . VAL A 1 547 ? -0.152 -16.960 12.909 1.00 96.06 547 VAL A N 1
ATOM 4255 C CA . VAL A 1 547 ? 1.098 -16.757 12.150 1.00 96.06 547 VAL A CA 1
ATOM 4256 C C . VAL A 1 547 ? 1.120 -17.784 11.014 1.00 96.06 547 VAL A C 1
ATOM 4258 O O . VAL A 1 547 ? 0.516 -18.854 11.147 1.00 96.06 547 VAL A O 1
ATOM 4261 N N . LEU A 1 548 ? 1.745 -17.468 9.879 1.00 95.19 548 LEU A N 1
ATOM 4262 C CA . LEU A 1 548 ? 1.737 -18.361 8.718 1.00 95.19 548 LEU A CA 1
ATOM 4263 C C . LEU A 1 548 ? 2.683 -19.565 8.900 1.00 95.19 548 LEU A C 1
ATOM 4265 O O . LEU A 1 548 ? 3.798 -19.405 9.397 1.00 95.19 548 LEU A O 1
ATOM 4269 N N . PRO A 1 549 ? 2.284 -20.775 8.458 1.00 91.44 549 PRO A N 1
ATOM 4270 C CA . PRO A 1 549 ? 3.213 -21.891 8.312 1.00 91.44 549 PRO A CA 1
ATOM 4271 C C . PRO A 1 549 ? 4.173 -21.636 7.140 1.00 91.44 549 PRO A C 1
ATOM 4273 O O . PRO A 1 549 ? 3.955 -20.743 6.319 1.00 91.44 549 PRO A O 1
ATOM 4276 N N . THR A 1 550 ? 5.201 -22.472 6.989 1.00 92.69 550 THR A N 1
ATOM 4277 C CA . THR A 1 550 ? 6.004 -22.490 5.757 1.00 92.69 550 THR A CA 1
ATOM 4278 C C . THR A 1 550 ? 5.095 -22.763 4.543 1.00 92.69 550 THR A C 1
ATOM 4280 O O . THR A 1 550 ? 4.356 -23.751 4.565 1.00 92.69 550 THR A O 1
ATOM 4283 N N . PRO A 1 551 ? 5.126 -21.931 3.483 1.00 95.62 551 PRO A N 1
ATOM 4284 C CA . PRO A 1 551 ? 4.285 -22.119 2.301 1.00 95.62 551 PRO A CA 1
ATOM 4285 C C . PRO A 1 551 ? 4.576 -23.442 1.583 1.00 95.62 551 PRO A C 1
ATOM 4287 O O . PRO A 1 551 ? 5.731 -23.813 1.358 1.00 95.62 551 PRO A O 1
ATOM 4290 N N . THR A 1 552 ? 3.520 -24.127 1.144 1.00 97.25 552 THR A N 1
ATOM 4291 C CA . THR A 1 552 ? 3.637 -25.230 0.182 1.00 97.25 552 THR A CA 1
ATOM 4292 C C . THR A 1 552 ? 3.980 -24.662 -1.192 1.00 97.25 552 THR A C 1
ATOM 4294 O O . THR A 1 552 ? 3.273 -23.794 -1.707 1.00 97.25 552 THR A O 1
ATOM 4297 N N . LYS A 1 553 ? 5.078 -25.134 -1.792 1.00 95.88 553 LYS A N 1
ATOM 4298 C CA . LYS A 1 553 ? 5.571 -24.590 -3.063 1.00 95.88 553 LYS A CA 1
ATOM 4299 C C . LYS A 1 553 ? 4.714 -25.023 -4.247 1.00 95.88 553 LYS A C 1
ATOM 4301 O O . LYS A 1 553 ? 4.324 -26.183 -4.342 1.00 95.88 553 LYS A O 1
ATOM 4306 N N . VAL A 1 554 ? 4.493 -24.100 -5.177 1.00 95.69 554 VAL A N 1
ATOM 4307 C CA . VAL A 1 554 ? 3.790 -24.347 -6.447 1.00 95.69 554 VAL A CA 1
ATOM 4308 C C . VAL A 1 554 ? 4.802 -24.393 -7.599 1.00 95.69 554 VAL A C 1
ATOM 4310 O O . VAL A 1 554 ? 5.868 -23.778 -7.524 1.00 95.69 554 VAL A O 1
ATOM 4313 N N . ALA A 1 555 ? 4.496 -25.128 -8.667 1.00 94.25 555 ALA A N 1
ATOM 4314 C CA . ALA A 1 555 ? 5.304 -25.109 -9.883 1.00 94.25 555 ALA A CA 1
ATOM 4315 C C . ALA A 1 555 ? 5.121 -23.785 -10.647 1.00 94.25 555 ALA A C 1
ATOM 4317 O O . ALA A 1 555 ? 4.001 -23.298 -10.791 1.00 94.25 555 ALA A O 1
ATOM 4318 N N . GLN A 1 556 ? 6.212 -23.222 -11.168 1.00 94.44 556 GLN A N 1
ATOM 4319 C CA . GLN A 1 556 ? 6.192 -22.054 -12.058 1.00 94.44 556 GLN A CA 1
ATOM 4320 C C . GLN A 1 556 ? 6.632 -22.436 -13.475 1.00 94.44 556 GLN A C 1
ATOM 4322 O O . GLN A 1 556 ? 7.511 -23.282 -13.657 1.00 94.44 556 GLN A O 1
ATOM 4327 N N . THR A 1 557 ? 6.027 -21.806 -14.481 1.00 95.00 557 THR A N 1
ATOM 4328 C CA . THR A 1 557 ? 6.258 -22.113 -15.899 1.00 95.00 557 THR A CA 1
ATOM 4329 C C . THR A 1 557 ? 6.792 -20.899 -16.644 1.00 95.00 557 THR A C 1
ATOM 4331 O O . THR A 1 557 ? 6.159 -19.844 -16.618 1.00 95.00 557 THR A O 1
ATOM 4334 N N . LEU A 1 558 ? 7.894 -21.073 -17.373 1.00 96.44 558 LEU A N 1
ATOM 4335 C CA . LEU A 1 558 ? 8.376 -20.098 -18.351 1.00 96.44 558 LEU A CA 1
ATOM 4336 C C . LEU A 1 558 ? 7.792 -20.377 -19.741 1.00 96.44 558 LEU A C 1
ATOM 4338 O O . LEU A 1 558 ? 7.486 -21.522 -20.076 1.00 96.44 558 LEU A O 1
ATOM 4342 N N . LYS A 1 559 ? 7.678 -19.342 -20.578 1.00 94.62 559 LYS A N 1
ATOM 4343 C CA . LYS A 1 559 ? 7.247 -19.464 -21.979 1.00 94.62 559 LYS A CA 1
ATOM 4344 C C . LYS A 1 559 ? 7.937 -18.438 -22.879 1.00 94.62 559 LYS A C 1
ATOM 4346 O O . LYS A 1 559 ? 8.005 -17.263 -22.544 1.00 94.62 559 LYS A O 1
ATOM 4351 N N . PHE A 1 560 ? 8.365 -18.870 -24.065 1.00 92.81 560 PHE A N 1
ATOM 4352 C CA . PHE A 1 560 ? 8.604 -17.986 -25.212 1.00 92.81 560 PHE A CA 1
ATOM 4353 C C . PHE A 1 560 ? 7.386 -18.029 -26.150 1.00 92.81 560 PHE A C 1
ATOM 4355 O O . PHE A 1 560 ? 6.737 -19.068 -26.279 1.00 92.81 560 PHE A O 1
ATOM 4362 N N . SER A 1 561 ? 7.047 -16.907 -26.788 1.00 77.88 561 SER A N 1
ATOM 4363 C CA . SER A 1 561 ? 5.831 -16.778 -27.609 1.00 77.88 561 SER A CA 1
ATOM 4364 C C . SER A 1 561 ? 5.983 -17.288 -29.047 1.00 77.88 561 SER A C 1
ATOM 4366 O O . SER A 1 561 ? 5.070 -17.938 -29.551 1.00 77.88 561 SER A O 1
ATOM 4368 N N . THR A 1 562 ? 7.115 -17.014 -29.701 1.00 76.00 562 THR A N 1
ATOM 4369 C CA . THR A 1 562 ? 7.411 -17.384 -31.100 1.00 76.00 562 THR A CA 1
ATOM 4370 C C . THR A 1 562 ? 8.910 -17.653 -31.313 1.00 76.00 562 THR A C 1
ATOM 4372 O O . THR A 1 562 ? 9.733 -17.408 -30.426 1.00 76.00 562 THR A O 1
ATOM 4375 N N . THR A 1 563 ? 9.293 -18.151 -32.493 1.00 70.44 563 THR A N 1
ATOM 4376 C CA . THR A 1 563 ? 10.686 -18.135 -32.977 1.00 70.44 563 THR A CA 1
ATOM 4377 C C . THR A 1 563 ? 11.108 -16.713 -33.359 1.00 70.44 563 THR A C 1
ATOM 4379 O O . THR A 1 563 ? 10.291 -15.922 -33.834 1.00 70.44 563 THR A O 1
ATOM 4382 N N . ARG A 1 564 ? 12.383 -16.354 -33.147 1.00 84.44 564 ARG A N 1
ATOM 4383 C CA . ARG A 1 564 ? 12.845 -14.960 -33.252 1.00 84.44 564 ARG A CA 1
ATOM 4384 C C . ARG A 1 564 ? 13.929 -14.792 -34.314 1.00 84.44 564 ARG A C 1
ATOM 4386 O O . ARG A 1 564 ? 14.951 -15.471 -34.288 1.00 84.44 564 ARG A O 1
ATOM 4393 N N . SER A 1 565 ? 13.742 -13.823 -35.207 1.00 91.06 565 SER A N 1
ATOM 4394 C CA . SER A 1 565 ? 14.774 -13.373 -36.146 1.00 91.06 565 SER A CA 1
ATOM 4395 C C . SER A 1 565 ? 15.023 -11.877 -35.977 1.00 91.06 565 SER A C 1
ATOM 4397 O O . SER A 1 565 ? 14.090 -11.106 -35.763 1.00 91.06 565 SER A O 1
ATOM 4399 N N . VAL A 1 566 ? 16.283 -11.461 -36.084 1.00 93.06 566 VAL A N 1
ATOM 4400 C CA . VAL A 1 566 ? 16.715 -10.053 -36.054 1.00 93.06 566 VAL A CA 1
ATOM 4401 C C . VAL A 1 566 ? 17.780 -9.819 -37.122 1.00 93.06 566 VAL A C 1
ATOM 4403 O O . VAL A 1 566 ? 18.411 -10.776 -37.564 1.00 93.06 566 VAL A O 1
ATOM 4406 N N . LYS A 1 567 ? 18.007 -8.564 -37.520 1.00 94.62 567 LYS A N 1
ATOM 4407 C CA . LYS A 1 567 ? 19.158 -8.198 -38.360 1.00 94.62 567 LYS A CA 1
ATOM 4408 C C . LYS A 1 567 ? 20.359 -7.826 -37.494 1.00 94.62 567 LYS A C 1
ATOM 4410 O O . LYS A 1 567 ? 20.185 -7.297 -36.393 1.00 94.62 567 LYS A O 1
ATOM 4415 N N . TYR A 1 568 ? 21.567 -8.028 -38.003 1.00 96.44 568 TYR A N 1
ATOM 4416 C CA . TYR A 1 568 ? 22.755 -7.369 -37.466 1.00 96.44 568 TYR A CA 1
ATOM 4417 C C . TYR A 1 568 ? 22.551 -5.837 -37.436 1.00 96.44 568 TYR A C 1
ATOM 4419 O O . TYR A 1 568 ? 21.831 -5.293 -38.274 1.00 96.44 568 TYR A O 1
ATOM 4427 N N . GLY A 1 569 ? 23.096 -5.152 -36.427 1.00 93.12 569 GLY A N 1
ATOM 4428 C CA . GLY A 1 569 ? 22.784 -3.739 -36.154 1.00 93.12 569 GLY A CA 1
ATOM 4429 C C . GLY A 1 569 ? 21.442 -3.468 -35.464 1.00 93.12 569 GLY A C 1
ATOM 4430 O O . GLY A 1 569 ? 21.084 -2.311 -35.263 1.00 93.12 569 GLY A O 1
ATOM 4431 N N . THR A 1 570 ? 20.671 -4.499 -35.096 1.00 93.31 570 THR A N 1
ATOM 4432 C CA . THR A 1 570 ? 19.486 -4.305 -34.245 1.00 93.31 570 THR A CA 1
ATOM 4433 C C . THR A 1 570 ? 19.931 -3.933 -32.830 1.00 93.31 570 THR A C 1
ATOM 4435 O O . THR A 1 570 ? 20.581 -4.743 -32.174 1.00 93.31 570 THR A O 1
ATOM 4438 N N . ALA A 1 571 ? 19.534 -2.746 -32.362 1.00 93.75 571 ALA A N 1
ATOM 4439 C CA . ALA A 1 571 ? 19.762 -2.290 -30.990 1.00 93.75 571 ALA A CA 1
ATOM 4440 C C . ALA A 1 571 ? 19.174 -3.244 -29.931 1.00 93.75 571 ALA A C 1
ATOM 4442 O O . ALA A 1 571 ? 18.211 -3.973 -30.203 1.00 93.75 571 ALA A O 1
ATOM 4443 N N . ASP A 1 572 ? 19.750 -3.194 -28.729 1.00 94.56 572 ASP A N 1
ATOM 4444 C CA . ASP A 1 572 ? 19.472 -4.079 -27.596 1.00 94.56 572 ASP A CA 1
ATOM 4445 C C . ASP A 1 572 ? 17.984 -4.147 -27.222 1.00 94.56 572 ASP A C 1
ATOM 4447 O O . ASP A 1 572 ? 17.284 -3.135 -27.133 1.00 94.56 572 ASP A O 1
ATOM 4451 N N . LYS A 1 573 ? 17.483 -5.368 -26.998 1.00 90.25 573 LYS A N 1
ATOM 4452 C CA . LYS A 1 573 ? 16.055 -5.647 -26.755 1.00 90.25 573 LYS A CA 1
ATOM 4453 C C . LYS A 1 573 ? 15.860 -6.705 -25.680 1.00 90.25 573 LYS A C 1
ATOM 4455 O O . LYS A 1 573 ? 16.697 -7.587 -25.520 1.00 90.25 573 LYS A O 1
ATOM 4460 N N . THR A 1 574 ? 14.701 -6.701 -25.028 1.00 91.31 574 THR A N 1
ATOM 4461 C CA . THR A 1 574 ? 14.309 -7.777 -24.106 1.00 91.31 574 THR A CA 1
ATOM 4462 C C . THR A 1 574 ? 14.336 -9.137 -24.826 1.00 91.31 574 THR A C 1
ATOM 4464 O O . THR A 1 574 ? 13.852 -9.229 -25.965 1.00 91.31 574 THR A O 1
ATOM 4467 N N . PRO A 1 575 ? 14.880 -10.214 -24.220 1.00 92.00 575 PRO A N 1
ATOM 4468 C CA . PRO A 1 575 ? 14.893 -11.542 -24.843 1.00 92.00 575 PRO A CA 1
ATOM 4469 C C . PRO A 1 575 ? 13.485 -12.142 -24.996 1.00 92.00 575 PRO A C 1
ATOM 4471 O O . PRO A 1 575 ? 13.210 -12.806 -25.992 1.00 92.00 575 PRO A O 1
ATOM 4474 N N . GLY A 1 576 ? 12.560 -11.808 -24.088 1.00 91.44 576 GLY A N 1
ATOM 4475 C CA . GLY A 1 576 ? 11.118 -11.992 -24.295 1.00 91.44 576 GLY A CA 1
ATOM 4476 C C . GLY A 1 576 ? 10.546 -13.348 -23.877 1.00 91.44 576 GLY A C 1
ATOM 4477 O O . GLY A 1 576 ? 9.605 -13.816 -24.517 1.00 91.44 576 GLY A O 1
ATOM 4478 N N . ALA A 1 577 ? 11.082 -13.972 -22.823 1.00 94.31 577 ALA A N 1
ATOM 4479 C CA . ALA A 1 577 ? 10.333 -14.997 -22.100 1.00 94.31 577 ALA A CA 1
ATOM 4480 C C . ALA A 1 577 ? 9.375 -14.339 -21.093 1.00 94.31 577 ALA A C 1
ATOM 4482 O O . ALA A 1 577 ? 9.679 -13.286 -20.530 1.00 94.31 577 ALA A O 1
ATOM 4483 N N . THR A 1 578 ? 8.237 -14.980 -20.845 1.00 94.56 578 THR A N 1
ATOM 4484 C CA . THR A 1 578 ? 7.316 -14.665 -19.746 1.00 94.56 578 THR A CA 1
ATOM 4485 C C . THR A 1 578 ? 7.303 -15.800 -18.724 1.00 94.56 578 THR A C 1
ATOM 4487 O O . THR A 1 578 ? 7.773 -16.904 -19.006 1.00 94.56 578 THR A O 1
ATOM 4490 N N . SER A 1 579 ? 6.760 -15.529 -17.536 1.00 95.44 579 SER A N 1
ATOM 4491 C CA . SER A 1 579 ? 6.548 -16.512 -16.471 1.00 95.44 579 SER A CA 1
ATOM 4492 C C . SER A 1 579 ? 5.101 -16.486 -15.975 1.00 95.44 579 SER A C 1
ATOM 4494 O O . SER A 1 579 ? 4.385 -15.508 -16.186 1.00 95.44 579 SER A O 1
ATOM 4496 N N . SER A 1 580 ? 4.690 -17.545 -15.278 1.00 93.56 580 SER A N 1
ATOM 4497 C CA . SER A 1 580 ? 3.466 -17.594 -14.473 1.00 93.56 580 SER A CA 1
ATOM 4498 C C . SER A 1 580 ? 3.550 -16.817 -13.146 1.00 93.56 580 SER A C 1
ATOM 4500 O O . SER A 1 580 ? 2.553 -16.761 -12.433 1.00 93.56 580 SER A O 1
ATOM 4502 N N . ASN A 1 581 ? 4.713 -16.258 -12.779 1.00 89.44 581 ASN A N 1
ATOM 4503 C CA . ASN A 1 581 ? 4.877 -15.326 -11.651 1.00 89.44 581 ASN A CA 1
ATOM 4504 C C . ASN A 1 581 ? 6.133 -14.444 -11.806 1.00 89.44 581 ASN A C 1
ATOM 4506 O O . ASN A 1 581 ? 7.064 -14.778 -12.538 1.00 89.44 581 ASN A O 1
ATOM 4510 N N . ASP A 1 582 ? 6.183 -13.359 -11.045 1.00 89.19 582 ASP A N 1
ATOM 4511 C CA . ASP A 1 582 ? 7.205 -12.308 -11.070 1.00 89.19 582 ASP A CA 1
ATOM 4512 C C . ASP A 1 582 ? 8.074 -12.227 -9.796 1.00 89.19 582 ASP A C 1
ATOM 4514 O O . ASP A 1 582 ? 9.004 -11.425 -9.742 1.00 89.19 582 ASP A O 1
ATOM 4518 N N . ILE A 1 583 ? 7.846 -13.090 -8.792 1.00 90.50 583 ILE A N 1
ATOM 4519 C CA . ILE A 1 583 ? 8.532 -13.035 -7.481 1.00 90.50 583 ILE A CA 1
ATOM 4520 C C . ILE A 1 583 ? 10.056 -13.220 -7.594 1.00 90.50 583 ILE A C 1
ATOM 4522 O O . ILE A 1 583 ? 10.811 -12.731 -6.755 1.00 90.50 583 ILE A O 1
ATOM 4526 N N . THR A 1 584 ? 10.527 -13.930 -8.620 1.00 92.00 584 THR A N 1
ATOM 4527 C CA . THR A 1 584 ? 11.960 -14.043 -8.935 1.00 92.00 584 THR A CA 1
ATOM 4528 C C . THR A 1 584 ? 12.214 -13.612 -10.377 1.00 92.00 584 THR A C 1
ATOM 4530 O O . THR A 1 584 ? 11.431 -13.972 -11.260 1.00 92.00 584 THR A O 1
ATOM 4533 N N . PRO A 1 585 ? 13.292 -12.859 -10.659 1.00 93.75 585 PRO A N 1
ATOM 4534 C CA . PRO A 1 585 ? 13.569 -12.384 -12.008 1.00 93.75 585 PRO A CA 1
ATOM 4535 C C . PRO A 1 585 ? 13.951 -13.536 -12.945 1.00 93.75 585 PRO A C 1
ATOM 4537 O O . PRO A 1 585 ? 14.649 -14.477 -12.557 1.00 93.75 585 PRO A O 1
ATOM 4540 N N . ILE A 1 586 ? 13.534 -13.426 -14.207 1.00 95.81 586 ILE A N 1
ATOM 4541 C CA . ILE A 1 586 ? 13.980 -14.321 -15.279 1.00 95.81 586 ILE A CA 1
ATOM 4542 C C . ILE A 1 586 ? 15.425 -13.957 -15.639 1.00 95.81 586 ILE A C 1
ATOM 4544 O O . ILE A 1 586 ? 15.708 -12.823 -16.031 1.00 95.81 586 ILE A O 1
ATOM 4548 N N . SER A 1 587 ? 16.336 -14.920 -15.532 1.00 95.50 587 SER A N 1
ATOM 4549 C CA . SER A 1 587 ? 17.705 -14.811 -16.030 1.00 95.50 587 SER A CA 1
ATOM 4550 C C . SER A 1 587 ? 17.821 -15.420 -17.428 1.00 95.50 587 SER A C 1
ATOM 4552 O O . SER A 1 587 ? 17.069 -16.320 -17.810 1.00 95.50 587 SER A O 1
ATOM 4554 N N . TYR A 1 588 ? 18.767 -14.908 -18.214 1.00 96.38 588 TYR A N 1
ATOM 4555 C CA . TYR A 1 588 ? 18.951 -15.302 -19.608 1.00 96.38 588 TYR A CA 1
ATOM 4556 C C . TYR A 1 588 ? 20.410 -15.648 -19.899 1.00 96.38 588 TYR A C 1
ATOM 4558 O O . TYR A 1 588 ? 21.329 -14.994 -19.405 1.00 96.38 588 TYR A O 1
ATOM 4566 N N . LYS A 1 589 ? 20.621 -16.647 -20.759 1.00 96.00 589 LYS A N 1
ATOM 4567 C CA . LYS A 1 589 ? 21.938 -17.046 -21.271 1.00 96.00 589 LYS A CA 1
ATOM 4568 C C . LYS A 1 589 ? 21.848 -17.337 -22.767 1.00 96.00 589 LYS A C 1
ATOM 4570 O O . LYS A 1 589 ? 20.907 -17.988 -23.207 1.00 96.00 589 LYS A O 1
ATOM 4575 N N . THR A 1 590 ? 22.838 -16.908 -23.544 1.00 96.88 590 THR A N 1
ATOM 4576 C CA . THR A 1 590 ? 23.009 -17.342 -24.937 1.00 96.88 590 THR A CA 1
ATOM 4577 C C . THR A 1 590 ? 23.976 -18.523 -25.014 1.00 96.88 590 THR A C 1
ATOM 4579 O O . THR A 1 590 ? 24.928 -18.610 -24.235 1.00 96.88 590 THR A O 1
ATOM 4582 N N . SER A 1 591 ? 23.766 -19.440 -25.959 1.00 97.12 591 SER A N 1
ATOM 4583 C CA . SER A 1 591 ? 24.697 -20.557 -26.196 1.00 97.12 591 SER A CA 1
ATOM 4584 C C . SER A 1 591 ? 25.992 -20.157 -26.914 1.00 97.12 591 SER A C 1
ATOM 4586 O O . SER A 1 591 ? 26.945 -20.930 -26.911 1.00 97.12 591 SER A O 1
ATOM 4588 N N . ASN A 1 592 ? 26.067 -18.952 -27.495 1.00 96.69 592 ASN A N 1
ATOM 4589 C CA . ASN A 1 592 ? 27.269 -18.437 -28.151 1.00 96.69 592 ASN A CA 1
ATOM 4590 C C . ASN A 1 592 ? 27.392 -16.906 -28.001 1.00 96.69 592 ASN A C 1
ATOM 4592 O O . ASN A 1 592 ? 26.735 -16.135 -28.706 1.00 96.69 592 ASN A O 1
ATOM 4596 N N . SER A 1 593 ? 28.291 -16.476 -27.111 1.00 95.25 593 SER A N 1
ATOM 4597 C CA . SER A 1 593 ? 28.605 -15.069 -26.814 1.00 95.25 593 SER A CA 1
ATOM 4598 C C . SER A 1 593 ? 29.325 -14.320 -27.947 1.00 95.25 593 SER A C 1
ATOM 4600 O O . SER A 1 593 ? 29.414 -13.093 -27.908 1.00 95.25 593 SER A O 1
ATOM 4602 N N . ALA A 1 594 ? 29.805 -15.019 -28.980 1.00 94.94 594 ALA A N 1
ATOM 4603 C CA . ALA A 1 594 ? 30.346 -14.417 -30.201 1.00 94.94 594 ALA A CA 1
ATOM 4604 C C . ALA A 1 594 ? 29.276 -14.168 -31.286 1.00 94.94 594 ALA A C 1
ATOM 4606 O O . ALA A 1 594 ? 29.616 -13.703 -32.375 1.00 94.94 594 ALA A O 1
ATOM 4607 N N . ILE A 1 595 ? 28.003 -14.490 -31.018 1.00 95.50 595 ILE A N 1
ATOM 4608 C CA . ILE A 1 595 ? 26.843 -14.162 -31.868 1.00 95.50 595 ILE A CA 1
ATOM 4609 C C . ILE A 1 595 ? 25.964 -13.132 -31.151 1.00 95.50 595 ILE A C 1
ATOM 4611 O O . ILE A 1 595 ? 25.717 -12.049 -31.683 1.00 95.50 595 ILE A O 1
ATOM 4615 N N . ALA A 1 596 ? 25.556 -13.425 -29.915 1.00 95.62 596 ALA A N 1
ATOM 4616 C CA . ALA A 1 596 ? 24.802 -12.501 -29.072 1.00 95.62 596 ALA A CA 1
ATOM 4617 C C . ALA A 1 596 ? 25.137 -12.701 -27.587 1.00 95.62 596 ALA A C 1
ATOM 4619 O O . ALA A 1 596 ? 25.419 -13.819 -27.153 1.00 95.62 596 ALA A O 1
ATOM 4620 N N . THR A 1 597 ? 25.074 -11.634 -26.798 1.00 96.38 597 THR A N 1
ATOM 4621 C CA . THR A 1 597 ? 25.313 -11.636 -25.343 1.00 96.38 597 THR A CA 1
ATOM 4622 C C . THR A 1 597 ? 24.101 -11.105 -24.589 1.00 96.38 597 THR A C 1
ATOM 4624 O O . THR A 1 597 ? 23.274 -10.403 -25.165 1.00 96.38 597 THR A O 1
ATOM 4627 N N . ILE A 1 598 ? 24.010 -11.412 -23.293 1.00 95.75 598 ILE A N 1
ATOM 4628 C CA . ILE A 1 598 ? 23.060 -10.755 -22.392 1.00 95.75 598 ILE A CA 1
ATOM 4629 C C . ILE A 1 598 ? 23.806 -9.671 -21.608 1.00 95.75 598 ILE A C 1
ATOM 4631 O O . ILE A 1 598 ? 24.816 -9.964 -20.971 1.00 95.75 598 ILE A O 1
ATOM 4635 N N . VAL A 1 599 ? 23.324 -8.431 -21.673 1.00 93.19 599 VAL A N 1
ATOM 4636 C CA . VAL A 1 599 ? 23.904 -7.247 -21.017 1.00 93.19 599 VAL A CA 1
ATOM 4637 C C . VAL A 1 599 ? 22.776 -6.532 -20.278 1.00 93.19 599 VAL A C 1
ATOM 4639 O O . VAL A 1 599 ? 21.768 -6.198 -20.889 1.00 93.19 599 VAL A O 1
ATOM 4642 N N . ALA A 1 600 ? 22.892 -6.364 -18.956 1.00 91.06 600 ALA A N 1
ATOM 4643 C CA . ALA A 1 600 ? 21.829 -5.797 -18.107 1.00 91.06 600 ALA A CA 1
ATOM 4644 C C . ALA A 1 600 ? 20.424 -6.424 -18.336 1.00 91.06 600 ALA A C 1
ATOM 4646 O O . ALA A 1 600 ? 19.405 -5.743 -18.296 1.00 91.06 600 ALA A O 1
ATOM 4647 N N . GLY A 1 601 ? 20.370 -7.733 -18.623 1.00 90.38 601 GLY A N 1
ATOM 4648 C CA . GLY A 1 601 ? 19.136 -8.468 -18.949 1.00 90.38 601 GLY A CA 1
ATOM 4649 C C . GLY A 1 601 ? 18.669 -8.363 -20.410 1.00 90.38 601 GLY A C 1
ATOM 4650 O O . GLY A 1 601 ? 17.849 -9.173 -20.841 1.00 90.38 601 GLY A O 1
ATOM 4651 N N . GLN A 1 602 ? 19.222 -7.436 -21.195 1.00 93.75 602 GLN A N 1
ATOM 4652 C CA . GLN A 1 602 ? 18.911 -7.237 -22.612 1.00 93.75 602 GLN A CA 1
ATOM 4653 C C . GLN A 1 602 ? 19.751 -8.144 -23.518 1.00 93.75 602 GLN A C 1
ATOM 4655 O O . GLN A 1 602 ? 20.897 -8.468 -23.217 1.00 93.75 602 GLN A O 1
ATOM 4660 N N . LEU A 1 603 ? 19.188 -8.526 -24.663 1.00 94.50 603 LEU A N 1
ATOM 4661 C CA . LEU A 1 603 ? 19.867 -9.229 -25.747 1.00 94.50 603 LEU A CA 1
ATOM 4662 C C . LEU A 1 603 ? 20.631 -8.230 -26.629 1.00 94.50 603 LEU A C 1
ATOM 4664 O O . LEU A 1 603 ? 20.007 -7.439 -27.338 1.00 94.50 603 LEU A O 1
ATOM 4668 N N . HIS A 1 604 ? 21.958 -8.337 -26.628 1.00 95.31 604 HIS A N 1
ATOM 4669 C CA . HIS A 1 604 ? 22.893 -7.541 -27.426 1.00 95.31 604 HIS A CA 1
ATOM 4670 C C . HIS A 1 604 ? 23.447 -8.362 -28.606 1.00 95.31 604 HIS A C 1
ATOM 4672 O O . HIS A 1 604 ? 23.884 -9.503 -28.421 1.00 95.31 604 HIS A O 1
ATOM 4678 N N . ILE A 1 605 ? 23.443 -7.804 -29.823 1.00 95.88 605 ILE A N 1
ATOM 4679 C CA . ILE A 1 605 ? 23.755 -8.529 -31.071 1.00 95.88 605 ILE A CA 1
ATOM 4680 C C . ILE A 1 605 ? 25.164 -8.195 -31.583 1.00 95.88 605 ILE A C 1
ATOM 4682 O O . ILE A 1 605 ? 25.425 -7.077 -32.024 1.00 95.88 605 ILE A O 1
ATOM 4686 N N . LYS A 1 606 ? 26.058 -9.194 -31.596 1.00 94.75 606 LYS A N 1
ATOM 4687 C CA . LYS A 1 606 ? 27.492 -9.027 -31.910 1.00 94.75 606 LYS A CA 1
ATOM 4688 C C . LYS A 1 606 ? 27.911 -9.555 -33.283 1.00 94.75 606 LYS A C 1
ATOM 4690 O O . LYS A 1 606 ? 28.869 -9.039 -33.854 1.00 94.75 606 LYS A O 1
ATOM 4695 N N . ARG A 1 607 ? 27.221 -10.563 -33.823 1.00 94.75 607 ARG A N 1
ATOM 4696 C CA . ARG A 1 607 ? 27.523 -11.166 -35.135 1.00 94.75 607 ARG A CA 1
ATOM 4697 C C . ARG A 1 607 ? 26.306 -11.893 -35.701 1.00 94.75 607 ARG A C 1
ATOM 4699 O O . ARG A 1 607 ? 25.401 -12.255 -34.954 1.00 94.75 607 ARG A O 1
ATOM 4706 N N . THR A 1 608 ? 26.296 -12.137 -37.005 1.00 95.69 608 THR A N 1
ATOM 4707 C CA . THR A 1 608 ? 25.327 -13.034 -37.653 1.00 95.69 608 THR A CA 1
ATOM 4708 C C . THR A 1 608 ? 25.520 -14.501 -37.261 1.00 95.69 608 THR A C 1
ATOM 4710 O O . THR A 1 608 ? 26.580 -14.916 -36.779 1.00 95.69 608 THR A O 1
ATOM 4713 N N . GLY A 1 609 ? 24.472 -15.297 -37.484 1.00 95.50 609 GLY A N 1
ATOM 4714 C CA . GLY A 1 609 ? 24.439 -16.732 -37.207 1.00 95.50 609 GLY A CA 1
ATOM 4715 C C . GLY A 1 609 ? 23.173 -17.156 -36.466 1.00 95.50 609 GLY A C 1
ATOM 4716 O O . GLY A 1 609 ? 22.235 -16.375 -36.304 1.00 95.50 609 GLY A O 1
ATOM 4717 N N . VAL A 1 610 ? 23.154 -18.406 -36.008 1.00 95.31 610 VAL A N 1
ATOM 4718 C CA . VAL A 1 610 ? 22.073 -18.965 -35.186 1.00 95.31 610 VAL A CA 1
ATOM 4719 C C . VAL A 1 610 ? 22.603 -19.216 -33.779 1.00 95.31 610 VAL A C 1
ATOM 4721 O O . VAL A 1 610 ? 23.701 -19.746 -33.608 1.00 95.31 610 VAL A O 1
ATOM 4724 N N . VAL A 1 611 ? 21.832 -18.826 -32.768 1.00 95.88 611 VAL A N 1
ATOM 4725 C CA . VAL A 1 611 ? 22.149 -19.034 -31.349 1.00 95.88 611 VAL A CA 1
ATOM 4726 C C . VAL A 1 611 ? 20.864 -19.338 -30.584 1.00 95.88 611 VAL A C 1
ATOM 4728 O O . VAL A 1 611 ? 19.789 -18.875 -30.957 1.00 95.88 611 VAL A O 1
ATOM 4731 N N . THR A 1 612 ? 20.945 -20.117 -29.510 1.00 95.25 612 THR A N 1
ATOM 4732 C CA . THR A 1 612 ? 19.806 -20.331 -28.605 1.00 95.25 612 THR A CA 1
ATOM 4733 C C . THR A 1 612 ? 19.888 -19.394 -27.408 1.00 95.25 612 THR A C 1
ATOM 4735 O O . THR A 1 612 ? 20.962 -19.175 -26.844 1.00 95.25 612 THR A O 1
ATOM 4738 N N . ILE A 1 613 ? 18.741 -18.838 -27.025 1.00 95.81 613 ILE A N 1
ATOM 4739 C CA . ILE A 1 613 ? 18.531 -18.117 -25.772 1.00 95.81 613 ILE A CA 1
ATOM 4740 C C . ILE A 1 613 ? 17.864 -19.096 -24.808 1.00 95.81 613 ILE A C 1
ATOM 4742 O O . ILE A 1 613 ? 16.752 -19.550 -25.072 1.00 95.81 613 ILE A O 1
ATOM 4746 N N . THR A 1 614 ? 18.521 -19.404 -23.696 1.00 96.19 614 THR A N 1
ATOM 4747 C CA . THR A 1 614 ? 17.907 -20.087 -22.553 1.00 96.19 614 THR A CA 1
ATOM 4748 C C . THR A 1 614 ? 17.354 -19.038 -21.598 1.00 96.19 614 THR A C 1
ATOM 4750 O O . THR A 1 614 ? 18.077 -18.112 -21.224 1.00 96.19 614 THR A O 1
ATOM 4753 N N . ALA A 1 615 ? 16.095 -19.193 -21.195 1.00 96.81 615 ALA A N 1
ATOM 4754 C CA . ALA A 1 615 ? 15.497 -18.484 -20.072 1.00 96.81 615 ALA A CA 1
ATOM 4755 C C . ALA A 1 615 ? 15.407 -19.424 -18.862 1.00 96.81 615 ALA A C 1
ATOM 4757 O O . ALA A 1 615 ? 15.011 -20.587 -18.996 1.00 96.81 615 ALA A O 1
ATOM 4758 N N . SER A 1 616 ? 15.761 -18.900 -17.694 1.00 96.19 616 SER A N 1
ATOM 4759 C CA . SER A 1 616 ? 15.821 -19.609 -16.417 1.00 96.19 616 SER A CA 1
ATOM 4760 C C . SER A 1 616 ? 15.184 -18.751 -15.325 1.00 96.19 616 SER A C 1
ATOM 4762 O O . SER A 1 616 ? 15.274 -17.528 -15.362 1.00 96.19 616 SER A O 1
ATOM 4764 N N . GLN A 1 617 ? 14.547 -19.370 -14.331 1.00 97.00 617 GLN A N 1
ATOM 4765 C CA . GLN A 1 617 ? 13.950 -18.650 -13.202 1.00 97.00 617 GLN A CA 1
ATOM 4766 C C . GLN A 1 617 ? 14.110 -19.482 -11.931 1.00 97.00 617 GLN A C 1
ATOM 4768 O O . GLN A 1 617 ? 13.735 -20.658 -11.880 1.00 97.00 617 GLN A O 1
ATOM 4773 N N . ALA A 1 618 ? 14.740 -18.881 -10.923 1.00 95.75 618 ALA A N 1
ATOM 4774 C CA . ALA A 1 618 ? 15.054 -19.552 -9.670 1.00 95.75 618 ALA A CA 1
ATOM 4775 C C . ALA A 1 618 ? 13.783 -19.853 -8.862 1.00 95.75 618 ALA A C 1
ATOM 4777 O O . ALA A 1 618 ? 12.781 -19.151 -8.965 1.00 95.75 618 ALA A O 1
ATOM 4778 N N . GLY A 1 619 ? 13.824 -20.893 -8.029 1.00 94.56 619 GLY A N 1
ATOM 4779 C CA . GLY A 1 619 ? 12.776 -21.106 -7.032 1.00 94.56 619 GLY A CA 1
ATOM 4780 C C . GLY A 1 619 ? 12.821 -20.035 -5.941 1.00 94.56 619 GLY A C 1
ATOM 4781 O O . GLY A 1 619 ? 13.865 -19.440 -5.679 1.00 94.56 619 GLY A O 1
ATOM 4782 N N . SER A 1 620 ? 11.696 -19.830 -5.265 1.00 93.44 620 SER A N 1
ATOM 4783 C CA . SER A 1 620 ? 11.578 -18.967 -4.086 1.00 93.44 620 SER A CA 1
ATOM 4784 C C . SER A 1 620 ? 11.132 -19.798 -2.877 1.00 93.44 620 SER A C 1
ATOM 4786 O O . SER A 1 620 ? 11.170 -21.032 -2.912 1.00 93.44 620 SER A O 1
ATOM 4788 N N . ILE A 1 621 ? 10.689 -19.163 -1.788 1.00 92.81 621 ILE A N 1
ATOM 4789 C CA . ILE A 1 621 ? 9.932 -19.881 -0.750 1.00 92.81 621 ILE A CA 1
ATOM 4790 C C . ILE A 1 621 ? 8.526 -20.276 -1.230 1.00 92.81 621 ILE A C 1
ATOM 4792 O O . ILE A 1 621 ? 7.997 -21.262 -0.739 1.00 92.81 621 ILE A O 1
ATOM 4796 N N . TYR A 1 622 ? 7.973 -19.589 -2.236 1.00 94.81 622 TYR A N 1
ATOM 4797 C CA . TYR A 1 622 ? 6.619 -19.802 -2.765 1.00 94.81 622 TYR A CA 1
ATOM 4798 C C . TYR A 1 622 ? 6.575 -20.732 -3.988 1.00 94.81 622 TYR A C 1
ATOM 4800 O O . TYR A 1 622 ? 5.599 -21.456 -4.181 1.00 94.81 622 TYR A O 1
ATOM 4808 N N . PHE A 1 623 ? 7.632 -20.756 -4.802 1.00 95.31 623 PHE A N 1
ATOM 4809 C CA . PHE A 1 623 ? 7.672 -21.526 -6.049 1.00 95.31 623 PHE A CA 1
ATOM 4810 C C . PHE A 1 623 ? 8.883 -22.464 -6.120 1.00 95.31 623 PHE A C 1
ATOM 4812 O O . PHE A 1 623 ? 9.966 -22.139 -5.625 1.00 95.31 623 PHE A O 1
ATOM 4819 N N . THR A 1 624 ? 8.728 -23.631 -6.753 1.00 96.25 624 THR A N 1
ATOM 4820 C CA . THR A 1 624 ? 9.873 -24.469 -7.171 1.00 96.25 624 THR A CA 1
ATOM 4821 C C . THR A 1 624 ? 10.682 -23.744 -8.251 1.00 96.25 624 THR A C 1
ATOM 4823 O O . THR A 1 624 ? 10.214 -22.749 -8.789 1.00 96.25 624 THR A O 1
ATOM 4826 N N . ALA A 1 625 ? 11.884 -24.198 -8.620 1.00 96.06 625 ALA A N 1
ATOM 4827 C CA . ALA A 1 625 ? 12.540 -23.644 -9.814 1.00 96.06 625 ALA A CA 1
ATOM 4828 C C . ALA A 1 625 ? 11.686 -23.896 -11.073 1.00 96.06 625 ALA A C 1
ATOM 4830 O O . ALA A 1 625 ? 10.992 -24.914 -11.150 1.00 96.06 625 ALA A O 1
ATOM 4831 N N . ALA A 1 626 ? 11.722 -22.973 -12.037 1.00 96.69 626 ALA A N 1
ATOM 4832 C CA . ALA A 1 626 ? 11.088 -23.183 -13.335 1.00 96.69 626 ALA A CA 1
ATOM 4833 C C . ALA A 1 626 ? 11.891 -24.184 -14.177 1.00 96.69 626 ALA A C 1
ATOM 4835 O O . ALA A 1 626 ? 13.122 -24.218 -14.117 1.00 96.69 626 ALA A O 1
ATOM 4836 N N . ALA A 1 627 ? 11.204 -24.946 -15.028 1.00 96.56 627 ALA A N 1
ATOM 4837 C CA . ALA A 1 627 ? 11.873 -25.651 -16.115 1.00 96.56 627 ALA A CA 1
ATOM 4838 C C . ALA A 1 627 ? 12.458 -24.627 -17.106 1.00 96.56 627 ALA A C 1
ATOM 4840 O O . ALA A 1 627 ? 11.767 -23.699 -17.531 1.00 96.56 627 ALA A O 1
ATOM 4841 N N . ASN A 1 628 ? 13.731 -24.796 -17.473 1.00 96.31 628 ASN A N 1
ATOM 4842 C CA . ASN A 1 628 ? 14.389 -23.937 -18.456 1.00 96.31 628 ASN A CA 1
ATOM 4843 C C . ASN A 1 628 ? 13.698 -24.054 -19.820 1.00 96.31 628 ASN A C 1
ATOM 4845 O O . ASN A 1 628 ? 13.512 -25.162 -20.323 1.00 96.31 628 ASN A O 1
ATOM 4849 N N . VAL A 1 629 ? 13.400 -22.919 -20.452 1.00 96.19 629 VAL A N 1
ATOM 4850 C CA . VAL A 1 629 ? 12.887 -22.878 -21.831 1.00 96.19 629 VAL A CA 1
ATOM 4851 C C . VAL A 1 629 ? 13.920 -22.272 -22.769 1.00 96.19 629 VAL A C 1
ATOM 4853 O O . VAL A 1 629 ? 14.720 -21.425 -22.370 1.00 96.19 629 VAL A O 1
ATOM 4856 N N . ILE A 1 630 ? 13.907 -22.712 -24.027 1.00 94.88 630 ILE A N 1
ATOM 4857 C CA . ILE A 1 630 ? 14.852 -22.274 -25.056 1.00 94.88 630 ILE A CA 1
ATOM 4858 C C . ILE A 1 630 ? 14.125 -21.668 -26.259 1.00 94.88 630 ILE A C 1
ATOM 4860 O O . ILE A 1 630 ? 13.072 -22.151 -26.670 1.00 94.88 630 ILE A O 1
ATOM 4864 N N . GLN A 1 631 ? 14.707 -20.619 -26.837 1.00 94.19 631 GLN A N 1
ATOM 4865 C CA . GLN A 1 631 ? 14.275 -19.999 -28.090 1.00 94.19 631 GLN A CA 1
ATOM 4866 C C . GLN A 1 631 ? 15.459 -19.927 -29.053 1.00 94.19 631 GLN A C 1
ATOM 4868 O O . GLN A 1 631 ? 16.534 -19.446 -28.693 1.00 94.19 631 GLN A O 1
ATOM 4873 N N . THR A 1 632 ? 15.257 -20.355 -30.297 1.00 94.06 632 THR A N 1
ATOM 4874 C CA . THR A 1 632 ? 16.226 -20.124 -31.374 1.00 94.06 632 THR A CA 1
ATOM 4875 C C . THR A 1 632 ? 16.131 -18.679 -31.858 1.00 94.06 632 THR A C 1
ATOM 4877 O O . THR A 1 632 ? 15.056 -18.215 -32.250 1.00 94.06 632 THR A O 1
ATOM 4880 N N . LEU A 1 633 ? 17.270 -17.987 -31.842 1.00 94.44 633 LEU A N 1
ATOM 4881 C CA . LEU A 1 633 ? 17.484 -16.670 -32.423 1.00 94.44 633 LEU A CA 1
ATOM 4882 C C . LEU A 1 633 ? 18.296 -16.810 -33.716 1.00 94.44 633 LEU A C 1
ATOM 4884 O O . LEU A 1 633 ? 19.437 -17.276 -33.689 1.00 94.44 633 LEU A O 1
ATOM 4888 N N . THR A 1 634 ? 17.745 -16.322 -34.824 1.00 94.94 634 THR A N 1
ATOM 4889 C CA . THR A 1 634 ? 18.478 -16.168 -36.089 1.00 94.94 634 THR A CA 1
ATOM 4890 C C . THR A 1 634 ? 18.874 -14.707 -36.283 1.00 94.94 634 THR A C 1
ATOM 4892 O O . THR A 1 634 ? 18.015 -13.833 -36.428 1.00 94.94 634 THR A O 1
ATOM 4895 N N . VAL A 1 635 ? 20.178 -14.429 -36.308 1.00 96.12 635 VAL A N 1
ATOM 4896 C CA . VAL A 1 635 ? 20.729 -13.109 -36.640 1.00 96.12 635 VAL A CA 1
ATOM 4897 C C . VAL A 1 635 ? 21.097 -13.092 -38.122 1.00 96.12 635 VAL A C 1
ATOM 4899 O O . VAL A 1 635 ? 22.120 -13.649 -38.531 1.00 96.12 635 VAL A O 1
ATOM 4902 N N . THR A 1 636 ? 20.252 -12.458 -38.932 1.00 96.25 636 THR A N 1
ATOM 4903 C CA . THR A 1 636 ? 20.465 -12.280 -40.373 1.00 96.25 636 THR A CA 1
ATOM 4904 C C . THR A 1 636 ? 21.393 -11.092 -40.657 1.00 96.25 636 THR A C 1
ATOM 4906 O O . THR A 1 636 ? 21.473 -10.168 -39.842 1.00 96.25 636 THR A O 1
ATOM 4909 N N . PRO A 1 637 ? 22.119 -11.080 -41.790 1.00 96.19 637 PRO A N 1
ATOM 4910 C CA . PRO A 1 637 ? 22.982 -9.957 -42.143 1.00 96.19 637 PRO A CA 1
ATOM 4911 C C . PRO A 1 637 ? 22.240 -8.621 -42.277 1.00 96.19 637 PRO A C 1
ATOM 4913 O O . PRO A 1 637 ? 21.075 -8.561 -42.682 1.00 96.19 637 PRO A O 1
ATOM 4916 N N . ALA A 1 638 ? 22.950 -7.533 -41.983 1.00 96.25 638 ALA A N 1
ATOM 4917 C CA . ALA A 1 638 ? 22.561 -6.191 -42.407 1.00 96.25 638 ALA A CA 1
ATOM 4918 C C . ALA A 1 638 ? 22.758 -6.034 -43.931 1.00 96.25 638 ALA A C 1
ATOM 4920 O O . ALA A 1 638 ? 23.351 -6.895 -44.581 1.00 96.25 638 ALA A O 1
ATOM 4921 N N . THR A 1 639 ? 22.280 -4.940 -44.524 1.00 95.00 639 THR A N 1
ATOM 4922 C CA . THR A 1 639 ? 22.511 -4.649 -45.951 1.00 95.00 639 THR A CA 1
ATOM 4923 C C . THR A 1 639 ? 23.597 -3.589 -46.087 1.00 95.00 639 THR A C 1
ATOM 4925 O O . THR A 1 639 ? 23.400 -2.465 -45.635 1.00 95.00 639 THR A O 1
ATOM 4928 N N . LEU A 1 640 ? 24.708 -3.919 -46.750 1.00 96.19 640 LEU A N 1
ATOM 4929 C CA . LEU A 1 640 ? 25.745 -2.951 -47.118 1.00 96.19 640 LEU A CA 1
ATOM 4930 C C . LEU A 1 640 ? 25.677 -2.675 -48.622 1.00 96.19 640 LEU A C 1
ATOM 4932 O O . LEU A 1 640 ? 25.600 -3.599 -49.435 1.00 96.19 640 LEU A O 1
ATOM 4936 N N . LYS A 1 641 ? 25.726 -1.402 -49.004 1.00 96.31 641 LYS A N 1
ATOM 4937 C CA . LYS A 1 641 ? 25.749 -0.953 -50.397 1.00 96.31 641 LYS A CA 1
ATOM 4938 C C . LYS A 1 641 ? 27.098 -0.321 -50.718 1.00 96.31 641 LYS A C 1
ATOM 4940 O O . LYS A 1 641 ? 27.455 0.719 -50.162 1.00 96.31 641 LYS A O 1
ATOM 4945 N N . ILE A 1 642 ? 27.822 -0.957 -51.635 1.00 96.00 642 ILE A N 1
ATOM 4946 C CA . ILE A 1 642 ? 29.098 -0.506 -52.192 1.00 96.00 642 ILE A CA 1
ATOM 4947 C C . ILE A 1 642 ? 28.794 0.251 -53.484 1.00 96.00 642 ILE A C 1
ATOM 4949 O O . ILE A 1 642 ? 28.413 -0.348 -54.490 1.00 96.00 642 ILE A O 1
ATOM 4953 N N . SER A 1 643 ? 28.942 1.572 -53.460 1.00 94.31 643 SER A N 1
ATOM 4954 C CA . SER A 1 643 ? 28.728 2.427 -54.630 1.00 94.31 643 SER A CA 1
ATOM 4955 C C . SER A 1 643 ? 30.061 2.805 -55.266 1.00 94.31 643 SER A C 1
ATOM 4957 O O . SER A 1 643 ? 30.985 3.242 -54.579 1.00 94.31 643 SER A O 1
ATOM 4959 N N . VAL A 1 644 ? 30.164 2.638 -56.582 1.00 94.12 644 VAL A N 1
ATOM 4960 C CA . VAL A 1 644 ? 31.351 3.002 -57.360 1.00 94.12 644 VAL A CA 1
ATOM 4961 C C . VAL A 1 644 ? 31.196 4.444 -57.862 1.00 94.12 644 VAL A C 1
ATOM 4963 O O . VAL A 1 644 ? 30.225 4.729 -58.568 1.00 94.12 644 VAL A O 1
ATOM 4966 N N . PRO A 1 645 ? 32.107 5.378 -57.530 1.00 91.06 645 PRO A N 1
ATOM 4967 C CA . PRO A 1 645 ? 32.009 6.752 -58.008 1.00 91.06 645 PRO A CA 1
ATOM 4968 C C . PRO A 1 645 ? 32.200 6.829 -59.525 1.00 91.06 645 PRO A C 1
ATOM 4970 O O . PRO A 1 645 ? 32.998 6.099 -60.119 1.00 91.06 645 PRO A O 1
ATOM 4973 N N . SER A 1 646 ? 31.481 7.756 -60.156 1.00 92.19 646 SER A N 1
ATOM 4974 C CA . SER A 1 646 ? 31.706 8.098 -61.560 1.00 92.19 646 SER A CA 1
ATOM 4975 C C . SER A 1 646 ? 32.843 9.109 -61.678 1.00 92.19 646 SER A C 1
ATOM 4977 O O . SER A 1 646 ? 32.893 10.067 -60.913 1.00 92.19 646 SER A O 1
ATOM 4979 N N . ASN A 1 647 ? 33.736 8.899 -62.640 1.00 91.81 647 ASN A N 1
ATOM 4980 C CA . ASN A 1 647 ? 34.928 9.711 -62.871 1.00 91.81 647 ASN A CA 1
ATOM 4981 C C . ASN A 1 647 ? 35.028 10.105 -64.354 1.00 91.81 647 ASN A C 1
ATOM 4983 O O . ASN A 1 647 ? 34.342 9.538 -65.209 1.00 91.81 647 ASN A O 1
ATOM 4987 N N . SER A 1 648 ? 35.913 11.042 -64.679 1.00 90.75 648 SER A N 1
ATOM 4988 C CA . SER A 1 648 ? 36.251 11.401 -66.059 1.00 90.75 648 SER A CA 1
ATOM 4989 C C . SER A 1 648 ? 37.759 11.541 -66.253 1.00 90.75 648 SER A C 1
ATOM 4991 O O . SER A 1 648 ? 38.510 11.687 -65.290 1.00 90.75 648 SER A O 1
ATOM 4993 N N . ARG A 1 649 ? 38.201 11.460 -67.510 1.00 92.06 649 ARG A N 1
ATOM 4994 C CA . ARG A 1 649 ? 39.572 11.766 -67.949 1.00 92.06 649 ARG A CA 1
ATOM 4995 C C . ARG A 1 649 ? 39.586 12.096 -69.444 1.00 92.06 649 ARG A C 1
ATOM 4997 O O . ARG A 1 649 ? 38.699 11.612 -70.147 1.00 92.06 649 ARG A O 1
ATOM 5004 N N . PRO A 1 650 ? 40.587 12.816 -69.967 1.00 89.94 650 PRO A N 1
ATOM 5005 C CA . PRO A 1 650 ? 40.768 12.912 -71.406 1.00 89.94 650 PRO A CA 1
ATOM 5006 C C . PRO A 1 650 ? 41.291 11.599 -72.017 1.00 89.94 650 PRO A C 1
ATOM 5008 O O . PRO A 1 650 ? 41.776 10.681 -71.340 1.00 89.94 650 PRO A O 1
ATOM 5011 N N . TYR A 1 651 ? 41.166 11.520 -73.338 1.00 91.19 651 TYR A N 1
ATOM 5012 C CA . TYR A 1 651 ? 41.820 10.533 -74.190 1.00 91.19 651 TYR A CA 1
ATOM 5013 C C . TYR A 1 651 ? 43.344 10.517 -73.948 1.00 91.19 651 TYR A C 1
ATOM 5015 O O . TYR A 1 651 ? 43.940 11.558 -73.681 1.00 91.19 651 TYR A O 1
ATOM 5023 N N . GLY A 1 652 ? 43.976 9.341 -73.997 1.00 86.12 652 GLY A N 1
ATOM 5024 C CA . GLY A 1 652 ? 45.413 9.167 -73.732 1.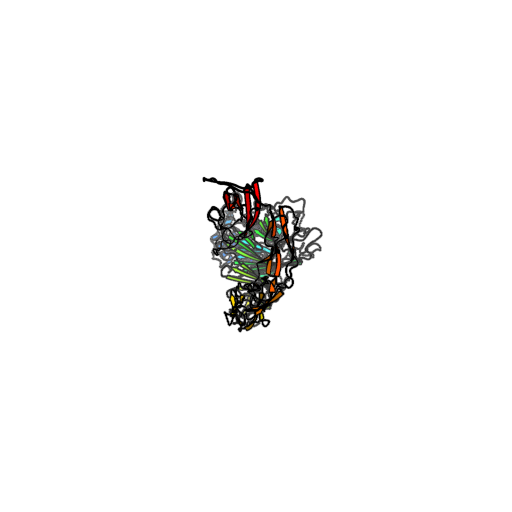00 86.12 652 GLY A CA 1
ATOM 5025 C C . GLY A 1 652 ? 45.846 9.182 -72.261 1.00 86.12 652 GLY A C 1
ATOM 5026 O O . GLY A 1 652 ? 46.914 8.665 -71.946 1.00 86.12 652 GLY A O 1
ATOM 5027 N N . SER A 1 653 ? 45.037 9.698 -71.331 1.00 88.50 653 SER A N 1
ATOM 5028 C CA . SER A 1 653 ? 45.335 9.582 -69.896 1.00 88.50 653 SER A CA 1
ATOM 5029 C C . SER A 1 653 ? 45.045 8.180 -69.345 1.00 88.50 653 SER A C 1
ATOM 5031 O O . SER A 1 653 ? 44.131 7.487 -69.800 1.00 88.50 653 SER A O 1
ATOM 5033 N N . ALA A 1 654 ? 45.781 7.786 -68.303 1.00 87.75 654 ALA A N 1
ATOM 5034 C CA . ALA A 1 654 ? 45.485 6.591 -67.515 1.00 87.75 654 ALA A CA 1
ATOM 5035 C C . ALA A 1 654 ? 44.134 6.709 -66.779 1.00 87.75 654 ALA A C 1
ATOM 5037 O O . ALA A 1 654 ? 43.667 7.810 -66.482 1.00 87.75 654 ALA A O 1
ATOM 5038 N N . ASN A 1 655 ? 43.500 5.573 -66.466 1.00 88.50 655 ASN A N 1
ATOM 5039 C CA . ASN A 1 655 ? 42.275 5.560 -65.660 1.00 88.50 655 ASN A CA 1
ATOM 5040 C C . ASN A 1 655 ? 42.553 6.051 -64.222 1.00 88.50 655 ASN A C 1
ATOM 5042 O O . ASN A 1 655 ? 43.570 5.664 -63.645 1.00 88.50 655 ASN A O 1
ATOM 5046 N N . PRO A 1 656 ? 41.643 6.830 -63.607 1.00 88.25 656 PRO A N 1
ATOM 5047 C CA . PRO A 1 656 ? 41.774 7.241 -62.212 1.00 88.25 656 PRO A CA 1
ATOM 5048 C C . PRO A 1 656 ? 41.594 6.058 -61.248 1.00 88.25 656 PRO A C 1
ATOM 5050 O O . PRO A 1 656 ? 40.836 5.124 -61.521 1.00 88.25 656 PRO A O 1
ATOM 5053 N N . VAL A 1 657 ? 42.258 6.121 -60.088 1.00 86.50 657 VAL A N 1
ATOM 5054 C CA . VAL A 1 657 ? 42.143 5.105 -59.029 1.00 86.50 657 VAL A CA 1
ATOM 5055 C C . VAL A 1 657 ? 40.756 5.171 -58.386 1.00 86.50 657 VAL A C 1
ATOM 5057 O O . VAL A 1 657 ? 40.392 6.151 -57.738 1.00 86.50 657 VAL A O 1
ATOM 5060 N N . VAL A 1 658 ? 39.979 4.101 -58.547 1.00 86.06 658 VAL A N 1
ATOM 5061 C CA . VAL A 1 658 ? 38.602 4.003 -58.051 1.00 86.06 658 VAL A CA 1
ATOM 5062 C C . VAL A 1 658 ? 38.592 3.647 -56.561 1.00 86.06 658 VAL A C 1
ATOM 5064 O O . VAL A 1 658 ? 39.080 2.590 -56.167 1.00 86.06 658 VAL A O 1
ATOM 5067 N N . LYS A 1 659 ? 37.991 4.508 -55.730 1.00 87.88 659 LYS A N 1
ATOM 5068 C CA . LYS A 1 659 ? 37.732 4.256 -54.300 1.00 87.88 659 LYS A CA 1
ATOM 5069 C C . LYS A 1 659 ? 36.226 4.019 -54.076 1.00 87.88 659 LYS A C 1
ATOM 5071 O O . LYS A 1 659 ? 35.435 4.813 -54.579 1.00 87.88 659 LYS A O 1
ATOM 5076 N N . PRO A 1 660 ? 35.793 2.966 -53.358 1.00 90.38 660 PRO A N 1
ATOM 5077 C CA . PRO A 1 660 ? 34.373 2.701 -53.113 1.00 90.38 660 PRO A CA 1
ATOM 5078 C C . PRO A 1 660 ? 33.771 3.654 -52.075 1.00 90.38 660 PRO A C 1
ATOM 5080 O O . PRO A 1 660 ? 34.443 4.051 -51.126 1.00 90.38 660 PRO A O 1
ATOM 5083 N N . VAL A 1 661 ? 32.470 3.922 -52.197 1.00 93.00 661 VAL A N 1
ATOM 5084 C CA . VAL A 1 661 ? 31.660 4.553 -51.146 1.00 93.00 661 VAL A CA 1
ATOM 5085 C C . VAL A 1 661 ? 30.774 3.490 -50.498 1.00 93.00 661 VAL A C 1
ATOM 5087 O O . VAL A 1 661 ? 29.901 2.916 -51.153 1.00 93.00 661 VAL A O 1
ATOM 5090 N N . TYR A 1 662 ? 30.995 3.225 -49.212 1.00 95.19 662 TYR A N 1
ATOM 5091 C CA . TYR A 1 662 ? 30.189 2.296 -48.419 1.00 95.19 662 TYR A CA 1
ATOM 5092 C C . TYR A 1 662 ? 29.012 3.020 -47.761 1.00 95.19 662 TYR A C 1
ATOM 5094 O O . TYR A 1 662 ? 29.174 4.101 -47.201 1.00 95.19 662 TYR A O 1
ATOM 5102 N N . THR A 1 663 ? 27.827 2.412 -47.795 1.00 94.56 663 THR A N 1
ATOM 5103 C CA . THR A 1 663 ? 26.615 2.918 -47.130 1.00 94.56 663 THR A CA 1
ATOM 5104 C C . THR A 1 663 ? 25.842 1.760 -46.502 1.00 94.56 663 THR A C 1
ATOM 5106 O O . THR A 1 663 ? 25.710 0.709 -47.127 1.00 94.56 663 THR A O 1
ATOM 5109 N N . GLY A 1 664 ? 25.347 1.930 -45.271 1.00 93.69 664 GLY A N 1
ATOM 5110 C CA . GLY A 1 664 ? 24.640 0.876 -44.524 1.00 93.69 664 GLY A CA 1
ATOM 5111 C C . GLY A 1 664 ? 25.475 0.103 -43.492 1.00 93.69 664 GLY A C 1
ATOM 5112 O O . GLY A 1 664 ? 25.011 -0.926 -43.009 1.00 93.69 664 GLY A O 1
ATOM 5113 N N . PHE A 1 665 ? 26.676 0.578 -43.131 1.00 95.56 665 PHE A N 1
ATOM 5114 C CA . PHE A 1 665 ? 27.361 0.097 -41.924 1.00 95.56 665 PHE A CA 1
ATOM 5115 C C . PHE A 1 665 ? 26.527 0.392 -40.665 1.00 95.56 665 PHE A C 1
ATOM 5117 O O . PHE A 1 665 ? 25.829 1.405 -40.587 1.00 95.56 665 PHE A O 1
ATOM 5124 N N . VAL A 1 666 ? 26.613 -0.501 -39.681 1.00 94.81 666 VAL A N 1
ATOM 5125 C CA . VAL A 1 666 ? 25.928 -0.443 -38.380 1.00 94.81 666 VAL A CA 1
ATOM 5126 C C . VAL A 1 666 ? 26.926 -0.770 -37.262 1.00 94.81 666 VAL A C 1
ATOM 5128 O O . VAL A 1 666 ? 28.061 -1.140 -37.541 1.00 94.81 666 VAL A O 1
ATOM 5131 N N . ASN A 1 667 ? 26.536 -0.605 -35.992 1.00 90.94 667 ASN A N 1
ATOM 5132 C CA . ASN A 1 667 ? 27.372 -0.901 -34.813 1.00 90.94 667 ASN A CA 1
ATOM 5133 C C . ASN A 1 667 ? 28.748 -0.188 -34.749 1.00 90.94 667 ASN A C 1
ATOM 5135 O O . ASN A 1 667 ? 29.581 -0.548 -33.924 1.00 90.94 667 ASN A O 1
ATOM 5139 N N . GLY A 1 668 ? 28.978 0.840 -35.574 1.00 90.50 668 GLY A N 1
ATOM 5140 C CA . GLY A 1 668 ? 30.269 1.530 -35.678 1.00 90.50 668 GLY A CA 1
ATOM 5141 C C . GLY A 1 668 ? 31.279 0.862 -36.620 1.00 90.50 668 GLY A C 1
ATOM 5142 O O . GLY A 1 668 ? 32.428 1.295 -36.662 1.00 90.50 668 GLY A O 1
ATOM 5143 N N . ASP A 1 669 ? 30.875 -0.159 -37.385 1.00 94.12 669 ASP A N 1
ATOM 5144 C CA . ASP A 1 669 ? 31.741 -0.810 -38.372 1.00 94.12 669 ASP A CA 1
ATOM 5145 C C . ASP A 1 669 ? 32.241 0.175 -39.444 1.00 94.12 669 ASP A C 1
ATOM 5147 O O . ASP A 1 669 ? 31.494 1.006 -39.962 1.00 94.12 669 ASP A O 1
ATOM 5151 N N . THR A 1 670 ? 33.508 0.027 -39.833 1.00 91.56 670 THR A N 1
ATOM 5152 C CA . THR A 1 670 ? 34.170 0.852 -40.863 1.00 91.56 670 THR A CA 1
ATOM 5153 C C . THR A 1 670 ? 34.747 0.035 -42.024 1.00 91.56 670 THR A C 1
ATOM 5155 O O . THR A 1 670 ? 35.280 0.602 -42.978 1.00 91.56 670 THR A O 1
ATOM 5158 N N . SER A 1 671 ? 34.672 -1.299 -41.964 1.00 91.12 671 SER A N 1
ATOM 5159 C CA . SER A 1 671 ? 35.340 -2.205 -42.906 1.00 91.12 671 SER A CA 1
ATOM 5160 C C . SER A 1 671 ? 34.599 -3.538 -43.086 1.00 91.12 671 SER A C 1
ATOM 5162 O O . SER A 1 671 ? 33.630 -3.841 -42.392 1.00 91.12 671 SER A O 1
ATOM 5164 N N . ILE A 1 672 ? 35.045 -4.337 -44.058 1.00 93.19 672 ILE A N 1
ATOM 5165 C CA . ILE A 1 672 ? 34.513 -5.669 -44.378 1.00 93.19 672 ILE A CA 1
ATOM 5166 C C . ILE A 1 672 ? 35.656 -6.665 -44.585 1.00 93.19 672 ILE A C 1
ATOM 5168 O O . ILE A 1 672 ? 36.744 -6.281 -45.006 1.00 93.19 672 ILE A O 1
ATOM 5172 N N . THR A 1 673 ? 35.401 -7.952 -44.332 1.00 91.25 673 THR A N 1
ATOM 5173 C CA . THR A 1 673 ? 36.437 -9.005 -44.320 1.00 91.25 673 THR A CA 1
ATOM 5174 C C . THR A 1 673 ? 37.127 -9.246 -45.666 1.00 91.25 673 THR A C 1
ATOM 5176 O O . THR A 1 673 ? 38.213 -9.815 -45.695 1.00 91.25 673 THR A O 1
ATOM 5179 N N . LYS A 1 674 ? 36.521 -8.828 -46.783 1.00 94.00 674 LYS A N 1
ATOM 5180 C CA . LYS A 1 674 ? 37.153 -8.818 -48.107 1.00 94.00 674 LYS A CA 1
ATOM 5181 C C . LYS A 1 674 ? 36.669 -7.615 -48.911 1.00 94.00 674 LYS A C 1
ATOM 5183 O O . LYS A 1 674 ? 35.462 -7.432 -49.073 1.00 94.00 674 LYS A O 1
ATOM 5188 N N . LEU A 1 675 ? 37.613 -6.828 -49.423 1.00 92.81 675 LEU A N 1
ATOM 5189 C CA . LEU A 1 675 ? 37.362 -5.627 -50.224 1.00 92.81 675 LEU A CA 1
ATOM 5190 C C . LEU A 1 675 ? 36.846 -5.959 -51.643 1.00 92.81 675 LEU A C 1
ATOM 5192 O O . LEU A 1 675 ? 37.109 -7.053 -52.149 1.00 92.81 675 LEU A O 1
ATOM 5196 N N . PRO A 1 676 ? 36.118 -5.031 -52.297 1.00 93.50 676 PRO A N 1
ATOM 5197 C CA . PRO A 1 676 ? 35.685 -5.181 -53.685 1.00 93.50 676 PRO A CA 1
ATOM 5198 C C . PRO A 1 676 ? 36.846 -5.100 -54.680 1.00 93.50 676 PRO A C 1
ATOM 5200 O O . PRO A 1 676 ? 37.779 -4.317 -54.508 1.00 93.50 676 PRO A O 1
ATOM 5203 N N . VAL A 1 677 ? 36.721 -5.849 -55.773 1.00 91.88 677 VAL A N 1
ATOM 5204 C CA . VAL A 1 677 ? 37.517 -5.688 -56.995 1.00 91.88 677 VAL A CA 1
ATOM 5205 C C . VAL A 1 677 ? 36.716 -4.835 -57.978 1.00 91.88 677 VAL A C 1
ATOM 5207 O O . VAL A 1 677 ? 35.516 -5.058 -58.145 1.00 91.88 677 VAL A O 1
ATOM 5210 N N . PHE A 1 678 ? 37.367 -3.868 -58.629 1.00 92.31 678 PHE A N 1
ATOM 5211 C CA . PHE A 1 678 ? 36.754 -3.024 -59.660 1.00 92.31 678 PHE A CA 1
ATOM 5212 C C . PHE A 1 678 ? 37.176 -3.479 -61.054 1.00 92.31 678 PHE A C 1
ATOM 5214 O O . PHE A 1 678 ? 38.350 -3.756 -61.287 1.00 92.31 678 PHE A O 1
ATOM 5221 N N . THR A 1 679 ? 36.234 -3.504 -61.994 1.00 91.12 679 THR A N 1
ATOM 5222 C CA . THR A 1 679 ? 36.489 -3.862 -63.396 1.00 91.12 679 THR A CA 1
ATOM 5223 C C . THR A 1 679 ? 35.872 -2.838 -64.341 1.00 91.12 679 THR A C 1
ATOM 5225 O O . THR A 1 679 ? 34.770 -2.341 -64.108 1.00 91.12 679 THR A O 1
ATOM 5228 N N . THR A 1 680 ? 36.576 -2.531 -65.428 1.00 92.62 680 THR A N 1
ATOM 5229 C CA . THR A 1 680 ? 36.119 -1.643 -66.504 1.00 92.62 680 THR A CA 1
ATOM 5230 C C . THR A 1 680 ? 36.780 -2.045 -67.820 1.00 92.62 680 THR A C 1
ATOM 5232 O O . THR A 1 680 ? 37.881 -2.589 -67.811 1.00 92.62 680 THR A O 1
ATOM 5235 N N . ALA A 1 681 ? 36.124 -1.761 -68.946 1.00 91.50 681 ALA A N 1
ATOM 5236 C CA . ALA A 1 681 ? 36.702 -1.941 -70.279 1.00 91.50 681 ALA A CA 1
ATOM 5237 C C . ALA A 1 681 ? 37.587 -0.754 -70.723 1.00 91.50 681 ALA A C 1
ATOM 5239 O O . ALA A 1 681 ? 38.270 -0.850 -71.739 1.00 91.50 681 ALA A O 1
ATOM 5240 N N . ALA A 1 682 ? 37.581 0.364 -69.985 1.00 88.25 682 ALA A N 1
ATOM 5241 C CA . ALA A 1 682 ? 38.397 1.531 -70.312 1.00 88.25 682 ALA A CA 1
ATOM 5242 C C . ALA A 1 682 ? 39.900 1.265 -70.108 1.00 88.25 682 ALA A C 1
ATOM 5244 O O . ALA A 1 682 ? 40.316 0.715 -69.092 1.00 88.25 682 ALA A O 1
ATOM 5245 N N . ASN A 1 683 ? 40.724 1.764 -71.025 1.00 87.81 683 ASN A N 1
ATOM 5246 C CA . ASN A 1 683 ? 42.192 1.769 -70.994 1.00 87.81 683 ASN A CA 1
ATOM 5247 C C . ASN A 1 683 ? 42.726 3.049 -71.684 1.00 87.81 683 ASN A C 1
ATOM 5249 O O . ASN A 1 683 ? 41.945 3.809 -72.258 1.00 87.81 683 ASN A O 1
ATOM 5253 N N . ALA A 1 684 ? 44.033 3.327 -71.638 1.00 81.25 684 ALA A N 1
ATOM 5254 C CA . ALA A 1 684 ? 44.596 4.600 -72.127 1.00 81.25 684 ALA A CA 1
ATOM 5255 C C . ALA A 1 684 ? 44.309 4.913 -73.619 1.00 81.25 684 ALA A C 1
ATOM 5257 O O . ALA A 1 684 ? 44.223 6.082 -74.004 1.00 81.25 684 ALA A O 1
ATOM 5258 N N . THR A 1 685 ? 44.095 3.888 -74.452 1.00 84.56 685 THR A N 1
ATOM 5259 C CA . THR A 1 685 ? 43.769 4.025 -75.884 1.00 84.56 685 THR A CA 1
ATOM 5260 C C . THR A 1 685 ? 42.267 4.033 -76.187 1.00 84.56 685 THR A C 1
ATOM 5262 O O . THR A 1 685 ? 41.883 4.295 -77.327 1.00 84.56 685 THR A O 1
ATOM 5265 N N . SER A 1 686 ? 41.409 3.804 -75.185 1.00 90.75 686 SER A N 1
ATOM 5266 C CA . SER A 1 686 ? 39.948 3.872 -75.313 1.00 90.75 686 SER A CA 1
ATOM 5267 C C . SER A 1 686 ? 39.498 5.262 -75.756 1.00 90.75 686 SER A C 1
ATOM 5269 O O . SER A 1 686 ? 39.869 6.260 -75.137 1.00 90.75 686 SER A O 1
ATOM 5271 N N . ILE A 1 687 ? 38.706 5.305 -76.827 1.00 91.56 687 ILE A N 1
ATOM 5272 C CA . ILE A 1 687 ? 38.186 6.525 -77.458 1.00 91.56 687 ILE A CA 1
ATOM 5273 C C . ILE A 1 687 ? 37.217 7.300 -76.538 1.00 91.56 687 ILE A C 1
ATOM 5275 O O . ILE A 1 687 ? 36.743 6.753 -75.541 1.00 91.56 687 ILE A O 1
ATOM 5279 N N . PRO A 1 688 ? 36.902 8.574 -76.838 1.00 92.69 688 PRO A N 1
ATOM 5280 C CA . PRO A 1 688 ? 35.910 9.338 -76.086 1.00 92.69 688 PRO A CA 1
ATOM 5281 C C . PRO A 1 688 ? 34.545 8.637 -76.043 1.00 92.69 688 PRO A C 1
ATOM 5283 O O . PRO A 1 688 ? 34.014 8.226 -77.073 1.00 92.69 688 PRO A O 1
ATOM 5286 N N . GLY A 1 689 ? 33.978 8.497 -74.846 1.00 92.19 689 GLY A N 1
ATOM 5287 C CA . GLY A 1 689 ? 32.808 7.656 -74.595 1.00 92.19 689 GLY A CA 1
ATOM 5288 C C . GLY A 1 689 ? 32.569 7.396 -73.107 1.00 92.19 689 GLY A C 1
ATOM 5289 O O . GLY A 1 689 ? 33.271 7.925 -72.245 1.00 92.19 689 GLY A O 1
ATOM 5290 N N . VAL A 1 690 ? 31.563 6.577 -72.791 1.00 94.38 690 VAL A N 1
ATOM 5291 C CA . VAL A 1 690 ? 31.191 6.221 -71.412 1.00 94.38 690 VAL A CA 1
ATOM 5292 C C . VAL A 1 690 ? 31.401 4.729 -71.188 1.00 94.38 690 VAL A C 1
ATOM 5294 O O . VAL A 1 690 ? 30.749 3.903 -71.820 1.00 94.38 690 VAL A O 1
ATOM 5297 N N . TYR A 1 691 ? 32.276 4.392 -70.244 1.00 93.38 691 TYR A N 1
ATOM 5298 C CA . TYR A 1 691 ? 32.661 3.021 -69.921 1.00 93.38 691 TYR A CA 1
ATOM 5299 C C . TYR A 1 691 ? 32.184 2.663 -68.509 1.00 93.38 691 TYR A C 1
ATOM 5301 O O . TYR A 1 691 ? 32.549 3.367 -67.564 1.00 93.38 691 TYR A O 1
ATOM 5309 N N . PRO A 1 692 ? 31.392 1.593 -68.313 1.00 93.44 692 PRO A N 1
ATOM 5310 C CA . PRO A 1 692 ? 30.986 1.160 -66.979 1.00 93.44 692 PRO A CA 1
ATOM 5311 C C . PRO A 1 692 ? 32.181 0.816 -66.082 1.00 93.44 692 PRO A C 1
ATOM 5313 O O . PRO A 1 692 ? 33.209 0.321 -66.552 1.00 93.44 692 PRO A O 1
ATOM 5316 N N . VAL A 1 693 ? 32.018 1.028 -64.777 1.00 94.38 693 VAL A N 1
ATOM 5317 C CA . VAL A 1 693 ? 32.891 0.477 -63.736 1.00 94.38 693 VAL A CA 1
ATOM 5318 C C . VAL A 1 693 ? 32.026 -0.319 -62.768 1.00 94.38 693 VAL A C 1
ATOM 5320 O O . VAL A 1 693 ? 31.203 0.246 -62.043 1.00 94.38 693 VAL A O 1
ATOM 5323 N N . THR A 1 694 ? 32.200 -1.635 -62.756 1.00 93.06 694 THR A N 1
ATOM 5324 C CA . THR A 1 694 ? 31.491 -2.546 -61.850 1.00 93.06 694 THR A CA 1
ATOM 5325 C C . THR A 1 694 ? 32.381 -2.925 -60.673 1.00 93.06 694 THR A C 1
ATOM 5327 O O . THR A 1 694 ? 33.602 -2.984 -60.808 1.00 93.06 694 THR A O 1
ATOM 5330 N N . ALA A 1 695 ? 31.767 -3.201 -59.524 1.00 94.56 695 ALA A N 1
ATOM 5331 C CA . ALA A 1 695 ? 32.432 -3.762 -58.353 1.00 94.56 695 ALA A CA 1
ATOM 5332 C C . ALA A 1 695 ? 31.897 -5.172 -58.079 1.00 94.56 695 ALA A C 1
ATOM 5334 O O . ALA A 1 695 ? 30.706 -5.425 -58.263 1.00 94.56 695 ALA A O 1
ATOM 5335 N N . SER A 1 696 ? 32.765 -6.082 -57.644 1.00 93.75 696 SER A N 1
ATOM 5336 C CA . SER A 1 696 ? 32.405 -7.464 -57.311 1.00 93.75 696 SER A CA 1
ATOM 5337 C C . SER A 1 696 ? 33.359 -8.063 -56.268 1.00 93.75 696 SER A C 1
ATOM 5339 O O . SER A 1 696 ? 34.310 -7.418 -55.826 1.00 93.75 696 SER A O 1
ATOM 5341 N N . GLY A 1 697 ? 33.105 -9.304 -55.843 1.00 92.50 697 GLY A N 1
ATOM 5342 C CA . GLY A 1 697 ? 34.063 -10.114 -55.079 1.00 92.50 697 GLY A CA 1
ATOM 5343 C C . GLY A 1 697 ? 34.298 -9.740 -53.609 1.00 92.50 697 GLY A C 1
ATOM 5344 O O . GLY A 1 697 ? 35.020 -10.481 -52.935 1.00 92.50 697 GLY A O 1
ATOM 5345 N N . ALA A 1 698 ? 33.689 -8.660 -53.106 1.00 94.56 698 ALA A N 1
ATOM 5346 C CA . ALA A 1 698 ? 33.697 -8.290 -51.692 1.00 94.56 698 ALA A CA 1
ATOM 5347 C C . ALA A 1 698 ? 32.873 -9.275 -50.846 1.00 94.56 698 ALA A C 1
ATOM 5349 O O . ALA A 1 698 ? 31.899 -9.853 -51.334 1.00 94.56 698 ALA A O 1
ATOM 5350 N N . ALA A 1 699 ? 33.229 -9.434 -49.569 1.00 93.69 699 ALA A N 1
ATOM 5351 C CA . ALA A 1 699 ? 32.522 -10.322 -48.645 1.00 93.69 699 ALA A CA 1
ATOM 5352 C C . ALA A 1 699 ? 32.561 -9.813 -47.196 1.00 93.69 699 ALA A C 1
ATOM 5354 O O . ALA A 1 699 ? 33.573 -9.275 -46.739 1.00 93.69 699 ALA A O 1
ATOM 5355 N N . SER A 1 700 ? 31.471 -10.041 -46.460 1.00 94.50 700 SER A N 1
ATOM 5356 C CA . SER A 1 700 ? 31.395 -9.866 -45.008 1.00 94.50 700 SER A CA 1
ATOM 5357 C C . SER A 1 700 ? 30.443 -10.884 -44.392 1.00 94.50 700 SER A C 1
ATOM 5359 O O . SER A 1 700 ? 29.388 -11.166 -44.949 1.00 94.50 700 SER A O 1
ATOM 5361 N N . VAL A 1 701 ? 30.791 -11.399 -43.213 1.00 92.81 701 VAL A N 1
ATOM 5362 C CA . VAL A 1 701 ? 29.920 -12.290 -42.427 1.00 92.81 701 VAL A CA 1
ATOM 5363 C C . VAL A 1 701 ? 28.680 -11.540 -41.919 1.00 92.81 701 VAL A C 1
ATOM 5365 O O . VAL A 1 701 ? 27.590 -12.107 -41.866 1.00 92.81 701 VAL A O 1
ATOM 5368 N N . ASN A 1 702 ? 28.823 -10.252 -41.586 1.00 96.06 702 ASN A N 1
ATOM 5369 C CA . ASN A 1 702 ? 27.758 -9.447 -40.980 1.00 96.06 702 ASN A CA 1
ATOM 5370 C C . ASN A 1 702 ? 26.842 -8.724 -41.984 1.00 96.06 702 ASN A C 1
ATOM 5372 O O . ASN A 1 702 ? 25.792 -8.219 -41.579 1.00 96.06 702 ASN A O 1
ATOM 5376 N N . TYR A 1 703 ? 27.197 -8.688 -43.276 1.00 96.31 703 TYR A N 1
ATOM 5377 C CA . TYR A 1 703 ? 26.484 -7.892 -44.282 1.00 96.31 703 TYR A CA 1
ATOM 5378 C C . TYR A 1 703 ? 26.236 -8.647 -45.590 1.00 96.31 703 TYR A C 1
ATOM 5380 O O . TYR A 1 703 ? 27.172 -9.105 -46.242 1.00 96.31 703 TYR A O 1
ATOM 5388 N N . THR A 1 704 ? 24.981 -8.651 -46.039 1.00 96.31 704 THR A N 1
ATOM 5389 C CA . THR A 1 704 ? 24.628 -8.917 -47.435 1.00 96.31 704 THR A CA 1
ATOM 5390 C C . THR A 1 704 ? 25.063 -7.713 -48.263 1.00 96.31 704 THR A C 1
ATOM 5392 O O . THR A 1 704 ? 24.560 -6.601 -48.073 1.00 96.31 704 THR A O 1
ATOM 5395 N N . ILE A 1 705 ? 26.019 -7.929 -49.164 1.00 96.12 705 ILE A N 1
ATOM 5396 C CA . ILE A 1 705 ? 26.610 -6.872 -49.986 1.00 96.12 705 ILE A CA 1
ATOM 5397 C C . ILE A 1 705 ? 25.807 -6.689 -51.276 1.00 96.12 705 ILE A C 1
ATOM 5399 O O . ILE A 1 705 ? 25.484 -7.646 -51.974 1.00 96.12 705 ILE A O 1
ATOM 5403 N N . SER A 1 706 ? 25.532 -5.430 -51.600 1.00 95.44 706 SER A N 1
ATOM 5404 C CA . SER A 1 706 ? 24.941 -4.974 -52.856 1.00 95.44 706 SER A CA 1
ATOM 5405 C C . SER A 1 706 ? 25.869 -3.961 -53.527 1.00 95.44 706 SER A C 1
ATOM 5407 O O . SER A 1 706 ? 26.577 -3.216 -52.844 1.00 95.44 706 SER A O 1
ATOM 5409 N N . TYR A 1 707 ? 25.874 -3.925 -54.858 1.00 95.44 707 TYR A N 1
ATOM 5410 C CA . TYR A 1 707 ? 26.757 -3.061 -55.643 1.00 95.44 707 TYR A CA 1
ATOM 5411 C C . TYR A 1 707 ? 25.944 -2.061 -56.467 1.00 95.44 707 TYR A C 1
ATOM 5413 O O . TYR A 1 707 ? 24.943 -2.430 -57.079 1.00 95.44 707 TYR A O 1
ATOM 5421 N N . LEU A 1 708 ? 26.394 -0.807 -56.519 1.00 95.38 708 LEU A N 1
ATOM 5422 C CA . LEU A 1 708 ? 25.915 0.195 -57.472 1.00 95.38 708 LEU A CA 1
ATOM 5423 C C . LEU A 1 708 ? 27.080 0.565 -58.409 1.00 95.38 708 LEU A C 1
ATOM 5425 O O . LEU A 1 708 ? 28.081 1.098 -57.918 1.00 95.38 708 LEU A O 1
ATOM 5429 N N . PRO A 1 709 ? 26.996 0.272 -59.720 1.00 93.62 709 PRO A N 1
ATOM 5430 C CA . PRO A 1 709 ? 28.074 0.556 -60.660 1.00 93.62 709 PRO A CA 1
ATOM 5431 C C . PRO A 1 709 ? 28.225 2.057 -60.931 1.00 93.62 709 PRO A C 1
ATOM 5433 O O . PRO A 1 709 ? 27.284 2.838 -60.792 1.00 93.62 709 PRO A O 1
ATOM 5436 N N . GLY A 1 710 ? 29.427 2.433 -61.356 1.00 93.56 710 GLY A N 1
ATOM 5437 C CA . GLY A 1 710 ? 29.796 3.778 -61.782 1.00 93.56 710 GLY A CA 1
ATOM 5438 C C . GLY A 1 710 ? 30.202 3.790 -63.254 1.00 93.56 710 GLY A C 1
ATOM 5439 O O . GLY A 1 710 ? 29.958 2.834 -63.995 1.00 93.56 710 GLY A O 1
ATOM 5440 N N . LYS A 1 711 ? 30.855 4.869 -63.686 1.00 93.56 711 LYS A N 1
ATOM 5441 C CA . LYS A 1 711 ? 31.387 5.010 -65.049 1.00 93.56 711 LYS A CA 1
ATOM 5442 C C . LYS A 1 711 ? 32.675 5.829 -65.092 1.00 93.56 711 LYS A C 1
ATOM 5444 O O . LYS A 1 711 ? 32.847 6.751 -64.299 1.00 93.56 711 LYS A O 1
ATOM 5449 N N . ILE A 1 712 ? 33.540 5.524 -66.054 1.00 94.00 712 ILE A N 1
ATOM 5450 C CA . ILE A 1 712 ? 34.602 6.412 -66.531 1.00 94.00 712 ILE A CA 1
ATOM 5451 C C . ILE A 1 712 ? 34.104 7.052 -67.826 1.00 94.00 712 ILE A C 1
ATOM 5453 O O . ILE A 1 712 ? 33.835 6.360 -68.809 1.00 94.00 712 ILE A O 1
ATOM 5457 N N . THR A 1 713 ? 33.979 8.375 -67.828 1.00 93.88 713 THR A N 1
ATOM 5458 C CA . THR A 1 713 ? 33.715 9.160 -69.038 1.00 93.88 713 THR A CA 1
ATOM 5459 C C . THR A 1 713 ? 35.048 9.593 -69.637 1.00 93.88 713 THR A C 1
ATOM 5461 O O . THR A 1 713 ? 35.744 10.428 -69.055 1.00 93.88 713 THR A O 1
ATOM 5464 N N . VAL A 1 714 ? 35.412 9.044 -70.794 1.00 93.50 714 VAL A N 1
ATOM 5465 C CA . VAL A 1 714 ? 36.563 9.524 -71.565 1.00 93.50 714 VAL A CA 1
ATOM 5466 C C . VAL A 1 714 ? 36.114 10.729 -72.389 1.00 93.50 714 VAL A C 1
ATOM 5468 O O . VAL A 1 714 ? 35.212 10.619 -73.219 1.00 93.50 714 VAL A O 1
ATOM 5471 N N . THR A 1 715 ? 36.720 11.888 -72.157 1.00 93.25 715 THR A N 1
ATOM 5472 C CA . THR A 1 715 ? 36.524 13.103 -72.957 1.00 93.25 715 THR A CA 1
ATOM 5473 C C . THR A 1 715 ? 37.558 13.182 -74.081 1.00 93.25 715 THR A C 1
ATOM 5475 O O . THR A 1 715 ? 38.564 12.471 -74.077 1.00 93.25 715 THR A O 1
ATOM 5478 N N . LYS A 1 716 ? 37.332 14.054 -75.070 1.00 90.88 716 LYS A N 1
ATOM 5479 C CA . LYS A 1 716 ? 38.361 14.348 -76.077 1.00 90.88 716 LYS A CA 1
ATOM 5480 C C . LYS A 1 716 ? 39.602 14.960 -75.409 1.00 90.88 716 LYS A C 1
ATOM 5482 O O . LYS A 1 716 ? 39.458 15.772 -74.497 1.00 90.88 716 LYS A O 1
ATOM 5487 N N . ALA A 1 717 ? 40.799 14.592 -75.865 1.00 90.50 717 ALA A N 1
ATOM 5488 C CA . ALA A 1 717 ? 42.034 15.289 -75.488 1.00 90.50 717 ALA A CA 1
ATOM 5489 C C . ALA A 1 717 ? 42.086 16.678 -76.148 1.00 90.50 717 ALA A C 1
ATOM 5491 O O . ALA A 1 717 ? 41.404 16.905 -77.145 1.00 90.50 717 ALA A O 1
ATOM 5492 N N . HIS A 1 718 ? 42.888 17.607 -75.633 1.00 91.44 718 HIS A N 1
ATOM 5493 C CA . HIS A 1 718 ? 43.101 18.894 -76.301 1.00 91.44 718 HIS A CA 1
ATOM 5494 C C . HIS A 1 718 ? 44.264 18.795 -77.289 1.00 91.44 718 HIS A C 1
ATOM 5496 O O . HIS A 1 718 ? 45.341 18.341 -76.918 1.00 91.44 718 HIS A O 1
ATOM 5502 N N . LEU A 1 719 ? 44.042 19.236 -78.528 1.00 91.50 719 LEU A N 1
ATOM 5503 C CA . LEU A 1 719 ? 45.096 19.424 -79.523 1.00 91.50 719 LEU A CA 1
ATOM 5504 C C . LEU A 1 719 ? 45.117 20.892 -79.937 1.00 91.50 719 LEU A C 1
ATOM 5506 O O . LEU A 1 719 ? 44.135 21.406 -80.477 1.00 91.50 719 LEU A O 1
ATOM 5510 N N . THR A 1 720 ? 46.245 21.546 -79.701 1.00 91.19 720 THR A N 1
ATOM 5511 C CA . THR A 1 720 ? 46.504 22.916 -80.130 1.00 91.19 720 THR A CA 1
ATOM 5512 C C . THR A 1 720 ? 47.158 22.901 -81.505 1.00 91.19 720 THR A C 1
ATOM 5514 O O . THR A 1 720 ? 48.139 22.191 -81.726 1.00 91.19 720 THR A O 1
ATOM 5517 N N . ILE A 1 721 ? 46.608 23.693 -82.422 1.00 90.88 721 ILE A N 1
ATOM 5518 C CA . ILE A 1 721 ? 47.114 23.912 -83.774 1.00 90.88 721 ILE A CA 1
ATOM 5519 C C . ILE A 1 721 ? 47.475 25.393 -83.889 1.00 90.88 721 ILE A C 1
ATOM 5521 O O . ILE A 1 721 ? 46.597 26.260 -83.853 1.00 90.88 721 ILE A O 1
ATOM 5525 N N . THR A 1 722 ? 48.764 25.677 -84.012 1.00 90.69 722 THR A N 1
ATOM 5526 C CA . THR A 1 722 ? 49.321 27.031 -84.069 1.00 90.69 722 THR A CA 1
ATOM 5527 C C . THR A 1 722 ? 49.739 27.335 -85.501 1.00 90.69 722 THR A C 1
ATOM 5529 O O . THR A 1 722 ? 50.399 26.510 -86.122 1.00 90.69 722 THR A O 1
ATOM 5532 N N . ALA A 1 723 ? 49.375 28.496 -86.048 1.00 89.19 723 ALA A N 1
ATOM 5533 C CA . ALA A 1 723 ? 50.031 28.987 -87.263 1.00 89.19 723 ALA A CA 1
ATOM 5534 C C . ALA A 1 723 ? 51.407 29.546 -86.913 1.00 89.19 723 ALA A C 1
ATOM 5536 O O . ALA A 1 723 ? 51.531 30.351 -85.990 1.00 89.19 723 ALA A O 1
ATOM 5537 N N . ASP A 1 724 ? 52.422 29.151 -87.671 1.00 88.38 724 ASP A N 1
ATOM 5538 C CA . ASP A 1 724 ? 53.779 29.628 -87.431 1.00 88.38 724 ASP A CA 1
ATOM 5539 C C . ASP A 1 724 ? 53.909 31.083 -87.910 1.00 88.38 724 ASP A C 1
ATOM 5541 O O . ASP A 1 724 ? 53.356 31.462 -88.948 1.00 88.38 724 ASP A O 1
ATOM 5545 N N . SER A 1 725 ? 54.619 31.921 -87.151 1.00 87.62 725 SER A N 1
ATOM 5546 C CA . SER A 1 725 ? 54.878 33.307 -87.556 1.00 87.62 725 SER A CA 1
ATOM 5547 C C . SER A 1 725 ? 56.016 33.381 -88.573 1.00 87.62 725 SER A C 1
ATOM 5549 O O . SER A 1 725 ? 57.074 32.783 -88.390 1.00 87.62 725 SER A O 1
ATOM 5551 N N . LEU A 1 726 ? 55.798 34.146 -89.640 1.00 90.25 726 LEU A N 1
ATOM 5552 C CA . LEU A 1 726 ? 56.656 34.234 -90.821 1.00 90.25 726 LEU A CA 1
ATOM 5553 C C . LEU A 1 726 ? 56.913 35.704 -91.192 1.00 90.25 726 LEU A C 1
ATOM 5555 O O . LEU A 1 726 ? 56.245 36.620 -90.708 1.00 90.25 726 LEU A O 1
ATOM 5559 N N . SER A 1 727 ? 57.861 35.951 -92.094 1.00 83.12 727 SER A N 1
ATOM 5560 C CA . SER A 1 727 ? 58.123 37.292 -92.626 1.00 83.12 727 SER A CA 1
ATOM 5561 C C . SER A 1 727 ? 58.381 37.289 -94.133 1.00 83.12 727 SER A C 1
ATOM 5563 O O . SER A 1 727 ? 58.665 36.249 -94.731 1.00 83.12 727 SER A O 1
ATOM 5565 N N . LYS A 1 728 ? 58.243 38.461 -94.761 1.00 82.94 728 LYS A N 1
ATOM 5566 C CA . LYS A 1 728 ? 58.616 38.711 -96.159 1.00 82.94 728 LYS A CA 1
ATOM 5567 C C . LYS A 1 728 ? 59.003 40.174 -96.390 1.00 82.94 728 LYS A C 1
ATOM 5569 O O . LYS A 1 728 ? 58.690 41.040 -95.576 1.00 82.94 728 LYS A O 1
ATOM 5574 N N . VAL A 1 729 ? 59.602 40.464 -97.541 1.00 77.25 729 VAL A N 1
ATOM 5575 C CA . VAL A 1 729 ? 59.828 41.842 -98.007 1.00 77.25 729 VAL A CA 1
ATOM 5576 C C . VAL A 1 729 ? 58.599 42.328 -98.788 1.00 77.25 729 VAL A C 1
ATOM 5578 O O . VAL A 1 729 ? 57.905 41.545 -99.441 1.00 77.25 729 VAL A O 1
ATOM 5581 N N . GLN A 1 730 ? 58.287 43.621 -98.710 1.00 77.25 730 GLN A N 1
ATOM 5582 C CA . GLN A 1 730 ? 57.194 44.227 -99.471 1.00 77.25 730 GLN A CA 1
ATOM 5583 C C . GLN A 1 730 ? 57.401 44.020 -100.982 1.00 77.25 730 GLN A C 1
ATOM 5585 O O . GLN A 1 730 ? 58.486 44.254 -101.509 1.00 77.25 730 GLN A O 1
ATOM 5590 N N . GLY A 1 731 ? 56.353 43.571 -101.678 1.00 74.94 731 GLY A N 1
ATOM 5591 C CA . GLY A 1 731 ? 56.390 43.246 -103.108 1.00 74.94 731 GLY A CA 1
ATOM 5592 C C . GLY A 1 731 ? 56.708 41.782 -103.438 1.00 74.94 731 GLY A C 1
ATOM 5593 O O . GLY A 1 731 ? 56.450 41.365 -104.566 1.00 74.94 731 GLY A O 1
ATOM 5594 N N . THR A 1 732 ? 57.200 40.966 -102.494 1.00 79.75 732 THR A N 1
ATOM 5595 C CA . THR A 1 732 ? 57.415 39.528 -102.749 1.00 79.75 732 THR A CA 1
ATOM 5596 C C . THR A 1 732 ? 56.144 38.705 -102.523 1.00 79.75 732 THR A C 1
ATOM 5598 O O . THR A 1 732 ? 55.200 39.124 -101.839 1.00 79.75 732 THR A O 1
ATOM 5601 N N . ALA A 1 733 ? 56.118 37.494 -103.086 1.00 82.25 733 ALA A N 1
ATOM 5602 C CA . ALA A 1 733 ? 55.069 36.517 -102.810 1.00 82.25 733 ALA A CA 1
ATOM 5603 C C . ALA A 1 733 ? 54.993 36.179 -101.309 1.00 82.25 733 ALA A C 1
ATOM 5605 O O . ALA A 1 733 ? 55.991 36.266 -100.588 1.00 82.25 733 ALA A O 1
ATOM 5606 N N . ASN A 1 734 ? 53.805 35.801 -100.831 1.00 84.38 734 ASN A N 1
ATOM 5607 C CA . ASN A 1 734 ? 53.666 35.271 -99.473 1.00 84.38 734 ASN A CA 1
ATOM 5608 C C . ASN A 1 734 ? 54.428 33.937 -99.338 1.00 84.38 734 ASN A C 1
ATOM 5610 O O . ASN A 1 734 ? 54.357 33.117 -100.258 1.00 84.38 734 ASN A O 1
ATOM 5614 N N . PRO A 1 735 ? 55.107 33.682 -98.204 1.00 86.69 735 PRO A N 1
ATOM 5615 C CA . PRO A 1 735 ? 55.659 32.364 -97.913 1.00 86.69 735 PRO A CA 1
ATOM 5616 C C . PRO A 1 735 ? 54.536 31.331 -97.736 1.00 86.69 735 PRO A C 1
ATOM 5618 O O . PRO A 1 735 ? 53.387 31.680 -97.449 1.00 86.69 735 PRO A O 1
ATOM 5621 N N . VAL A 1 736 ? 54.876 30.047 -97.879 1.00 88.69 736 VAL A N 1
ATOM 5622 C CA . VAL A 1 736 ? 53.951 28.944 -97.577 1.00 88.69 736 VAL A CA 1
ATOM 5623 C C . VAL A 1 736 ? 53.578 29.009 -96.095 1.00 88.69 736 VAL A C 1
ATOM 5625 O O . VAL A 1 736 ? 54.452 28.977 -95.235 1.00 88.69 736 VAL A O 1
ATOM 5628 N N . LEU A 1 737 ? 52.281 29.114 -95.803 1.00 90.94 737 LEU A N 1
ATOM 5629 C CA . LEU A 1 737 ? 51.773 29.201 -94.435 1.00 90.94 737 LEU A CA 1
ATOM 5630 C C . LEU A 1 737 ? 51.807 27.812 -93.784 1.00 90.94 737 LEU A C 1
ATOM 5632 O O . LEU A 1 737 ? 51.055 26.923 -94.190 1.00 90.94 737 LEU A O 1
ATOM 5636 N N . THR A 1 738 ? 52.664 27.629 -92.784 1.00 89.88 738 THR A N 1
ATOM 5637 C CA . THR A 1 738 ? 52.802 26.376 -92.032 1.00 89.88 738 THR A CA 1
ATOM 5638 C C . THR A 1 738 ? 52.036 26.414 -90.707 1.00 89.88 738 THR A C 1
ATOM 5640 O O . THR A 1 738 ? 51.595 27.472 -90.243 1.00 89.88 738 THR A O 1
ATOM 5643 N N . VAL A 1 739 ? 51.823 25.231 -90.126 1.00 90.44 739 VAL A N 1
ATOM 5644 C CA . VAL A 1 739 ? 51.234 25.076 -88.794 1.00 90.44 739 VAL A CA 1
ATOM 5645 C C . VAL A 1 739 ? 52.003 24.042 -87.978 1.00 90.44 739 VAL A C 1
ATOM 5647 O O . VAL A 1 739 ? 52.382 22.983 -88.488 1.00 90.44 739 VAL A O 1
ATOM 5650 N N . SER A 1 740 ? 52.144 24.318 -86.689 1.00 88.44 740 SER A N 1
ATOM 5651 C CA . SER A 1 740 ? 52.688 23.422 -85.676 1.00 88.44 740 SER A CA 1
ATOM 5652 C C . SER A 1 740 ? 51.571 22.846 -84.794 1.00 88.44 740 SER A C 1
ATOM 5654 O O . SER A 1 740 ? 50.513 23.450 -84.600 1.00 88.44 740 SER A O 1
ATOM 5656 N N . TYR A 1 741 ? 51.790 21.637 -84.268 1.00 91.81 741 TYR A N 1
ATOM 5657 C CA . TYR A 1 741 ? 50.811 20.890 -83.471 1.00 91.81 741 TYR A CA 1
ATOM 5658 C C . TYR A 1 741 ? 51.378 20.567 -82.089 1.00 91.81 741 TYR A C 1
ATOM 5660 O O . TYR A 1 741 ? 52.506 20.089 -81.986 1.00 91.81 741 TYR A O 1
ATOM 5668 N N . ASN A 1 742 ? 50.582 20.747 -81.035 1.00 89.38 742 ASN A N 1
ATOM 5669 C CA . ASN A 1 742 ? 50.941 20.360 -79.670 1.00 89.38 742 ASN A CA 1
ATOM 5670 C C . ASN A 1 742 ? 49.747 19.707 -78.953 1.00 89.38 742 ASN A C 1
ATOM 5672 O O . ASN A 1 742 ? 48.620 20.179 -79.080 1.00 89.38 742 ASN A O 1
ATOM 5676 N N . GLY A 1 743 ? 49.986 18.639 -78.187 1.00 87.75 743 GLY A N 1
ATOM 5677 C CA . GLY A 1 743 ? 48.946 17.906 -77.447 1.00 87.75 743 GLY A CA 1
ATOM 5678 C C . GLY A 1 743 ? 48.476 16.585 -78.071 1.00 87.75 743 GLY A C 1
ATOM 5679 O O . GLY A 1 743 ? 47.496 16.012 -77.598 1.00 87.75 743 GLY A O 1
ATOM 5680 N N . PHE A 1 744 ? 49.157 16.053 -79.097 1.00 89.62 744 PHE A N 1
ATOM 5681 C CA . PHE A 1 744 ? 48.937 14.656 -79.493 1.00 89.62 744 PHE A CA 1
ATOM 5682 C C . PHE A 1 744 ? 49.334 13.705 -78.352 1.00 89.62 744 PHE A C 1
ATOM 5684 O O . PHE A 1 744 ? 50.360 13.884 -77.699 1.00 89.62 744 PHE A O 1
ATOM 5691 N N . VAL A 1 745 ? 48.522 12.671 -78.133 1.00 89.06 745 VAL A N 1
ATOM 5692 C CA . VAL A 1 745 ? 48.722 11.632 -77.110 1.00 89.06 745 VAL A CA 1
ATOM 5693 C C . VAL A 1 745 ? 48.829 10.251 -77.761 1.00 89.06 745 VAL A C 1
ATOM 5695 O O . VAL A 1 745 ? 48.561 10.095 -78.951 1.00 89.06 745 VAL A O 1
ATOM 5698 N N . ASN A 1 746 ? 49.225 9.227 -76.997 1.00 87.31 746 ASN A N 1
ATOM 5699 C CA . ASN A 1 746 ? 49.382 7.847 -77.488 1.00 87.31 746 ASN A CA 1
ATOM 5700 C C . ASN A 1 746 ? 50.313 7.716 -78.721 1.00 87.31 746 ASN A C 1
ATOM 5702 O O . ASN A 1 746 ? 50.080 6.868 -79.579 1.00 87.31 746 ASN A O 1
ATOM 5706 N N . GLY A 1 747 ? 51.340 8.572 -78.835 1.00 84.88 747 GLY A N 1
ATOM 5707 C CA . GLY A 1 747 ? 52.296 8.565 -79.956 1.00 84.88 747 GLY A CA 1
ATOM 5708 C C . GLY A 1 747 ? 51.723 9.021 -81.306 1.00 84.88 747 GLY A C 1
ATOM 5709 O O . GLY A 1 747 ? 52.311 8.741 -82.347 1.00 84.88 747 GLY A O 1
ATOM 5710 N N . GLN A 1 748 ? 50.562 9.682 -81.311 1.00 91.44 748 GLN A N 1
ATOM 5711 C CA . GLN A 1 748 ? 49.875 10.096 -82.536 1.00 91.44 748 GLN A CA 1
ATOM 5712 C C . GLN A 1 748 ? 50.507 11.341 -83.178 1.00 91.44 748 GLN A C 1
ATOM 5714 O O . GLN A 1 748 ? 51.222 12.109 -82.540 1.00 91.44 748 GLN A O 1
ATOM 5719 N N . THR A 1 749 ? 50.221 11.543 -84.464 1.00 90.19 749 THR A N 1
ATOM 5720 C CA . THR A 1 749 ? 50.701 12.670 -85.280 1.00 90.19 749 THR A CA 1
ATOM 5721 C C . THR A 1 749 ? 49.544 13.252 -86.100 1.00 90.19 749 THR A C 1
ATOM 5723 O O . THR A 1 749 ? 48.417 12.761 -86.019 1.00 90.19 749 THR A O 1
ATOM 5726 N N . ALA A 1 750 ? 49.804 14.255 -86.948 1.00 86.06 750 ALA A N 1
ATOM 5727 C CA . ALA A 1 750 ? 48.796 14.872 -87.822 1.00 86.06 750 ALA A CA 1
ATOM 5728 C C . ALA A 1 750 ? 48.004 13.881 -88.709 1.00 86.06 750 ALA A C 1
ATOM 5730 O O . ALA A 1 750 ? 46.910 14.215 -89.154 1.00 86.06 750 ALA A O 1
ATOM 5731 N N . ALA A 1 751 ? 48.489 12.647 -88.897 1.00 87.50 751 ALA A N 1
ATOM 5732 C CA . ALA A 1 751 ? 47.766 11.569 -89.574 1.00 87.50 751 ALA A CA 1
ATOM 5733 C C . ALA A 1 751 ? 46.435 11.154 -88.901 1.00 87.50 751 ALA A C 1
ATOM 5735 O O . ALA A 1 751 ? 45.613 10.513 -89.550 1.00 87.50 751 ALA A O 1
ATOM 5736 N N . VAL A 1 752 ? 46.184 11.510 -87.629 1.00 88.56 752 VAL A N 1
ATOM 5737 C CA . VAL A 1 752 ? 44.891 11.236 -86.952 1.00 88.56 752 VAL A CA 1
ATOM 5738 C C . VAL A 1 752 ? 43.846 12.347 -87.134 1.00 88.56 752 VAL A C 1
ATOM 5740 O O . VAL A 1 752 ? 42.757 12.283 -86.554 1.00 88.56 752 VAL A O 1
ATOM 5743 N N . LEU A 1 753 ? 44.164 13.373 -87.926 1.00 89.19 753 LEU A N 1
ATOM 5744 C CA . LEU A 1 753 ? 43.223 14.413 -88.324 1.00 89.19 753 LEU A CA 1
ATOM 5745 C C . LEU A 1 753 ? 42.401 13.936 -89.525 1.00 89.19 753 LEU A C 1
ATOM 5747 O O . LEU A 1 753 ? 42.933 13.706 -90.606 1.00 89.19 753 LEU A O 1
ATOM 5751 N N . THR A 1 754 ? 41.083 13.835 -89.354 1.00 89.62 754 THR A N 1
ATOM 5752 C CA . THR A 1 754 ? 40.146 13.485 -90.439 1.00 89.62 754 THR A CA 1
ATOM 5753 C C . THR A 1 754 ? 39.956 14.634 -91.430 1.00 89.62 754 THR A C 1
ATOM 5755 O O . THR A 1 754 ? 39.439 14.443 -92.527 1.00 89.62 754 THR A O 1
ATOM 5758 N N . THR A 1 755 ? 40.360 15.846 -91.048 1.00 91.31 755 THR A N 1
ATOM 5759 C CA . THR A 1 755 ? 40.488 17.004 -91.936 1.00 91.31 755 THR A CA 1
ATOM 5760 C C . THR A 1 755 ? 41.699 17.805 -91.477 1.00 91.31 755 THR A C 1
ATOM 5762 O O . THR A 1 755 ? 41.822 18.090 -90.284 1.00 91.31 755 THR A O 1
ATOM 5765 N N . LEU A 1 756 ? 42.599 18.146 -92.401 1.00 89.31 756 LEU A N 1
ATOM 5766 C CA . LEU A 1 756 ? 43.776 18.960 -92.098 1.00 89.31 756 LEU A CA 1
ATOM 5767 C C . LEU A 1 756 ? 43.388 20.436 -91.878 1.00 89.31 756 LEU A C 1
ATOM 5769 O O . LEU A 1 756 ? 42.450 20.923 -92.512 1.00 89.31 756 LEU A O 1
ATOM 5773 N N . PRO A 1 757 ? 44.100 21.166 -91.002 1.00 91.06 757 PRO A N 1
ATOM 5774 C CA . PRO A 1 757 ? 43.884 22.594 -90.799 1.00 91.06 757 PRO A CA 1
ATOM 5775 C C . PRO A 1 757 ? 44.228 23.406 -92.047 1.00 91.06 757 PRO A C 1
ATOM 5777 O O . PRO A 1 757 ? 45.219 23.148 -92.729 1.00 91.06 757 PRO A O 1
ATOM 5780 N N . LYS A 1 758 ? 43.454 24.465 -92.283 1.00 89.75 758 LYS A N 1
ATOM 5781 C CA . LYS A 1 758 ? 43.748 25.490 -93.282 1.00 89.75 758 LYS A CA 1
ATOM 5782 C C . LYS A 1 758 ? 44.267 26.745 -92.586 1.00 89.75 758 LYS A C 1
ATOM 5784 O O . LYS A 1 758 ? 43.521 27.396 -91.856 1.00 89.75 758 LYS A O 1
ATOM 5789 N N . ALA A 1 759 ? 45.528 27.090 -92.835 1.00 90.00 759 ALA A N 1
ATOM 5790 C CA . ALA A 1 759 ? 46.079 28.402 -92.509 1.00 90.00 759 ALA A CA 1
ATOM 5791 C C . ALA A 1 759 ? 45.733 29.412 -93.617 1.00 90.00 759 ALA A C 1
ATOM 5793 O O . ALA A 1 759 ? 45.772 29.083 -94.804 1.00 90.00 759 ALA A O 1
ATOM 5794 N N . ALA A 1 760 ? 45.386 30.643 -93.242 1.00 89.69 760 ALA A N 1
ATOM 5795 C CA . ALA A 1 760 ? 45.091 31.729 -94.174 1.00 89.69 760 ALA A CA 1
ATOM 5796 C C . ALA A 1 760 ? 45.472 33.095 -93.586 1.00 89.69 760 ALA A C 1
ATOM 5798 O O . ALA A 1 760 ? 45.297 33.340 -92.393 1.00 89.69 760 ALA A O 1
ATOM 5799 N N . THR A 1 761 ? 45.937 34.010 -94.435 1.00 88.50 761 THR A N 1
ATOM 5800 C CA . THR A 1 761 ? 46.199 35.413 -94.083 1.00 88.50 761 THR A CA 1
ATOM 5801 C C . THR A 1 761 ? 45.513 36.351 -95.074 1.00 88.50 761 THR A C 1
ATOM 5803 O O . THR A 1 761 ? 45.190 35.946 -96.189 1.00 88.50 761 THR A O 1
ATOM 5806 N N . THR A 1 762 ? 45.281 37.599 -94.667 1.00 88.06 762 THR A N 1
ATOM 5807 C CA . THR A 1 762 ? 44.748 38.667 -95.529 1.00 88.06 762 THR A CA 1
ATOM 5808 C C . THR A 1 762 ? 45.835 39.428 -96.292 1.00 88.06 762 THR A C 1
ATOM 5810 O O . THR A 1 762 ? 45.505 40.250 -97.142 1.00 88.06 762 THR A O 1
ATOM 5813 N N . ALA A 1 763 ? 47.119 39.170 -96.015 1.00 81.62 763 ALA A N 1
ATOM 5814 C CA . ALA A 1 763 ? 48.219 39.768 -96.765 1.00 81.62 763 ALA A CA 1
ATOM 5815 C C . ALA A 1 763 ? 48.246 39.286 -98.225 1.00 81.62 763 ALA A C 1
ATOM 5817 O O . ALA A 1 763 ? 48.042 38.103 -98.502 1.00 81.62 763 ALA A O 1
ATOM 5818 N N . THR A 1 764 ? 48.598 40.172 -99.151 1.00 83.56 764 THR A N 1
ATOM 5819 C CA . THR A 1 764 ? 48.802 39.879 -100.578 1.00 83.56 764 THR A CA 1
ATOM 5820 C C . THR A 1 764 ? 50.235 40.219 -100.997 1.00 83.56 764 THR A C 1
ATOM 5822 O O . THR A 1 764 ? 51.018 40.765 -100.216 1.00 83.56 764 THR A O 1
ATOM 5825 N N . ASN A 1 765 ? 50.619 39.917 -102.241 1.00 79.94 765 ASN A N 1
ATOM 5826 C CA . ASN A 1 765 ? 51.967 40.217 -102.750 1.00 79.94 765 ASN A CA 1
ATOM 5827 C C . ASN A 1 765 ? 52.318 41.716 -102.630 1.00 79.94 765 ASN A C 1
ATOM 5829 O O . ASN A 1 765 ? 53.441 42.053 -102.262 1.00 79.94 765 ASN A O 1
ATOM 5833 N N . SER A 1 766 ? 51.336 42.598 -102.840 1.00 76.25 766 SER A N 1
ATOM 5834 C CA . SER A 1 766 ? 51.453 44.061 -102.759 1.00 76.25 766 SER A CA 1
ATOM 5835 C C . SER A 1 766 ? 51.095 44.670 -101.393 1.00 76.25 766 SER A C 1
ATOM 5837 O O . SER A 1 766 ? 51.077 45.894 -101.272 1.00 76.25 766 SER A O 1
ATOM 5839 N N . SER A 1 767 ? 50.820 43.861 -100.360 1.00 82.50 767 SER A N 1
ATOM 5840 C CA . SER A 1 767 ? 50.530 44.363 -99.008 1.00 82.50 767 SER A CA 1
ATOM 5841 C C . SER A 1 767 ? 51.644 45.283 -98.477 1.00 82.50 767 SER A C 1
ATOM 5843 O O . SER A 1 767 ? 52.809 44.875 -98.509 1.00 82.50 767 SER A O 1
ATOM 5845 N N . PRO A 1 768 ? 51.313 46.476 -97.942 1.00 80.06 768 PRO A N 1
ATOM 5846 C CA . PRO A 1 768 ? 52.274 47.355 -97.277 1.00 80.06 768 PRO A CA 1
ATOM 5847 C C . PRO A 1 768 ? 52.986 46.698 -96.090 1.00 80.06 768 PRO A C 1
ATOM 5849 O O . PRO A 1 768 ? 52.443 45.778 -95.466 1.00 80.06 768 PRO A O 1
ATOM 5852 N N . ALA A 1 769 ? 54.166 47.224 -95.751 1.00 78.62 769 ALA A N 1
ATOM 5853 C CA . ALA A 1 769 ? 54.887 46.902 -94.523 1.00 78.62 769 ALA A CA 1
ATOM 5854 C C . ALA A 1 769 ? 53.977 46.990 -93.280 1.00 78.62 769 ALA A C 1
ATOM 5856 O O . ALA A 1 769 ? 53.210 47.941 -93.121 1.00 78.62 769 ALA A O 1
ATOM 5857 N N . GLY A 1 770 ? 54.034 45.975 -92.416 1.00 83.81 770 GLY A N 1
ATOM 5858 C CA . GLY A 1 770 ? 53.073 45.784 -91.325 1.00 83.81 770 GLY A CA 1
ATOM 5859 C C . GLY A 1 770 ? 52.916 44.317 -90.917 1.00 83.81 770 GLY A C 1
ATOM 5860 O O . GLY A 1 770 ? 53.623 43.446 -91.422 1.00 83.81 770 GLY A O 1
ATOM 5861 N N . ILE A 1 771 ? 51.991 44.043 -89.992 1.00 85.81 771 ILE A N 1
ATOM 5862 C CA . ILE A 1 771 ? 51.752 42.706 -89.422 1.00 85.81 771 ILE A CA 1
ATOM 5863 C C . ILE A 1 771 ? 50.336 42.240 -89.773 1.00 85.81 771 ILE A C 1
ATOM 5865 O O . ILE A 1 771 ? 49.356 42.906 -89.445 1.00 85.81 771 ILE A O 1
ATOM 5869 N N . TYR A 1 772 ? 50.227 41.067 -90.395 1.00 86.88 772 TYR A N 1
ATOM 5870 C CA . TYR A 1 772 ? 48.965 40.462 -90.821 1.00 86.88 772 TYR A CA 1
ATOM 5871 C C . TYR A 1 772 ? 48.743 39.145 -90.075 1.00 86.88 772 TYR A C 1
ATOM 5873 O O . TYR A 1 772 ? 49.650 38.322 -89.979 1.00 86.88 772 TYR A O 1
ATOM 5881 N N . ALA A 1 773 ? 47.540 38.904 -89.551 1.00 89.50 773 ALA A N 1
ATOM 5882 C CA . ALA A 1 773 ? 47.248 37.650 -88.855 1.00 89.50 773 ALA A CA 1
ATOM 5883 C C . ALA A 1 773 ? 47.250 36.450 -89.822 1.00 89.50 773 ALA A C 1
ATOM 5885 O O . ALA A 1 773 ? 46.722 36.537 -90.935 1.00 89.50 773 ALA A O 1
ATOM 5886 N N . ILE A 1 774 ? 47.781 35.316 -89.369 1.00 89.38 774 ILE A N 1
ATOM 5887 C CA . ILE A 1 774 ? 47.632 34.001 -89.997 1.00 89.38 774 ILE A CA 1
ATOM 5888 C C . ILE A 1 774 ? 46.638 33.218 -89.135 1.00 89.38 774 ILE A C 1
ATOM 5890 O O . ILE A 1 774 ? 46.971 32.764 -88.043 1.00 89.38 774 ILE A O 1
ATOM 5894 N N . LYS A 1 775 ? 45.391 33.092 -89.590 1.00 90.31 775 LYS A N 1
ATOM 5895 C CA . LYS A 1 775 ? 44.339 32.355 -88.877 1.00 90.31 775 LYS A CA 1
ATOM 5896 C C . LYS A 1 775 ? 44.323 30.899 -89.328 1.00 90.31 775 LYS A C 1
ATOM 5898 O O . LYS A 1 775 ? 44.434 30.628 -90.522 1.00 90.31 775 LYS A O 1
ATOM 5903 N N . VAL A 1 776 ? 44.133 29.983 -88.381 1.00 90.62 776 VAL A N 1
ATOM 5904 C CA . VAL A 1 776 ? 43.972 28.545 -88.640 1.00 90.62 776 VAL A CA 1
ATOM 5905 C C . VAL A 1 776 ? 42.541 28.126 -88.323 1.00 90.62 776 VAL A C 1
ATOM 5907 O O . VAL A 1 776 ? 41.982 28.555 -87.314 1.00 90.62 776 VAL A O 1
ATOM 5910 N N . SER A 1 777 ? 41.939 27.301 -89.176 1.00 88.75 777 SER A N 1
ATOM 5911 C CA . SER A 1 777 ? 40.613 26.717 -88.944 1.00 88.75 777 SER A CA 1
ATOM 5912 C C . SER A 1 777 ? 40.410 25.424 -89.747 1.00 88.75 777 SER A C 1
ATOM 5914 O O . SER A 1 777 ? 41.288 24.994 -90.495 1.00 88.75 777 SER A O 1
ATOM 5916 N N . GLY A 1 778 ? 39.244 24.789 -89.596 1.00 86.75 778 GLY A N 1
ATOM 5917 C CA . GLY A 1 778 ? 38.772 23.730 -90.499 1.00 86.75 778 GLY A CA 1
ATOM 5918 C C . GLY A 1 778 ? 39.351 22.327 -90.288 1.00 86.75 778 GLY A C 1
ATOM 5919 O O . GLY A 1 778 ? 38.911 21.406 -90.969 1.00 86.75 778 GLY A O 1
ATOM 5920 N N . ALA A 1 779 ? 40.274 22.129 -89.343 1.00 90.62 779 ALA A N 1
ATOM 5921 C CA . ALA A 1 779 ? 40.689 20.784 -88.962 1.00 90.62 779 ALA A CA 1
ATOM 5922 C C . ALA A 1 779 ? 39.563 20.030 -88.235 1.00 90.62 779 ALA A C 1
ATOM 5924 O O . ALA A 1 779 ? 38.697 20.629 -87.588 1.00 90.62 779 ALA A O 1
ATOM 5925 N N . ALA A 1 780 ? 39.617 18.700 -88.294 1.00 90.94 780 ALA A N 1
ATOM 5926 C CA . ALA A 1 780 ? 38.703 17.810 -87.588 1.00 90.94 780 ALA A CA 1
ATOM 5927 C C . ALA A 1 780 ? 39.443 16.576 -87.055 1.00 90.94 780 ALA A C 1
ATOM 5929 O O . ALA A 1 780 ? 40.375 16.074 -87.683 1.00 90.94 780 ALA A O 1
ATOM 5930 N N . ALA A 1 781 ? 39.018 16.085 -85.888 1.00 91.12 781 ALA A N 1
ATOM 5931 C CA . ALA A 1 781 ? 39.592 14.909 -85.244 1.00 91.12 781 ALA A CA 1
ATOM 5932 C C . ALA 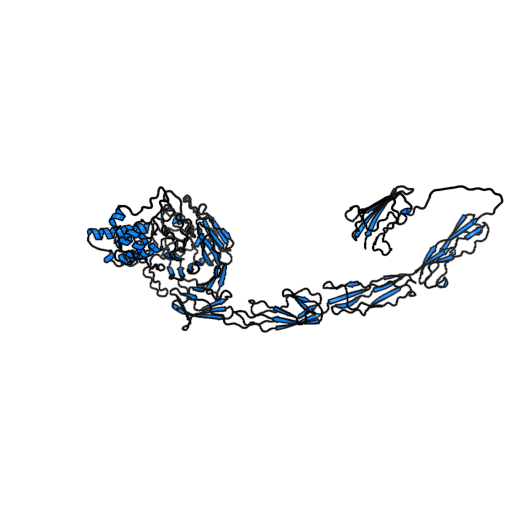A 1 781 ? 38.540 14.158 -84.414 1.00 91.12 781 ALA A C 1
ATOM 5934 O O . ALA A 1 781 ? 37.772 14.759 -83.651 1.00 91.12 781 ALA A O 1
ATOM 5935 N N . ALA A 1 782 ? 38.543 12.825 -84.496 1.00 87.94 782 ALA A N 1
ATOM 5936 C CA . ALA A 1 782 ? 37.651 11.987 -83.697 1.00 87.94 782 ALA A CA 1
ATOM 5937 C C . ALA A 1 782 ? 37.926 12.157 -82.191 1.00 87.94 782 ALA A C 1
ATOM 5939 O O . ALA A 1 782 ? 37.028 12.518 -81.431 1.00 87.94 782 ALA A O 1
ATOM 5940 N N . ASN A 1 783 ? 39.189 12.005 -81.780 1.00 91.62 783 ASN A N 1
ATOM 5941 C CA . ASN A 1 783 ? 39.571 11.905 -80.367 1.00 91.62 783 ASN A CA 1
ATOM 5942 C C . ASN A 1 783 ? 40.013 13.229 -79.714 1.00 91.62 783 ASN A C 1
ATOM 5944 O O . ASN A 1 783 ? 40.225 13.256 -78.501 1.00 91.62 783 ASN A O 1
ATOM 5948 N N . TYR A 1 784 ? 40.116 14.322 -80.484 1.00 91.31 784 TYR A N 1
ATOM 5949 C CA . TYR A 1 784 ? 40.633 15.612 -80.008 1.00 91.31 784 TYR A CA 1
ATOM 5950 C C . TYR A 1 784 ? 39.622 16.761 -80.127 1.00 91.31 784 TYR A C 1
ATOM 5952 O O . TYR A 1 784 ? 38.856 16.851 -81.088 1.00 91.31 784 TYR A O 1
ATOM 5960 N N . SER A 1 785 ? 39.626 17.633 -79.121 1.00 91.38 785 SER A N 1
ATOM 5961 C CA . SER A 1 785 ? 39.012 18.955 -79.118 1.00 91.38 785 SER A CA 1
ATOM 5962 C C . SER A 1 785 ? 40.074 19.954 -79.565 1.00 91.38 785 SER A C 1
ATOM 5964 O O . SER A 1 785 ? 41.158 20.005 -78.980 1.00 91.38 785 SER A O 1
ATOM 5966 N N . LEU A 1 786 ? 39.790 20.685 -80.640 1.00 91.62 786 LEU A N 1
ATOM 5967 C CA . LEU A 1 786 ? 40.794 21.460 -81.360 1.00 91.62 786 LEU A CA 1
ATOM 5968 C C . LEU A 1 786 ? 40.824 22.908 -80.870 1.00 91.62 786 LEU A C 1
ATOM 5970 O O . LEU A 1 786 ? 39.792 23.578 -80.830 1.00 91.62 786 LEU A O 1
ATOM 5974 N N . ILE A 1 787 ? 42.015 23.378 -80.516 1.00 92.12 787 ILE A N 1
ATOM 5975 C CA . ILE A 1 787 ? 42.303 24.754 -80.107 1.00 92.12 787 ILE A CA 1
ATOM 5976 C C . ILE A 1 787 ? 43.160 25.377 -81.208 1.00 92.12 787 ILE A C 1
ATOM 5978 O O . ILE A 1 787 ? 44.159 24.788 -81.610 1.00 92.12 787 ILE A O 1
ATOM 5982 N N . TYR A 1 788 ? 42.789 26.558 -81.699 1.00 88.31 788 TYR A N 1
ATOM 5983 C CA . TYR A 1 788 ? 43.525 27.245 -82.762 1.00 88.31 788 TYR A CA 1
ATOM 5984 C C . TYR A 1 788 ? 44.229 28.486 -82.213 1.00 88.31 788 TYR A C 1
ATOM 5986 O O . TYR A 1 788 ? 43.578 29.342 -81.613 1.00 88.31 788 TYR A O 1
ATOM 5994 N N . ILE A 1 789 ? 45.536 28.603 -82.452 1.00 89.06 789 ILE A N 1
ATOM 5995 C CA . ILE A 1 789 ? 46.328 29.797 -82.130 1.00 89.06 789 ILE A CA 1
ATOM 5996 C C . ILE A 1 789 ? 46.762 30.459 -83.449 1.00 89.06 789 ILE A C 1
ATOM 5998 O O . ILE A 1 789 ? 47.361 29.791 -84.296 1.00 89.06 789 ILE A O 1
ATOM 6002 N N . PRO A 1 790 ? 46.447 31.748 -83.676 1.00 86.69 790 PRO A N 1
ATOM 6003 C CA . PRO A 1 790 ? 46.867 32.447 -84.881 1.00 86.69 790 PRO A CA 1
ATOM 6004 C C . PRO A 1 790 ? 48.351 32.833 -84.821 1.00 86.69 790 PRO A C 1
ATOM 6006 O O . PRO A 1 790 ? 48.853 33.236 -83.774 1.00 86.69 790 PRO A O 1
ATOM 6009 N N . GLY A 1 791 ? 49.016 32.767 -85.972 1.00 87.31 791 GLY A N 1
ATOM 6010 C CA . GLY A 1 791 ? 50.359 33.300 -86.194 1.00 87.31 791 GLY A CA 1
ATOM 6011 C C . GLY A 1 791 ? 50.318 34.700 -86.807 1.00 87.31 791 GLY A C 1
ATOM 6012 O O . GLY A 1 791 ? 49.252 35.307 -86.965 1.00 87.31 791 GLY A O 1
ATOM 6013 N N . THR A 1 792 ? 51.477 35.205 -87.218 1.00 89.06 792 THR A N 1
ATOM 6014 C CA . THR A 1 792 ? 51.628 36.521 -87.862 1.00 89.06 792 THR A CA 1
ATOM 6015 C C . THR A 1 792 ? 52.551 36.470 -89.078 1.00 89.06 792 THR A C 1
ATOM 6017 O O . THR A 1 792 ? 53.595 35.831 -89.040 1.00 89.06 792 THR A O 1
ATOM 6020 N N . LEU A 1 793 ? 52.186 37.171 -90.154 1.00 88.44 793 LEU A N 1
ATOM 6021 C CA . LEU A 1 793 ? 53.043 37.442 -91.307 1.00 88.44 793 LEU A CA 1
ATOM 6022 C C . LEU A 1 793 ? 53.481 38.911 -91.267 1.00 88.44 793 LEU A C 1
ATOM 6024 O O . LEU A 1 793 ? 52.648 39.809 -91.408 1.00 88.44 793 LEU A O 1
ATOM 6028 N N . THR A 1 794 ? 54.778 39.150 -91.085 1.00 85.94 794 THR A N 1
ATOM 6029 C CA . THR A 1 794 ? 55.371 40.497 -91.008 1.00 85.94 794 THR A CA 1
ATOM 6030 C C . THR A 1 794 ? 55.994 40.904 -92.345 1.00 85.94 794 THR A C 1
ATOM 6032 O O . THR A 1 794 ? 56.765 40.144 -92.929 1.00 85.94 794 THR A O 1
ATOM 6035 N N . VAL A 1 795 ? 55.692 42.109 -92.828 1.00 84.75 795 VAL A N 1
ATOM 6036 C CA . VAL A 1 795 ? 56.170 42.647 -94.115 1.00 84.75 795 VAL A CA 1
ATOM 6037 C C . VAL A 1 795 ? 57.144 43.814 -93.883 1.00 84.75 795 VAL A C 1
ATOM 6039 O O . VAL A 1 795 ? 56.827 44.711 -93.103 1.00 84.75 795 VAL A O 1
ATOM 6042 N N . THR A 1 796 ? 58.309 43.814 -94.546 1.00 71.00 796 THR A N 1
ATOM 6043 C CA . THR A 1 796 ? 59.430 44.760 -94.304 1.00 71.00 796 THR A CA 1
ATOM 6044 C C . THR A 1 796 ? 59.967 45.461 -95.570 1.00 71.00 796 THR A C 1
ATOM 6046 O O . THR A 1 796 ? 59.588 45.121 -96.691 1.00 71.00 796 THR A O 1
ATOM 6049 N N . THR A 1 797 ? 60.854 46.453 -95.399 1.00 51.69 797 THR A N 1
ATOM 6050 C CA . THR A 1 797 ? 61.470 47.290 -96.456 1.00 51.69 797 THR A CA 1
ATOM 6051 C C . THR A 1 797 ? 63.008 47.118 -96.551 1.00 51.69 797 THR A C 1
ATOM 6053 O O . THR A 1 797 ? 63.614 46.607 -95.607 1.00 51.69 797 THR A O 1
ATOM 6056 N N . PRO A 1 798 ? 63.661 47.489 -97.680 1.00 46.00 798 PRO A N 1
ATOM 6057 C CA . PRO A 1 798 ? 65.099 47.248 -97.915 1.00 46.00 798 PRO A CA 1
ATOM 6058 C C . PRO A 1 798 ? 66.056 48.328 -97.328 1.00 46.00 798 PRO A C 1
ATOM 6060 O O . PRO A 1 798 ? 65.606 49.446 -97.075 1.00 46.00 798 PRO A O 1
ATOM 6063 N N . PRO A 1 799 ? 67.367 48.031 -97.124 1.00 42.72 799 PRO A N 1
ATOM 6064 C CA . PRO A 1 799 ? 68.265 48.841 -96.277 1.00 42.72 799 PRO A CA 1
ATOM 6065 C C . PRO A 1 799 ? 69.421 49.599 -96.985 1.00 42.72 799 PRO A C 1
ATOM 6067 O O . PRO A 1 799 ? 69.828 49.254 -98.091 1.00 42.72 799 PRO A O 1
ATOM 6070 N N . SER A 1 800 ? 70.026 50.548 -96.250 1.00 38.78 800 SER A N 1
ATOM 6071 C CA . SER A 1 800 ? 71.308 51.244 -96.528 1.00 38.78 800 SER A CA 1
ATOM 6072 C C . SER A 1 800 ? 72.239 51.196 -95.290 1.00 38.78 800 SER A C 1
ATOM 6074 O O . SER A 1 800 ? 71.806 50.759 -94.225 1.00 38.78 800 SER A O 1
ATOM 6076 N N . ALA A 1 801 ? 73.525 51.575 -95.405 1.00 33.84 801 ALA A N 1
ATOM 6077 C CA . ALA A 1 801 ? 74.601 51.037 -94.543 1.00 33.84 801 ALA A CA 1
ATOM 6078 C C . ALA A 1 801 ? 75.377 52.020 -93.616 1.00 33.84 801 ALA A C 1
ATOM 6080 O O . ALA A 1 801 ? 75.537 53.188 -93.952 1.00 33.84 801 ALA A O 1
ATOM 6081 N N . ASN A 1 802 ? 76.025 51.440 -92.577 1.00 29.41 802 ASN A N 1
ATOM 6082 C CA . ASN A 1 802 ? 77.220 51.917 -91.821 1.00 29.41 802 ASN A CA 1
ATOM 6083 C C . ASN A 1 802 ? 77.063 53.111 -90.822 1.00 29.41 802 ASN A C 1
ATOM 6085 O O . ASN A 1 802 ? 76.244 53.986 -91.054 1.00 29.41 802 ASN A O 1
ATOM 6089 N N . LYS A 1 803 ? 77.819 53.255 -89.697 1.00 30.95 803 LYS A N 1
ATOM 6090 C CA . LYS A 1 803 ? 78.883 52.431 -89.037 1.00 30.95 803 LYS A CA 1
ATOM 6091 C C . LYS A 1 803 ? 79.235 52.901 -87.580 1.00 30.95 803 LYS A C 1
ATOM 6093 O O . LYS A 1 803 ? 79.647 54.038 -87.424 1.00 30.95 803 LYS A O 1
ATOM 6098 N N . ILE A 1 804 ? 79.209 51.977 -86.592 1.00 27.58 804 ILE A N 1
ATOM 6099 C CA . ILE A 1 804 ? 79.998 51.861 -85.310 1.00 27.58 804 ILE A CA 1
ATOM 6100 C C . ILE A 1 804 ? 80.030 53.009 -84.253 1.00 27.58 804 ILE A C 1
ATOM 6102 O O . ILE A 1 804 ? 80.530 54.087 -84.546 1.00 27.58 804 ILE A O 1
ATOM 6106 N N . MET A 1 805 ? 79.727 52.687 -82.970 1.00 26.45 805 MET A N 1
ATOM 6107 C CA . MET A 1 805 ? 80.598 52.903 -81.770 1.00 26.45 805 MET A CA 1
ATOM 6108 C C . MET A 1 805 ? 80.033 52.270 -80.460 1.00 26.45 805 MET A C 1
ATOM 6110 O O . MET A 1 805 ? 78.895 51.809 -80.445 1.00 26.45 805 MET A O 1
ATOM 6114 N N . SER A 1 806 ? 80.852 52.188 -79.394 1.00 32.62 806 SER A N 1
ATOM 6115 C CA . SER A 1 806 ? 80.583 51.600 -78.048 1.00 32.62 806 SER A CA 1
ATOM 6116 C C . SER A 1 806 ? 80.298 52.693 -76.968 1.00 32.62 806 SER A C 1
ATOM 6118 O O . SER A 1 806 ? 80.214 53.857 -77.342 1.00 32.62 806 SER A O 1
ATOM 6120 N N . ILE A 1 807 ? 80.091 52.482 -75.647 1.00 26.59 807 ILE A N 1
ATOM 6121 C CA . ILE A 1 807 ? 80.366 51.366 -74.701 1.00 26.59 807 ILE A CA 1
ATOM 6122 C C . ILE A 1 807 ? 79.395 51.372 -73.469 1.00 26.59 807 ILE A C 1
ATOM 6124 O O . ILE A 1 807 ? 78.429 52.125 -73.447 1.00 26.59 807 ILE A O 1
ATOM 6128 N N . ALA A 1 808 ? 79.610 50.496 -72.474 1.00 31.89 808 ALA A N 1
ATOM 6129 C CA . ALA A 1 808 ? 78.696 50.105 -71.376 1.00 31.89 808 ALA A CA 1
ATOM 6130 C C . ALA A 1 808 ? 78.431 51.110 -70.219 1.00 31.89 808 ALA A C 1
ATOM 6132 O O . ALA A 1 808 ? 79.340 51.856 -69.870 1.00 31.89 808 ALA A O 1
ATOM 6133 N N . ALA A 1 809 ? 77.268 50.986 -69.529 1.00 27.23 809 ALA A N 1
ATOM 6134 C CA . ALA A 1 809 ? 77.144 50.794 -68.053 1.00 27.23 809 ALA A CA 1
ATOM 6135 C C . ALA A 1 809 ? 75.682 50.739 -67.485 1.00 27.23 809 ALA A C 1
ATOM 6137 O O . ALA A 1 809 ? 74.835 51.539 -67.855 1.00 27.23 809 ALA A O 1
ATOM 6138 N N . THR A 1 810 ? 75.451 49.827 -66.519 1.00 24.77 810 THR A N 1
ATOM 6139 C CA . THR A 1 810 ? 74.521 49.851 -65.340 1.00 24.77 810 THR A CA 1
ATOM 6140 C C . THR A 1 810 ? 73.004 50.202 -65.392 1.00 24.77 810 THR A C 1
ATOM 6142 O O . THR A 1 810 ? 72.624 51.339 -65.628 1.00 24.77 810 THR A O 1
ATOM 6145 N N . ASN A 1 811 ? 72.213 49.257 -64.838 1.00 27.36 811 ASN A N 1
ATOM 6146 C CA . ASN A 1 811 ? 71.106 49.389 -63.849 1.00 27.36 811 ASN A CA 1
ATOM 6147 C C . ASN A 1 811 ? 69.633 49.790 -64.190 1.00 27.36 811 ASN A C 1
ATOM 6149 O O . ASN A 1 811 ? 69.335 50.891 -64.628 1.00 27.36 811 ASN A O 1
ATOM 6153 N N . THR A 1 812 ? 68.728 48.902 -63.716 1.00 25.02 812 THR A N 1
ATOM 6154 C CA . THR A 1 812 ? 67.417 49.110 -63.023 1.00 25.02 812 THR A CA 1
ATOM 6155 C C . THR A 1 812 ? 66.162 49.692 -63.723 1.00 25.02 812 THR A C 1
ATOM 6157 O O . THR A 1 812 ? 66.178 50.845 -64.119 1.00 25.02 812 THR A O 1
ATOM 6160 N N . ILE A 1 813 ? 65.044 48.923 -63.631 1.00 26.28 813 ILE A N 1
ATOM 6161 C CA . ILE A 1 813 ? 63.678 49.314 -63.135 1.00 26.28 813 ILE A CA 1
ATOM 6162 C C . ILE A 1 813 ? 62.885 50.365 -63.973 1.00 26.28 813 ILE A C 1
ATOM 6164 O O . ILE A 1 813 ? 63.404 51.427 -64.272 1.00 26.28 813 ILE A O 1
ATOM 6168 N N . GLU A 1 814 ? 61.601 50.209 -64.359 1.00 28.66 814 GLU A N 1
ATOM 6169 C CA . GLU A 1 814 ? 60.580 49.146 -64.174 1.00 28.66 814 GLU A CA 1
ATOM 6170 C C . GLU A 1 814 ? 59.345 49.343 -65.100 1.00 28.66 814 GLU A C 1
ATOM 6172 O O . GLU A 1 814 ? 59.125 50.446 -65.598 1.00 28.66 814 GLU A O 1
ATOM 6177 N N . THR A 1 815 ? 58.445 48.340 -65.185 1.00 27.67 815 THR A N 1
ATOM 6178 C CA . THR A 1 815 ? 57.076 48.405 -65.791 1.00 27.67 815 THR A CA 1
ATOM 6179 C C . THR A 1 815 ? 57.037 48.785 -67.297 1.00 27.67 815 THR A C 1
ATOM 6181 O O . THR A 1 815 ? 58.082 48.985 -67.897 1.00 27.67 815 THR A O 1
ATOM 6184 N N . ASN A 1 816 ? 55.945 48.810 -68.081 1.00 29.31 816 ASN A N 1
ATOM 6185 C CA . ASN A 1 816 ? 54.471 48.779 -67.948 1.00 29.31 816 ASN A CA 1
ATOM 6186 C C . ASN A 1 816 ? 53.931 48.191 -69.298 1.00 29.31 816 ASN A C 1
ATOM 6188 O O . ASN A 1 816 ? 54.431 48.616 -70.334 1.00 29.31 816 ASN A O 1
ATOM 6192 N N . GLN A 1 817 ? 52.947 47.285 -69.470 1.00 30.09 817 GLN A N 1
ATOM 6193 C CA . GLN A 1 817 ? 52.125 46.418 -68.600 1.00 30.09 817 GLN A CA 1
ATOM 6194 C C . GLN A 1 817 ? 51.587 45.194 -69.388 1.00 30.09 817 GLN A C 1
ATOM 6196 O O . GLN A 1 817 ? 51.393 45.274 -70.595 1.00 30.09 817 GLN A O 1
ATOM 6201 N N . THR A 1 818 ? 51.176 44.132 -68.685 1.00 32.84 818 THR A N 1
ATOM 6202 C CA . THR A 1 818 ? 49.741 43.774 -68.543 1.00 32.84 818 THR A CA 1
ATOM 6203 C C . THR A 1 818 ? 49.559 43.223 -67.125 1.00 32.84 818 THR A C 1
ATOM 6205 O O . THR A 1 818 ? 50.109 42.176 -66.792 1.00 32.84 818 THR A O 1
ATOM 6208 N N . GLU A 1 819 ? 48.860 43.946 -66.245 1.00 47.53 819 GLU A N 1
ATOM 6209 C CA . GLU A 1 819 ? 48.677 43.520 -64.848 1.00 47.53 819 GLU A CA 1
ATOM 6210 C C . GLU A 1 819 ? 47.684 42.346 -64.765 1.00 47.53 819 GLU A C 1
ATOM 6212 O O . GLU A 1 819 ? 46.473 42.530 -64.650 1.00 47.53 819 GLU A O 1
ATOM 6217 N N . THR A 1 820 ? 48.200 41.114 -64.831 1.00 54.38 820 THR A N 1
ATOM 6218 C CA . THR A 1 820 ? 47.431 39.895 -64.540 1.00 54.38 820 THR A CA 1
ATOM 6219 C C . THR A 1 820 ? 46.946 39.925 -63.093 1.00 54.38 820 THR A C 1
ATOM 6221 O O . THR A 1 820 ? 47.762 39.867 -62.172 1.00 54.38 820 THR A O 1
ATOM 6224 N N . GLU A 1 821 ? 45.630 40.012 -62.900 1.00 69.38 821 GLU A N 1
ATOM 6225 C CA . GLU A 1 821 ? 45.002 40.129 -61.583 1.00 69.38 821 GLU A CA 1
ATOM 6226 C C . GLU A 1 821 ? 45.341 38.934 -60.668 1.00 69.38 821 GLU A C 1
ATOM 6228 O O . GLU A 1 821 ? 45.229 37.773 -61.071 1.00 69.38 821 GLU A O 1
ATOM 6233 N N . VAL A 1 822 ? 45.704 39.222 -59.412 1.00 82.81 822 VAL A N 1
ATOM 6234 C CA . VAL A 1 822 ? 46.064 38.219 -58.393 1.00 82.81 822 VAL A CA 1
ATOM 6235 C C . VAL A 1 822 ? 44.981 37.146 -58.270 1.00 82.81 822 VAL A C 1
ATOM 6237 O O . VAL A 1 822 ? 43.799 37.469 -58.109 1.00 82.81 822 VAL A O 1
ATOM 6240 N N . THR A 1 823 ? 45.359 35.867 -58.287 1.00 87.75 823 THR A N 1
ATOM 6241 C CA . THR A 1 823 ? 44.413 34.739 -58.228 1.00 87.75 823 THR A CA 1
ATOM 6242 C C . THR A 1 823 ? 44.577 33.929 -56.944 1.00 87.75 823 THR A C 1
ATOM 6244 O O . THR A 1 823 ? 45.658 33.462 -56.608 1.00 87.75 823 THR A O 1
ATOM 6247 N N . VAL A 1 824 ? 43.477 33.776 -56.200 1.00 89.75 824 VAL A N 1
ATOM 6248 C CA . VAL A 1 824 ? 43.455 33.161 -54.863 1.00 89.75 824 VAL A CA 1
ATOM 6249 C C . VAL A 1 824 ? 42.835 31.756 -54.944 1.00 89.75 824 VAL A C 1
ATOM 6251 O O . VAL A 1 824 ? 41.736 31.624 -55.500 1.00 89.75 824 VAL A O 1
ATOM 6254 N N . PRO A 1 825 ? 43.480 30.703 -54.404 1.00 86.75 825 PRO A N 1
ATOM 6255 C CA . PRO A 1 825 ? 42.960 29.341 -54.467 1.00 86.75 825 PRO A CA 1
ATOM 6256 C C . PRO A 1 825 ? 41.748 29.147 -53.545 1.00 86.75 825 PRO A C 1
ATOM 6258 O O . PRO A 1 825 ? 41.572 29.827 -52.536 1.00 86.75 825 PRO A O 1
ATOM 6261 N N . LYS A 1 826 ? 40.893 28.176 -53.890 1.00 90.00 826 LYS A N 1
ATOM 6262 C CA . LYS A 1 826 ? 39.647 27.874 -53.155 1.00 90.00 826 LYS A CA 1
ATOM 6263 C C . LYS A 1 826 ? 39.796 26.779 -52.091 1.00 90.00 826 LYS A C 1
ATOM 6265 O O . LYS A 1 826 ? 38.817 26.458 -51.416 1.00 90.00 826 LYS A O 1
ATOM 6270 N N . ALA A 1 827 ? 40.987 26.209 -51.926 1.00 87.00 827 ALA A N 1
ATOM 6271 C CA . ALA A 1 827 ? 41.282 25.188 -50.926 1.00 87.00 827 ALA A CA 1
ATOM 6272 C C . ALA A 1 827 ? 42.723 25.307 -50.404 1.00 87.00 827 ALA A C 1
ATOM 6274 O O . ALA A 1 827 ? 43.574 25.890 -51.072 1.00 87.00 827 ALA A O 1
ATOM 6275 N N . LEU A 1 828 ? 42.958 24.753 -49.215 1.00 91.75 828 LEU A N 1
ATOM 6276 C CA . LEU A 1 828 ? 44.244 24.670 -48.520 1.00 91.75 828 LEU A CA 1
ATOM 6277 C C . LEU A 1 828 ? 44.309 23.317 -47.798 1.00 91.75 828 LEU A C 1
ATOM 6279 O O . LEU A 1 828 ? 43.361 22.986 -47.077 1.00 91.75 828 LEU A O 1
ATOM 6283 N N . SER A 1 829 ? 45.391 22.557 -47.967 1.00 90.00 829 SER A N 1
ATOM 6284 C CA . SER A 1 829 ? 45.553 21.220 -47.374 1.00 90.00 829 SER A CA 1
ATOM 6285 C C . SER A 1 829 ? 46.946 20.986 -46.773 1.00 90.00 829 SER A C 1
ATOM 6287 O O . SER A 1 829 ? 47.754 20.310 -47.398 1.00 90.00 829 SER A O 1
ATOM 6289 N N . PRO A 1 830 ? 47.225 21.514 -45.559 1.00 84.25 830 PRO A N 1
ATOM 6290 C CA . PRO A 1 830 ? 48.513 21.405 -44.860 1.00 84.25 830 PRO A CA 1
ATOM 6291 C C . PRO A 1 830 ? 48.729 20.025 -44.212 1.00 84.25 830 PRO A C 1
ATOM 6293 O O . PRO A 1 830 ? 48.781 19.895 -42.988 1.00 84.25 830 PRO A O 1
ATOM 6296 N N . ASN A 1 831 ? 48.770 18.974 -45.027 1.00 81.62 831 ASN A N 1
ATOM 6297 C CA . ASN A 1 831 ? 48.895 17.578 -44.597 1.00 81.62 831 ASN A CA 1
ATOM 6298 C C . ASN A 1 831 ? 50.344 17.037 -44.663 1.00 81.62 831 ASN A C 1
ATOM 6300 O O . ASN A 1 831 ? 50.607 15.955 -44.136 1.00 81.62 831 ASN A O 1
ATOM 6304 N N . GLY A 1 832 ? 51.272 17.782 -45.271 1.00 77.12 832 GLY A N 1
ATOM 6305 C CA . GLY A 1 832 ? 52.675 17.427 -45.481 1.00 77.12 832 GLY A CA 1
ATOM 6306 C C . GLY A 1 832 ? 52.979 16.665 -46.779 1.00 77.12 832 GLY A C 1
ATOM 6307 O O . GLY A 1 832 ? 54.069 16.101 -46.882 1.00 77.12 832 GLY A O 1
ATOM 6308 N N . ASP A 1 833 ? 52.056 16.596 -47.747 1.00 72.38 833 ASP A N 1
ATOM 6309 C CA . ASP A 1 833 ? 52.255 15.893 -49.028 1.00 72.38 833 ASP A CA 1
ATOM 6310 C C . ASP A 1 833 ? 52.922 16.739 -50.136 1.00 72.38 833 ASP A C 1
ATOM 6312 O O . ASP A 1 833 ? 53.273 16.214 -51.196 1.00 72.38 833 ASP A O 1
ATOM 6316 N N . GLY A 1 834 ? 53.157 18.029 -49.878 1.00 73.31 834 GLY A N 1
ATOM 6317 C CA . GLY A 1 834 ? 53.760 18.995 -50.795 1.00 73.31 834 GLY A CA 1
ATOM 6318 C C . GLY A 1 834 ? 52.769 19.703 -51.727 1.00 73.31 834 GLY A C 1
ATOM 6319 O O . GLY A 1 834 ? 53.184 20.586 -52.481 1.00 73.31 834 GLY A O 1
ATOM 6320 N N . ILE A 1 835 ? 51.475 19.359 -51.706 1.00 75.12 835 ILE A N 1
ATOM 6321 C CA . ILE A 1 835 ? 50.477 19.821 -52.682 1.00 75.12 835 ILE A CA 1
ATOM 6322 C C . ILE A 1 835 ? 49.397 20.671 -51.996 1.00 75.12 835 ILE A C 1
ATOM 6324 O O . ILE A 1 835 ? 48.440 20.181 -51.403 1.00 75.12 835 ILE A O 1
ATOM 6328 N N . ASN A 1 836 ? 49.506 21.993 -52.160 1.00 81.62 836 ASN A N 1
ATOM 6329 C CA . ASN A 1 836 ? 48.692 22.993 -51.450 1.00 81.62 836 ASN A CA 1
ATOM 6330 C C . ASN A 1 836 ? 48.845 22.938 -49.917 1.00 81.62 836 ASN A C 1
ATOM 6332 O O . ASN A 1 836 ? 47.905 23.282 -49.201 1.00 81.62 836 ASN A O 1
ATOM 6336 N N . ASP A 1 837 ? 50.024 22.558 -49.412 1.00 83.12 837 ASP A N 1
ATOM 6337 C CA . ASP A 1 837 ? 50.355 22.650 -47.980 1.00 83.12 837 ASP A CA 1
ATOM 6338 C C . ASP A 1 837 ? 50.329 24.095 -47.453 1.00 83.12 837 ASP A C 1
ATOM 6340 O O . ASP A 1 837 ? 50.066 24.365 -46.280 1.00 83.12 837 ASP A O 1
ATOM 6344 N N . VAL A 1 838 ? 50.607 25.044 -48.345 1.00 90.56 838 VAL A N 1
ATOM 6345 C CA . VAL A 1 838 ? 50.618 26.479 -48.073 1.00 90.56 838 VAL A CA 1
ATOM 6346 C C . VAL A 1 838 ? 49.660 27.192 -49.022 1.00 90.56 838 VAL A C 1
ATOM 6348 O O . VAL A 1 838 ? 49.401 26.735 -50.137 1.00 90.56 838 VAL A O 1
ATOM 6351 N N . PHE A 1 839 ? 49.096 28.311 -48.574 1.00 93.69 839 PHE A N 1
ATOM 6352 C CA . PHE A 1 839 ? 48.046 29.039 -49.284 1.00 93.69 839 PHE A CA 1
ATOM 6353 C C . PHE A 1 839 ? 48.627 29.921 -50.398 1.00 93.69 839 PHE A C 1
ATOM 6355 O O . PHE A 1 839 ? 48.615 31.143 -50.320 1.00 93.69 839 PHE A O 1
ATOM 6362 N N . THR A 1 840 ? 49.168 29.283 -51.433 1.00 93.19 840 THR A N 1
ATOM 6363 C CA . THR A 1 840 ? 49.821 29.934 -52.575 1.00 93.19 840 THR A CA 1
ATOM 6364 C C . THR A 1 840 ? 48.842 30.807 -53.358 1.00 93.19 840 THR A C 1
ATOM 6366 O O . THR A 1 840 ? 47.931 30.299 -54.008 1.00 93.19 840 THR A O 1
ATOM 6369 N N . ILE A 1 841 ? 49.048 32.123 -53.332 1.00 93.56 841 ILE A N 1
ATOM 6370 C CA . ILE A 1 841 ? 48.252 33.105 -54.072 1.00 93.56 841 ILE A CA 1
ATOM 6371 C C . ILE A 1 841 ? 49.021 33.493 -55.340 1.00 93.56 841 ILE A C 1
ATOM 6373 O O . ILE A 1 841 ? 50.113 34.054 -55.273 1.00 93.56 841 ILE A O 1
ATOM 6377 N N . GLU A 1 842 ? 48.480 33.189 -56.513 1.00 88.81 842 GLU A N 1
ATOM 6378 C CA . GLU A 1 842 ? 49.196 33.336 -57.782 1.00 88.81 842 GLU A CA 1
ATOM 6379 C C . GLU A 1 842 ? 49.307 34.812 -58.207 1.00 88.81 842 GLU A C 1
ATOM 6381 O O . GLU A 1 842 ? 48.311 35.541 -58.256 1.00 88.81 842 GLU A O 1
ATOM 6386 N N . GLY A 1 843 ? 50.536 35.255 -58.501 1.00 86.25 843 GLY A N 1
ATOM 6387 C CA . GLY A 1 843 ? 50.864 36.623 -58.918 1.00 86.25 843 GLY A CA 1
ATOM 6388 C C . GLY A 1 843 ? 50.981 37.656 -57.788 1.00 86.25 843 GLY A C 1
ATOM 6389 O O . GLY A 1 843 ? 51.214 38.828 -58.078 1.00 86.25 843 GLY A O 1
ATOM 6390 N N . ILE A 1 844 ? 50.819 37.258 -56.518 1.00 88.62 844 ILE A N 1
ATOM 6391 C CA . ILE A 1 844 ? 50.907 38.157 -55.348 1.00 88.62 844 ILE A CA 1
ATOM 6392 C C . ILE A 1 844 ? 52.325 38.708 -55.114 1.00 88.62 844 ILE A C 1
ATOM 6394 O O . ILE A 1 844 ? 52.502 39.819 -54.618 1.00 88.62 844 ILE A O 1
ATOM 6398 N N . ASP A 1 845 ? 53.326 37.934 -55.526 1.00 82.75 845 ASP A N 1
ATOM 6399 C CA . ASP A 1 845 ? 54.764 38.188 -55.452 1.00 82.75 845 ASP A CA 1
ATOM 6400 C C . ASP A 1 845 ? 55.197 39.436 -56.234 1.00 82.75 845 ASP A C 1
ATOM 6402 O O . ASP A 1 845 ? 56.157 40.103 -55.855 1.00 82.75 845 ASP A O 1
ATOM 6406 N N . LYS A 1 846 ? 54.435 39.805 -57.271 1.00 83.69 846 LYS A N 1
ATOM 6407 C CA . LYS A 1 846 ? 54.648 41.015 -58.082 1.00 83.69 846 LYS A CA 1
ATOM 6408 C C . LYS A 1 846 ? 54.253 42.310 -57.363 1.00 83.69 846 LYS A C 1
ATOM 6410 O O . LYS A 1 846 ? 54.531 43.392 -57.867 1.00 83.69 846 LYS A O 1
ATOM 6415 N N . PHE A 1 847 ? 53.605 42.214 -56.202 1.00 86.06 847 PHE A N 1
ATOM 6416 C CA . PHE A 1 847 ? 53.103 43.349 -55.433 1.00 86.06 847 PHE A CA 1
ATOM 6417 C C . PHE A 1 847 ? 53.728 43.333 -54.032 1.00 86.06 847 PHE A C 1
ATOM 6419 O O . PHE A 1 847 ? 53.114 42.858 -53.081 1.00 86.06 847 PHE A O 1
ATOM 6426 N N . ALA A 1 848 ? 54.960 43.830 -53.889 1.00 78.81 848 ALA A N 1
ATOM 6427 C CA . ALA A 1 848 ? 55.746 43.706 -52.650 1.00 78.81 848 ALA A CA 1
ATOM 6428 C C . ALA A 1 848 ? 55.047 44.251 -51.382 1.00 78.81 848 ALA A C 1
ATOM 6430 O O . ALA A 1 848 ? 55.187 43.666 -50.311 1.00 78.81 848 ALA A O 1
ATOM 6431 N N . GLU A 1 849 ? 54.237 45.307 -51.514 1.00 83.81 849 GLU A N 1
ATOM 6432 C CA . GLU A 1 849 ? 53.445 45.912 -50.426 1.00 83.81 849 GLU A CA 1
ATOM 6433 C C . GLU A 1 849 ? 52.013 45.347 -50.310 1.00 83.81 849 GLU A C 1
ATOM 6435 O O . GLU A 1 849 ? 51.122 45.973 -49.733 1.00 83.81 849 GLU A O 1
ATOM 6440 N N . ASN A 1 850 ? 51.744 44.162 -50.871 1.00 93.19 850 ASN A N 1
ATOM 6441 C CA . ASN A 1 850 ? 50.448 43.505 -50.699 1.00 93.19 850 ASN A CA 1
ATOM 6442 C C . ASN A 1 850 ? 50.161 43.194 -49.223 1.00 93.19 850 ASN A C 1
ATOM 6444 O O . ASN A 1 850 ? 51.074 42.964 -48.435 1.00 93.19 850 ASN A O 1
ATOM 6448 N N . LYS A 1 851 ? 48.887 43.097 -48.854 1.00 94.81 851 LYS A N 1
ATOM 6449 C CA . LYS A 1 851 ? 48.446 42.690 -47.521 1.00 94.81 851 LYS A CA 1
ATOM 6450 C C . LYS A 1 851 ? 47.405 41.588 -47.636 1.00 94.81 851 LYS A C 1
ATOM 6452 O O . LYS A 1 851 ? 46.346 41.780 -48.230 1.00 94.81 851 LYS A O 1
ATOM 6457 N N . VAL A 1 852 ? 47.691 40.447 -47.019 1.00 95.75 852 VAL A N 1
ATOM 6458 C CA . VAL A 1 852 ? 46.771 39.308 -46.930 1.00 95.75 852 VAL A CA 1
ATOM 6459 C C . VAL A 1 852 ? 46.227 39.230 -45.513 1.00 95.75 852 VAL A C 1
ATOM 6461 O O . VAL A 1 852 ? 46.991 39.255 -44.549 1.00 95.75 852 VAL A O 1
ATOM 6464 N N . VAL A 1 853 ? 44.906 39.121 -45.395 1.00 95.19 853 VAL A N 1
ATOM 6465 C CA . VAL A 1 853 ? 44.161 38.938 -44.145 1.00 95.19 853 VAL A CA 1
ATOM 6466 C C . VAL A 1 853 ? 43.268 37.710 -44.298 1.00 95.19 853 VAL A C 1
ATOM 6468 O O . VAL A 1 853 ? 42.531 37.602 -45.277 1.00 95.19 853 VAL A O 1
ATOM 6471 N N . ILE A 1 854 ? 43.314 36.793 -43.335 1.00 95.88 854 ILE A N 1
ATOM 6472 C CA . ILE A 1 854 ? 42.494 35.578 -43.278 1.00 95.88 854 ILE A CA 1
ATOM 6473 C C . ILE A 1 854 ? 41.721 35.566 -41.960 1.00 95.88 854 ILE A C 1
ATOM 6475 O O . ILE A 1 854 ? 42.287 35.805 -40.891 1.00 95.88 854 ILE A O 1
ATOM 6479 N N . MET A 1 855 ? 40.428 35.263 -42.040 1.00 92.31 855 MET A N 1
ATOM 6480 C CA . MET A 1 855 ? 39.488 35.201 -40.920 1.00 92.31 855 MET A CA 1
ATOM 6481 C C . MET A 1 855 ? 38.700 33.887 -40.946 1.00 92.31 855 MET A C 1
ATOM 6483 O O . MET A 1 855 ? 38.514 33.276 -41.999 1.00 92.31 855 MET A O 1
ATOM 6487 N N . ASN A 1 856 ? 38.221 33.443 -39.786 1.00 90.00 856 ASN A N 1
ATOM 6488 C CA . ASN A 1 856 ? 37.330 32.282 -39.686 1.00 90.00 856 ASN A CA 1
ATOM 6489 C C . ASN A 1 856 ? 35.859 32.660 -40.004 1.00 90.00 856 ASN A C 1
ATOM 6491 O O . ASN A 1 856 ? 35.537 33.816 -40.284 1.00 90.00 856 ASN A O 1
ATOM 6495 N N . THR A 1 857 ? 34.934 31.699 -39.906 1.00 86.62 857 THR A N 1
ATOM 6496 C CA . THR A 1 857 ? 33.485 31.931 -40.088 1.00 86.62 857 THR A CA 1
ATOM 6497 C C . THR A 1 857 ? 32.833 32.871 -39.068 1.00 86.62 857 THR A C 1
ATOM 6499 O O . THR A 1 857 ? 31.714 33.311 -39.310 1.00 86.62 857 THR A O 1
ATOM 6502 N N . THR A 1 858 ? 33.495 33.203 -37.954 1.00 85.50 858 THR A N 1
ATOM 6503 C CA . THR A 1 858 ? 33.004 34.177 -36.962 1.00 85.50 858 THR A CA 1
ATOM 6504 C C . THR A 1 858 ? 33.640 35.561 -37.132 1.00 85.50 858 THR A C 1
ATOM 6506 O O . THR A 1 858 ? 33.515 36.395 -36.240 1.00 85.50 858 THR A O 1
ATOM 6509 N N . GLY A 1 859 ? 34.366 35.805 -38.231 1.00 79.31 859 GLY A N 1
ATOM 6510 C CA . GLY A 1 859 ? 35.069 37.068 -38.491 1.00 79.31 859 GLY A CA 1
ATOM 6511 C C . GLY A 1 859 ? 36.304 37.310 -37.614 1.00 79.31 859 GLY A C 1
ATOM 6512 O O . GLY A 1 859 ? 36.877 38.395 -37.659 1.00 79.31 859 GLY A O 1
ATOM 6513 N N . ALA A 1 860 ? 36.738 36.328 -36.819 1.00 86.69 860 ALA A N 1
ATOM 6514 C CA . ALA A 1 860 ? 37.929 36.459 -35.987 1.00 86.69 860 ALA A CA 1
ATOM 6515 C C . ALA A 1 860 ? 39.199 36.341 -36.841 1.00 86.69 860 ALA A C 1
ATOM 6517 O O . ALA A 1 860 ? 39.281 35.486 -37.728 1.00 86.69 860 ALA A O 1
ATOM 6518 N N . LEU A 1 861 ? 40.193 37.188 -36.558 1.00 90.00 861 LEU A N 1
ATOM 6519 C CA . LEU A 1 861 ? 41.459 37.222 -37.285 1.00 90.00 861 LEU A CA 1
ATOM 6520 C C . LEU A 1 861 ? 42.296 35.962 -37.017 1.00 90.00 861 LEU A C 1
ATOM 6522 O O . LEU A 1 861 ? 42.582 35.623 -35.871 1.00 90.00 861 LEU A O 1
ATOM 6526 N N . VAL A 1 862 ? 42.721 35.303 -38.093 1.00 91.25 862 VAL A N 1
ATOM 6527 C CA . VAL A 1 862 ? 43.502 34.057 -38.067 1.00 91.25 862 VAL A CA 1
ATOM 6528 C C . VAL A 1 862 ? 44.946 34.325 -38.485 1.00 91.25 862 VAL A C 1
ATOM 6530 O O . VAL A 1 862 ? 45.885 33.897 -37.816 1.00 91.25 862 VAL A O 1
ATOM 6533 N N . TYR A 1 863 ? 45.137 35.062 -39.577 1.00 93.31 863 TYR A N 1
ATOM 6534 C CA . TYR A 1 863 ? 46.455 35.386 -40.114 1.00 93.31 863 TYR A CA 1
ATOM 6535 C C . TYR A 1 863 ? 46.403 36.742 -40.819 1.00 93.31 863 TYR A C 1
ATOM 6537 O O . TYR A 1 863 ? 45.460 37.013 -41.560 1.00 93.31 863 TYR A O 1
ATOM 6545 N N . GLN A 1 864 ? 47.404 37.594 -40.604 1.00 93.88 864 GLN A N 1
ATOM 6546 C CA . GLN A 1 864 ? 47.584 38.837 -41.353 1.00 93.88 864 GLN A CA 1
ATOM 6547 C C . GLN A 1 864 ? 49.073 39.118 -41.536 1.00 93.88 864 GLN A C 1
ATOM 6549 O O . GLN A 1 864 ? 49.835 39.037 -40.574 1.00 93.88 864 GLN A O 1
ATOM 6554 N N . VAL A 1 865 ? 49.474 39.498 -42.749 1.00 92.25 865 VAL A N 1
ATOM 6555 C CA . VAL A 1 865 ? 50.848 39.917 -43.058 1.00 92.25 865 VAL A CA 1
ATOM 6556 C C . VAL A 1 865 ? 50.865 40.895 -44.237 1.00 92.25 865 VAL A C 1
ATOM 6558 O O . VAL A 1 865 ? 49.995 40.829 -45.108 1.00 92.25 865 VAL A O 1
ATOM 6561 N N . THR A 1 866 ? 51.873 41.769 -44.270 1.00 92.75 866 THR A N 1
ATOM 6562 C CA . THR A 1 866 ? 52.215 42.605 -45.433 1.00 92.75 866 THR A CA 1
ATOM 6563 C C . THR A 1 866 ? 53.457 42.035 -46.131 1.00 92.75 866 THR A C 1
ATOM 6565 O O . THR A 1 866 ? 54.403 41.589 -45.468 1.00 92.75 866 THR A O 1
ATOM 6568 N N . GLY A 1 867 ? 53.450 42.015 -47.462 1.00 89.56 867 GLY A N 1
ATOM 6569 C CA . GLY A 1 867 ? 54.419 41.344 -48.323 1.00 89.56 867 GLY A CA 1
ATOM 6570 C C . GLY A 1 867 ? 54.264 39.827 -48.333 1.00 89.56 867 GLY A C 1
ATOM 6571 O O . GLY A 1 867 ? 55.246 39.114 -48.135 1.00 89.56 867 GLY A O 1
ATOM 6572 N N . TYR A 1 868 ? 53.040 39.318 -48.510 1.00 94.06 868 TYR A N 1
ATOM 6573 C CA . TYR A 1 868 ? 52.803 37.884 -48.715 1.00 94.06 868 TYR A CA 1
ATOM 6574 C C . TYR A 1 868 ? 53.514 37.431 -49.994 1.00 94.06 868 TYR A C 1
ATOM 6576 O O . TYR A 1 868 ? 53.387 38.091 -51.025 1.00 94.06 868 TYR A O 1
ATOM 6584 N N . ASN A 1 869 ? 54.278 36.339 -49.936 1.00 88.00 869 ASN A N 1
ATOM 6585 C CA . ASN A 1 869 ? 55.190 35.964 -51.026 1.00 88.00 869 ASN A CA 1
ATOM 6586 C C . ASN A 1 869 ? 55.236 34.460 -51.338 1.00 88.00 869 ASN A C 1
ATOM 6588 O O . ASN A 1 869 ? 56.177 34.005 -51.980 1.00 88.00 869 ASN A O 1
ATOM 6592 N N . ASN A 1 870 ? 54.249 33.688 -50.868 1.00 91.69 870 ASN A N 1
ATOM 6593 C CA . ASN A 1 870 ? 54.106 32.238 -51.083 1.00 91.69 870 ASN A CA 1
ATOM 6594 C C . ASN A 1 870 ? 55.247 31.343 -50.549 1.00 91.69 870 ASN A C 1
ATOM 6596 O O . ASN A 1 870 ? 55.132 30.125 -50.637 1.00 91.69 870 ASN A O 1
ATOM 6600 N N . ILE A 1 871 ? 56.323 31.913 -49.990 1.00 86.31 871 ILE A N 1
ATOM 6601 C CA . ILE A 1 871 ? 57.534 31.181 -49.586 1.00 86.31 871 ILE A CA 1
ATOM 6602 C C . ILE A 1 871 ? 57.827 31.411 -48.097 1.00 86.31 871 ILE A C 1
ATOM 6604 O O . ILE A 1 871 ? 57.622 30.521 -47.280 1.00 86.31 871 ILE A O 1
ATOM 6608 N N . ALA A 1 872 ? 58.286 32.611 -47.731 1.00 83.44 872 ALA A N 1
ATOM 6609 C CA . ALA A 1 872 ? 58.701 32.945 -46.362 1.00 83.44 872 ALA A CA 1
ATOM 6610 C C . ALA A 1 872 ? 57.590 33.635 -45.549 1.00 83.44 872 ALA A C 1
ATOM 6612 O O . ALA A 1 872 ? 57.550 33.539 -44.325 1.00 83.44 872 ALA A O 1
ATOM 6613 N N . LYS A 1 873 ? 56.674 34.328 -46.233 1.00 87.44 873 LYS A N 1
ATOM 6614 C CA . LYS A 1 873 ? 55.460 34.934 -45.680 1.00 87.44 873 LYS A CA 1
ATOM 6615 C C . LYS A 1 873 ? 54.264 34.275 -46.358 1.00 87.44 873 LYS A C 1
ATOM 6617 O O . LYS A 1 873 ? 53.792 34.743 -47.395 1.00 87.44 873 LYS A O 1
ATOM 6622 N N . VAL A 1 874 ? 53.837 33.148 -45.794 1.00 92.25 874 VAL A N 1
ATOM 6623 C CA . VAL A 1 874 ? 52.741 32.317 -46.302 1.00 92.25 874 VAL A CA 1
ATOM 6624 C C . VAL A 1 874 ? 51.925 31.733 -45.141 1.00 92.25 874 VAL A C 1
ATOM 6626 O O . VAL A 1 874 ? 52.434 31.576 -44.031 1.00 92.25 874 VAL A O 1
ATOM 6629 N N . PHE A 1 875 ? 50.648 31.431 -45.382 1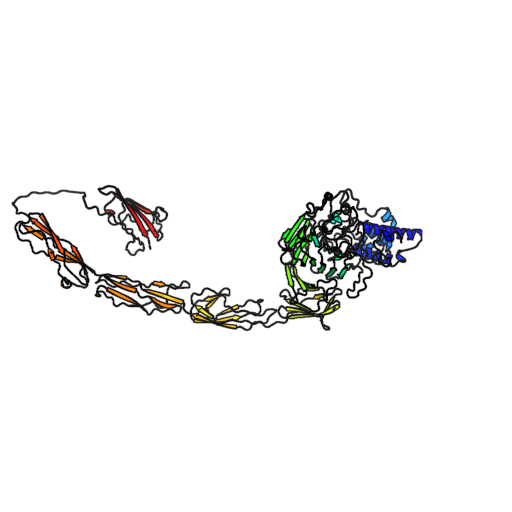.00 94.69 875 PHE A N 1
ATOM 6630 C CA . PHE A 1 875 ? 49.757 30.783 -44.414 1.00 94.69 875 PHE A CA 1
ATOM 6631 C C . PHE A 1 875 ? 49.687 29.280 -44.700 1.00 94.69 875 PHE A C 1
ATOM 6633 O O . PHE A 1 875 ? 49.285 28.871 -45.786 1.00 94.69 875 PHE A O 1
ATOM 6640 N N . ASN A 1 876 ? 50.052 28.469 -43.713 1.00 90.69 876 ASN A N 1
ATOM 6641 C CA . ASN A 1 876 ? 50.135 27.005 -43.771 1.00 90.69 876 ASN A CA 1
ATOM 6642 C C . ASN A 1 876 ? 49.100 26.329 -42.848 1.00 90.69 876 ASN A C 1
ATOM 6644 O O . ASN A 1 876 ? 49.343 25.265 -42.289 1.00 90.69 876 ASN A O 1
ATOM 6648 N N . GLY A 1 877 ? 47.958 26.983 -42.605 1.00 90.00 877 GLY A N 1
ATOM 6649 C CA . GLY A 1 877 ? 46.925 26.484 -41.690 1.00 90.00 877 GLY A CA 1
ATOM 6650 C C . GLY A 1 877 ? 47.180 26.739 -40.200 1.00 90.00 877 GLY A C 1
ATOM 6651 O O . GLY A 1 877 ? 46.352 26.330 -39.390 1.00 90.00 877 GLY A O 1
ATOM 6652 N N . TYR A 1 878 ? 48.263 27.420 -39.816 1.00 90.50 878 TYR A N 1
ATOM 6653 C CA . TYR A 1 878 ? 48.523 27.845 -38.435 1.00 90.50 878 TYR A CA 1
ATOM 6654 C C . TYR A 1 878 ? 48.266 29.349 -38.269 1.00 90.50 878 TYR A C 1
ATOM 6656 O O . TYR A 1 878 ? 48.612 30.146 -39.144 1.00 90.50 878 TYR A O 1
ATOM 6664 N N . ASN A 1 879 ? 47.651 29.759 -37.155 1.00 87.31 879 ASN A N 1
ATOM 6665 C CA . ASN A 1 879 ? 47.479 31.183 -36.853 1.00 87.31 879 ASN A CA 1
ATOM 6666 C C . ASN A 1 879 ? 48.814 31.844 -36.446 1.00 87.31 879 ASN A C 1
ATOM 6668 O O . ASN A 1 879 ? 49.828 31.175 -36.242 1.00 87.31 879 ASN A O 1
ATOM 6672 N N . LYS A 1 880 ? 48.794 33.168 -36.260 1.00 79.12 880 LYS A N 1
ATOM 6673 C CA . LYS A 1 880 ? 49.951 33.959 -35.790 1.00 79.12 880 LYS A CA 1
ATOM 6674 C C . LYS A 1 880 ? 50.570 33.514 -34.449 1.00 79.12 880 LYS A C 1
ATOM 6676 O O . LYS A 1 880 ? 51.686 33.918 -34.151 1.00 79.12 880 LYS A O 1
ATOM 6681 N N . ASP A 1 881 ? 49.864 32.703 -33.661 1.00 82.50 881 ASP A N 1
ATOM 6682 C CA . ASP A 1 881 ? 50.303 32.181 -32.359 1.00 82.50 881 ASP A CA 1
ATOM 6683 C C . ASP A 1 881 ? 50.792 30.717 -32.452 1.00 82.50 881 ASP A C 1
ATOM 6685 O O . ASP A 1 881 ? 50.997 30.062 -31.432 1.00 82.50 881 ASP A O 1
ATOM 6689 N N . GLY A 1 882 ? 50.954 30.174 -33.667 1.00 81.12 882 GLY A N 1
ATOM 6690 C CA . GLY A 1 882 ? 51.410 28.799 -33.901 1.00 81.12 882 GLY A CA 1
ATOM 6691 C C . GLY A 1 882 ? 50.344 27.722 -33.669 1.00 81.12 882 GLY A C 1
ATOM 6692 O O . GLY A 1 882 ? 50.678 26.545 -33.557 1.00 81.12 882 GLY A O 1
ATOM 6693 N N . ILE A 1 883 ? 49.060 28.089 -33.603 1.00 85.00 883 ILE A N 1
ATOM 6694 C CA . ILE A 1 883 ? 47.951 27.162 -33.339 1.00 85.00 883 ILE A CA 1
ATOM 6695 C C . ILE A 1 883 ? 47.326 26.694 -34.656 1.00 85.00 883 ILE A C 1
ATOM 6697 O O . ILE A 1 883 ? 46.792 27.500 -35.431 1.00 85.00 883 ILE A O 1
ATOM 6701 N N . LEU A 1 884 ? 47.345 25.374 -34.873 1.00 89.31 884 LEU A N 1
ATOM 6702 C CA . LEU A 1 884 ? 46.699 24.715 -36.007 1.00 89.31 884 LEU A CA 1
ATOM 6703 C C . LEU A 1 884 ? 45.203 25.053 -36.034 1.00 89.31 884 LEU A C 1
ATOM 6705 O O . LEU A 1 884 ? 44.488 24.901 -35.040 1.00 89.31 884 LEU A O 1
ATOM 6709 N N . GLN A 1 885 ? 44.733 25.535 -37.176 1.00 91.94 885 GLN A N 1
ATOM 6710 C CA . GLN A 1 885 ? 43.336 25.881 -37.384 1.00 91.94 885 GLN A CA 1
ATOM 6711 C C . GLN A 1 885 ? 42.477 24.629 -37.610 1.00 91.94 885 GLN A C 1
ATOM 6713 O O . GLN A 1 885 ? 42.981 23.523 -37.769 1.00 91.94 885 GLN A O 1
ATOM 6718 N N . LYS A 1 886 ? 41.150 24.766 -37.549 1.00 90.81 886 LYS A N 1
ATOM 6719 C CA . LYS A 1 886 ? 40.233 23.628 -37.733 1.00 90.81 886 LYS A CA 1
ATOM 6720 C C . LYS A 1 886 ? 39.831 23.527 -39.200 1.00 90.81 886 LYS A C 1
ATOM 6722 O O . LYS A 1 886 ? 39.642 24.551 -39.845 1.00 90.81 886 LYS A O 1
ATOM 6727 N N . SER A 1 887 ? 39.631 22.314 -39.716 1.00 90.88 887 SER A N 1
ATOM 6728 C CA . SER A 1 887 ? 39.090 22.136 -41.069 1.00 90.88 887 SER A CA 1
ATOM 6729 C C . SER A 1 887 ? 37.722 22.822 -41.201 1.00 90.88 887 SER A C 1
ATOM 6731 O O . SER A 1 887 ? 36.832 22.596 -40.379 1.00 90.88 887 SER A O 1
ATOM 6733 N N . GLY A 1 888 ? 37.538 23.655 -42.226 1.00 88.88 888 GLY A N 1
ATOM 6734 C CA . GLY A 1 888 ? 36.354 24.501 -42.376 1.00 88.88 888 GLY A CA 1
ATOM 6735 C C . GLY A 1 888 ? 36.503 25.580 -43.450 1.00 88.88 888 GLY A C 1
ATOM 6736 O O . GLY A 1 888 ? 37.482 25.610 -44.192 1.00 88.88 888 GLY A O 1
ATOM 6737 N N . THR A 1 889 ? 35.515 26.471 -43.537 1.00 93.31 889 THR A N 1
ATOM 6738 C CA . THR A 1 889 ? 35.552 27.638 -44.432 1.00 93.31 889 THR A CA 1
ATOM 6739 C C . THR A 1 889 ? 36.302 28.791 -43.770 1.00 93.31 889 THR A C 1
ATOM 6741 O O . THR A 1 889 ? 36.002 29.149 -42.632 1.00 93.31 889 THR A O 1
ATOM 6744 N N . TYR A 1 890 ? 37.231 29.403 -44.496 1.00 93.81 890 TYR A N 1
ATOM 6745 C CA . TYR A 1 890 ? 37.958 30.600 -44.075 1.00 93.81 890 TYR A CA 1
ATOM 6746 C C . TYR A 1 890 ? 37.787 31.693 -45.126 1.00 93.81 890 TYR A C 1
ATOM 6748 O O . TYR A 1 890 ? 37.791 31.421 -46.327 1.00 93.81 890 TYR A O 1
ATOM 6756 N N . PHE A 1 891 ? 37.609 32.929 -44.673 1.00 94.56 891 PHE A N 1
ATOM 6757 C CA . PHE A 1 891 ? 37.427 34.101 -45.521 1.00 94.56 891 PHE A CA 1
ATOM 6758 C C . PHE A 1 891 ? 38.745 34.853 -45.669 1.00 94.56 891 PHE A C 1
ATOM 6760 O O . PHE A 1 891 ? 39.524 34.926 -44.720 1.00 94.56 891 PHE A O 1
ATOM 6767 N N . TYR A 1 892 ? 38.987 35.427 -46.845 1.00 96.06 892 TYR A N 1
ATOM 6768 C CA . TYR A 1 892 ? 40.183 36.219 -47.118 1.00 96.06 892 TYR A CA 1
ATOM 6769 C C . TYR A 1 892 ? 39.848 37.632 -47.600 1.00 96.06 892 TYR A C 1
ATOM 6771 O O . TYR A 1 892 ? 38.816 37.875 -48.230 1.00 96.06 892 TYR A O 1
ATOM 6779 N N . LEU A 1 893 ? 40.788 38.540 -47.352 1.00 93.56 893 LEU A N 1
ATOM 6780 C CA . LEU A 1 893 ? 40.955 39.821 -48.026 1.00 93.56 893 LEU A CA 1
ATOM 6781 C C . LEU A 1 893 ? 42.414 39.911 -48.483 1.00 93.56 893 LEU A C 1
ATOM 6783 O O . LEU A 1 893 ? 43.326 39.805 -47.665 1.00 93.56 893 LEU A O 1
ATOM 6787 N N . VAL A 1 894 ? 42.623 40.122 -49.779 1.00 94.50 894 VAL A N 1
ATOM 6788 C CA . VAL A 1 894 ? 43.924 40.455 -50.365 1.00 94.50 894 VAL A CA 1
ATOM 6789 C C . VAL A 1 894 ? 43.854 41.891 -50.870 1.00 94.50 894 VAL A C 1
ATOM 6791 O O . VAL A 1 894 ? 43.058 42.197 -51.760 1.00 94.50 894 VAL A O 1
ATOM 6794 N N . GLU A 1 895 ? 44.657 42.776 -50.292 1.00 93.06 895 GLU A N 1
ATOM 6795 C CA . GLU A 1 895 ? 44.830 44.166 -50.723 1.00 93.06 895 GLU A CA 1
ATOM 6796 C C . GLU A 1 895 ? 46.170 44.287 -51.457 1.00 93.06 895 GLU A C 1
ATOM 6798 O O . GLU A 1 895 ? 47.180 43.798 -50.956 1.00 93.06 895 GLU A O 1
ATOM 6803 N N . TYR A 1 896 ? 46.210 44.918 -52.628 1.00 90.12 896 TYR A N 1
ATOM 6804 C CA . TYR A 1 896 ? 47.463 45.163 -53.351 1.00 90.12 896 TYR A CA 1
ATOM 6805 C C . TYR A 1 896 ? 47.344 46.380 -54.269 1.00 90.12 896 TYR A C 1
ATOM 6807 O O . TYR A 1 896 ? 46.302 46.622 -54.882 1.00 90.12 896 TYR A O 1
ATOM 6815 N N . SER A 1 897 ? 48.407 47.177 -54.341 1.00 80.44 897 SER A N 1
ATOM 6816 C CA . SER A 1 897 ? 48.449 48.383 -55.168 1.00 80.44 897 SER A CA 1
ATOM 6817 C C . SER A 1 897 ? 48.829 48.031 -56.601 1.00 80.44 897 SER A C 1
ATOM 6819 O O . SER A 1 897 ? 49.891 47.466 -56.833 1.00 80.44 897 SER A O 1
ATOM 6821 N N . THR A 1 898 ? 47.966 48.387 -57.549 1.00 76.38 898 THR A N 1
ATOM 6822 C CA . THR A 1 898 ? 48.239 48.309 -58.994 1.00 76.38 898 THR A CA 1
ATOM 6823 C C . THR A 1 898 ? 48.526 49.694 -59.556 1.00 76.38 898 THR A C 1
ATOM 6825 O O . THR A 1 898 ? 48.221 50.704 -58.912 1.00 76.38 898 THR A O 1
ATOM 6828 N N . SER A 1 899 ? 49.008 49.759 -60.796 1.00 63.25 899 SER A N 1
ATOM 6829 C CA . SER A 1 899 ? 49.174 51.018 -61.541 1.00 63.25 899 SER A CA 1
ATOM 6830 C C . SER A 1 899 ? 47.900 51.884 -61.599 1.00 63.25 899 SER A C 1
ATOM 6832 O O . SER A 1 899 ? 47.975 53.106 -61.695 1.00 63.25 899 SER A O 1
ATOM 6834 N N . THR A 1 900 ? 46.723 51.250 -61.503 1.00 66.44 900 THR A N 1
ATOM 6835 C CA . THR A 1 900 ? 45.395 51.889 -61.536 1.00 66.44 900 THR A CA 1
ATOM 6836 C C . THR A 1 900 ? 44.765 52.066 -60.145 1.00 66.44 900 THR A C 1
ATOM 6838 O O . THR A 1 900 ? 43.556 52.275 -60.032 1.00 66.44 900 THR A O 1
ATOM 6841 N N . GLY A 1 901 ? 45.565 51.971 -59.077 1.00 75.38 901 GLY A N 1
ATOM 6842 C CA . GLY A 1 901 ? 45.151 52.157 -57.682 1.00 75.38 901 GLY A CA 1
ATOM 6843 C C . GLY A 1 901 ? 45.068 50.862 -56.864 1.00 75.38 901 GLY A C 1
ATOM 6844 O O . GLY A 1 901 ? 45.399 49.771 -57.335 1.00 75.38 901 GLY A O 1
ATOM 6845 N N . LEU A 1 902 ? 44.627 50.979 -55.607 1.00 80.69 902 LEU A N 1
ATOM 6846 C CA . LEU A 1 902 ? 44.494 49.844 -54.687 1.00 80.69 902 LEU A CA 1
ATOM 6847 C C . LEU A 1 902 ? 43.379 48.890 -55.146 1.00 80.69 902 LEU A C 1
ATOM 6849 O O . LEU A 1 902 ? 42.207 49.271 -55.202 1.00 80.69 902 LEU A O 1
ATOM 6853 N N . LYS A 1 903 ? 43.725 47.631 -55.416 1.00 83.62 903 LYS A N 1
ATOM 6854 C CA . LYS A 1 903 ? 42.768 46.541 -55.629 1.00 83.62 903 LYS A CA 1
ATOM 6855 C C . LYS A 1 903 ? 42.542 45.789 -54.321 1.00 83.62 903 LYS A C 1
ATOM 6857 O O . LYS A 1 903 ? 43.444 45.631 -53.498 1.00 83.62 903 LYS A O 1
ATOM 6862 N N . ARG A 1 904 ? 41.312 45.310 -54.139 1.00 90.31 904 ARG A N 1
ATOM 6863 C CA . ARG A 1 904 ? 40.886 44.482 -53.007 1.00 90.31 904 ARG A CA 1
ATOM 6864 C C . ARG A 1 904 ? 40.139 43.272 -53.541 1.00 90.31 904 ARG A C 1
ATOM 6866 O O . ARG A 1 904 ? 39.124 43.438 -54.211 1.00 90.31 904 ARG A O 1
ATOM 6873 N N . LYS A 1 905 ? 40.625 42.071 -53.237 1.00 89.62 905 LYS A N 1
ATOM 6874 C CA . LYS A 1 905 ? 40.010 40.807 -53.649 1.00 89.62 905 LYS A CA 1
ATOM 6875 C C . LYS A 1 905 ? 39.622 40.018 -52.405 1.00 89.62 905 LYS A C 1
ATOM 6877 O O . LYS A 1 905 ? 40.483 39.635 -51.615 1.00 89.62 905 LYS A O 1
ATOM 6882 N N . THR A 1 906 ? 38.323 39.826 -52.205 1.00 92.12 906 THR A N 1
ATOM 6883 C CA . THR A 1 906 ? 37.758 39.059 -51.089 1.00 92.12 906 THR A CA 1
ATOM 6884 C C . THR A 1 906 ? 37.142 37.756 -51.579 1.00 92.12 906 THR A C 1
ATOM 6886 O O . THR A 1 906 ? 36.821 37.599 -52.758 1.00 92.12 906 THR A O 1
ATOM 6889 N N . GLY A 1 907 ? 36.972 36.807 -50.666 1.00 90.56 907 GLY A N 1
ATOM 6890 C CA . GLY A 1 907 ? 36.341 35.528 -50.962 1.00 90.56 907 GLY A CA 1
ATOM 6891 C C . GLY A 1 907 ? 36.508 34.544 -49.816 1.00 90.56 907 GLY A C 1
ATOM 6892 O O . GLY A 1 907 ? 36.762 34.937 -48.678 1.00 90.56 907 GLY A O 1
ATOM 6893 N N . TYR A 1 908 ? 36.372 33.256 -50.125 1.00 94.00 908 TYR A N 1
ATOM 6894 C CA . TYR A 1 908 ? 36.601 32.174 -49.175 1.00 94.00 908 TYR A CA 1
ATOM 6895 C C . TYR A 1 908 ? 37.405 31.031 -49.795 1.00 94.00 908 TYR A C 1
ATOM 6897 O O . TYR A 1 908 ? 37.407 30.837 -51.014 1.00 94.00 908 TYR A O 1
ATOM 6905 N N . PHE A 1 909 ? 38.042 30.251 -48.930 1.00 93.69 909 PHE A N 1
ATOM 6906 C CA . PHE A 1 909 ? 38.655 28.966 -49.242 1.00 93.69 909 PHE A CA 1
ATOM 6907 C C . PHE A 1 909 ? 38.264 27.923 -48.189 1.00 93.69 909 PHE A C 1
ATOM 6909 O O . PHE A 1 909 ? 37.780 28.257 -47.105 1.00 93.69 909 PHE A O 1
ATOM 6916 N N . ILE A 1 910 ? 38.450 26.648 -48.520 1.00 92.81 910 ILE A N 1
ATOM 6917 C CA . ILE A 1 910 ? 38.209 25.526 -47.611 1.00 92.81 910 ILE A CA 1
ATOM 6918 C C . ILE A 1 910 ? 39.547 24.972 -47.117 1.00 92.81 910 ILE A C 1
ATOM 6920 O O . ILE A 1 910 ? 40.332 24.452 -47.907 1.00 92.81 910 ILE A O 1
ATOM 6924 N N . LEU A 1 911 ? 39.784 25.051 -45.811 1.00 90.62 911 LEU A N 1
ATOM 6925 C CA . LEU A 1 911 ? 40.907 24.406 -45.136 1.00 90.62 911 LEU A CA 1
ATOM 6926 C C . LEU A 1 911 ? 40.532 22.959 -44.787 1.00 90.62 911 LEU A C 1
ATOM 6928 O O . LEU A 1 911 ? 39.503 22.737 -44.142 1.00 90.62 911 LEU A O 1
ATOM 6932 N N . LYS A 1 912 ? 41.341 21.983 -45.210 1.00 85.75 912 LYS A N 1
ATOM 6933 C CA . LYS A 1 912 ? 41.205 20.560 -44.855 1.00 85.75 912 LYS A CA 1
ATOM 6934 C C . LYS A 1 912 ? 42.557 19.857 -44.802 1.00 85.75 912 LYS A C 1
ATOM 6936 O O . LYS A 1 912 ? 43.205 19.729 -45.833 1.00 85.75 912 LYS A O 1
ATOM 6941 N N . TYR A 1 913 ? 42.893 19.339 -43.629 1.00 81.69 913 TYR A N 1
ATOM 6942 C CA . TYR A 1 913 ? 43.902 18.293 -43.435 1.00 81.69 913 TYR A CA 1
ATOM 6943 C C . TYR A 1 913 ? 43.340 16.922 -43.851 1.00 81.69 913 TYR A C 1
ATOM 6945 O O . TYR A 1 913 ? 42.103 16.745 -43.699 1.00 81.69 913 TYR A O 1
#